Protein 4NBW (pdb70)

CATH classification: 3.40.50.720

Radius of gyration: 27.99 Å; Cα contacts (8 Å, |Δi|>4): 2599; chains: 4; bounding box: 75×66×76 Å

Sequence (1012 aa):
KRVAIITGAANGIGRATALEFAQAGYHVVAWDLAEEAGAALIAEIADAGGSADFARVDVSAAESVEAAVAEIIAEHGRVDVLVNNAGILHDGQLVKVKGGEVVKKMAEAQFDAVISVNLKGVFLCTQAVAPHMIAAKYGRILNASSVVGLYGNFGQTNYVAAKSGVIGMTKVWARELGRYGITVNAIAPGFIATEMVQQMPERVLEAMVARTPVGRIGDPVDIARAYLFLASEESGFISGTTLSVDGGMVVGSKRVAIITGAANGIGRATALEFAQAGYHVVAWDLAEEAGAALIAEIADAGGSADFARVDVSAAESVEAAVAEIIAEHGRVDVLVNNAGILHDGQLVKVKGGEVVKKMAEAQFDAVISVNLKGVFLCTQAVAPHMIAAKYGRILNASSVVGLYGNFGQTNYVAAKSGVIGMTKVWARELGRYGITVNAIAPGFIATEMVQQMPERVLEAMVARTPVGRIGDPVDIARAYLFLASEESGFISGTTLSVDGGMVVGSKRVAIITGAANGIGRATALEFAQAGYHVVAWDLAEEAGAALIAEIADAGGSADFARVDVSAAESVEAAVAEIIAEHGRVDVLVNNAGILHDGQLVKVKGGEVVKKMAEAQFDAVISVNLKGVFLCTQAVAPHMIAAKYGRILNASSVVGLYGNFGQTNYVAAKSGVIGMTKVWARELGRYGITVNAIAPGFIATEMVQQMPERVLEAMVARTPVGRIGDPVDIARAYLFLASEESGFISGTTLSVDGGMVVGSKRVAIITGAANGIGRATALEFAQAGYHVVAWDLAEEAGAALIAEIADAGGSADFARVDVSAAESVEAAVAEIIAEHGRVDVLVNNAGILHDGQLVKVKGGEVVKKMAEAQFDAVISVNLKGVFLCTQAVAPHMIAAKYGRILNASSVVGLYGNFGQTNYVAAKSGVIGMTKVWARELGRYGITVNAIAPGFIATEMVQQMPERVLEAMVARTPVGRIGDPVDIARAYLFLASEESGFISGTTLSVDGGMVVGS

Secondary structure (DSSP, 8-state):
--EEEEETTTSHHHHHHHHHHHHTT-EEEEEES-HHHHHHHHHHHHHTT--EEEEE--TT-HHHHHHHHHHHHHHHS---EEEE-------B-SEEEETTEEEEE--HHHHHHHHIIIIIHHHHHHHHHHHHHHHHT-EEEEEE--THHHH--TTBHHHHHHHHHHHHHHHHHHHHHGGGTEEEEEEEE-SB--HHHHTS-HHHHHHHHHT-TTSS-B-HHHHHHHHHHHHSGGGTT--S-EEEESTT-----/--EEEEETTTSHHHHHHHHHHHHTT-EEEEEES-HHHHHHHHHHHHHTT-EEEEEE--TT-HHHHHHHHHHHHHHHS---EEEE-------B-SEEE-SSSEEEE--HHHHHHHHIIIIIHHHHHHHHHHHHHHHHT-EEEEEE--THHHH--TTBHHHHHHHHHHHHHHHHHHHHHGGGTEEEEEEEE-SB-SHHHHTS-HHHHHHHHHTSTTSS-B-HHHHHHHHHHHHSTT-TT--S-EEEESTT-----/--EEEEETTTSHHHHHHHHHHHHHTPEEEEEES-HHHHHHHHHHHHHTT-EEEEEE--TT-HHHHHHHHHHHHHHHS---EEEE-------B-SEEEETTEEEEE--HHHHHHHHIIIIIHHHHHHHHHHHHHHHHT-EEEEEE--HHHHH--TTBHHHHHHHHHHHHHHHHHHHHHGGGTEEEEEEEE-SB--HHHHTS-HHHHHHHHHT-TTSS-B-HHHHHHHHHHHHSTT-TT--S-EEEESTT-----/--EEEEETTTSHHHHHHHHHHHHTT-EEEEEES-HHHHHHHHHHHHHTT-EEEEEE--TT-HHHHHHHHHHHHHHHS---EEEE---------SEEESSSSEEEE--HHHHHHHHIIIIIHHHHHHHHHHHHHHHHT-EEEEEE--HHHHH--TT-HHHHHHHHHHHHHHHHHHHHHGGGTEEEEEEEE-SB-SHHHHTS-HHHHHHHHHTSTTSS-B-HHHHHHHHHHHHSTT-TT--S-EEEESTT-----

InterPro domains:
  IPR002347 Short-chain dehydrogenase/reductase SDR [PF13561] (12-253)
  IPR002347 Short-chain dehydrogenase/reductase SDR [PR00080] (81-92)
  IPR002347 Short-chain dehydrogenase/reductase SDR [PR00080] (143-151)
  IPR002347 Short-chain dehydrogenase/reductase SDR [PR00080] (163-182)
  IPR002347 Short-chain dehydrogenase/reductase SDR [PR00081] (7-24)
  IPR002347 Short-chain dehydrogenase/reductase SDR [PR00081] (81-92)
  IPR002347 Short-chain dehydrogenase/reductase SDR [PR00081] (137-153)
  IPR002347 Short-chain dehydrogenase/reductase SDR [PR00081] (163-182)
  IPR002347 Short-chain dehydrogenase/reductase SDR [PR00081] (184-201)
  IPR002347 Short-chain dehydrogenase/reductase SDR [PR00081] (217-237)
  IPR020904 Short-chain dehydrogenase/reductase, conserved site [PS00061] (150-178)
  IPR036291 NAD(P)-binding domain superfamily [SSF51735] (5-255)
  IPR050259 Short-chain dehydrogenases/reductases [PTHR42879] (2-254)
  IPR057326 Ketoreductase domain [SM00822] (6-194)

Nearest PDB structures (foldseek):
  4nbw-assembly1_D  TM=9.980E-01  e=2.319E-54  Plesiocystis pacifica SIR-1
  4nbu-assembly1_D  TM=9.609E-01  e=8.122E-34  Bacillus sp. SG-1
  3op4-assembly1_A  TM=9.570E-01  e=2.874E-30  Vibrio cholerae O1 biovar El Tor str. N16961
  6t77-assembly1_A  TM=9.543E-01  e=3.037E-28  Klebsiella pneumoniae
  6t7m-assembly1_D  TM=9.576E-01  e=1.237E-27  Salmonella enterica subsp. enterica serovar Typhimurium str. LT2

Foldseek 3Di:
DAEEEQEPLLFFLNVLLQLLCQVVPHEYEYEYQDPVSQVVSQVVSVVVPGHYHYDHAQLLDLVRLQVVLVVCCVVPVAHQYYALADFDDDFAAQFDDDPNDTPDHCDPVRLVVRCSRLAVSLVSNCVNRLVRCQVVLHYEYEHEAALCLVAPDGRGPRNNVSRVVSLVVQQVCCVVCLVSHYAGEYEHEAFEDIPVNVPPDPVVLCVSQVQAVQRHGHYSNLVSVVSVVCSDPVNSVDHSYYHYHYNRHHDDD/DAEEEQEPLLFFLNLLLQLVVQLVAHQYEYEYQDVVSQVVSVVVSVVVVGHYHYDYAQLLDLVRLLVVLVVCCVVPVAHAEYALDDFDADFAAQFDDDDPDTPDHQDPCRLVVRQSRLANSLVSNCVNRQVRCLVVLHHEAEHEAALCLVAPDGRGPSNNVRRVNRLVVQLVVCVVCLVSHYAGEYEHEAAEPTPVLVPDDPVVQCVLQVQAQQRHGHYSNQVSVVSVVCSDSVNSVDHSYYHYHYNRGHDDD/DAEEEQEPLLFFLNVLLQLVVQVVAHAYEYEEQDVVSQVVSQVVSVVVVGHYHYDHAQLLDQVRLLVVLVVCCVVPVAHFEYALADFDDDWAAQFDDDPNDTPDHCDPCRLVVRCSRLANSLVSNCVNRQVRLQVVLHHEYEHEAALCLVAPDGRGPRNNVSRVNRLVVQQVCCVVCLVSHYAGEYEHEAFEDIDVNVPDDPVVLCVVLVLAQVRHGHYSNLVSVVSVVCSDPVNSPDHSYYHYDYNRHHDDD/DAEEEQEPLLFFLNLLLQLLVQLVAHAYEYEYQDVVSQVVSVVVSVVVVGHYHYDYAQLLDLVRLLVVLVVCCVVPVAHAEYELPDFDADFAAQFDDDPNDTPDHQDPVRLVVRCSRLANSLVSNCVNRQVRLLVVLHHEAEHEAALCLVAPDGRGVNNNCSRVVRLVVQQVCQVVRLVSHYAGEYEHEAFEPTDVLVPDDPVVLCVLLVQAQQRHGHYSNLVSVVSVVCSDSVNSVDHSYYHYHHNNHHDDD

Organism: NCBI:txid391625

Structure (mmCIF, N/CA/C/O backbone):
data_4NBW
#
_entry.id   4NBW
#
_cell.length_a   77.730
_cell.length_b   75.140
_cell.length_c   97.725
_cell.angle_alpha   90.00
_cell.angle_beta   113.43
_cell.angle_gamma   90.00
#
_symmetry.space_group_name_H-M   'P 1 21 1'
#
loop_
_entity.id
_entity.type
_entity.pdbx_description
1 polymer 'Short-chain dehydrogenase/reductase SDR'
2 non-polymer NICOTINAMIDE-ADENINE-DINUCLEOTIDE
3 water water
#
loop_
_atom_site.group_PDB
_atom_site.id
_atom_site.type_symbol
_atom_site.label_atom_id
_atom_site.label_alt_id
_atom_site.label_comp_id
_atom_site.label_asym_id
_atom_site.label_entity_id
_atom_site.label_seq_id
_atom_site.pdbx_PDB_ins_code
_atom_site.Cartn_x
_atom_site.Cartn_y
_atom_site.Cartn_z
_atom_site.occupancy
_atom_site.B_iso_or_equiv
_atom_site.auth_seq_id
_atom_site.auth_comp_id
_atom_site.auth_asym_id
_atom_site.auth_atom_id
_atom_site.pdbx_PDB_model_num
ATOM 1 N N . LYS A 1 5 ? 15.897 65.786 103.796 1.00 18.57 12 LYS A N 1
ATOM 2 C CA . LYS A 1 5 ? 15.839 65.967 102.341 1.00 16.61 12 LYS A CA 1
ATOM 3 C C . LYS A 1 5 ? 16.213 64.653 101.700 1.00 15.46 12 LYS A C 1
ATOM 4 O O . LYS A 1 5 ? 17.010 63.920 102.257 1.00 15.76 12 LYS A O 1
ATOM 22 N N . ARG A 1 6 ? 15.637 64.346 100.547 1.00 15.71 13 ARG A N 1
ATOM 23 C CA . ARG A 1 6 ? 16.188 63.306 99.682 1.00 16.49 13 ARG A CA 1
ATOM 24 C C . ARG A 1 6 ? 17.519 63.796 99.118 1.00 15.45 13 ARG A C 1
ATOM 25 O O . ARG A 1 6 ? 17.678 64.992 98.862 1.00 14.44 13 ARG A O 1
ATOM 46 N N . VAL A 1 7 ? 18.464 62.879 98.960 1.00 13.92 14 VAL A N 1
ATOM 47 C CA . VAL A 1 7 ? 19.795 63.185 98.449 1.00 13.35 14 VAL A CA 1
ATOM 48 C C . VAL A 1 7 ? 19.941 62.670 97.026 1.00 11.82 14 VAL A C 1
ATOM 49 O O . VAL A 1 7 ? 19.653 61.505 96.756 1.00 10.55 14 VAL A O 1
ATOM 62 N N . ALA A 1 8 ? 20.400 63.529 96.124 1.00 11.07 15 ALA A N 1
ATOM 63 C CA . ALA A 1 8 ? 20.651 63.113 94.756 1.00 12.34 15 ALA A CA 1
ATOM 64 C C . ALA A 1 8 ? 22.107 63.337 94.420 1.00 14.55 15 ALA A C 1
ATOM 65 O O . ALA A 1 8 ? 22.627 64.434 94.615 1.00 17.75 15 ALA A O 1
ATOM 72 N N . ILE A 1 9 ? 22.766 62.282 93.965 1.00 13.72 16 ILE A N 1
ATOM 73 C CA . ILE A 1 9 ? 24.114 62.375 93.422 1.00 13.28 16 ILE A CA 1
ATOM 74 C C . ILE A 1 9 ? 24.000 62.656 91.943 1.00 11.86 16 ILE A C 1
ATOM 75 O O . ILE A 1 9 ? 23.393 61.867 91.221 1.00 12.01 16 ILE A O 1
ATOM 91 N N . ILE A 1 10 ? 24.582 63.759 91.504 1.00 11.39 17 ILE A N 1
ATOM 92 C CA . ILE A 1 10 ? 24.715 64.083 90.078 1.00 11.14 17 ILE A CA 1
ATOM 93 C C . ILE A 1 10 ? 26.179 64.052 89.686 1.00 11.11 17 ILE A C 1
ATOM 94 O O . ILE A 1 10 ? 26.954 64.873 90.172 1.00 12.21 17 ILE A O 1
ATOM 110 N N . THR A 1 11 ? 26.565 63.101 88.840 1.00 9.87 18 THR A N 1
ATOM 111 C CA . THR A 1 11 ? 27.948 63.000 88.380 1.00 9.95 18 THR A CA 1
ATOM 112 C C . THR A 1 11 ? 28.111 63.859 87.112 1.00 10.03 18 THR A C 1
ATOM 113 O O . THR A 1 11 ? 27.146 64.068 86.370 1.00 9.84 18 THR A O 1
ATOM 124 N N . GLY A 1 12 ? 29.327 64.332 86.870 1.00 10.37 19 GLY A N 1
ATOM 125 C CA . GLY A 1 12 ? 29.563 65.324 85.840 1.00 10.59 19 GLY A CA 1
ATOM 126 C C . GLY A 1 12 ? 28.728 66.579 86.043 1.00 10.82 19 GLY A C 1
ATOM 127 O O . GLY A 1 12 ? 28.280 67.196 85.078 1.00 10.85 19 GLY A O 1
ATOM 131 N N . ALA A 1 13 ? 28.578 66.990 87.303 1.00 11.06 20 ALA A N 1
ATOM 132 C CA . ALA A 1 13 ? 27.696 68.104 87.658 1.00 11.32 20 ALA A CA 1
ATOM 133 C C . ALA A 1 13 ? 28.238 69.495 87.295 1.00 11.87 20 ALA A C 1
ATOM 134 O O . ALA A 1 13 ? 27.497 70.489 87.358 1.00 12.11 20 ALA A O 1
ATOM 141 N N . ALA A 1 14 ? 29.522 69.588 86.959 1.00 12.14 21 ALA A N 1
ATOM 142 C CA . ALA A 1 14 ? 30.168 70.897 86.911 1.00 15.00 21 ALA A CA 1
ATOM 143 C C . ALA A 1 14 ? 29.785 71.696 85.664 1.00 16.30 21 ALA A C 1
ATOM 144 O O . ALA A 1 14 ? 29.814 72.930 85.703 1.00 17.90 21 ALA A O 1
ATOM 151 N N . ASN A 1 15 ? 29.447 71.020 84.557 1.00 14.70 22 ASN A N 1
ATOM 152 C CA . ASN A 1 15 ? 29.077 71.742 83.329 1.00 14.56 22 ASN A CA 1
ATOM 153 C C . ASN A 1 15 ? 27.859 71.125 82.627 1.00 15.39 22 ASN A C 1
ATOM 154 O O . ASN A 1 15 ? 27.387 70.039 83.000 1.00 14.40 22 ASN A O 1
ATOM 165 N N . GLY A 1 16 ? 27.393 71.797 81.576 1.00 16.07 23 GLY A N 1
ATOM 166 C CA . GLY A 1 16 ? 26.391 71.237 80.668 1.00 13.97 23 GLY A CA 1
ATOM 167 C C . GLY A 1 16 ? 25.126 70.729 81.333 1.00 13.04 23 GLY A C 1
ATOM 168 O O . GLY A 1 16 ? 24.544 71.396 82.211 1.00 13.44 23 GLY A O 1
ATOM 172 N N . ILE A 1 17 ? 24.707 69.535 80.908 1.00 11.13 24 ILE A N 1
ATOM 173 C CA . ILE A 1 17 ? 23.487 68.886 81.388 1.00 10.54 24 ILE A CA 1
ATOM 174 C C . ILE A 1 17 ? 23.554 68.579 82.884 1.00 10.85 24 ILE A C 1
ATOM 175 O O . ILE A 1 17 ? 22.570 68.763 83.599 1.00 10.49 24 ILE A O 1
ATOM 191 N N . GLY A 1 18 ? 24.710 68.131 83.351 1.00 11.31 25 GLY A N 1
ATOM 192 C CA . GLY A 1 18 ? 24.908 67.878 84.756 1.00 12.59 25 GLY A CA 1
ATOM 193 C C . GLY A 1 18 ? 24.643 69.116 85.600 1.00 13.88 25 GLY A C 1
ATOM 194 O O . GLY A 1 18 ? 23.956 69.052 86.629 1.00 13.64 25 GLY A O 1
ATOM 198 N N . ARG A 1 19 ? 25.174 70.245 85.142 1.00 14.65 26 ARG A N 1
ATOM 199 C CA . ARG A 1 19 ? 25.026 71.507 85.862 1.00 13.57 26 ARG A CA 1
ATOM 200 C C . ARG A 1 19 ? 23.560 71.955 85.947 1.00 11.96 26 ARG A C 1
ATOM 201 O O . ARG A 1 19 ? 23.084 72.346 87.002 1.00 12.17 26 ARG A O 1
ATOM 222 N N . ALA A 1 20 ? 22.854 71.895 84.831 1.00 11.77 27 ALA A N 1
ATOM 223 C CA . ALA A 1 20 ? 21.447 72.254 84.819 1.00 11.80 27 ALA A CA 1
ATOM 224 C C . ALA A 1 20 ? 20.663 71.312 85.734 1.00 11.72 27 ALA A C 1
ATOM 225 O O . ALA A 1 20 ? 19.754 71.750 86.439 1.00 14.45 27 ALA A O 1
ATOM 232 N N . THR A 1 21 ? 21.023 70.028 85.722 1.00 10.97 28 THR A N 1
ATOM 233 C CA . THR A 1 21 ? 20.270 69.013 86.480 1.00 10.64 28 THR A CA 1
ATOM 234 C C . THR A 1 21 ? 20.510 69.208 87.955 1.00 10.88 28 THR A C 1
ATOM 235 O O . THR A 1 21 ? 19.630 69.006 88.776 1.00 10.88 28 THR A O 1
ATOM 246 N N . ALA A 1 22 ? 21.739 69.562 88.294 1.00 12.24 29 ALA A N 1
ATOM 247 C CA . ALA A 1 22 ? 22.075 69.877 89.658 1.00 12.13 29 ALA A CA 1
ATOM 248 C C . ALA A 1 22 ? 21.284 71.111 90.119 1.00 14.47 29 ALA A C 1
ATOM 249 O O . ALA A 1 22 ? 20.639 71.081 91.181 1.00 15.31 29 ALA A O 1
ATOM 256 N N . LEU A 1 23 ? 21.303 72.178 89.324 1.00 14.48 30 LEU A N 1
ATOM 257 C CA . LEU A 1 23 ? 20.556 73.390 89.677 1.00 14.51 30 LEU A CA 1
ATOM 258 C C . LEU A 1 23 ? 19.080 73.051 89.828 1.00 13.96 30 LEU A C 1
ATOM 259 O O . LEU A 1 23 ? 18.426 73.520 90.740 1.00 14.60 30 LEU A O 1
ATOM 275 N N . GLU A 1 24 ? 18.579 72.192 88.950 1.00 14.19 31 GLU A N 1
ATOM 276 C CA . GLU A 1 24 ? 17.163 71.807 88.927 1.00 14.29 31 GLU A CA 1
ATOM 277 C C . GLU A 1 24 ? 16.698 70.971 90.135 1.00 11.82 31 GLU A C 1
ATOM 278 O O . GLU A 1 24 ? 15.647 71.246 90.739 1.00 14.83 31 GLU A O 1
ATOM 290 N N . PHE A 1 25 ? 17.450 69.929 90.464 1.00 11.42 32 PHE A N 1
ATOM 291 C CA . PHE A 1 25 ? 17.103 69.101 91.610 1.00 11.34 32 PHE A CA 1
ATOM 292 C C . PHE A 1 25 ? 17.156 69.896 92.936 1.00 12.90 32 PHE A C 1
ATOM 293 O O . PHE A 1 25 ? 16.269 69.743 93.812 1.00 12.26 32 PHE A O 1
ATOM 310 N N . ALA A 1 26 ? 18.162 70.755 93.096 1.00 14.05 33 ALA A N 1
ATOM 311 C CA . ALA A 1 26 ? 18.268 71.531 94.323 1.00 15.03 33 ALA A CA 1
ATOM 312 C C . ALA A 1 26 ? 17.111 72.531 94.424 1.00 16.43 33 ALA A C 1
ATOM 313 O O . ALA A 1 26 ? 16.608 72.793 95.506 1.00 17.20 33 ALA A O 1
ATOM 320 N N . GLN A 1 27 ? 16.691 73.085 93.296 1.00 17.04 34 GLN A N 1
ATOM 321 C CA . GLN A 1 27 ? 15.556 74.000 93.302 1.00 17.86 34 GLN A CA 1
ATOM 322 C C . GLN A 1 27 ? 14.264 73.249 93.695 1.00 15.46 34 GLN A C 1
ATOM 323 O O . GLN A 1 27 ? 13.376 73.810 94.349 1.00 14.88 34 GLN A O 1
ATOM 337 N N . ALA A 1 28 ? 14.162 71.979 93.320 1.00 13.40 35 ALA A N 1
ATOM 338 C CA . ALA A 1 28 ? 12.980 71.197 93.669 1.00 12.77 35 ALA A CA 1
ATOM 339 C C . ALA A 1 28 ? 13.008 70.736 95.110 1.00 14.40 35 ALA A C 1
ATOM 340 O O . ALA A 1 28 ? 12.030 70.151 95.588 1.00 16.79 35 ALA A O 1
ATOM 347 N N . GLY A 1 29 ? 14.131 70.945 95.790 1.00 13.83 36 GLY A N 1
ATOM 348 C CA . GLY A 1 29 ? 14.211 70.667 97.221 1.00 13.74 36 GLY A CA 1
ATOM 349 C C . GLY A 1 29 ? 15.005 69.426 97.606 1.00 15.49 36 GLY A C 1
ATOM 350 O O . GLY A 1 29 ? 14.959 69.000 98.773 1.00 15.74 36 GLY A O 1
ATOM 354 N N . TYR A 1 30 ? 15.712 68.826 96.636 1.00 13.91 37 TYR A N 1
ATOM 355 C CA . TYR A 1 30 ? 16.664 67.745 96.935 1.00 13.64 37 TYR A CA 1
ATOM 356 C C . TYR A 1 30 ? 17.926 68.318 97.558 1.00 13.66 37 TYR A C 1
ATOM 357 O O . TYR A 1 30 ? 18.309 69.446 97.245 1.00 12.87 37 TYR A O 1
ATOM 375 N N . HIS A 1 31 ? 18.600 67.541 98.395 1.00 13.75 38 HIS A N 1
ATOM 376 C CA . HIS A 1 31 ? 19.979 67.878 98.722 1.00 14.69 38 HIS A CA 1
ATOM 377 C C . HIS A 1 31 ? 20.924 67.280 97.681 1.00 12.27 38 HIS A C 1
ATOM 378 O O . HIS A 1 31 ? 21.052 66.067 97.602 1.00 11.91 38 HIS A O 1
ATOM 391 N N . VAL A 1 32 ? 21.603 68.139 96.914 1.00 12.37 39 VAL A N 1
ATOM 392 C CA . VAL A 1 32 ? 22.469 67.662 95.834 1.00 12.00 39 VAL A CA 1
ATOM 393 C C . VAL A 1 32 ? 23.906 67.402 96.277 1.00 12.78 39 VAL A C 1
ATOM 394 O O . VAL A 1 32 ? 24.536 68.248 96.924 1.00 12.72 39 VAL A O 1
ATOM 407 N N . VAL A 1 33 ? 24.425 66.242 95.894 1.00 12.23 40 VAL A N 1
ATOM 408 C CA . VAL A 1 33 ? 25.859 66.021 95.921 1.00 14.05 40 VAL A CA 1
ATOM 409 C C . VAL A 1 33 ? 26.328 66.003 94.471 1.00 14.29 40 VAL A C 1
ATOM 410 O O . VAL A 1 33 ? 25.861 65.207 93.656 1.00 14.31 40 VAL A O 1
ATOM 423 N N . ALA A 1 34 ? 27.231 66.921 94.156 1.00 14.68 41 ALA A N 1
ATOM 424 C CA . ALA A 1 34 ? 27.760 67.099 92.816 1.00 13.21 41 ALA A CA 1
ATOM 425 C C . ALA A 1 34 ? 29.128 66.472 92.750 1.00 13.15 41 ALA A C 1
ATOM 426 O O . ALA A 1 34 ? 30.013 66.834 93.542 1.00 14.48 41 ALA A O 1
ATOM 433 N N . TRP A 1 35 ? 29.311 65.556 91.809 1.00 11.50 42 TRP A N 1
ATOM 434 C CA . TRP A 1 35 ? 30.606 64.955 91.558 1.00 11.82 42 TRP A CA 1
ATOM 435 C C . TRP A 1 35 ? 31.125 65.370 90.197 1.00 12.81 42 TRP A C 1
ATOM 436 O O . TRP A 1 35 ? 30.397 65.334 89.212 1.00 14.30 42 TRP A O 1
ATOM 457 N N . ASP A 1 36 ? 32.395 65.731 90.155 1.00 12.21 43 ASP A N 1
ATOM 458 C CA . ASP A 1 36 ? 33.031 66.115 88.920 1.00 12.09 43 ASP A CA 1
ATOM 459 C C . ASP A 1 36 ? 34.525 66.160 89.144 1.00 12.60 43 ASP A C 1
ATOM 460 O O . ASP A 1 36 ? 34.970 66.200 90.291 1.00 12.94 43 ASP A O 1
ATOM 469 N N . LEU A 1 37 ? 35.286 66.135 88.050 1.00 13.52 44 LEU A N 1
ATOM 470 C CA . LEU A 1 37 ? 36.737 66.334 88.097 1.00 14.64 44 LEU A CA 1
ATOM 471 C C . LEU A 1 37 ? 37.044 67.809 88.204 1.00 15.88 44 LEU A C 1
ATOM 472 O O . LEU A 1 37 ? 38.095 68.201 88.730 1.00 17.84 44 LEU A O 1
ATOM 488 N N . ALA A 1 38 ? 36.131 68.638 87.705 1.00 15.14 45 ALA A N 1
ATOM 489 C CA . ALA A 1 38 ? 36.395 70.069 87.604 1.00 16.62 45 ALA A CA 1
ATOM 490 C C . ALA A 1 38 ? 35.946 70.791 88.868 1.00 17.74 45 ALA A C 1
ATOM 491 O O . ALA A 1 38 ? 34.755 71.104 89.050 1.00 17.43 45 ALA A O 1
ATOM 498 N N . GLU A 1 39 ? 36.929 71.053 89.723 1.00 17.63 46 GLU A N 1
ATOM 499 C CA . GLU A 1 39 ? 36.739 71.650 91.035 1.00 20.77 46 GLU A CA 1
ATOM 500 C C . GLU A 1 39 ? 36.268 73.096 90.987 1.00 22.09 46 GLU A C 1
ATOM 501 O O . GLU A 1 39 ? 35.462 73.499 91.812 1.00 22.41 46 GLU A O 1
ATOM 513 N N . GLU A 1 40 ? 36.805 73.888 90.056 1.00 22.68 47 GLU A N 1
ATOM 514 C CA . GLU A 1 40 ? 36.477 75.305 90.041 1.00 24.85 47 GLU A CA 1
ATOM 515 C C . GLU A 1 40 ? 35.003 75.470 89.726 1.00 23.61 47 GLU A C 1
ATOM 516 O O . GLU A 1 40 ? 34.264 76.106 90.494 1.00 25.14 47 GLU A O 1
ATOM 528 N N . ALA A 1 41 ? 34.588 74.888 88.601 1.00 19.81 48 ALA A N 1
ATOM 529 C CA . ALA A 1 41 ? 33.196 74.940 88.161 1.00 17.80 48 ALA A CA 1
ATOM 530 C C . ALA A 1 41 ? 32.266 74.263 89.170 1.00 18.82 48 ALA A C 1
ATOM 531 O O . ALA A 1 41 ? 31.106 74.680 89.336 1.00 20.50 48 ALA A O 1
ATOM 538 N N . GLY A 1 42 ? 32.765 73.229 89.841 1.00 17.79 49 GLY A N 1
ATOM 539 C CA . GLY A 1 42 ? 31.978 72.535 90.849 1.00 17.64 49 GLY A CA 1
ATOM 540 C C . GLY A 1 42 ? 31.638 73.422 92.036 1.00 18.91 49 GLY A C 1
ATOM 541 O O . GLY A 1 42 ? 30.499 73.444 92.527 1.00 18.96 49 GLY A O 1
ATOM 545 N N . ALA A 1 43 ? 32.635 74.157 92.506 1.00 18.35 50 ALA A N 1
ATOM 546 C CA . ALA A 1 43 ? 32.456 75.070 93.631 1.00 19.74 50 ALA A CA 1
ATOM 547 C C . ALA A 1 43 ? 31.467 76.179 93.292 1.00 21.03 50 ALA A C 1
ATOM 548 O O . ALA A 1 43 ? 30.634 76.561 94.125 1.00 22.92 50 ALA A O 1
ATOM 555 N N . ALA A 1 44 ? 31.573 76.697 92.068 1.00 19.64 51 ALA A N 1
ATOM 556 C CA . ALA A 1 44 ? 30.752 77.810 91.625 1.00 20.34 51 ALA A CA 1
ATOM 557 C C . ALA A 1 44 ? 29.300 77.348 91.535 1.00 19.48 51 ALA A C 1
ATOM 558 O O . ALA A 1 44 ? 28.369 78.095 91.838 1.00 21.62 51 ALA A O 1
ATOM 565 N N . LEU A 1 45 ? 29.114 76.103 91.135 1.00 16.78 52 LEU A N 1
ATOM 566 C CA . LEU A 1 45 ? 27.781 75.501 91.140 1.00 17.39 52 LEU A CA 1
ATOM 567 C C . LEU A 1 45 ? 27.164 75.552 92.542 1.00 17.83 52 LEU A C 1
ATOM 568 O O . LEU A 1 45 ? 26.050 76.028 92.723 1.00 16.84 52 LEU A O 1
ATOM 584 N N . ILE A 1 46 ? 27.904 75.036 93.517 1.00 19.52 53 ILE A N 1
ATOM 585 C CA . ILE A 1 46 ? 27.484 75.007 94.917 1.00 21.72 53 ILE A CA 1
ATOM 586 C C . ILE A 1 46 ? 27.127 76.420 95.418 1.00 23.04 53 ILE A C 1
ATOM 587 O O . ILE A 1 46 ? 26.135 76.623 96.133 1.00 23.69 53 ILE A O 1
ATOM 603 N N . ALA A 1 47 ? 27.938 77.393 95.028 1.00 23.12 54 ALA A N 1
ATOM 604 C CA . ALA A 1 47 ? 27.711 78.769 95.421 1.00 22.52 54 ALA A CA 1
ATOM 605 C C . ALA A 1 47 ? 26.372 79.229 94.857 1.00 21.36 54 ALA A C 1
ATOM 606 O O . ALA A 1 47 ? 25.515 79.754 95.573 1.00 21.58 54 ALA A O 1
ATOM 613 N N . GLU A 1 48 ? 26.199 79.035 93.561 1.00 19.96 55 GLU A N 1
ATOM 614 C CA . GLU A 1 48 ? 24.964 79.431 92.917 1.00 20.04 55 GLU A CA 1
ATOM 615 C C . GLU A 1 48 ? 23.761 78.734 93.578 1.00 19.84 55 GLU A C 1
ATOM 616 O O . GLU A 1 48 ? 22.773 79.393 93.930 1.00 20.23 55 GLU A O 1
ATOM 628 N N . ILE A 1 49 ? 23.846 77.416 93.767 1.00 18.67 56 ILE A N 1
ATOM 629 C CA . ILE A 1 49 ? 22.833 76.689 94.525 1.00 18.16 56 ILE A CA 1
ATOM 630 C C . ILE A 1 49 ? 22.528 77.350 95.894 1.00 18.16 56 ILE A C 1
ATOM 631 O O . ILE A 1 49 ? 21.356 77.583 96.232 1.00 17.77 56 ILE A O 1
ATOM 647 N N . ALA A 1 50 ? 23.567 77.643 96.677 1.00 18.07 57 ALA A N 1
ATOM 648 C CA . ALA A 1 50 ? 23.371 78.183 98.036 1.00 20.63 57 ALA A CA 1
ATOM 649 C C . ALA A 1 50 ? 22.781 79.592 98.007 1.00 22.21 57 ALA A C 1
ATOM 650 O O . ALA A 1 50 ? 22.061 79.989 98.923 1.00 22.61 57 ALA A O 1
ATOM 657 N N . ASP A 1 51 ? 23.108 80.359 96.970 1.00 24.26 58 ASP A N 1
ATOM 658 C CA . ASP A 1 51 ? 22.567 81.711 96.833 1.00 27.03 58 ASP A CA 1
ATOM 659 C C . ASP A 1 51 ? 21.083 81.698 96.487 1.00 26.91 58 ASP A C 1
ATOM 660 O O . ASP A 1 51 ? 20.364 82.633 96.801 1.00 28.93 58 ASP A O 1
ATOM 669 N N . ALA A 1 52 ? 20.635 80.623 95.843 1.00 24.53 59 ALA A N 1
ATOM 670 C CA . ALA A 1 52 ? 19.249 80.493 95.379 1.00 24.13 59 ALA A CA 1
ATOM 671 C C . ALA A 1 52 ? 18.384 79.868 96.464 1.00 22.45 59 ALA A C 1
ATOM 672 O O . ALA A 1 52 ? 17.177 79.708 96.291 1.00 23.58 59 ALA A O 1
ATOM 679 N N . GLY A 1 53 ? 19.009 79.513 97.582 1.00 21.74 60 GLY A N 1
ATOM 680 C CA . GLY A 1 53 ? 18.294 79.016 98.746 1.00 21.44 60 GLY A CA 1
ATOM 681 C C . GLY A 1 53 ? 18.280 77.496 98.840 1.00 20.71 60 GLY A C 1
ATOM 682 O O . GLY A 1 53 ? 17.492 76.910 99.590 1.00 21.13 60 GLY A O 1
ATOM 686 N N . GLY A 1 54 ? 19.168 76.862 98.087 1.00 19.44 61 GLY A N 1
ATOM 687 C CA . GLY A 1 54 ? 19.233 75.415 98.053 1.00 18.51 61 GLY A CA 1
ATOM 688 C C . GLY A 1 54 ? 20.366 74.912 98.911 1.00 18.38 61 GLY A C 1
ATOM 689 O O . GLY A 1 54 ? 21.118 75.693 99.487 1.00 17.99 61 GLY A O 1
ATOM 693 N N . SER A 1 55 ? 20.491 73.590 98.981 1.00 18.83 62 SER A N 1
ATOM 694 C CA . SER A 1 55 ? 21.536 72.952 99.762 1.00 20.31 62 SER A CA 1
ATOM 695 C C . SER A 1 55 ? 22.262 71.951 98.865 1.00 19.13 62 SER A C 1
ATOM 696 O O . SER A 1 55 ? 21.628 71.117 98.186 1.00 19.53 62 SER A O 1
ATOM 704 N N . ALA A 1 56 ? 23.585 72.041 98.846 1.00 16.12 63 ALA A N 1
ATOM 705 C CA . ALA A 1 56 ? 24.370 71.137 98.037 1.00 14.04 63 ALA A CA 1
ATOM 706 C C . ALA A 1 56 ? 25.800 71.040 98.546 1.00 14.77 63 ALA A C 1
ATOM 707 O O . ALA A 1 56 ? 26.300 71.956 99.213 1.00 15.02 63 ALA A O 1
ATOM 714 N N . ASP A 1 57 ? 26.417 69.896 98.248 1.00 15.85 64 ASP A N 1
ATOM 715 C CA . ASP A 1 57 ? 27.842 69.663 98.449 1.00 17.34 64 ASP A CA 1
ATOM 716 C C . ASP A 1 57 ? 28.523 69.356 97.087 1.00 16.46 64 ASP A C 1
ATOM 717 O O . ASP A 1 57 ? 27.876 68.911 96.162 1.00 15.89 64 ASP A O 1
ATOM 726 N N . PHE A 1 58 ? 29.821 69.614 96.989 1.00 16.03 65 PHE A N 1
ATOM 727 C CA . PHE A 1 58 ? 30.628 69.180 95.865 1.00 16.35 65 PHE A CA 1
ATOM 728 C C . PHE A 1 58 ? 31.746 68.302 96.391 1.00 17.50 65 PHE A C 1
ATOM 729 O O . PHE A 1 58 ? 32.253 68.539 97.484 1.00 19.58 65 PHE A O 1
ATOM 746 N N . ALA A 1 59 ? 32.114 67.289 95.615 1.00 16.16 66 ALA A N 1
ATOM 747 C CA . ALA A 1 59 ? 33.324 66.518 95.873 1.00 17.34 66 ALA A CA 1
ATOM 748 C C . ALA A 1 59 ? 33.972 66.233 94.541 1.00 16.84 66 ALA A C 1
ATOM 749 O O . ALA A 1 59 ? 33.273 65.969 93.596 1.00 15.44 66 ALA A O 1
ATOM 756 N N . ARG A 1 60 ? 35.293 66.340 94.469 1.00 18.05 67 ARG A N 1
ATOM 757 C CA . ARG A 1 60 ? 36.046 65.943 93.291 1.00 19.15 67 ARG A CA 1
ATOM 758 C C . ARG A 1 60 ? 36.052 64.415 93.228 1.00 16.50 67 ARG A C 1
ATOM 759 O O . ARG A 1 60 ? 36.664 63.770 94.072 1.00 16.88 67 ARG A O 1
ATOM 780 N N . VAL A 1 61 ? 35.361 63.848 92.244 1.00 13.71 68 VAL A N 1
ATOM 781 C CA . VAL A 1 61 ? 35.326 62.388 92.039 1.00 14.28 68 VAL A CA 1
ATOM 782 C C . VAL A 1 61 ? 35.535 61.982 90.578 1.00 13.12 68 VAL A C 1
ATOM 783 O O . VAL A 1 61 ? 34.839 62.459 89.701 1.00 12.45 68 VAL A O 1
ATOM 796 N N . ASP A 1 62 ? 3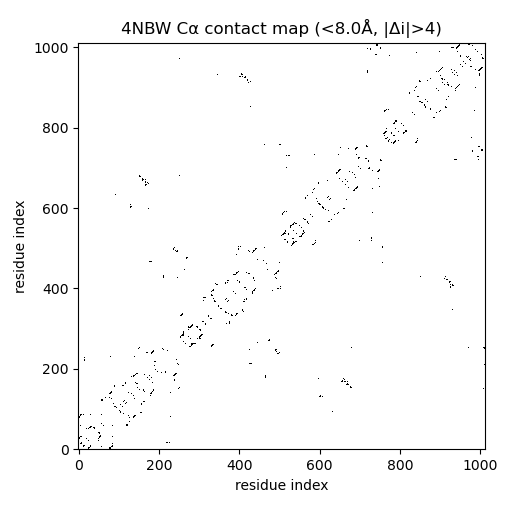6.512 61.119 90.347 1.00 14.21 69 ASP A N 1
ATOM 797 C CA . ASP A 1 62 ? 36.707 60.426 89.067 1.00 14.12 69 ASP A CA 1
ATOM 798 C C . ASP A 1 62 ? 35.838 59.181 89.080 1.00 12.66 69 ASP A C 1
ATOM 799 O O . ASP A 1 62 ? 36.126 58.228 89.814 1.00 13.79 69 ASP A O 1
ATOM 808 N N . VAL A 1 63 ? 34.750 59.200 88.317 1.00 10.98 70 VAL A N 1
ATOM 809 C CA . VAL A 1 63 ? 33.818 58.076 88.322 1.00 10.54 70 VAL A CA 1
ATOM 810 C C . VAL A 1 63 ? 34.481 56.781 87.826 1.00 12.00 70 VAL A C 1
ATOM 811 O O . VAL A 1 63 ? 33.960 55.694 88.043 1.00 12.00 70 VAL A O 1
ATOM 824 N N . SER A 1 64 ? 35.626 56.883 87.172 1.00 13.36 71 SER A N 1
ATOM 825 C CA . SER A 1 64 ? 36.270 55.696 86.609 1.00 14.63 71 SER A CA 1
ATOM 826 C C . SER A 1 64 ? 37.187 55.014 87.639 1.00 14.43 71 SER A C 1
ATOM 827 O O . SER A 1 64 ? 37.749 53.950 87.371 1.00 14.30 71 SER A O 1
ATOM 835 N N . ALA A 1 65 ? 37.350 55.648 88.794 1.00 13.71 72 ALA A N 1
ATOM 836 C CA . ALA A 1 65 ? 38.234 55.145 89.834 1.00 12.88 72 ALA A CA 1
ATOM 837 C C . ALA A 1 65 ? 37.427 54.590 91.008 1.00 11.66 72 ALA A C 1
ATOM 838 O O . ALA A 1 65 ? 36.796 55.343 91.735 1.00 11.51 72 ALA A O 1
ATOM 845 N N . ALA A 1 66 ? 37.454 53.265 91.175 1.00 11.74 73 ALA A N 1
ATOM 846 C CA . ALA A 1 66 ? 36.626 52.581 92.153 1.00 12.42 73 ALA A CA 1
ATOM 847 C C . ALA A 1 66 ? 36.836 53.089 93.566 1.00 12.95 73 ALA A C 1
ATOM 848 O O . ALA A 1 66 ? 35.893 53.224 94.337 1.00 13.20 73 ALA A O 1
ATOM 855 N N . GLU A 1 67 ? 38.097 53.327 93.900 1.00 14.62 74 GLU A N 1
ATOM 856 C CA . GLU A 1 67 ? 38.480 53.708 95.234 1.00 17.96 74 GLU A CA 1
ATOM 857 C C . GLU A 1 67 ? 37.890 55.094 95.517 1.00 19.09 74 GLU A C 1
ATOM 858 O O . GLU A 1 67 ? 37.297 55.303 96.559 1.00 21.01 74 GLU A O 1
ATOM 870 N N . SER A 1 68 ? 37.979 55.995 94.535 1.00 17.45 75 SER A N 1
ATOM 871 C CA . SER A 1 68 ? 37.431 57.358 94.623 1.00 16.73 75 SER A CA 1
ATOM 872 C C . SER A 1 68 ? 35.915 57.335 94.833 1.00 14.96 75 SER A C 1
ATOM 873 O O . SER A 1 68 ? 35.369 57.964 95.760 1.00 15.44 75 SER A O 1
ATOM 881 N N . VAL A 1 69 ? 35.244 56.535 94.022 1.00 14.25 76 VAL A N 1
ATOM 882 C CA . VAL A 1 69 ? 33.792 56.412 94.079 1.00 14.39 76 VAL A CA 1
ATOM 883 C C . VAL A 1 69 ? 33.342 55.847 95.438 1.00 16.12 76 VAL A C 1
ATOM 884 O O . VAL A 1 69 ? 32.455 56.416 96.097 1.00 16.42 76 VAL A O 1
ATOM 897 N N . GLU A 1 70 ? 33.978 54.755 95.875 1.00 15.97 77 GLU A N 1
ATOM 898 C CA . GLU A 1 70 ? 33.609 54.133 97.154 1.00 16.72 77 GLU A CA 1
ATOM 899 C C . GLU A 1 70 ? 33.739 55.093 98.343 1.00 15.22 77 GLU A C 1
ATOM 900 O O . GLU A 1 70 ? 32.807 55.201 99.142 1.00 15.54 77 GLU A O 1
ATOM 912 N N . ALA A 1 71 ? 34.892 55.753 98.474 1.00 14.38 78 ALA A N 1
ATOM 913 C CA . ALA A 1 71 ? 35.099 56.767 99.524 1.00 16.82 78 ALA A CA 1
ATOM 914 C C . ALA A 1 71 ? 34.063 57.902 99.495 1.00 16.67 78 ALA A C 1
ATOM 915 O O . ALA A 1 71 ? 33.584 58.357 100.541 1.00 18.29 78 ALA A O 1
ATOM 922 N N . ALA A 1 72 ? 33.744 58.389 98.305 1.00 16.20 79 ALA A N 1
ATOM 923 C CA . ALA A 1 72 ? 32.810 59.505 98.193 1.00 15.77 79 ALA A CA 1
ATOM 924 C C . ALA A 1 72 ? 31.391 59.058 98.621 1.00 15.14 79 ALA A C 1
ATOM 925 O O . ALA A 1 72 ? 30.681 59.805 99.303 1.00 15.15 79 ALA A O 1
ATOM 932 N N . VAL A 1 73 ? 31.001 57.828 98.298 1.00 13.84 80 VAL A N 1
ATOM 933 C CA . VAL A 1 73 ? 29.684 57.332 98.711 1.00 11.66 80 VAL A CA 1
ATOM 934 C C . VAL A 1 73 ? 29.689 57.177 100.224 1.00 13.07 80 VAL A C 1
ATOM 935 O O . VAL A 1 73 ? 28.734 57.598 100.887 1.00 13.00 80 VAL A O 1
ATOM 948 N N . ALA A 1 74 ? 30.771 56.625 100.782 1.00 14.71 81 ALA A N 1
ATOM 949 C CA . ALA A 1 74 ? 30.850 56.467 102.237 1.00 15.49 81 ALA A CA 1
ATOM 950 C C . ALA A 1 74 ? 30.745 57.848 102.919 1.00 17.05 81 ALA A C 1
ATOM 951 O O . ALA A 1 74 ? 30.117 58.008 103.982 1.00 16.99 81 ALA A O 1
ATOM 958 N N . GLU A 1 75 ? 31.310 58.872 102.292 1.00 16.95 82 GLU A N 1
ATOM 959 C CA . GLU A 1 75 ? 31.249 60.176 102.928 1.00 17.99 82 GLU A CA 1
ATOM 960 C C . GLU A 1 75 ? 29.801 60.644 103.004 1.00 17.31 82 GLU A C 1
ATOM 961 O O . GLU A 1 75 ? 29.336 61.117 104.033 1.00 17.90 82 GLU A O 1
ATOM 973 N N . ILE A 1 76 ? 29.079 60.483 101.912 1.00 15.72 83 ILE A N 1
ATOM 974 C CA . ILE A 1 76 ? 27.702 60.928 101.849 1.00 15.70 83 ILE A CA 1
ATOM 975 C C . ILE A 1 76 ? 26.843 60.273 102.914 1.00 15.87 83 ILE A C 1
ATOM 976 O O . ILE A 1 76 ? 26.053 60.951 103.581 1.00 16.11 83 ILE A O 1
ATOM 992 N N . ILE A 1 77 ? 26.982 58.950 103.029 1.00 13.79 84 ILE A N 1
ATOM 993 C CA . ILE A 1 77 ? 26.277 58.157 104.031 1.00 13.73 84 ILE A CA 1
ATOM 994 C C . ILE A 1 77 ? 26.601 58.661 105.431 1.00 14.89 84 ILE A C 1
ATOM 995 O O . ILE A 1 77 ? 25.706 58.785 106.262 1.00 15.02 84 ILE A O 1
ATOM 1011 N N . ALA A 1 78 ? 27.870 58.961 105.686 1.00 14.94 85 ALA A N 1
ATOM 1012 C CA . ALA A 1 78 ? 28.292 59.413 107.003 1.00 16.23 85 ALA A CA 1
ATOM 1013 C C . ALA A 1 78 ? 27.660 60.761 107.351 1.00 17.32 85 ALA A C 1
ATOM 1014 O O . ALA A 1 78 ? 27.270 61.006 108.505 1.00 18.70 85 ALA A O 1
ATOM 1021 N N . GLU A 1 79 ? 27.530 61.611 106.336 1.00 16.68 86 GLU A N 1
ATOM 1022 C CA . GLU A 1 79 ? 26.981 62.957 106.497 1.00 17.85 86 GLU A CA 1
ATOM 1023 C C . GLU A 1 79 ? 25.461 63.003 106.501 1.00 19.50 86 GLU A C 1
ATOM 1024 O O . GLU A 1 79 ? 24.851 63.699 107.333 1.00 21.03 86 GLU A O 1
ATOM 1036 N N . HIS A 1 80 ? 24.850 62.278 105.569 1.00 18.56 87 HIS A N 1
ATOM 1037 C CA . HIS A 1 80 ? 23.425 62.451 105.293 1.00 18.14 87 HIS A CA 1
ATOM 1038 C C . HIS A 1 80 ? 22.577 61.175 105.471 1.00 17.25 87 HIS A C 1
ATOM 1039 O O . HIS A 1 80 ? 21.342 61.254 105.530 1.00 14.97 87 HIS A O 1
ATOM 1052 N N . GLY A 1 81 ? 23.241 60.021 105.551 1.00 17.38 88 GLY A N 1
ATOM 1053 C CA . GLY A 1 81 ? 22.588 58.754 105.847 1.00 18.31 88 GLY A CA 1
ATOM 1054 C C . GLY A 1 81 ? 21.873 58.052 104.694 1.00 18.14 88 GLY A C 1
ATOM 1055 O O . GLY A 1 81 ? 21.285 56.979 104.879 1.00 18.35 88 GLY A O 1
ATOM 1059 N N . ARG A 1 82 ? 21.920 58.614 103.495 1.00 15.82 89 ARG A N 1
ATOM 1060 C CA . ARG A 1 82 ? 21.037 58.129 102.443 1.00 15.03 89 ARG A CA 1
ATOM 1061 C C . ARG A 1 82 ? 21.470 58.597 101.084 1.00 15.65 89 ARG A C 1
ATOM 1062 O O . ARG A 1 82 ? 22.118 59.627 100.958 1.00 15.79 89 ARG A O 1
ATOM 1083 N N . VAL A 1 83 ? 21.107 57.797 100.087 1.00 14.14 90 VAL A N 1
ATOM 1084 C CA . VAL A 1 83 ? 21.176 58.139 98.675 1.00 10.95 90 VAL A CA 1
ATOM 1085 C C . VAL A 1 83 ? 19.845 57.737 98.047 1.00 11.53 90 VAL A C 1
ATOM 1086 O O . VAL A 1 83 ? 19.585 56.562 97.823 1.00 11.52 90 VAL A O 1
ATOM 1099 N N . ASP A 1 84 ? 19.011 58.722 97.765 1.00 12.54 91 ASP A N 1
ATOM 1100 C CA . ASP A 1 84 ? 17.732 58.488 97.137 1.00 12.50 91 ASP A CA 1
ATOM 1101 C C . ASP A 1 84 ? 17.875 58.353 95.626 1.00 11.62 91 ASP A C 1
ATOM 1102 O O . ASP A 1 84 ? 17.217 57.521 95.017 1.00 10.87 91 ASP A O 1
ATOM 1111 N N . VAL A 1 85 ? 18.775 59.151 95.052 1.00 11.70 92 VAL A N 1
ATOM 1112 C CA . VAL A 1 85 ? 18.923 59.271 93.599 1.00 11.33 92 VAL A CA 1
ATOM 1113 C C . VAL A 1 85 ? 20.396 59.287 93.147 1.00 13.85 92 VAL A C 1
ATOM 1114 O O . VAL A 1 85 ? 21.250 59.906 93.799 1.00 15.61 92 VAL A O 1
ATOM 1127 N N . LEU A 1 86 ? 20.676 58.615 92.028 1.00 13.14 93 LEU A N 1
ATOM 1128 C CA . LEU A 1 86 ? 21.949 58.718 91.327 1.00 12.18 93 LEU A CA 1
ATOM 1129 C C . LEU A 1 86 ? 21.697 59.035 89.872 1.00 12.57 93 LEU A C 1
ATOM 1130 O O . LEU A 1 86 ? 21.003 58.265 89.198 1.00 13.82 93 LEU A O 1
ATOM 1146 N N . VAL A 1 87 ? 22.258 60.138 89.381 1.00 12.79 94 VAL A N 1
ATOM 1147 C CA . VAL A 1 87 ? 22.220 60.451 87.945 1.00 12.42 94 VAL A CA 1
ATOM 1148 C C . VAL A 1 87 ? 23.617 60.259 87.397 1.00 12.88 94 VAL A C 1
ATOM 1149 O O . VAL A 1 87 ? 24.504 61.060 87.672 1.00 13.66 94 VAL A O 1
ATOM 1162 N N . ASN A 1 88 ? 23.822 59.191 86.635 1.00 9.93 95 ASN A N 1
ATOM 1163 C CA . ASN A 1 88 ? 25.129 58.912 86.055 1.00 8.43 95 ASN A CA 1
ATOM 1164 C C . ASN A 1 88 ? 25.259 59.707 84.770 1.00 8.95 95 ASN A C 1
ATOM 1165 O O . ASN A 1 88 ? 24.900 59.192 83.710 1.00 11.58 95 ASN A O 1
ATOM 1176 N N . ASN A 1 89 ? 25.735 60.956 84.855 1.00 8.76 96 ASN A N 1
ATOM 1177 C CA . ASN A 1 89 ? 25.749 61.890 83.698 1.00 8.87 96 ASN A CA 1
ATOM 1178 C C . ASN A 1 89 ? 27.153 62.226 83.185 1.00 9.12 96 ASN A C 1
ATOM 1179 O O . ASN A 1 89 ? 27.315 62.710 82.075 1.00 10.28 96 ASN A O 1
ATOM 1190 N N . ALA A 1 90 ? 28.165 61.960 83.990 1.00 9.28 97 ALA A N 1
ATOM 1191 C CA . ALA A 1 90 ? 29.535 62.221 83.602 1.00 9.58 97 ALA A CA 1
ATOM 1192 C C . ALA A 1 90 ? 29.873 61.479 82.321 1.00 10.53 97 ALA A C 1
ATOM 1193 O O . ALA A 1 90 ? 29.488 60.338 82.164 1.00 9.08 97 ALA A O 1
ATOM 1200 N N . GLY A 1 91 ? 30.607 62.138 81.429 1.00 11.83 98 GLY A N 1
ATOM 1201 C CA . GLY A 1 91 ? 31.011 61.543 80.160 1.00 12.62 98 GLY A CA 1
ATOM 1202 C C . GLY A 1 91 ? 32.042 62.383 79.423 1.00 12.55 98 GLY A C 1
ATOM 1203 O O . GLY A 1 91 ? 32.221 63.559 79.733 1.00 12.72 98 GLY A O 1
ATOM 1207 N N . ILE A 1 92 ? 32.722 61.749 78.464 1.00 10.30 99 ILE A N 1
ATOM 1208 C CA . ILE A 1 92 ? 33.648 62.411 77.545 1.00 12.56 99 ILE A CA 1
ATOM 1209 C C . ILE A 1 92 ? 33.452 61.880 76.109 1.00 14.42 99 ILE A C 1
ATOM 1210 O O . ILE A 1 92 ? 32.890 60.813 75.913 1.00 15.11 99 ILE A O 1
ATOM 1226 N N . LEU A 1 93 ? 33.945 62.645 75.139 1.00 14.75 100 LEU A N 1
ATOM 1227 C CA . LEU A 1 93 ? 33.985 62.271 73.717 1.00 15.02 100 LEU A CA 1
ATOM 1228 C C . LEU A 1 93 ? 35.405 62.248 73.201 1.00 14.58 100 LEU A C 1
ATOM 1229 O O . LEU A 1 93 ? 36.160 63.160 73.483 1.00 15.75 100 LEU A O 1
ATOM 1245 N N . HIS A 1 94 ? 35.768 61.242 72.418 1.00 12.99 101 HIS A N 1
ATOM 1246 C CA . HIS A 1 94 ? 36.947 61.355 71.581 1.00 16.25 101 HIS A CA 1
ATOM 1247 C C . HIS A 1 94 ? 36.678 60.638 70.247 1.00 15.43 101 HIS A C 1
ATOM 1248 O O . HIS A 1 94 ? 37.087 59.499 70.044 1.00 16.11 101 HIS A O 1
ATOM 1261 N N . ASP A 1 95 ? 35.966 61.329 69.363 1.00 14.13 102 ASP A N 1
ATOM 1262 C CA . ASP A 1 95 ? 35.492 60.782 68.083 1.00 14.42 102 ASP A CA 1
ATOM 1263 C C . ASP A 1 95 ? 36.621 60.470 67.092 1.00 14.61 102 ASP A C 1
ATOM 1264 O O . ASP A 1 95 ? 37.723 61.008 67.196 1.00 15.33 102 ASP A O 1
ATOM 1273 N N . GLY A 1 96 ? 36.326 59.596 66.128 1.00 13.71 103 GLY A N 1
ATOM 1274 C CA . GLY A 1 96 ? 37.274 59.230 65.082 1.00 12.67 103 GLY A CA 1
ATOM 1275 C C . GLY A 1 96 ? 36.821 57.995 64.317 1.00 12.40 103 GLY A C 1
ATOM 1276 O O . GLY A 1 96 ? 36.247 57.085 64.902 1.00 12.24 103 GLY A O 1
ATOM 1280 N N . GLN A 1 97 ? 37.064 57.961 63.016 1.00 12.81 104 GLN A N 1
ATOM 1281 C CA . GLN A 1 97 ? 36.774 56.767 62.222 1.00 12.72 104 GLN A CA 1
ATOM 1282 C C . GLN A 1 97 ? 37.559 55.573 62.792 1.00 12.63 104 GLN A C 1
ATOM 1283 O O . GLN A 1 97 ? 38.639 55.741 63.367 1.00 12.87 104 GLN A O 1
ATOM 1297 N N . LEU A 1 98 ? 37.030 54.367 62.625 1.00 12.34 105 LEU A N 1
ATOM 1298 C CA . LEU A 1 98 ? 37.748 53.159 63.037 1.00 12.32 105 LEU A CA 1
ATOM 1299 C C . LEU A 1 98 ? 39.139 53.158 62.441 1.00 13.21 105 LEU A C 1
ATOM 1300 O O . LEU A 1 98 ? 40.149 52.931 63.118 1.00 13.12 105 LEU A O 1
ATOM 1316 N N . VAL A 1 99 ? 39.156 53.430 61.140 1.00 14.73 106 VAL A N 1
ATOM 1317 C CA . VAL A 1 99 ? 40.354 53.410 60.329 1.00 16.15 106 VAL A CA 1
ATOM 1318 C C . VAL A 1 99 ? 40.172 54.466 59.232 1.00 16.58 106 VAL A C 1
ATOM 1319 O O . VAL A 1 99 ? 39.048 54.687 58.781 1.00 16.08 106 VAL A O 1
ATOM 1332 N N . LYS A 1 100 ? 41.260 55.129 58.838 1.00 17.50 107 LYS A N 1
ATOM 1333 C CA . LYS A 1 100 ? 41.247 56.070 57.720 1.00 18.14 107 LYS A CA 1
ATOM 1334 C C . LYS A 1 100 ? 42.385 55.724 56.779 1.00 17.51 107 LYS A C 1
ATOM 1335 O O . LYS A 1 100 ? 43.550 55.802 57.169 1.00 17.59 107 LYS A O 1
ATOM 1354 N N . VAL A 1 101 ? 42.045 55.346 55.543 1.00 17.23 108 VAL A N 1
ATOM 1355 C CA . VAL A 1 101 ? 43.031 54.860 54.571 1.00 17.38 108 VAL A CA 1
ATOM 1356 C C . VAL A 1 101 ? 43.275 55.891 53.457 1.00 20.91 108 VAL A C 1
ATOM 1357 O O . VAL A 1 101 ? 42.362 56.596 53.036 1.00 20.96 108 VAL A O 1
ATOM 1370 N N . LYS A 1 102 ? 44.513 55.969 52.991 1.00 22.92 109 LYS A N 1
ATOM 1371 C CA . LYS A 1 102 ? 44.862 56.836 51.869 1.00 25.09 109 LYS A CA 1
ATOM 1372 C C . LYS A 1 102 ? 46.277 56.501 51.444 1.00 26.13 109 LYS A C 1
ATOM 1373 O O . LYS A 1 102 ? 47.128 56.216 52.301 1.00 23.65 109 LYS A O 1
ATOM 1392 N N . GLY A 1 103 ? 46.530 56.536 50.130 1.00 29.88 110 GLY A N 1
ATOM 1393 C CA . GLY A 1 103 ? 47.826 56.183 49.586 1.00 31.04 110 GLY A CA 1
ATOM 1394 C C . GLY A 1 103 ? 48.112 54.723 49.872 1.00 31.46 110 GLY A C 1
ATOM 1395 O O . GLY A 1 103 ? 49.271 54.325 50.036 1.00 32.04 110 GLY A O 1
ATOM 1399 N N . GLY A 1 104 ? 47.043 53.931 49.958 1.00 31.06 111 GLY A N 1
ATOM 1400 C CA . GLY A 1 104 ? 47.152 52.512 50.235 1.00 31.03 111 GLY A CA 1
ATOM 1401 C C . GLY A 1 104 ? 47.689 52.193 51.621 1.00 32.30 111 GLY A C 1
ATOM 1402 O O . GLY A 1 104 ? 48.120 51.063 51.887 1.00 34.16 111 GLY A O 1
ATOM 1406 N N . GLU A 1 105 ? 47.672 53.183 52.507 1.00 31.86 112 GLU A N 1
ATOM 1407 C CA . GLU A 1 105 ? 48.193 53.007 53.853 1.00 31.89 112 GLU A CA 1
ATOM 1408 C C . GLU A 1 105 ? 47.214 53.598 54.856 1.00 28.91 112 GLU A C 1
ATOM 1409 O O . GLU A 1 105 ? 46.490 54.549 54.551 1.00 28.21 112 GLU A O 1
ATOM 1421 N N . VAL A 1 106 ? 47.187 53.036 56.055 1.00 25.79 113 VAL A N 1
ATOM 1422 C CA . VAL A 1 106 ? 46.419 53.633 57.126 1.00 25.24 113 VAL A CA 1
ATOM 1423 C C . VAL A 1 106 ? 47.111 54.932 57.531 1.00 25.12 113 VAL A C 1
ATOM 1424 O O . VAL A 1 106 ? 48.310 54.933 57.808 1.00 25.85 113 VAL A O 1
ATOM 1437 N N . VAL A 1 107 ? 46.371 56.040 57.546 1.00 24.29 114 VAL A N 1
ATOM 1438 C CA . VAL A 1 107 ? 46.967 57.329 57.891 1.00 24.05 114 VAL A CA 1
ATOM 1439 C C . VAL A 1 107 ? 46.436 57.808 59.215 1.00 22.92 114 VAL A C 1
ATOM 1440 O O . VAL A 1 107 ? 47.029 58.681 59.837 1.00 23.99 114 VAL A O 1
ATOM 1453 N N . LYS A 1 108 ? 45.323 57.225 59.651 1.00 21.35 115 LYS A N 1
ATOM 1454 C CA . LYS A 1 108 ? 44.758 57.555 60.952 1.00 21.07 115 LYS A CA 1
ATOM 1455 C C . LYS A 1 108 ? 43.783 56.475 61.412 1.00 19.84 115 LYS A C 1
ATOM 1456 O O . LYS A 1 108 ? 43.087 55.881 60.594 1.00 18.43 115 LYS A O 1
ATOM 1475 N N . LYS A 1 109 ? 43.753 56.207 62.716 1.00 18.69 116 LYS A N 1
ATOM 1476 C CA . LYS A 1 109 ? 42.856 55.186 63.261 1.00 17.49 116 LYS A CA 1
ATOM 1477 C C . LYS A 1 109 ? 42.504 55.542 64.688 1.00 16.55 116 LYS A C 1
ATOM 1478 O O . LYS A 1 109 ? 43.264 56.245 65.354 1.00 16.69 116 LYS A O 1
ATOM 1497 N N . MET A 1 110 ? 41.358 55.072 65.159 1.00 14.47 117 MET A N 1
ATOM 1498 C CA . MET A 1 110 ? 40.985 55.291 66.544 1.00 15.31 117 MET A CA 1
ATOM 1499 C C . MET A 1 110 ? 41.966 54.577 67.473 1.00 15.05 117 MET A C 1
ATOM 1500 O O . MET A 1 110 ? 42.022 53.338 67.526 1.00 14.73 117 MET A O 1
ATOM 1514 N N . ALA A 1 111 ? 42.738 55.373 68.200 1.00 15.68 118 ALA A N 1
ATOM 1515 C CA . ALA A 1 111 ? 43.755 54.856 69.110 1.00 16.19 118 ALA A CA 1
ATOM 1516 C C . ALA A 1 111 ? 43.117 53.975 70.176 1.00 15.46 118 ALA A C 1
ATOM 1517 O O . ALA A 1 111 ? 42.021 54.265 70.646 1.00 15.77 118 ALA A O 1
ATOM 1524 N N . GLU A 1 112 ? 43.805 52.895 70.537 1.00 15.88 119 GLU A N 1
ATOM 1525 C CA . GLU A 1 112 ? 43.381 52.015 71.641 1.00 16.31 119 GLU A CA 1
ATOM 1526 C C . GLU A 1 112 ? 43.040 52.799 72.912 1.00 13.63 119 GLU A C 1
ATOM 1527 O O . GLU A 1 112 ? 41.980 52.604 73.506 1.00 12.02 119 GLU A O 1
ATOM 1539 N N . ALA A 1 113 ? 43.942 53.688 73.324 1.00 14.37 120 ALA A N 1
ATOM 1540 C CA . ALA A 1 113 ? 43.717 54.541 74.501 1.00 15.10 120 ALA A CA 1
ATOM 1541 C C . ALA A 1 113 ? 42.446 55.383 74.413 1.00 15.54 120 ALA A C 1
ATOM 1542 O O . ALA A 1 113 ? 41.779 55.630 75.423 1.00 15.39 120 ALA A O 1
ATOM 1549 N N . GLN A 1 114 ? 42.120 55.869 73.226 1.00 15.34 121 GLN A N 1
ATOM 1550 C CA . GLN A 1 114 ? 40.974 56.745 73.106 1.00 16.47 121 GLN A CA 1
ATOM 1551 C C . GLN A 1 114 ? 39.702 55.922 73.061 1.00 14.56 121 GLN A C 1
ATOM 1552 O O . GLN A 1 114 ? 38.642 56.380 73.501 1.00 13.24 121 GLN A O 1
ATOM 1566 N N . PHE A 1 115 ? 39.803 54.699 72.562 1.00 13.96 122 PHE A N 1
ATOM 1567 C CA . PHE A 1 115 ? 38.696 53.766 72.739 1.00 13.51 122 PHE A CA 1
ATOM 1568 C C . PHE A 1 115 ? 38.490 53.486 74.222 1.00 13.30 122 PHE A C 1
ATOM 1569 O O . PHE A 1 115 ? 37.368 53.575 74.723 1.00 12.52 122 PHE A O 1
ATOM 1586 N N . ASP A 1 116 ? 39.558 53.178 74.892 1.00 13.85 123 ASP A N 1
ATOM 1587 C CA . ASP A 1 116 ? 39.523 52.744 76.260 1.00 14.72 123 ASP A CA 1
ATOM 1588 C C . ASP A 1 116 ? 38.990 53.883 77.171 1.00 14.10 123 ASP A C 1
ATOM 1589 O O . ASP A 1 116 ? 38.157 53.662 77.939 1.00 13.82 123 ASP A O 1
ATOM 1598 N N . ALA A 1 117 ? 39.477 55.094 76.984 1.00 12.67 124 ALA A N 1
ATOM 1599 C CA . ALA A 1 117 ? 39.108 56.232 77.851 1.00 11.08 124 ALA A CA 1
ATOM 1600 C C . ALA A 1 117 ? 37.627 56.512 77.815 1.00 10.59 124 ALA A C 1
ATOM 1601 O O . ALA A 1 117 ? 36.998 56.730 78.855 1.00 10.39 124 ALA A O 1
ATOM 1608 N N . VAL A 1 118 ? 37.034 56.471 76.633 1.00 10.42 125 VAL A N 1
ATOM 1609 C CA . VAL A 1 118 ? 35.600 56.724 76.563 1.00 10.76 125 VAL A CA 1
ATOM 1610 C C . VAL A 1 118 ? 34.805 55.566 77.232 1.00 10.82 125 VAL A C 1
ATOM 1611 O O . VAL A 1 118 ? 33.833 55.802 77.982 1.00 9.32 125 VAL A O 1
ATOM 1624 N N . ILE A 1 119 ? 35.241 54.331 76.990 1.00 10.85 126 ILE A N 1
ATOM 1625 C CA . ILE A 1 119 ? 34.674 53.181 77.691 1.00 10.55 126 ILE A CA 1
ATOM 1626 C C . ILE A 1 119 ? 34.790 53.328 79.206 1.00 11.21 126 ILE A C 1
ATOM 1627 O O . ILE A 1 119 ? 33.836 53.071 79.928 1.00 10.93 126 ILE A O 1
ATOM 1643 N N . SER A 1 120 ? 35.957 53.722 79.676 1.00 12.18 127 SER A N 1
ATOM 1644 C CA . SER A 1 120 ? 36.193 53.804 81.098 1.00 13.16 127 SER A CA 1
ATOM 1645 C C . SER A 1 120 ? 35.216 54.760 81.809 1.00 11.80 127 SER A C 1
ATOM 1646 O O . SER A 1 120 ? 34.603 54.412 82.798 1.00 11.41 127 SER A O 1
ATOM 1654 N N . VAL A 1 121 ? 35.116 55.981 81.309 1.00 12.43 128 VAL A N 1
ATOM 1655 C CA . VAL A 1 121 ? 34.234 56.985 81.882 1.00 13.71 128 VAL A CA 1
ATOM 1656 C C . VAL A 1 121 ? 32.742 56.698 81.633 1.00 14.07 128 VAL A C 1
ATOM 1657 O O . VAL A 1 121 ? 31.907 56.746 82.552 1.00 13.73 128 VAL A O 1
ATOM 1670 N N . ASN A 1 122 ? 32.405 56.444 80.369 1.00 12.77 129 ASN A N 1
ATOM 1671 C CA . ASN A 1 122 ? 31.013 56.462 79.943 1.00 12.71 129 ASN A CA 1
ATOM 1672 C C . ASN A 1 122 ? 30.291 55.140 80.176 1.00 9.67 129 ASN A C 1
ATOM 1673 O O . ASN A 1 122 ? 29.047 55.083 80.193 1.00 9.00 129 ASN A O 1
ATOM 1684 N N . LEU A 1 123 ? 31.066 54.077 80.306 1.00 9.09 130 LEU A N 1
ATOM 1685 C CA . LEU A 1 123 ? 30.494 52.745 80.538 1.00 9.02 130 LEU A CA 1
ATOM 1686 C C . LEU A 1 123 ? 30.896 52.250 81.920 1.00 9.13 130 LEU A C 1
ATOM 1687 O O . LEU A 1 123 ? 30.019 52.024 82.778 1.00 9.46 130 LEU A O 1
ATOM 1703 N N . LYS A 1 124 ? 32.206 52.108 82.158 1.00 10.11 131 LYS A N 1
ATOM 1704 C CA . LYS A 1 124 ? 32.672 51.579 83.437 1.00 11.77 131 LYS A CA 1
ATOM 1705 C C . LYS A 1 124 ? 32.320 52.488 84.618 1.00 12.71 131 LYS A C 1
ATOM 1706 O O . LYS A 1 124 ? 31.998 51.998 85.683 1.00 15.07 131 LYS A O 1
ATOM 1725 N N . GLY A 1 125 ? 32.398 53.801 84.421 1.00 11.32 132 GLY A N 1
ATOM 1726 C CA . GLY A 1 125 ? 32.029 54.756 85.459 1.00 10.68 132 GLY A CA 1
ATOM 1727 C C . GLY A 1 125 ? 30.577 54.626 85.886 1.00 9.46 132 GLY A C 1
ATOM 1728 O O . GLY A 1 125 ? 30.230 54.831 87.051 1.00 12.31 132 GLY A O 1
ATOM 1732 N N . VAL A 1 126 ? 29.712 54.251 84.958 1.00 8.46 133 VAL A N 1
ATOM 1733 C CA . VAL A 1 126 ? 28.303 54.100 85.283 1.00 8.23 133 VAL A CA 1
ATOM 1734 C C . VAL A 1 126 ? 28.123 52.850 86.156 1.00 9.90 133 VAL A C 1
ATOM 1735 O O . VAL A 1 126 ? 27.325 52.848 87.104 1.00 8.51 133 VAL A O 1
ATOM 1748 N N . PHE A 1 127 ? 28.895 51.806 85.828 1.00 11.71 134 PHE A N 1
ATOM 1749 C CA . PHE A 1 127 ? 28.910 50.544 86.576 1.00 9.58 134 PHE A CA 1
ATOM 1750 C C . PHE A 1 127 ? 29.400 50.787 88.021 1.00 10.38 134 PHE A C 1
ATOM 1751 O O . PHE A 1 127 ? 28.761 50.364 88.983 1.00 10.02 134 PHE A O 1
ATOM 1768 N N . LEU A 1 128 ? 30.535 51.463 88.165 1.00 10.19 135 LEU A N 1
ATOM 1769 C CA . LEU A 1 128 ? 31.141 51.661 89.481 1.00 13.19 135 LEU A CA 1
ATOM 1770 C C . LEU A 1 128 ? 30.218 52.472 90.404 1.00 14.37 135 LEU A C 1
ATOM 1771 O O . LEU A 1 128 ? 29.962 52.070 91.536 1.00 15.11 135 LEU A O 1
ATOM 1787 N N . CYS A 1 129 ? 29.721 53.609 89.906 1.00 13.67 136 CYS A N 1
ATOM 1788 C CA . CYS A 1 129 ? 28.844 54.487 90.680 1.00 11.80 136 CYS A CA 1
ATOM 1789 C C . CYS A 1 129 ? 27.570 53.787 91.126 1.00 10.93 136 CYS A C 1
ATOM 1790 O O . CYS A 1 129 ? 27.197 53.816 92.295 1.00 10.26 136 CYS A O 1
ATOM 1798 N N . THR A 1 130 ? 26.873 53.172 90.191 1.00 10.61 137 THR A N 1
ATOM 1799 C CA . THR A 1 130 ? 25.664 52.460 90.537 1.00 10.57 137 THR A CA 1
ATOM 1800 C C . THR A 1 130 ? 25.989 51.373 91.573 1.00 10.36 137 THR A C 1
ATOM 1801 O O . THR A 1 130 ? 25.307 51.230 92.595 1.00 10.38 137 THR A O 1
ATOM 1812 N N . GLN A 1 131 ? 27.058 50.634 91.338 1.00 11.60 138 GLN A N 1
ATOM 1813 C CA . GLN A 1 131 ? 27.389 49.533 92.226 1.00 11.56 138 GLN A CA 1
ATOM 1814 C C . GLN A 1 131 ? 27.614 50.030 93.654 1.00 11.84 138 GLN A C 1
ATOM 1815 O O . GLN A 1 131 ? 27.269 49.330 94.617 1.00 13.51 138 GLN A O 1
ATOM 1829 N N . ALA A 1 132 ? 28.148 51.248 93.796 1.00 10.40 139 ALA A N 1
ATOM 1830 C CA . ALA A 1 132 ? 28.479 51.757 95.120 1.00 13.16 139 ALA A CA 1
ATOM 1831 C C . ALA A 1 132 ? 27.260 52.280 95.885 1.00 12.88 139 ALA A C 1
ATOM 1832 O O . ALA A 1 132 ? 27.209 52.132 97.113 1.00 14.92 139 ALA A O 1
ATOM 1839 N N . VAL A 1 133 ? 26.271 52.876 95.213 1.00 10.29 140 VAL A N 1
ATOM 1840 C CA . VAL A 1 133 ? 25.161 53.422 95.971 1.00 11.52 140 VAL A CA 1
ATOM 1841 C C . VAL A 1 133 ? 24.093 52.355 96.133 1.00 12.41 140 VAL A C 1
ATOM 1842 O O . VAL A 1 133 ? 23.259 52.449 97.030 1.00 14.23 140 VAL A O 1
ATOM 1855 N N . ALA A 1 134 ? 24.141 51.328 95.281 1.00 12.50 141 ALA A N 1
ATOM 1856 C CA . ALA A 1 134 ? 23.099 50.318 95.223 1.00 12.31 141 ALA A CA 1
ATOM 1857 C C . ALA A 1 134 ? 22.765 49.704 96.580 1.00 11.88 141 ALA A C 1
ATOM 1858 O O . ALA A 1 134 ? 21.584 49.602 96.924 1.00 13.92 141 ALA A O 1
ATOM 1865 N N . PRO A 1 135 ? 23.790 49.304 97.360 1.00 10.99 142 PRO A N 1
ATOM 1866 C CA . PRO A 1 135 ? 23.497 48.663 98.650 1.00 11.13 142 PRO A CA 1
ATOM 1867 C C . PRO A 1 135 ? 22.771 49.600 99.612 1.00 14.20 142 PRO A C 1
ATOM 1868 O O . PRO A 1 135 ? 22.007 49.158 100.463 1.00 16.64 142 PRO A O 1
ATOM 1879 N N . HIS A 1 136 ? 22.995 50.896 99.489 1.00 13.76 143 HIS A N 1
ATOM 1880 C CA . HIS A 1 136 ? 22.345 51.807 100.419 1.00 13.49 143 HIS A CA 1
ATOM 1881 C C . HIS A 1 136 ? 20.874 51.973 100.015 1.00 10.71 143 HIS A C 1
ATOM 1882 O O . HIS A 1 136 ? 19.994 51.963 100.848 1.00 10.98 143 HIS A O 1
ATOM 1895 N N . MET A 1 137 ? 20.625 52.027 98.714 1.00 10.27 144 MET A N 1
ATOM 1896 C CA . MET A 1 137 ? 19.272 52.043 98.187 1.00 10.09 144 MET A CA 1
ATOM 1897 C C . MET A 1 137 ? 18.509 50.769 98.613 1.00 10.25 144 MET A C 1
ATOM 1898 O O . MET A 1 137 ? 17.391 50.848 99.085 1.00 10.44 144 MET A O 1
ATOM 1912 N N . ILE A 1 138 ? 19.140 49.604 98.502 1.00 10.32 145 ILE A N 1
ATOM 1913 C CA . ILE A 1 138 ? 18.516 48.350 98.929 1.00 10.48 145 ILE A CA 1
ATOM 1914 C C . ILE A 1 138 ? 18.059 48.353 100.426 1.00 11.09 145 ILE A C 1
ATOM 1915 O O . ILE A 1 138 ? 16.888 48.063 100.710 1.00 11.66 145 ILE A O 1
ATOM 1931 N N . ALA A 1 139 ? 18.954 48.709 101.356 1.00 11.29 146 ALA A N 1
ATOM 1932 C CA . ALA A 1 139 ? 18.602 48.765 102.762 1.00 12.13 146 ALA A CA 1
ATOM 1933 C C . ALA A 1 139 ? 17.438 49.705 103.011 1.00 14.90 146 ALA A C 1
ATOM 1934 O O . ALA A 1 139 ? 16.580 49.434 103.842 1.00 17.06 146 ALA A O 1
ATOM 1941 N N . ALA A 1 140 ? 17.439 50.848 102.334 1.00 15.83 147 ALA A N 1
ATOM 1942 C CA . ALA A 1 140 ? 16.379 51.829 102.541 1.00 14.22 147 ALA A CA 1
ATOM 1943 C C . ALA A 1 140 ? 15.118 51.403 101.760 1.00 14.21 147 ALA A C 1
ATOM 1944 O O . ALA A 1 140 ? 14.064 52.015 101.886 1.00 16.57 147 ALA A O 1
ATOM 1951 N N . LYS A 1 141 ? 15.239 50.345 100.952 1.00 11.23 148 LYS A N 1
ATOM 1952 C CA . LYS A 1 141 ? 14.143 49.890 100.096 1.00 11.17 148 LYS A CA 1
ATOM 1953 C C . LYS A 1 141 ? 13.545 51.025 99.258 1.00 11.94 148 LYS A C 1
ATOM 1954 O O . LYS A 1 141 ? 12.338 51.052 98.993 1.00 10.94 148 LYS A O 1
ATOM 1973 N N . TYR A 1 142 ? 14.423 51.934 98.806 1.00 11.63 149 TYR A N 1
ATOM 1974 C CA . TYR A 1 142 ? 14.051 53.018 97.881 1.00 11.28 149 TYR A CA 1
ATOM 1975 C C . TYR A 1 142 ? 15.222 53.459 97.020 1.00 10.28 149 TYR A C 1
ATOM 1976 O O . TYR A 1 142 ? 16.343 53.632 97.510 1.00 9.99 149 TYR A O 1
ATOM 1994 N N . GLY A 1 143 ? 14.972 53.676 95.736 1.00 10.23 150 GLY A N 1
ATOM 1995 C CA . GLY A 1 143 ? 16.020 54.221 94.892 1.00 11.68 150 GLY A CA 1
ATOM 1996 C C . GLY A 1 143 ? 15.568 54.689 93.531 1.00 12.31 150 GLY A C 1
ATOM 1997 O O . GLY A 1 143 ? 14.558 54.203 92.994 1.00 8.99 150 GLY A O 1
ATOM 2001 N N . ARG A 1 144 ? 16.345 55.623 92.983 1.00 14.21 151 ARG A N 1
ATOM 2002 C CA . ARG A 1 144 ? 16.243 56.066 91.584 1.00 15.15 151 ARG A CA 1
ATOM 2003 C C . ARG A 1 144 ? 17.628 56.101 90.916 1.00 14.05 151 ARG A C 1
ATOM 2004 O O . ARG A 1 144 ? 18.474 56.901 91.294 1.00 12.59 151 ARG A O 1
ATOM 2025 N N . ILE A 1 145 ? 17.853 55.233 89.936 1.00 13.84 152 ILE A N 1
ATOM 2026 C CA . ILE A 1 145 ? 19.087 55.214 89.154 1.00 11.13 152 ILE A CA 1
ATOM 2027 C C . ILE A 1 145 ? 18.810 55.763 87.763 1.00 10.30 152 ILE A C 1
ATOM 2028 O O . ILE A 1 145 ? 17.908 55.297 87.094 1.00 9.61 152 ILE A O 1
ATOM 2044 N N . LEU A 1 146 ? 19.597 56.730 87.319 1.00 11.03 153 LEU A N 1
ATOM 2045 C CA . LEU A 1 146 ? 19.301 57.421 86.082 1.00 10.98 153 LEU A CA 1
ATOM 2046 C C . LEU A 1 146 ? 20.599 57.578 85.289 1.00 11.33 153 LEU A C 1
ATOM 2047 O O . LEU A 1 146 ? 21.573 58.133 85.776 1.00 9.62 153 LEU A O 1
ATOM 2063 N N . ASN A 1 147 ? 20.607 57.009 84.089 1.00 11.27 154 ASN A N 1
ATOM 2064 C CA . ASN A 1 147 ? 21.814 56.830 83.321 1.00 9.23 154 ASN A CA 1
ATOM 2065 C C . ASN A 1 147 ? 21.792 57.652 82.011 1.00 7.70 154 ASN A C 1
ATOM 2066 O O . ASN A 1 147 ? 20.798 57.650 81.274 1.00 7.64 154 ASN A O 1
ATOM 2077 N N . ALA A 1 148 ? 22.900 58.341 81.751 1.00 7.84 155 ALA A N 1
ATOM 2078 C CA . ALA A 1 148 ? 23.050 59.164 80.555 1.00 7.96 155 ALA A CA 1
ATOM 2079 C C . ALA A 1 148 ? 23.410 58.321 79.324 1.00 8.60 155 ALA A C 1
ATOM 2080 O O . ALA A 1 148 ? 24.556 57.895 79.192 1.00 8.25 155 ALA A O 1
ATOM 2087 N N . SER A 1 149 ? 22.433 58.094 78.442 1.00 7.77 156 SER A N 1
ATOM 2088 C CA . SER A 1 149 ? 22.691 57.498 77.113 1.00 7.75 156 SER A CA 1
ATOM 2089 C C . SER A 1 149 ? 22.691 58.624 76.053 1.00 7.97 156 SER A C 1
ATOM 2090 O O . SER A 1 149 ? 23.030 59.783 76.355 1.00 8.17 156 SER A O 1
ATOM 2098 N N . SER A 1 150 ? 22.309 58.292 74.831 1.00 8.55 157 SER A N 1
ATOM 2099 C CA . SER A 1 150 ? 22.331 59.249 73.709 1.00 9.75 157 SER A CA 1
ATOM 2100 C C . SER A 1 150 ? 21.465 58.691 72.592 1.00 8.95 157 SER A C 1
ATOM 2101 O O . SER A 1 150 ? 21.369 57.466 72.445 1.00 8.41 157 SER A O 1
ATOM 2109 N N . VAL A 1 151 ? 20.825 59.572 71.824 1.00 8.51 158 VAL A N 1
ATOM 2110 C CA . VAL A 1 151 ? 20.094 59.191 70.606 1.00 8.60 158 VAL A CA 1
ATOM 2111 C C . VAL A 1 151 ? 20.991 58.323 69.727 1.00 9.76 158 VAL A C 1
ATOM 2112 O O . VAL A 1 151 ? 20.560 57.421 69.000 1.00 10.56 158 VAL A O 1
ATOM 2125 N N . VAL A 1 152 ? 22.274 58.600 69.826 1.00 9.10 159 VAL A N 1
ATOM 2126 C CA . VAL A 1 152 ? 23.268 57.964 68.977 1.00 10.98 159 VAL A CA 1
ATOM 2127 C C . VAL A 1 152 ? 23.515 56.519 69.456 1.00 12.34 159 VAL A C 1
ATOM 2128 O O . VAL A 1 152 ? 24.012 55.646 68.704 1.00 13.66 159 VAL A O 1
ATOM 2141 N N . GLY A 1 153 ? 23.085 56.238 70.679 1.00 9.76 160 GLY A N 1
ATOM 2142 C CA . GLY A 1 153 ? 23.089 54.877 71.186 1.00 9.34 160 GLY A CA 1
ATOM 2143 C C . GLY A 1 153 ? 22.015 54.002 70.564 1.00 8.83 160 GLY A C 1
ATOM 2144 O O . GLY A 1 153 ? 22.090 52.761 70.616 1.00 10.70 160 GLY A O 1
ATOM 2148 N N . LEU A 1 154 ? 21.014 54.641 69.975 1.00 8.13 161 LEU A N 1
ATOM 2149 C CA . LEU A 1 154 ? 19.920 53.945 69.330 1.00 8.19 161 LEU A CA 1
ATOM 2150 C C . LEU A 1 154 ? 20.262 53.595 67.858 1.00 10.60 161 LEU A C 1
ATOM 2151 O O . LEU A 1 154 ? 19.988 52.486 67.372 1.00 9.66 161 LEU A O 1
ATOM 2167 N N . TYR A 1 155 ? 20.864 54.562 67.164 1.00 11.10 162 TYR A N 1
ATOM 2168 C CA . TYR A 1 155 ? 20.976 54.523 65.698 1.00 12.88 162 TYR A CA 1
ATOM 2169 C C . TYR A 1 155 ? 22.381 54.284 65.185 1.00 11.82 162 TYR A C 1
ATOM 2170 O O . TYR A 1 155 ? 22.576 53.943 64.001 1.00 9.76 162 TYR A O 1
ATOM 2188 N N . GLY A 1 156 ? 23.349 54.497 66.068 1.00 12.79 163 GLY A N 1
ATOM 2189 C CA . GLY A 1 156 ? 24.739 54.575 65.700 1.00 13.19 163 GLY A CA 1
ATOM 2190 C C . GLY A 1 156 ? 25.004 55.923 65.030 1.00 13.69 163 GLY A C 1
ATOM 2191 O O . GLY A 1 156 ? 24.076 56.687 64.764 1.00 12.93 163 GLY A O 1
ATOM 2195 N N . ASN A 1 157 ? 26.274 56.186 64.747 1.00 13.18 164 ASN A N 1
ATOM 2196 C CA . ASN A 1 157 ? 26.704 57.426 64.101 1.00 13.14 164 ASN A CA 1
ATOM 2197 C C . ASN A 1 157 ? 28.124 57.271 63.598 1.00 12.61 164 ASN A C 1
ATOM 2198 O O . ASN A 1 157 ? 28.942 56.648 64.267 1.00 12.67 164 ASN A O 1
ATOM 2209 N N . PHE A 1 158 ? 28.402 57.834 62.418 1.00 13.31 165 PHE A N 1
ATOM 2210 C CA . PHE A 1 158 ? 29.746 57.920 61.843 1.00 12.15 165 PHE A CA 1
ATOM 2211 C C . PHE A 1 158 ? 30.722 58.534 62.837 1.00 11.86 165 PHE A C 1
ATOM 2212 O O . PHE A 1 158 ? 30.413 59.526 63.476 1.00 11.25 165 PHE A O 1
ATOM 2229 N N . GLY A 1 159 ? 31.891 57.923 62.963 1.00 11.40 166 GLY A N 1
ATOM 2230 C CA . GLY A 1 159 ? 32.981 58.462 63.737 1.00 11.54 166 GLY A CA 1
ATOM 2231 C C . GLY A 1 159 ? 32.947 58.272 65.230 1.00 11.34 166 GLY A C 1
ATOM 2232 O O . GLY A 1 159 ? 33.813 58.804 65.935 1.00 12.25 166 GLY A O 1
ATOM 2236 N N . GLN A 1 160 ? 31.975 57.512 65.723 1.00 10.64 167 GLN A N 1
ATOM 2237 C CA . GLN A 1 160 ? 31.775 57.364 67.166 1.00 10.50 167 GLN A CA 1
ATOM 2238 C C . GLN A 1 160 ? 31.766 55.896 67.649 1.00 10.52 167 GLN A C 1
ATOM 2239 O O . GLN A 1 160 ? 30.982 55.547 68.535 1.00 9.56 167 GLN A O 1
ATOM 2253 N N . THR A 1 161 ? 32.632 55.053 67.074 1.00 10.80 168 THR A N 1
ATOM 2254 C CA . THR A 1 161 ? 32.795 53.668 67.555 1.00 10.24 168 THR A CA 1
ATOM 2255 C C . THR A 1 161 ? 32.715 53.579 69.096 1.00 11.45 168 THR A C 1
ATOM 2256 O O . THR A 1 161 ? 31.905 52.819 69.636 1.00 11.19 168 THR A O 1
ATOM 2267 N N . ASN A 1 162 ? 33.546 54.374 69.784 1.00 12.32 169 ASN A N 1
ATOM 2268 C CA . ASN A 1 162 ? 33.679 54.296 71.248 1.00 11.19 169 ASN A CA 1
ATOM 2269 C C . ASN A 1 162 ? 32.469 54.844 72.004 1.00 11.07 169 ASN A C 1
ATOM 2270 O O . ASN A 1 162 ? 31.938 54.214 72.929 1.00 10.73 169 ASN A O 1
ATOM 2281 N N . TYR A 1 163 ? 32.031 56.023 71.612 1.00 12.21 170 TYR A N 1
ATOM 2282 C CA . TYR A 1 163 ? 30.937 56.686 72.313 1.00 12.42 170 TYR A CA 1
ATOM 2283 C C . TYR A 1 163 ? 29.656 55.858 72.147 1.00 11.28 170 TYR A C 1
ATOM 2284 O O . TYR A 1 163 ? 28.927 55.639 73.104 1.00 12.36 170 TYR A O 1
ATOM 2302 N N . VAL A 1 164 ? 29.404 55.366 70.936 1.00 10.36 171 VAL A N 1
ATOM 2303 C CA . VAL A 1 164 ? 28.205 54.558 70.683 1.00 10.09 171 VAL A CA 1
ATOM 2304 C C . VAL A 1 164 ? 28.238 53.213 71.434 1.00 9.64 171 VAL A C 1
ATOM 2305 O O . VAL A 1 164 ? 27.220 52.717 71.857 1.00 10.36 171 VAL A O 1
ATOM 2318 N N . ALA A 1 165 ? 29.409 52.604 71.557 1.00 9.90 172 ALA A N 1
ATOM 2319 C CA . ALA A 1 165 ? 29.526 51.335 72.290 1.00 9.69 172 ALA A CA 1
ATOM 2320 C C . ALA A 1 165 ? 29.101 51.535 73.740 1.00 8.69 172 ALA A C 1
ATOM 2321 O O . ALA A 1 165 ? 28.372 50.727 74.302 1.00 8.79 172 ALA A O 1
ATOM 2328 N N . ALA A 1 166 ? 29.607 52.625 74.324 1.00 9.53 173 ALA A N 1
ATOM 2329 C CA . ALA A 1 166 ? 29.323 53.024 75.706 1.00 9.55 173 ALA A CA 1
ATOM 2330 C C . ALA A 1 166 ? 27.855 53.316 75.889 1.00 8.77 173 ALA A C 1
ATOM 2331 O O . ALA A 1 166 ? 27.235 52.844 76.854 1.00 9.19 173 ALA A O 1
ATOM 2338 N N . LYS A 1 167 ? 27.305 54.115 74.979 1.00 7.95 174 LYS A N 1
ATOM 2339 C CA . LYS A 1 167 ? 25.950 54.607 75.171 1.00 7.81 174 LYS A CA 1
ATOM 2340 C C . LYS A 1 167 ? 24.917 53.518 74.902 1.00 7.64 174 LYS A C 1
ATOM 2341 O O . LYS A 1 167 ? 23.881 53.489 75.589 1.00 7.51 174 LYS A O 1
ATOM 2360 N N . SER A 1 168 ? 25.198 52.619 73.956 1.00 7.70 175 SER A N 1
ATOM 2361 C CA . SER A 1 168 ? 24.339 51.448 73.745 1.00 7.60 175 SER A CA 1
ATOM 2362 C C . SER A 1 168 ? 24.450 50.468 74.910 1.00 7.49 175 SER A C 1
ATOM 2363 O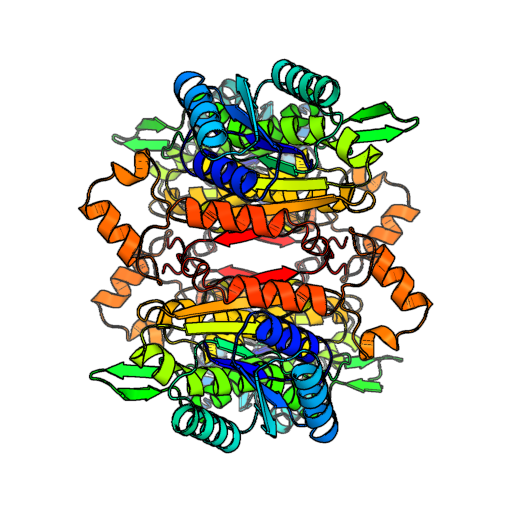 O . SER A 1 168 ? 23.458 49.870 75.347 1.00 7.40 175 SER A O 1
ATOM 2371 N N . GLY A 1 169 ? 25.644 50.313 75.457 1.00 7.56 176 GLY A N 1
ATOM 2372 C CA . GLY A 1 169 ? 25.819 49.389 76.557 1.00 7.52 176 GLY A CA 1
ATOM 2373 C C . GLY A 1 169 ? 25.190 49.894 77.836 1.00 8.64 176 GLY A C 1
ATOM 2374 O O . GLY A 1 169 ? 24.734 49.101 78.656 1.00 8.99 176 GLY A O 1
ATOM 2378 N N . VAL A 1 170 ? 25.145 51.224 77.999 1.00 8.73 177 VAL A N 1
ATOM 2379 C CA . VAL A 1 170 ? 24.536 51.839 79.174 1.00 8.27 177 VAL A CA 1
ATOM 2380 C C . VAL A 1 170 ? 23.047 51.471 79.211 1.00 7.83 177 VAL A C 1
ATOM 2381 O O . VAL A 1 170 ? 22.494 51.158 80.249 1.00 7.54 177 VAL A O 1
ATOM 2394 N N . ILE A 1 171 ? 22.413 51.452 78.049 1.00 7.24 178 ILE A N 1
ATOM 2395 C CA . ILE A 1 171 ? 21.027 50.997 77.956 1.00 8.08 178 ILE A CA 1
ATOM 2396 C C . ILE A 1 171 ? 20.929 49.515 78.369 1.00 11.31 178 ILE A C 1
ATOM 2397 O O . ILE A 1 171 ? 19.988 49.112 79.041 1.00 11.40 178 ILE A O 1
ATOM 2413 N N . GLY A 1 172 ? 21.934 48.720 78.031 1.00 10.36 179 GLY A N 1
ATOM 2414 C CA . GLY A 1 172 ? 21.891 47.303 78.360 1.00 8.20 179 GLY A CA 1
ATOM 2415 C C . GLY A 1 172 ? 21.923 47.114 79.861 1.00 7.33 179 GLY A C 1
ATOM 2416 O O . GLY A 1 172 ? 21.110 46.340 80.435 1.00 7.39 179 GLY A O 1
ATOM 2420 N N . MET A 1 173 ? 22.888 47.790 80.492 1.00 7.32 180 MET A N 1
ATOM 2421 C CA . MET A 1 173 ? 23.031 47.741 81.952 1.00 7.38 180 MET A CA 1
ATOM 2422 C C . MET A 1 173 ? 21.736 48.265 82.616 1.00 7.84 180 MET A C 1
ATOM 2423 O O . MET A 1 173 ? 21.302 47.747 83.668 1.00 8.05 180 MET A O 1
ATOM 2437 N N . THR A 1 174 ? 21.108 49.265 81.996 1.00 8.55 181 THR A N 1
ATOM 2438 C CA . THR A 1 174 ? 19.889 49.857 82.561 1.00 8.58 181 THR A CA 1
ATOM 2439 C C . THR A 1 174 ? 18.854 48.729 82.660 1.00 8.14 181 THR A C 1
ATOM 2440 O O . THR A 1 174 ? 18.183 48.551 83.665 1.00 7.90 181 THR A O 1
ATOM 2451 N N . LYS A 1 175 ? 18.820 47.880 81.653 1.00 8.15 182 LYS A N 1
ATOM 2452 C CA . LYS A 1 175 ? 17.839 46.798 81.622 1.00 9.58 182 LYS A CA 1
ATOM 2453 C C . LYS A 1 175 ? 18.143 45.698 82.643 1.00 9.91 182 LYS A C 1
ATOM 2454 O O . LYS A 1 175 ? 17.248 45.094 83.209 1.00 8.39 182 LYS A O 1
ATOM 2473 N N . VAL A 1 176 ? 19.415 45.412 82.850 1.00 9.48 183 VAL A N 1
ATOM 2474 C CA . VAL A 1 176 ? 19.816 44.402 83.821 1.00 8.08 183 VAL A CA 1
ATOM 2475 C C . VAL A 1 176 ? 19.444 44.890 85.236 1.00 10.85 183 VAL A C 1
ATOM 2476 O O . VAL A 1 176 ? 18.724 44.234 85.979 1.00 11.54 183 VAL A O 1
ATOM 2489 N N . TRP A 1 177 ? 19.945 46.069 85.579 1.00 9.99 184 TRP A N 1
ATOM 2490 C CA . TRP A 1 177 ? 19.771 46.599 86.910 1.00 8.59 184 TRP A CA 1
ATOM 2491 C C . TRP A 1 177 ? 18.313 46.751 87.267 1.00 7.93 184 TRP A C 1
ATOM 2492 O O . TRP A 1 177 ? 17.928 46.494 88.412 1.00 8.14 184 TRP A O 1
ATOM 2513 N N . ALA A 1 178 ? 17.481 47.089 86.290 1.00 7.82 185 ALA A N 1
ATOM 2514 C CA . ALA A 1 178 ? 16.060 47.195 86.537 1.00 7.95 185 ALA A CA 1
ATOM 2515 C C . ALA A 1 178 ? 15.531 45.838 87.013 1.00 8.56 185 ALA A C 1
ATOM 2516 O O . ALA A 1 178 ? 14.646 45.760 87.865 1.00 10.46 185 ALA A O 1
ATOM 2523 N N . ARG A 1 179 ? 16.060 44.783 86.403 1.00 10.10 186 ARG A N 1
ATOM 2524 C CA . ARG A 1 179 ? 15.698 43.424 86.761 1.00 11.28 186 ARG A CA 1
ATOM 2525 C C . ARG A 1 179 ? 16.208 43.050 88.145 1.00 11.41 186 ARG A C 1
ATOM 2526 O O . ARG A 1 179 ? 15.515 42.376 88.882 1.00 11.71 186 ARG A O 1
ATOM 2547 N N . GLU A 1 180 ? 17.424 43.466 88.478 1.00 10.70 187 GLU A N 1
ATOM 2548 C CA . GLU A 1 180 ? 18.036 43.052 89.722 1.00 10.39 187 GLU A CA 1
ATOM 2549 C C . GLU A 1 180 ? 17.497 43.835 90.945 1.00 10.85 187 GLU A C 1
ATOM 2550 O O . GLU A 1 180 ? 17.444 43.306 92.062 1.00 10.46 187 GLU A O 1
ATOM 2562 N N . LEU A 1 181 ? 17.089 45.081 90.722 1.00 10.52 188 LEU A N 1
ATOM 2563 C CA . LEU A 1 181 ? 16.850 46.011 91.836 1.00 8.99 188 LEU A CA 1
ATOM 2564 C C . LEU A 1 181 ? 15.380 46.360 92.076 1.00 9.01 188 LEU A C 1
ATOM 2565 O O . LEU A 1 181 ? 15.031 46.928 93.116 1.00 9.21 188 LEU A O 1
ATOM 2581 N N . GLY A 1 182 ? 14.510 46.015 91.147 1.00 8.95 189 GLY A N 1
ATOM 2582 C CA . GLY A 1 182 ? 13.094 46.342 91.286 1.00 9.13 189 GLY A CA 1
ATOM 2583 C C . GLY A 1 182 ? 12.494 45.763 92.565 1.00 11.18 189 GLY A C 1
ATOM 2584 O O . GLY A 1 182 ? 11.716 46.436 93.242 1.00 13.38 189 GLY A O 1
ATOM 2588 N N . ARG A 1 183 ? 12.883 44.532 92.898 1.00 10.05 190 ARG A N 1
ATOM 2589 C CA . ARG A 1 183 ? 12.416 43.848 94.109 1.00 11.88 190 ARG A CA 1
ATOM 2590 C C . ARG A 1 183 ? 12.683 44.643 95.422 1.00 13.22 190 ARG A C 1
ATOM 2591 O O . ARG A 1 183 ? 12.031 44.396 96.462 1.00 13.78 190 ARG A O 1
ATOM 2612 N N . TYR A 1 184 ? 13.616 45.599 95.357 1.00 12.19 191 TYR A N 1
ATOM 2613 C CA . TYR A 1 184 ? 13.961 46.441 96.502 1.00 11.39 191 TYR A CA 1
ATOM 2614 C C . TYR A 1 184 ? 13.471 47.884 96.427 1.00 11.59 191 TYR A C 1
ATOM 2615 O O . TYR A 1 184 ? 13.931 48.734 97.195 1.00 13.60 191 TYR A O 1
ATOM 2633 N N . GLY A 1 185 ? 12.549 48.178 95.518 1.00 7.97 192 GLY A N 1
ATOM 2634 C CA . GLY A 1 185 ? 11.908 49.476 95.514 1.00 7.95 192 GLY A CA 1
ATOM 2635 C C . GLY A 1 185 ? 12.705 50.467 94.677 1.00 7.96 192 GLY A C 1
ATOM 2636 O O . GLY A 1 185 ? 12.485 51.680 94.742 1.00 8.01 192 GLY A O 1
ATOM 2640 N N . ILE A 1 186 ? 13.642 49.935 93.900 1.00 7.81 193 ILE A N 1
ATOM 2641 C CA . ILE A 1 186 ? 14.500 50.751 93.055 1.00 7.97 193 ILE A CA 1
ATOM 2642 C C . ILE A 1 186 ? 14.123 50.657 91.576 1.00 8.16 193 ILE A C 1
ATOM 2643 O O . ILE A 1 186 ? 13.959 49.557 91.049 1.00 8.82 193 ILE A O 1
ATOM 2659 N N . THR A 1 187 ? 14.005 51.806 90.913 1.00 7.34 194 THR A N 1
ATOM 2660 C CA . THR A 1 187 ? 13.830 51.842 89.462 1.00 7.27 194 THR A CA 1
ATOM 2661 C C . THR A 1 187 ? 15.153 52.258 88.790 1.00 8.57 194 THR A C 1
ATOM 2662 O O . THR A 1 187 ? 16.031 52.915 89.408 1.00 9.45 194 THR A O 1
ATOM 2673 N N . VAL A 1 188 ? 15.316 51.851 87.533 1.00 7.15 195 VAL A N 1
ATOM 2674 C CA . VAL A 1 188 ? 16.552 52.068 86.799 1.00 7.12 195 VAL A CA 1
ATOM 2675 C C . VAL A 1 188 ? 16.164 52.445 85.373 1.00 6.96 195 VAL A C 1
ATOM 2676 O O . VAL A 1 188 ? 15.574 51.652 84.662 1.00 7.48 195 VAL A O 1
ATOM 2689 N N . ASN A 1 189 ? 16.489 53.669 84.965 1.00 6.94 196 ASN A N 1
ATOM 2690 C CA . ASN A 1 189 ? 16.131 54.170 83.639 1.00 7.42 196 ASN A CA 1
ATOM 2691 C C . ASN A 1 189 ? 17.279 54.913 83.003 1.00 7.73 196 ASN A C 1
ATOM 2692 O O . ASN A 1 189 ? 18.231 55.281 83.695 1.00 8.30 196 ASN A O 1
ATOM 2703 N N . ALA A 1 190 ? 17.185 55.108 81.682 1.00 7.74 197 ALA A N 1
ATOM 2704 C CA . ALA A 1 190 ? 18.108 55.961 80.914 1.00 7.08 197 ALA A CA 1
ATOM 2705 C C . ALA A 1 190 ? 17.399 57.096 80.174 1.00 6.97 197 ALA A C 1
ATOM 2706 O O . ALA A 1 190 ? 16.216 57.013 79.811 1.00 6.65 197 ALA A O 1
ATOM 2713 N N . ILE A 1 191 ? 18.144 58.169 79.960 1.00 7.32 198 ILE A N 1
ATOM 2714 C CA . ILE A 1 191 ? 17.714 59.226 79.069 1.00 7.31 198 ILE A CA 1
ATOM 2715 C C . ILE A 1 191 ? 18.675 59.254 77.900 1.00 7.46 198 ILE A C 1
ATOM 2716 O O . ILE A 1 191 ? 19.890 59.135 78.107 1.00 7.82 198 ILE A O 1
ATOM 2732 N N . ALA A 1 192 ? 18.144 59.410 76.684 1.00 7.66 199 ALA A N 1
ATOM 2733 C CA . ALA A 1 192 ? 18.969 59.488 75.477 1.00 7.39 199 ALA A CA 1
ATOM 2734 C C . ALA A 1 192 ? 18.776 60.866 74.766 1.00 7.57 199 ALA A C 1
ATOM 2735 O O . ALA A 1 192 ? 17.830 61.057 74.036 1.00 7.32 199 ALA A O 1
ATOM 2742 N N . PRO A 1 193 ? 19.641 61.849 75.070 1.00 8.07 200 PRO A N 1
ATOM 2743 C CA . PRO A 1 193 ? 19.428 63.197 74.507 1.00 8.32 200 PRO A CA 1
ATOM 2744 C C . PRO A 1 193 ? 19.827 63.264 73.051 1.00 8.35 200 PRO A C 1
ATOM 2745 O O . PRO A 1 193 ? 20.622 62.445 72.634 1.00 8.37 200 PRO A O 1
ATOM 2756 N N . GLY A 1 194 ? 19.224 64.179 72.291 1.00 8.39 201 GLY A N 1
ATOM 2757 C CA . GLY A 1 194 ? 19.626 64.485 70.929 1.00 8.53 201 GLY A CA 1
ATOM 2758 C C . GLY A 1 194 ? 20.650 65.612 70.959 1.00 9.19 201 GLY A C 1
ATOM 2759 O O . GLY A 1 194 ? 21.553 65.614 71.806 1.00 10.46 201 GLY A O 1
ATOM 2763 N N . PHE A 1 195 ? 20.518 66.562 70.041 1.00 9.42 202 PHE A N 1
ATOM 2764 C CA . PHE A 1 195 ? 21.406 67.692 70.004 1.00 10.11 202 PHE A CA 1
ATOM 2765 C C . PHE A 1 195 ? 21.065 68.649 71.162 1.00 10.51 202 PHE A C 1
ATOM 2766 O O . PHE A 1 195 ? 19.923 69.119 71.266 1.00 10.29 202 PHE A O 1
ATOM 2783 N N . ILE A 1 196 ? 22.049 68.907 72.023 1.00 10.95 203 ILE A N 1
ATOM 2784 C CA . ILE A 1 196 ? 21.899 69.800 73.178 1.00 11.39 203 ILE A CA 1
ATOM 2785 C C . ILE A 1 196 ? 23.046 70.806 73.227 1.00 14.43 203 ILE A C 1
ATOM 2786 O O . ILE A 1 196 ? 24.211 70.403 73.220 1.00 15.46 203 ILE A O 1
ATOM 2802 N N . ALA A 1 197 ? 22.744 72.095 73.348 1.00 16.70 204 ALA A N 1
ATOM 2803 C CA . ALA A 1 197 ? 23.798 73.089 73.273 1.00 19.25 204 ALA A CA 1
ATOM 2804 C C . ALA A 1 197 ? 24.501 73.258 74.611 1.00 20.24 204 ALA A C 1
ATOM 2805 O O . ALA A 1 197 ? 24.184 74.175 75.387 1.00 19.20 204 ALA A O 1
ATOM 2812 N N . THR A 1 198 ? 25.504 72.409 74.822 1.00 22.70 205 THR A N 1
ATOM 2813 C CA . THR A 1 198 ? 26.516 72.621 75.841 1.00 26.06 205 THR A CA 1
ATOM 2814 C C . THR A 1 198 ? 27.638 73.451 75.232 1.00 30.13 205 THR A C 1
ATOM 2815 O O . THR A 1 198 ? 27.488 73.953 74.104 1.00 29.82 205 THR A O 1
ATOM 2826 N N . GLU A 1 199 ? 28.730 73.630 75.984 1.00 32.76 206 GLU A N 1
ATOM 2827 C CA . GLU A 1 199 ? 29.873 74.432 75.538 1.00 34.95 206 GLU A CA 1
ATOM 2828 C C . GLU A 1 199 ? 30.311 74.022 74.147 1.00 35.43 206 GLU A C 1
ATOM 2829 O O . GLU A 1 199 ? 30.268 74.838 73.224 1.00 36.86 206 GLU A O 1
ATOM 2841 N N . MET A 1 200 ? 30.721 72.764 73.982 1.00 34.75 207 MET A N 1
ATOM 2842 C CA . MET A 1 200 ? 31.372 72.374 72.739 1.00 35.68 207 MET A CA 1
ATOM 2843 C C . MET A 1 200 ? 30.438 72.605 71.562 1.00 35.20 207 MET A C 1
ATOM 2844 O O . MET A 1 200 ? 30.854 73.141 70.533 1.00 36.73 207 MET A O 1
ATOM 2858 N N . VAL A 1 201 ? 29.173 72.232 71.737 1.00 33.07 208 VAL A N 1
ATOM 2859 C CA . VAL A 1 201 ? 28.169 72.378 70.692 1.00 30.30 208 VAL A CA 1
ATOM 2860 C C . VAL A 1 201 ? 27.917 73.831 70.369 1.00 29.97 208 VAL A C 1
ATOM 2861 O O . VAL A 1 201 ? 27.823 74.190 69.214 1.00 30.44 208 VAL A O 1
ATOM 2874 N N . GLN A 1 202 ? 27.811 74.668 71.386 1.00 30.67 209 GLN A N 1
ATOM 2875 C CA . GLN A 1 202 ? 27.685 76.108 71.164 1.00 32.66 209 GLN A CA 1
ATOM 2876 C C . GLN A 1 202 ? 28.827 76.708 70.340 1.00 34.46 209 GLN A C 1
ATOM 2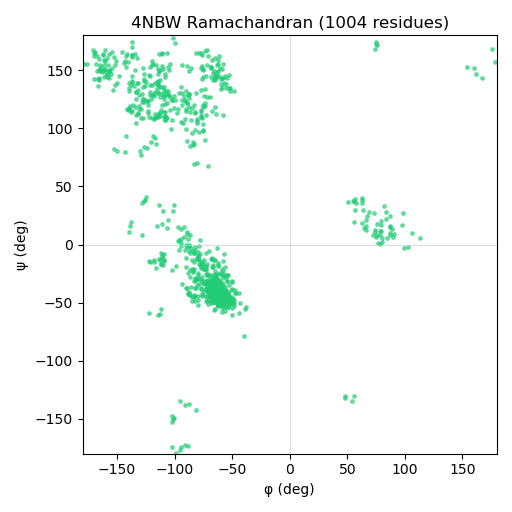877 O O . GLN A 1 202 ? 28.629 77.707 69.649 1.00 35.98 209 GLN A O 1
ATOM 2891 N N . GLN A 1 203 ? 30.002 76.086 70.372 1.00 33.80 210 GLN A N 1
ATOM 2892 C CA . GLN A 1 203 ? 31.158 76.612 69.651 1.00 33.50 210 GLN A CA 1
ATOM 2893 C C . GLN A 1 203 ? 31.347 75.999 68.234 1.00 31.24 210 GLN A C 1
ATOM 2894 O O . GLN A 1 203 ? 32.262 76.368 67.506 1.00 31.26 210 GLN A O 1
ATOM 2908 N N . MET A 1 204 ? 30.470 75.071 67.859 1.00 28.13 211 MET A N 1
ATOM 2909 C CA . MET A 1 204 ? 30.453 74.480 66.511 1.00 25.98 211 MET A CA 1
ATOM 2910 C C . MET A 1 204 ? 30.085 75.531 65.461 1.00 25.48 211 MET A C 1
ATOM 2911 O O . MET A 1 204 ? 29.319 76.456 65.753 1.00 26.27 211 MET A O 1
ATOM 2925 N N . PRO A 1 205 ? 30.600 75.383 64.233 1.00 24.31 212 PRO A N 1
ATOM 2926 C CA . PRO A 1 205 ? 30.379 76.391 63.178 1.00 23.83 212 PRO A CA 1
ATOM 2927 C C . PRO A 1 205 ? 28.894 76.668 62.977 1.00 20.75 212 PRO A C 1
ATOM 2928 O O . PRO A 1 205 ? 28.115 75.716 63.130 1.00 16.38 212 PRO A O 1
ATOM 2939 N N . GLU A 1 206 ? 28.516 77.920 62.698 1.00 22.42 213 GLU A N 1
ATOM 2940 C CA . GLU A 1 206 ? 27.110 78.319 62.509 1.00 23.61 213 GLU A CA 1
ATOM 2941 C C . GLU A 1 206 ? 26.421 77.484 61.446 1.00 20.13 213 GLU A C 1
ATOM 2942 O O . GLU A 1 206 ? 25.277 77.061 61.602 1.00 17.06 213 GLU A O 1
ATOM 2954 N N . ARG A 1 207 ? 27.112 77.279 60.334 1.00 20.09 214 ARG A N 1
ATOM 2955 C CA . ARG A 1 207 ? 26.553 76.514 59.225 1.00 18.14 214 ARG A CA 1
ATOM 2956 C C . ARG A 1 207 ? 26.185 75.063 59.668 1.00 16.32 214 ARG A C 1
ATOM 2957 O O . ARG A 1 207 ? 25.139 74.516 59.300 1.00 15.78 214 ARG A O 1
ATOM 2978 N N . VAL A 1 208 ? 27.045 74.456 60.466 1.00 15.19 215 VAL A N 1
ATOM 2979 C CA . VAL A 1 208 ? 26.812 73.091 60.903 1.00 14.43 215 VAL A CA 1
ATOM 2980 C C . VAL A 1 208 ? 25.606 73.044 61.841 1.00 15.01 215 VAL A C 1
ATOM 2981 O O . VAL A 1 208 ? 24.723 72.190 61.673 1.00 13.61 215 VAL A O 1
ATOM 2994 N N . LEU A 1 209 ? 25.534 73.970 62.799 1.00 15.84 216 LEU A N 1
ATOM 2995 C CA . LEU A 1 209 ? 24.406 74.010 63.722 1.00 17.39 216 LEU A CA 1
ATOM 2996 C C . LEU A 1 209 ? 23.114 74.184 62.947 1.00 17.26 216 LEU A C 1
ATOM 2997 O O . LEU A 1 209 ? 22.101 73.578 63.282 1.00 17.93 216 LEU A O 1
ATOM 3013 N N . GLU A 1 210 ? 23.151 75.008 61.907 1.00 14.22 217 GLU A N 1
ATOM 3014 C CA . GLU A 1 210 ? 21.960 75.225 61.075 1.00 15.07 217 GLU A CA 1
ATOM 3015 C C . GLU A 1 210 ? 21.453 73.943 60.426 1.00 13.96 217 GLU A C 1
ATOM 3016 O O . GLU A 1 210 ? 20.240 73.730 60.307 1.00 14.03 217 GLU A O 1
ATOM 3028 N N . ALA A 1 211 ? 22.381 73.111 59.943 1.00 12.62 218 ALA A N 1
ATOM 3029 C CA . ALA A 1 211 ? 22.027 71.863 59.287 1.00 12.00 218 ALA A CA 1
ATOM 3030 C C . ALA A 1 211 ? 21.498 70.868 60.341 1.00 11.36 218 ALA A C 1
ATOM 3031 O O . ALA A 1 211 ? 20.573 70.107 60.063 1.00 10.81 218 ALA A O 1
ATOM 3038 N N . MET A 1 212 ? 22.058 70.920 61.555 1.00 11.51 219 MET A N 1
ATOM 3039 C CA . MET A 1 212 ? 21.612 70.040 62.666 1.00 10.98 219 MET A CA 1
ATOM 3040 C C . MET A 1 212 ? 20.167 70.368 63.056 1.00 10.67 219 MET A C 1
ATOM 3041 O O . MET A 1 212 ? 19.322 69.497 63.183 1.00 11.50 219 MET A O 1
ATOM 3055 N N . VAL A 1 213 ? 19.888 71.647 63.229 1.00 11.13 220 VAL A N 1
ATOM 3056 C CA . VAL A 1 213 ? 18.523 72.091 63.424 1.00 11.01 220 VAL A CA 1
ATOM 3057 C C . VAL A 1 213 ? 17.601 71.689 62.273 1.00 10.68 220 VAL A C 1
ATOM 3058 O O . VAL A 1 213 ? 16.451 71.346 62.518 1.00 10.35 220 VAL A O 1
ATOM 3071 N N . ALA A 1 214 ? 18.089 71.761 61.028 1.00 10.85 221 ALA A N 1
ATOM 3072 C CA . ALA A 1 214 ? 17.243 71.456 59.885 1.00 10.63 221 ALA A CA 1
ATOM 3073 C C . ALA A 1 214 ? 16.818 69.995 59.959 1.00 10.05 221 ALA A C 1
ATOM 3074 O O . ALA A 1 214 ? 15.695 69.657 59.581 1.00 10.34 221 ALA A O 1
ATOM 3081 N N . ARG A 1 215 ? 17.713 69.146 60.464 1.00 10.11 222 ARG A N 1
ATOM 3082 C CA . ARG A 1 215 ? 17.417 67.725 60.693 1.00 11.16 222 ARG A CA 1
ATOM 3083 C C . ARG A 1 215 ? 16.572 67.428 61.952 1.00 11.39 222 ARG A C 1
ATOM 3084 O O . ARG A 1 215 ? 16.345 66.260 62.290 1.00 9.61 222 ARG A O 1
ATOM 3105 N N . THR A 1 216 ? 16.132 68.472 62.653 1.00 10.82 223 THR A N 1
ATOM 3106 C CA . THR A 1 216 ? 15.416 68.300 63.926 1.00 9.97 223 THR A CA 1
ATOM 3107 C C . THR A 1 216 ? 13.975 68.788 63.783 1.00 10.62 223 THR A C 1
ATOM 3108 O O . THR A 1 216 ? 13.728 69.981 63.608 1.00 11.88 223 THR A O 1
ATOM 3119 N N . PRO A 1 217 ? 13.005 67.861 63.824 1.00 10.10 224 PRO A N 1
ATOM 3120 C CA . PRO A 1 217 ? 11.625 68.253 63.519 1.00 10.65 224 PRO A CA 1
ATOM 3121 C C . PRO A 1 217 ? 11.069 69.434 64.337 1.00 10.11 224 PRO A C 1
ATOM 3122 O O . PRO A 1 217 ? 10.437 70.315 63.754 1.00 9.98 224 PRO A O 1
ATOM 3133 N N . VAL A 1 218 ? 11.304 69.488 65.639 1.00 9.24 225 VAL A N 1
ATOM 3134 C CA . VAL A 1 218 ? 10.745 70.597 66.399 1.00 9.94 225 VAL A CA 1
ATOM 3135 C C . VAL A 1 218 ? 11.475 71.903 66.118 1.00 10.85 225 VAL A C 1
ATOM 3136 O O . VAL A 1 218 ? 11.066 72.956 66.608 1.00 11.88 225 VAL A O 1
ATOM 3149 N N . GLY A 1 219 ? 12.576 71.846 65.371 1.00 12.69 226 GLY A N 1
ATOM 3150 C CA . GLY A 1 219 ? 13.165 73.042 64.781 1.00 13.06 226 GLY A CA 1
ATOM 3151 C C . GLY A 1 219 ? 14.096 73.896 65.630 1.00 13.94 226 GLY A C 1
ATOM 3152 O O . GLY A 1 219 ? 14.188 75.097 65.420 1.00 14.23 226 GLY A O 1
ATOM 3156 N N . ARG A 1 220 ? 14.777 73.284 66.592 1.00 13.01 227 ARG A N 1
ATOM 3157 C CA . ARG A 1 220 ? 15.858 73.947 67.317 1.00 11.59 227 ARG A CA 1
ATOM 3158 C C . ARG A 1 220 ? 16.843 72.916 67.875 1.00 11.20 227 ARG A C 1
ATOM 3159 O O . ARG A 1 220 ? 16.526 71.720 67.928 1.00 10.56 227 ARG A O 1
ATOM 3180 N N . ILE A 1 221 ? 18.019 73.406 68.290 1.00 11.68 228 ILE A N 1
ATOM 3181 C CA . ILE A 1 221 ? 18.948 72.669 69.158 1.00 11.55 228 ILE A CA 1
ATOM 3182 C C . ILE A 1 221 ? 18.345 72.631 70.560 1.00 13.02 228 ILE A C 1
ATOM 3183 O O . ILE A 1 221 ? 17.703 73.608 70.993 1.00 13.27 228 ILE A O 1
ATOM 3199 N N . GLY A 1 222 ? 18.558 71.535 71.272 1.00 12.53 229 GLY A N 1
ATOM 3200 C CA . GLY A 1 222 ? 18.015 71.408 72.616 1.00 14.09 229 GLY A CA 1
ATOM 3201 C C . GLY A 1 222 ? 18.814 72.148 73.685 1.00 15.95 229 GLY A C 1
ATOM 3202 O O . GLY A 1 222 ? 19.967 72.522 73.477 1.00 16.72 229 GLY A O 1
ATOM 3206 N N . ASP A 1 223 ? 18.201 72.325 74.851 1.00 17.16 230 ASP A N 1
ATOM 3207 C CA . ASP A 1 223 ? 18.821 73.019 75.965 1.00 17.30 230 ASP A CA 1
ATOM 3208 C C . ASP A 1 223 ? 19.059 72.058 77.133 1.00 14.00 230 ASP A C 1
ATOM 3209 O O . ASP A 1 223 ? 18.299 71.107 77.306 1.00 11.54 230 ASP A O 1
ATOM 3218 N N . PRO A 1 224 ? 20.146 72.276 77.902 1.00 12.75 231 PRO A N 1
ATOM 3219 C CA . PRO A 1 224 ? 20.401 71.448 79.074 1.00 12.60 231 PRO A CA 1
ATOM 3220 C C . PRO A 1 224 ? 19.203 71.334 79.957 1.00 12.37 231 PRO A C 1
ATOM 3221 O O . PRO A 1 224 ? 18.980 70.298 80.582 1.00 11.89 231 PRO A O 1
ATOM 3232 N N . VAL A 1 225 ? 18.416 72.402 79.988 1.00 13.52 232 VAL A N 1
ATOM 3233 C CA . VAL A 1 225 ? 17.216 72.464 80.810 1.00 12.73 232 VAL A CA 1
ATOM 3234 C C . VAL A 1 225 ? 16.169 71.446 80.370 1.00 11.88 232 VAL A C 1
ATOM 3235 O O . VAL A 1 225 ? 15.325 71.026 81.159 1.00 11.69 232 VAL A O 1
ATOM 3248 N N . ASP A 1 226 ? 16.200 71.063 79.109 1.00 11.43 233 ASP A N 1
ATOM 3249 C CA . ASP A 1 226 ? 15.228 70.099 78.594 1.00 11.01 233 ASP A CA 1
ATOM 3250 C C . ASP A 1 226 ? 15.505 68.763 79.234 1.00 10.57 233 ASP A C 1
ATOM 3251 O O . ASP A 1 226 ? 14.599 67.998 79.527 1.00 9.76 233 ASP A O 1
ATOM 3260 N N . ILE A 1 227 ? 16.778 68.514 79.490 1.00 10.45 234 ILE A N 1
ATOM 3261 C CA . ILE A 1 227 ? 17.200 67.232 80.013 1.00 9.90 234 ILE A CA 1
ATOM 3262 C C . ILE A 1 227 ? 16.997 67.238 81.527 1.00 10.53 234 ILE A C 1
ATOM 3263 O O . ILE A 1 227 ? 16.486 66.281 82.106 1.00 10.07 234 ILE A O 1
ATOM 3279 N N . ALA A 1 228 ? 17.412 68.328 82.154 1.00 10.85 235 ALA A N 1
ATOM 3280 C CA . ALA A 1 228 ? 17.343 68.461 83.589 1.00 11.22 235 ALA A CA 1
ATOM 3281 C C . ALA A 1 228 ? 15.952 68.112 84.117 1.00 10.90 235 ALA A C 1
ATOM 3282 O O . ALA A 1 228 ? 15.821 67.352 85.095 1.00 10.74 235 ALA A O 1
ATOM 3289 N N . ARG A 1 229 ? 14.906 68.623 83.468 1.00 10.86 236 ARG A N 1
ATOM 3290 C CA . ARG A 1 229 ? 13.537 68.355 83.918 1.00 10.69 236 ARG A CA 1
ATOM 3291 C C . ARG A 1 229 ? 13.109 66.908 83.620 1.00 9.89 236 ARG A C 1
ATOM 3292 O O . ARG A 1 229 ? 12.231 66.360 84.294 1.00 9.74 236 ARG A O 1
ATOM 3313 N N . ALA A 1 230 ? 13.755 66.257 82.657 1.00 9.45 237 ALA A N 1
ATOM 3314 C CA . ALA A 1 230 ? 13.409 64.874 82.366 1.00 8.79 237 ALA A CA 1
ATOM 3315 C C . ALA A 1 230 ? 13.900 63.914 83.462 1.00 8.67 237 ALA A C 1
ATOM 3316 O O . ALA A 1 230 ? 13.149 63.066 83.907 1.00 8.37 237 ALA A O 1
ATOM 3323 N N . TYR A 1 231 ? 15.160 64.033 83.865 1.00 8.95 238 TYR A N 1
ATOM 3324 C CA . TYR A 1 231 ? 15.651 63.344 85.032 1.00 9.01 238 TYR A CA 1
ATOM 3325 C C . TYR A 1 231 ? 14.752 63.622 86.257 1.00 9.24 238 TYR A C 1
ATOM 3326 O O . TYR A 1 231 ? 14.367 62.702 86.980 1.00 9.01 238 TYR A O 1
ATOM 3344 N N . LEU A 1 232 ? 14.404 64.889 86.471 1.00 9.76 239 LEU A N 1
ATOM 3345 C CA . LEU A 1 232 ? 13.654 65.251 87.656 1.00 10.12 239 LEU A CA 1
ATOM 3346 C C . LEU A 1 232 ? 12.342 64.477 87.680 1.00 9.69 239 LEU A C 1
ATOM 3347 O O . LEU A 1 232 ? 11.968 63.927 88.688 1.00 9.69 239 LEU A O 1
ATOM 3363 N N . PHE A 1 233 ? 11.680 64.403 86.534 1.00 9.36 240 PHE A N 1
ATOM 3364 C CA . PHE A 1 233 ? 10.431 63.692 86.458 1.00 9.29 240 PHE A CA 1
ATOM 3365 C C . PHE A 1 233 ? 10.611 62.177 86.712 1.00 10.07 240 PHE A C 1
ATOM 3366 O O . PHE A 1 233 ? 9.856 61.563 87.479 1.00 8.49 240 PHE A O 1
ATOM 3383 N N . LEU A 1 234 ? 11.649 61.597 86.119 1.00 9.44 241 LEU A N 1
ATOM 3384 C CA . LEU A 1 234 ? 11.894 60.167 86.290 1.00 9.62 241 LEU A CA 1
ATOM 3385 C C . LEU A 1 234 ? 12.330 59.868 87.707 1.00 10.97 241 LEU A C 1
ATOM 3386 O O . LEU A 1 234 ? 12.151 58.751 88.186 1.00 12.09 241 LEU A O 1
ATOM 3402 N N . ALA A 1 235 ? 12.940 60.855 88.359 1.00 11.00 242 ALA A N 1
ATOM 3403 C CA . ALA A 1 235 ? 13.430 60.697 89.734 1.00 10.73 242 ALA A CA 1
ATOM 3404 C C . ALA A 1 235 ? 12.305 60.835 90.767 1.00 9.70 242 ALA A C 1
ATOM 3405 O O . ALA A 1 235 ? 12.484 60.550 91.964 1.00 10.28 242 ALA A O 1
ATOM 3412 N N . SER A 1 236 ? 11.131 61.245 90.312 1.00 9.04 243 SER A N 1
ATOM 3413 C CA . SER A 1 236 ? 10.052 61.468 91.254 1.00 11.19 243 SER A CA 1
ATOM 3414 C C . SER A 1 236 ? 9.644 60.223 92.024 1.00 9.85 243 SER A C 1
ATOM 3415 O O . SER A 1 236 ? 9.645 59.109 91.499 1.00 8.63 243 SER A O 1
ATOM 3423 N N . GLU A 1 237 ? 9.266 60.449 93.275 1.00 9.77 244 GLU A N 1
ATOM 3424 C CA . GLU A 1 237 ? 8.718 59.418 94.101 1.00 9.80 244 GLU A CA 1
ATOM 3425 C C . GLU A 1 237 ? 7.401 58.925 93.466 1.00 11.24 244 GLU A C 1
ATOM 3426 O O . GLU A 1 237 ? 6.990 57.788 93.683 1.00 11.58 244 GLU A O 1
ATOM 3438 N N . GLU A 1 238 ? 6.742 59.769 92.680 1.00 12.24 245 GLU A N 1
ATOM 3439 C CA . GLU A 1 238 ? 5.535 59.346 91.982 1.00 13.90 245 GLU A CA 1
ATOM 3440 C C . GLU A 1 238 ? 5.821 58.694 90.633 1.00 12.75 245 GLU A C 1
ATOM 3441 O O . GLU A 1 238 ? 4.888 58.452 89.871 1.00 11.91 245 GLU A O 1
ATOM 3453 N N . SER A 1 239 ? 7.088 58.430 90.323 1.00 10.92 246 SER A N 1
ATOM 3454 C CA . SER A 1 239 ? 7.420 57.798 89.038 1.00 10.85 246 SER A CA 1
ATOM 3455 C C . SER A 1 239 ? 7.905 56.357 89.217 1.00 8.92 246 SER A C 1
ATOM 3456 O O . SER A 1 239 ? 8.634 55.820 88.388 1.00 9.04 246 SER A O 1
ATOM 3464 N N . GLY A 1 240 ? 7.429 55.723 90.270 1.00 10.20 247 GLY A N 1
ATOM 3465 C CA . GLY A 1 240 ? 7.855 54.368 90.635 1.00 10.17 247 GLY A CA 1
ATOM 3466 C C . GLY A 1 240 ? 7.437 53.216 89.715 1.00 10.47 247 GLY A C 1
ATOM 3467 O O . GLY A 1 240 ? 7.947 52.114 89.876 1.00 9.06 247 GLY A O 1
ATOM 3471 N N . PHE A 1 241 ? 6.514 53.448 88.773 1.00 9.59 248 PHE A N 1
ATOM 3472 C CA . PHE A 1 241 ? 6.146 52.421 87.786 1.00 9.66 248 PHE A CA 1
ATOM 3473 C C . PHE A 1 241 ? 6.866 52.559 86.446 1.00 8.25 248 PHE A C 1
ATOM 3474 O O . PHE A 1 241 ? 6.573 51.824 85.501 1.00 6.75 248 PHE A O 1
ATOM 3491 N N . ILE A 1 242 ? 7.772 53.528 86.351 1.00 8.31 249 ILE A N 1
ATOM 3492 C CA . ILE A 1 242 ? 8.682 53.655 85.223 1.00 6.72 249 ILE A CA 1
ATOM 3493 C C . ILE A 1 242 ? 10.019 53.019 85.564 1.00 6.31 249 ILE A C 1
ATOM 3494 O O . ILE A 1 242 ? 10.680 53.462 86.466 1.00 6.38 249 ILE A O 1
ATOM 3510 N N . SER A 1 243 ? 10.421 51.970 84.846 1.00 6.01 250 SER A N 1
ATOM 3511 C CA . SER A 1 243 ? 11.723 51.345 85.081 1.00 6.64 250 SER A CA 1
ATOM 3512 C C . SER A 1 243 ? 12.114 50.515 83.863 1.00 5.93 250 SER A C 1
ATOM 3513 O O . SER A 1 243 ? 11.267 50.069 83.127 1.00 5.79 250 SER A O 1
ATOM 3521 N N . GLY A 1 244 ? 13.404 50.321 83.672 1.00 6.05 251 GLY A N 1
ATOM 3522 C CA . GLY A 1 244 ? 13.881 49.549 82.554 1.00 7.07 251 GLY A CA 1
ATOM 3523 C C . GLY A 1 244 ? 13.718 50.289 81.238 1.00 8.68 251 GLY A C 1
ATOM 3524 O O . GLY A 1 244 ? 13.989 49.700 80.179 1.00 11.00 251 GLY A O 1
ATOM 3528 N N . THR A 1 245 ? 13.333 51.566 81.269 1.00 7.61 252 THR A N 1
ATOM 3529 C CA . THR A 1 245 ? 13.144 52.291 79.995 1.00 11.32 252 THR A CA 1
ATOM 3530 C C . THR A 1 245 ? 14.204 53.332 79.636 1.00 11.30 252 THR A C 1
ATOM 3531 O O . THR A 1 245 ? 15.022 53.771 80.468 1.00 10.90 252 THR A O 1
ATOM 3542 N N . THR A 1 246 ? 14.157 53.702 78.354 1.00 11.43 253 THR A N 1
ATOM 3543 C CA . THR A 1 246 ? 15.017 54.711 77.748 1.00 10.66 253 THR A CA 1
ATOM 3544 C C . THR A 1 246 ? 14.155 55.858 77.256 1.00 9.36 253 THR A C 1
ATOM 3545 O O . THR A 1 246 ? 13.431 55.706 76.265 1.00 8.97 253 THR A O 1
ATOM 3556 N N . LEU A 1 247 ? 14.237 57.005 77.932 1.00 7.54 254 LEU A N 1
ATOM 3557 C CA . LEU A 1 247 ? 13.474 58.192 77.552 1.00 8.14 254 LEU A CA 1
ATOM 3558 C C . LEU A 1 247 ? 14.260 59.054 76.561 1.00 6.82 254 LEU A C 1
ATOM 3559 O O . LEU A 1 247 ? 15.336 59.572 76.891 1.00 7.20 254 LEU A O 1
ATOM 3575 N N . SER A 1 248 ? 13.732 59.207 75.353 1.00 6.31 255 SER A N 1
ATOM 3576 C CA . SER A 1 248 ? 14.388 60.003 74.329 1.00 6.87 255 SER A CA 1
ATOM 3577 C C . SER A 1 248 ? 13.984 61.473 74.435 1.00 6.80 255 SER A C 1
ATOM 3578 O O . SER A 1 248 ? 12.804 61.779 74.442 1.00 6.95 255 SER A O 1
ATOM 3586 N N . VAL A 1 249 ? 14.963 62.368 74.457 1.00 7.26 256 VAL A N 1
ATOM 3587 C CA . VAL A 1 249 ? 14.704 63.808 74.450 1.00 7.53 256 VAL A CA 1
ATOM 3588 C C . VAL A 1 249 ? 15.553 64.438 73.346 1.00 7.77 256 VAL A C 1
ATOM 3589 O O . VAL A 1 249 ? 16.615 65.027 73.600 1.00 8.15 256 VAL A O 1
ATOM 3602 N N . ASP A 1 250 ? 15.076 64.264 72.114 1.00 8.83 257 ASP A N 1
ATOM 3603 C CA . ASP A 1 250 ? 15.870 64.535 70.913 1.00 8.93 257 ASP A CA 1
ATOM 3604 C C . ASP A 1 250 ? 15.149 65.435 69.941 1.00 8.30 257 ASP A C 1
ATOM 3605 O O . ASP A 1 250 ? 15.644 65.651 68.830 1.00 8.99 257 ASP A O 1
ATOM 3614 N N . GLY A 1 251 ? 14.006 65.991 70.354 1.00 7.98 258 GLY A N 1
ATOM 3615 C CA . GLY A 1 251 ? 13.258 66.911 69.508 1.00 8.24 258 GLY A CA 1
ATOM 3616 C C . GLY A 1 251 ? 12.773 66.238 68.245 1.00 7.96 258 GLY A C 1
ATOM 3617 O O . GLY A 1 251 ? 12.460 66.905 67.251 1.00 8.19 258 GLY A O 1
ATOM 3621 N N . GLY A 1 252 ? 12.747 64.906 68.277 1.00 7.52 259 GLY A N 1
ATOM 3622 C CA . GLY A 1 252 ? 12.265 64.115 67.167 1.00 7.70 259 GLY A CA 1
ATOM 3623 C C . GLY A 1 252 ? 13.327 63.753 66.159 1.00 10.38 259 GLY A C 1
ATOM 3624 O O . GLY A 1 252 ? 13.024 63.157 65.115 1.00 9.85 259 GLY A O 1
ATOM 3628 N N . MET A 1 253 ? 14.577 64.091 66.475 1.00 10.69 260 MET A N 1
ATOM 3629 C CA . MET A 1 253 ? 15.668 63.908 65.539 1.00 10.90 260 MET A CA 1
ATOM 3630 C C . MET A 1 253 ? 16.012 62.430 65.461 1.00 11.23 260 MET A C 1
ATOM 3631 O O . MET A 1 253 ? 16.183 61.774 66.492 1.00 9.63 260 MET A O 1
ATOM 3645 N N . VAL A 1 254 ? 16.059 61.900 64.244 1.00 11.52 261 VAL A N 1
ATOM 3646 C CA . VAL A 1 254 ? 16.592 60.550 64.006 1.00 10.88 261 VAL A CA 1
ATOM 3647 C C . VAL A 1 254 ? 17.876 60.673 63.207 1.00 11.78 261 VAL A C 1
ATOM 3648 O O . VAL A 1 254 ? 17.898 61.313 62.146 1.00 12.09 261 VAL A O 1
ATOM 3661 N N . VAL A 1 255 ? 18.948 60.069 63.710 1.00 11.40 262 VAL A N 1
ATOM 3662 C CA . VAL A 1 255 ? 20.235 60.143 63.049 1.00 9.02 262 VAL A CA 1
ATOM 3663 C C . VAL A 1 255 ? 20.234 59.267 61.795 1.00 9.76 262 VAL A C 1
ATOM 3664 O O . VAL A 1 255 ? 20.576 58.091 61.855 1.00 10.69 262 VAL A O 1
ATOM 3677 N N . GLY A 1 256 ? 19.843 59.845 60.667 1.00 26.41 263 GLY A N 1
ATOM 3678 C CA . GLY A 1 256 ? 19.893 59.157 59.392 1.00 26.41 263 GLY A CA 1
ATOM 3679 C C . GLY A 1 256 ? 21.302 58.748 58.990 1.00 26.41 263 GLY A C 1
ATOM 3680 O O . GLY A 1 256 ? 22.276 59.259 59.531 1.00 26.41 263 GLY A O 1
ATOM 3684 N N . SER A 1 257 ? 21.393 57.812 58.042 1.00 26.41 264 SER A N 1
ATOM 3685 C CA . SER A 1 257 ? 22.660 57.410 57.437 1.00 26.41 264 SER A CA 1
ATOM 3686 C C . SER A 1 257 ? 22.993 58.309 56.259 1.00 26.41 264 SER A C 1
ATOM 3687 O O . SER A 1 257 ? 24.068 58.244 55.694 1.00 26.41 264 SER A O 1
ATOM 3696 N N . LYS B 1 5 ? -6.388 78.931 80.602 1.00 11.53 12 LYS B N 1
ATOM 3697 C CA . LYS B 1 5 ? -6.488 77.460 80.510 1.00 11.53 12 LYS B CA 1
ATOM 3698 C C . LYS B 1 5 ? -6.323 76.867 79.100 1.00 10.78 12 LYS B C 1
ATOM 3699 O O . LYS B 1 5 ? -7.164 77.085 78.217 1.00 11.94 12 LYS B O 1
ATOM 3717 N N . ARG B 1 6 ? -5.259 76.089 78.922 1.00 10.59 13 ARG B N 1
ATOM 3718 C CA . ARG B 1 6 ? -5.131 75.236 77.743 1.00 10.35 13 ARG B CA 1
ATOM 3719 C C . ARG B 1 6 ? -6.219 74.176 77.753 1.00 9.93 13 ARG B C 1
ATOM 3720 O O . ARG B 1 6 ? -6.614 73.706 78.800 1.00 9.74 13 ARG B O 1
ATOM 3741 N N . VAL B 1 7 ? -6.705 73.834 76.572 1.00 9.87 14 VAL B N 1
ATOM 3742 C CA . VAL B 1 7 ? -7.776 72.852 76.389 1.00 9.59 14 VAL B CA 1
ATOM 3743 C C . VAL B 1 7 ? -7.191 71.467 76.067 1.00 9.24 14 VAL B C 1
ATOM 3744 O O . VAL B 1 7 ? -6.354 71.336 75.177 1.00 9.28 14 VAL B O 1
ATOM 3757 N N . ALA B 1 8 ? -7.636 70.425 76.769 1.00 8.97 15 ALA B N 1
ATOM 3758 C CA . ALA B 1 8 ? -7.167 69.077 76.446 1.00 9.37 15 ALA B CA 1
ATOM 3759 C C . ALA B 1 8 ? -8.311 68.084 76.222 1.00 9.24 15 ALA B C 1
ATOM 3760 O O . ALA B 1 8 ? -9.157 67.897 77.084 1.00 9.58 15 ALA B O 1
ATOM 3767 N N . ILE B 1 9 ? -8.282 67.444 75.057 1.00 8.98 16 ILE B N 1
ATOM 3768 C CA . ILE B 1 9 ? -9.221 66.401 74.696 1.00 9.97 16 ILE B CA 1
ATOM 3769 C C . ILE B 1 9 ? -8.640 65.068 75.126 1.00 9.74 16 ILE B C 1
ATOM 3770 O O . ILE B 1 9 ? -7.528 64.717 74.749 1.00 11.76 16 ILE B O 1
ATOM 3786 N N . ILE B 1 10 ? -9.382 64.332 75.925 1.00 8.26 17 ILE B N 1
ATOM 3787 C CA . ILE B 1 10 ? -8.955 63.006 76.327 1.00 8.68 17 ILE B CA 1
ATOM 3788 C C . ILE B 1 10 ? -10.050 62.058 75.914 1.00 8.27 17 ILE B C 1
ATOM 3789 O O . ILE B 1 10 ? -11.162 62.156 76.425 1.00 8.43 17 ILE B O 1
ATOM 3805 N N . THR B 1 11 ? -9.743 61.178 74.949 1.00 8.64 18 THR B N 1
ATOM 3806 C CA . THR B 1 11 ? -10.686 60.163 74.468 1.00 8.43 18 THR B CA 1
ATOM 3807 C C . THR B 1 11 ? -10.615 58.904 75.365 1.00 8.48 18 THR B C 1
ATOM 3808 O O . THR B 1 11 ? -9.593 58.628 75.970 1.00 8.36 18 THR B O 1
ATOM 3819 N N . GLY B 1 12 ? -11.704 58.164 75.471 1.00 9.68 19 GLY B N 1
ATOM 3820 C CA . GLY B 1 12 ? -11.775 57.045 76.416 1.00 9.99 19 GLY B CA 1
ATOM 3821 C C . GLY B 1 12 ? -11.737 57.486 77.882 1.00 10.72 19 GLY B C 1
ATOM 3822 O O . GLY B 1 12 ? -11.348 56.725 78.783 1.00 9.25 19 GLY B O 1
ATOM 3826 N N . ALA B 1 13 ? -12.149 58.729 78.128 1.00 11.31 20 ALA B N 1
ATOM 3827 C CA . ALA B 1 13 ? -11.987 59.373 79.431 1.00 10.71 20 ALA B CA 1
ATOM 3828 C C . ALA B 1 13 ? -12.891 58.849 80.552 1.00 11.32 20 ALA B C 1
ATOM 3829 O O . ALA B 1 13 ? -12.665 59.144 81.738 1.00 11.80 20 ALA B O 1
ATOM 3836 N N . ALA B 1 14 ? -13.942 58.127 80.193 1.00 11.38 21 ALA B N 1
ATOM 3837 C CA . ALA B 1 14 ? -15.001 57.807 81.140 1.00 12.26 21 ALA B CA 1
ATOM 3838 C C . ALA B 1 14 ? -14.602 56.720 82.132 1.00 12.58 21 ALA B C 1
ATOM 3839 O O . ALA B 1 14 ? -15.197 56.622 83.229 1.00 12.51 21 ALA B O 1
ATOM 3846 N N . ASN B 1 15 ? -13.592 55.930 81.757 1.00 12.54 22 ASN B N 1
ATOM 3847 C CA . ASN B 1 15 ? -13.126 54.805 82.566 1.00 14.95 22 ASN B CA 1
ATOM 3848 C C . ASN B 1 15 ? -11.611 54.751 82.612 1.00 13.59 22 ASN B C 1
ATOM 3849 O O . ASN B 1 15 ? -10.934 55.389 81.802 1.00 12.19 22 ASN B O 1
ATOM 3860 N N . GLY B 1 16 ? -11.101 54.003 83.583 1.00 11.89 23 GLY B N 1
ATOM 3861 C CA . GLY B 1 16 ? -9.717 53.546 83.596 1.00 10.43 23 GLY B CA 1
ATOM 3862 C C . GLY B 1 16 ? -8.656 54.619 83.495 1.00 9.73 23 GLY B C 1
ATOM 3863 O O . GLY B 1 16 ? -8.698 55.601 84.246 1.00 10.19 23 GLY B O 1
ATOM 3867 N N . ILE B 1 17 ? -7.696 54.425 82.581 1.00 9.48 24 ILE B N 1
ATOM 3868 C CA . ILE B 1 17 ? -6.567 55.341 82.426 1.00 10.89 24 ILE B CA 1
ATOM 3869 C C . ILE B 1 17 ? -7.060 56.739 81.994 1.00 10.90 24 ILE B C 1
ATOM 3870 O O . ILE B 1 17 ? -6.592 57.771 82.523 1.00 9.90 24 ILE B O 1
ATOM 3886 N N . GLY B 1 18 ? -8.032 56.786 81.089 1.00 11.67 25 GLY B N 1
ATOM 3887 C CA . GLY B 1 18 ? -8.556 58.070 80.631 1.00 10.89 25 GLY B CA 1
ATOM 3888 C C . GLY B 1 18 ? -9.258 58.837 81.745 1.00 11.54 25 GLY B C 1
ATOM 3889 O O . GLY B 1 18 ? -9.182 60.062 81.822 1.00 12.67 25 GLY B O 1
ATOM 3893 N N . ARG B 1 19 ? -9.937 58.117 82.635 1.00 12.31 26 ARG B N 1
ATOM 3894 C CA . ARG B 1 19 ? -10.579 58.748 83.791 1.00 12.13 26 ARG B CA 1
ATOM 3895 C C . ARG B 1 19 ? -9.517 59.411 84.656 1.00 10.53 26 ARG B C 1
ATOM 3896 O O . ARG B 1 19 ? -9.651 60.574 85.061 1.00 10.43 26 ARG B O 1
ATOM 3917 N N . ALA B 1 20 ? -8.455 58.667 84.945 1.00 11.03 27 ALA B N 1
ATOM 3918 C CA . ALA B 1 20 ? -7.363 59.200 85.750 1.00 9.29 27 ALA B CA 1
ATOM 3919 C C . ALA B 1 20 ? -6.695 60.390 85.053 1.00 8.98 27 ALA B C 1
ATOM 3920 O O . ALA B 1 20 ? -6.332 61.372 85.682 1.00 9.03 27 ALA B O 1
ATOM 3927 N N . THR B 1 21 ? -6.514 60.270 83.747 1.00 8.73 28 THR B N 1
ATOM 3928 C CA . THR B 1 21 ? -5.859 61.296 82.942 1.00 8.52 28 THR B CA 1
ATOM 3929 C C . THR B 1 21 ? -6.668 62.567 82.953 1.00 8.50 28 THR B C 1
ATOM 3930 O O . THR B 1 21 ? -6.128 63.659 83.137 1.00 9.81 28 THR B O 1
ATOM 3941 N N . ALA B 1 22 ? -7.961 62.421 82.753 1.00 8.53 29 ALA B N 1
ATOM 3942 C CA . ALA B 1 22 ? -8.896 63.518 82.759 1.00 8.58 29 ALA B CA 1
ATOM 3943 C C . ALA B 1 22 ? -8.841 64.283 84.064 1.00 9.29 29 ALA B C 1
ATOM 3944 O O . ALA B 1 22 ? -8.713 65.523 84.070 1.00 9.20 29 ALA B O 1
ATOM 3951 N N . LEU B 1 23 ? -8.897 63.534 85.167 1.00 8.95 30 LEU B N 1
ATOM 3952 C CA . LEU B 1 23 ? -8.812 64.118 86.508 1.00 9.94 30 LEU B CA 1
ATOM 3953 C C . LEU B 1 23 ? -7.505 64.872 86.753 1.00 10.16 30 LEU B C 1
ATOM 3954 O O . LEU B 1 23 ? -7.515 65.967 87.328 1.00 10.80 30 LEU B O 1
ATOM 3970 N N . GLU B 1 24 ? -6.393 64.275 86.336 1.00 9.44 31 GLU B N 1
ATOM 3971 C CA . GLU B 1 24 ? -5.062 64.843 86.541 1.00 9.15 31 GLU B CA 1
ATOM 3972 C C . GLU B 1 24 ? -4.917 66.131 85.717 1.00 9.38 31 GLU B C 1
ATOM 3973 O O . GLU B 1 24 ? -4.385 67.141 86.186 1.00 9.32 31 GLU B O 1
ATOM 3985 N N . PHE B 1 25 ? -5.396 66.115 84.482 1.00 9.47 32 PHE B N 1
ATOM 3986 C CA . PHE B 1 25 ? -5.222 67.314 83.652 1.00 9.93 32 PHE B CA 1
ATOM 3987 C C . PHE B 1 25 ? -6.036 68.481 84.222 1.00 10.86 32 PHE B C 1
ATOM 3988 O O . PHE B 1 25 ? -5.532 69.607 84.266 1.00 10.53 32 PHE B O 1
ATOM 4005 N N . ALA B 1 26 ? -7.260 68.204 84.695 1.00 10.92 33 ALA B N 1
ATOM 4006 C CA . ALA B 1 26 ? -8.135 69.215 85.343 1.00 10.98 33 ALA B CA 1
ATOM 4007 C C . ALA B 1 26 ? -7.526 69.828 86.585 1.00 10.76 33 ALA B C 1
ATOM 4008 O O . ALA B 1 26 ? -7.622 71.028 86.795 1.00 11.63 33 ALA B O 1
ATOM 4015 N N . GLN B 1 27 ? -6.928 68.990 87.425 1.00 12.26 34 GLN B N 1
ATOM 4016 C CA . GLN B 1 27 ? -6.281 69.435 88.671 1.00 11.82 34 GLN B CA 1
ATOM 4017 C C . GLN B 1 27 ? -5.053 70.280 88.357 1.00 9.98 34 GLN B C 1
ATOM 4018 O O . GLN B 1 27 ? -4.636 71.122 89.158 1.00 10.32 34 GLN B O 1
ATOM 4032 N N . ALA B 1 28 ? -4.476 70.039 87.175 1.00 9.76 35 ALA B N 1
ATOM 4033 C CA . ALA B 1 28 ? -3.316 70.780 86.685 1.00 9.92 35 ALA B CA 1
ATOM 4034 C C . ALA B 1 28 ? -3.731 72.108 86.021 1.00 10.68 35 ALA B C 1
ATOM 4035 O O . ALA B 1 28 ? -2.875 72.908 85.615 1.00 11.60 35 ALA B O 1
ATOM 4042 N N . GLY B 1 29 ? -5.034 72.310 85.853 1.00 10.13 36 GLY B N 1
ATOM 4043 C CA . GLY B 1 29 ? -5.554 73.561 85.347 1.00 10.48 36 GLY B CA 1
ATOM 4044 C C . GLY B 1 29 ? -5.980 73.567 83.888 1.00 10.77 36 GLY B C 1
ATOM 4045 O O . GLY B 1 29 ? -6.451 74.597 83.370 1.00 10.84 36 GLY B O 1
ATOM 4049 N N . TYR B 1 30 ? -5.795 72.440 83.215 1.00 9.59 37 TYR B N 1
ATOM 4050 C CA . TYR B 1 30 ? -6.326 72.287 81.880 1.00 9.44 37 TYR B CA 1
ATOM 4051 C C . TYR B 1 30 ? -7.854 72.376 81.944 1.00 10.15 37 TYR B C 1
ATOM 4052 O O . TYR B 1 30 ? -8.459 71.893 82.909 1.00 10.33 37 TYR B O 1
ATOM 4070 N N . HIS B 1 31 ? -8.479 72.970 80.931 1.00 9.93 38 HIS B N 1
ATOM 4071 C CA . HIS B 1 31 ? -9.882 72.714 80.702 1.00 11.33 38 HIS B CA 1
ATOM 4072 C C . HIS B 1 31 ? -10.032 71.390 79.921 1.00 10.24 38 HIS B C 1
ATOM 4073 O O . HIS B 1 31 ? -9.608 71.280 78.769 1.00 10.72 38 HIS B O 1
ATOM 4086 N N . VAL B 1 32 ? -10.629 70.382 80.546 1.00 9.96 39 VAL B N 1
ATOM 4087 C CA . VAL B 1 32 ? -10.667 69.040 79.930 1.00 8.88 39 VAL B CA 1
ATOM 4088 C C . VAL B 1 32 ? -11.910 68.838 79.090 1.00 10.27 39 VAL B C 1
ATOM 4089 O O . VAL B 1 32 ? -12.997 69.026 79.576 1.00 13.28 39 VAL B O 1
ATOM 4102 N N . VAL B 1 33 ? -11.760 68.417 77.836 1.00 9.53 40 VAL B N 1
ATOM 4103 C CA . VAL B 1 33 ? -12.914 67.986 77.062 1.00 9.04 40 VAL B CA 1
ATOM 4104 C C . VAL B 1 33 ? -12.855 66.467 77.031 1.00 8.88 40 VAL B C 1
ATOM 4105 O O . VAL B 1 33 ? -11.923 65.899 76.467 1.00 8.69 40 VAL B O 1
ATOM 4118 N N . ALA B 1 34 ? -13.849 65.820 77.630 1.00 9.38 41 ALA B N 1
ATOM 4119 C CA . ALA B 1 34 ? -13.841 64.366 77.780 1.00 8.96 41 ALA B CA 1
ATOM 4120 C C . ALA B 1 34 ? -14.696 63.724 76.714 1.00 10.57 41 ALA B C 1
ATOM 4121 O O . ALA B 1 34 ? -15.884 64.061 76.598 1.00 10.64 41 ALA B O 1
ATOM 4128 N N . TRP B 1 35 ? -14.083 62.795 75.951 1.00 10.78 42 TRP B N 1
ATOM 4129 C CA . TRP B 1 35 ? -14.770 61.992 74.930 1.00 11.19 42 TRP B CA 1
ATOM 4130 C C . TRP B 1 35 ? -14.923 60.522 75.303 1.00 11.07 42 TRP B C 1
ATOM 4131 O O . TRP B 1 35 ? -13.966 59.902 75.749 1.00 11.28 42 TRP B O 1
ATOM 4152 N N . ASP B 1 36 ? -16.107 59.959 75.079 1.00 11.65 43 ASP B N 1
ATOM 4153 C CA . ASP B 1 36 ? -16.336 58.520 75.312 1.00 12.63 43 ASP B CA 1
ATOM 4154 C C . ASP B 1 36 ? -17.700 58.150 74.730 1.00 14.72 43 ASP B C 1
ATOM 4155 O O . ASP B 1 36 ? -18.509 59.027 74.432 1.00 14.18 43 ASP B O 1
ATOM 4164 N N . LEU B 1 37 ? -17.950 56.854 74.573 1.00 15.74 44 LEU B N 1
ATOM 4165 C CA . LEU B 1 37 ? -19.267 56.353 74.203 1.00 16.65 44 LEU B CA 1
ATOM 4166 C C . LEU B 1 37 ? -20.155 56.209 75.433 1.00 14.63 44 LEU B C 1
ATOM 4167 O O . LEU B 1 37 ? -21.388 56.207 75.333 1.00 13.86 44 LEU B O 1
ATOM 4183 N N . ALA B 1 38 ? -19.512 56.067 76.591 1.00 14.16 45 ALA B N 1
ATOM 4184 C CA . ALA B 1 38 ? -20.197 55.748 77.855 1.00 15.55 45 ALA B CA 1
ATOM 4185 C C . ALA B 1 38 ? -20.740 56.992 78.555 1.00 15.97 45 ALA B C 1
ATOM 4186 O O . ALA B 1 38 ? -20.026 57.650 79.317 1.00 15.27 45 ALA B O 1
ATOM 4193 N N . GLU B 1 39 ? -22.016 57.293 78.336 1.00 17.30 46 GLU B N 1
ATOM 4194 C CA . GLU B 1 39 ? -22.555 58.584 78.749 1.00 18.72 46 GLU B CA 1
ATOM 4195 C C . GLU B 1 39 ? -22.723 58.702 80.254 1.00 19.83 46 GLU B C 1
ATOM 4196 O O . GLU B 1 39 ? -22.461 59.749 80.805 1.00 19.92 46 GLU B O 1
ATOM 4208 N N . GLU B 1 40 ? -23.136 57.627 80.916 1.00 20.68 47 GLU B N 1
ATOM 4209 C CA . GLU B 1 40 ? -23.326 57.674 82.358 1.00 21.86 47 GLU B CA 1
ATOM 4210 C C . GLU B 1 40 ? -21.999 57.839 83.058 1.00 19.39 47 GLU B C 1
ATOM 4211 O O . GLU B 1 40 ? -21.864 58.682 83.958 1.00 17.49 47 GLU B O 1
ATOM 4223 N N . ALA B 1 41 ? -21.031 57.011 82.669 1.00 17.57 48 ALA B N 1
ATOM 4224 C CA . ALA B 1 41 ? -19.684 57.136 83.203 1.00 16.67 48 ALA B CA 1
ATOM 4225 C C . ALA B 1 41 ? -19.115 58.524 82.876 1.00 14.06 48 ALA B C 1
ATOM 4226 O O . ALA B 1 41 ? -18.421 59.119 83.698 1.00 13.61 48 ALA B O 1
ATOM 4233 N N . GLY B 1 42 ? -19.434 59.039 81.693 1.00 13.56 49 GLY B N 1
ATOM 4234 C CA . GLY B 1 42 ? -19.035 60.392 81.302 1.00 14.64 49 GLY B CA 1
ATOM 4235 C C . GLY B 1 42 ? -19.517 61.446 82.300 1.00 15.70 49 GLY B C 1
ATOM 4236 O O . GLY B 1 42 ? -18.735 62.273 82.799 1.00 12.58 49 GLY B O 1
ATOM 4240 N N . ALA B 1 43 ? -20.803 61.393 82.636 1.00 17.25 50 ALA B N 1
ATOM 4241 C CA . ALA B 1 43 ? -21.366 62.412 83.496 1.00 17.60 50 ALA B CA 1
ATOM 4242 C C . ALA B 1 43 ? -20.759 62.289 84.893 1.00 16.75 50 ALA B C 1
ATOM 4243 O O . ALA B 1 43 ? -20.467 63.292 85.534 1.00 16.60 50 ALA B O 1
ATOM 4250 N N . ALA B 1 44 ? -20.591 61.050 85.336 1.00 16.58 51 ALA B N 1
ATOM 4251 C CA . ALA B 1 44 ? -19.929 60.726 86.594 1.00 16.63 51 ALA B CA 1
ATOM 4252 C C . ALA B 1 44 ? -18.533 61.344 86.707 1.00 14.49 51 ALA B C 1
ATOM 4253 O O . ALA B 1 44 ? -18.137 61.813 87.767 1.00 13.76 51 ALA B O 1
ATOM 4260 N N . LEU B 1 45 ? -17.784 61.297 85.613 1.00 15.53 52 LEU B N 1
ATOM 4261 C CA . LEU B 1 45 ? -16.446 61.901 85.534 1.00 13.86 52 LEU B CA 1
ATOM 4262 C C . LEU B 1 45 ? -16.505 63.397 85.749 1.00 12.71 52 LEU B C 1
ATOM 4263 O O . LEU B 1 45 ? -15.720 63.950 86.518 1.00 12.57 52 LEU B O 1
ATOM 4279 N N . ILE B 1 46 ? -17.433 64.038 85.044 1.00 12.65 53 ILE B N 1
ATOM 4280 C CA . ILE B 1 46 ? -17.666 65.470 85.185 1.00 13.71 53 ILE B CA 1
ATOM 4281 C C . ILE B 1 46 ? -18.019 65.814 86.641 1.00 14.06 53 ILE B C 1
ATOM 4282 O O . ILE B 1 46 ? -17.511 66.784 87.173 1.00 15.35 53 ILE B O 1
ATOM 4298 N N . ALA B 1 47 ? -18.860 65.002 87.284 1.00 13.09 54 ALA B N 1
ATOM 4299 C CA . ALA B 1 47 ? -19.212 65.193 88.699 1.00 13.26 54 ALA B CA 1
ATOM 4300 C C . ALA B 1 47 ? -17.981 65.112 89.577 1.00 12.66 54 ALA B C 1
ATOM 4301 O O . ALA B 1 47 ? -17.820 65.868 90.530 1.00 13.72 54 ALA B O 1
ATOM 4308 N N . GLU B 1 48 ? -17.109 64.190 89.244 1.00 13.26 55 GLU B N 1
ATOM 4309 C CA . GLU B 1 48 ? -15.861 64.024 89.970 1.00 13.41 55 GLU B CA 1
ATOM 4310 C C . GLU B 1 48 ? -14.937 65.244 89.788 1.00 11.29 55 GLU B C 1
ATOM 4311 O O . GLU B 1 48 ? -14.386 65.795 90.770 1.00 11.52 55 GLU B O 1
ATOM 4323 N N . ILE B 1 49 ? -14.785 65.696 88.552 1.00 10.45 56 ILE B N 1
ATOM 4324 C CA . ILE B 1 49 ? -13.971 66.885 88.331 1.00 10.23 56 ILE B CA 1
ATOM 4325 C C . ILE B 1 49 ? -14.598 68.151 88.963 1.00 10.51 56 ILE B C 1
ATOM 4326 O O . ILE B 1 49 ? -13.861 68.978 89.497 1.00 10.53 56 ILE B O 1
ATOM 4342 N N . ALA B 1 50 ? -15.920 68.310 88.929 1.00 10.79 57 ALA B N 1
ATOM 4343 C CA . ALA B 1 50 ? -16.541 69.475 89.564 1.00 12.33 57 ALA B CA 1
ATOM 4344 C C . ALA B 1 50 ? -16.310 69.447 91.063 1.00 13.36 57 ALA B C 1
ATOM 4345 O O . ALA B 1 50 ? -16.083 70.490 91.675 1.00 13.51 57 ALA B O 1
ATOM 4352 N N . ASP B 1 51 ? -16.374 68.253 91.654 1.00 12.26 58 ASP B N 1
ATOM 4353 C CA . ASP B 1 51 ? -16.140 68.131 93.075 1.00 11.91 58 ASP B CA 1
ATOM 4354 C C . ASP B 1 51 ? -14.722 68.557 93.403 1.00 12.23 58 ASP B C 1
ATOM 4355 O O . ASP B 1 51 ? -14.475 69.139 94.452 1.00 13.94 58 ASP B O 1
ATOM 4364 N N . ALA B 1 52 ? -13.790 68.292 92.502 1.00 11.27 59 ALA B N 1
ATOM 4365 C CA . ALA B 1 52 ? -12.405 68.710 92.732 1.00 11.32 59 ALA B CA 1
ATOM 4366 C C . ALA B 1 52 ? -12.140 70.138 92.189 1.00 11.03 59 ALA B C 1
ATOM 4367 O O . ALA B 1 52 ? -10.995 70.557 92.112 1.00 10.93 59 ALA B O 1
ATOM 4374 N N . GLY B 1 53 ? -13.192 70.853 91.809 1.00 11.12 60 GLY B N 1
ATOM 4375 C CA . GLY B 1 53 ? -13.080 72.248 91.408 1.00 11.15 60 GLY B CA 1
ATOM 4376 C C . GLY B 1 53 ? -12.435 72.515 90.054 1.00 11.28 60 GLY B C 1
ATOM 4377 O O . GLY B 1 53 ? -11.850 73.600 89.818 1.00 11.70 60 GLY B O 1
ATOM 4381 N N . GLY B 1 54 ? -12.539 71.547 89.156 1.00 10.49 61 GLY B N 1
ATOM 4382 C CA . GLY B 1 54 ? -11.908 71.676 87.870 1.00 10.28 61 GLY B CA 1
ATOM 4383 C C . GLY B 1 54 ? -12.876 72.123 86.827 1.00 12.01 61 GLY B C 1
ATOM 4384 O O . GLY B 1 54 ? -14.050 72.338 87.099 1.00 11.84 61 GLY B O 1
ATOM 4388 N N . SER B 1 55 ? -12.361 72.246 85.606 1.00 13.58 62 SER B N 1
ATOM 4389 C CA . SER B 1 55 ? -13.119 72.769 84.500 1.00 13.59 62 SER B CA 1
ATOM 4390 C C . SER B 1 55 ? -13.086 71.708 83.426 1.00 12.37 62 SER B C 1
ATOM 4391 O O . SER B 1 55 ? -12.006 71.301 83.035 1.00 10.58 62 SER B O 1
ATOM 4399 N N . ALA B 1 56 ? -14.251 71.252 82.977 1.00 12.13 63 ALA B N 1
ATOM 4400 C CA . ALA B 1 56 ? -14.315 70.197 81.970 1.00 12.07 63 ALA B CA 1
ATOM 4401 C C . ALA B 1 56 ? -15.717 70.046 81.385 1.00 12.89 63 ALA B C 1
ATOM 4402 O O . ALA B 1 56 ? -16.722 70.315 82.061 1.00 12.46 63 ALA B O 1
ATOM 4409 N N . ASP B 1 57 ? -15.754 69.637 80.122 1.00 14.55 64 ASP B N 1
ATOM 4410 C CA . ASP B 1 57 ? -16.967 69.237 79.393 1.00 15.47 64 ASP B CA 1
ATOM 4411 C C . ASP B 1 57 ? -16.909 67.712 79.094 1.00 14.96 64 ASP B C 1
ATOM 4412 O O . ASP B 1 57 ? -15.807 67.160 78.955 1.00 13.10 64 ASP B O 1
ATOM 4421 N N . PHE B 1 58 ? -18.068 67.055 79.023 1.00 14.14 65 PHE B N 1
ATOM 4422 C CA . PHE B 1 58 ? -18.189 65.715 78.442 1.00 14.36 65 PHE B CA 1
ATOM 4423 C C . PHE B 1 58 ? -19.008 65.738 77.152 1.00 15.68 65 PHE B C 1
ATOM 4424 O O . PHE B 1 58 ? -20.013 66.450 77.067 1.00 18.12 65 PHE B O 1
ATOM 4441 N N . ALA B 1 59 ? -18.587 64.928 76.181 1.00 13.08 66 ALA B N 1
ATOM 4442 C CA . ALA B 1 59 ? -19.255 64.803 74.891 1.00 13.65 66 ALA B CA 1
ATOM 4443 C C . ALA B 1 59 ? -19.265 63.328 74.454 1.00 14.27 66 ALA B C 1
ATOM 4444 O O . ALA B 1 59 ? -18.250 62.632 74.582 1.00 14.85 66 ALA B O 1
ATOM 4451 N N . ARG B 1 60 ? -20.408 62.843 73.970 1.00 14.65 67 ARG B N 1
ATOM 4452 C CA . ARG B 1 60 ? -20.472 61.486 73.443 1.00 17.01 67 ARG B CA 1
ATOM 4453 C C . ARG B 1 60 ? -19.922 61.466 72.020 1.00 16.62 67 ARG B C 1
ATOM 4454 O O . ARG B 1 60 ? -20.568 61.969 71.113 1.00 17.42 67 ARG B O 1
ATOM 4475 N N . VAL B 1 61 ? -18.727 60.892 71.851 1.00 15.95 68 VAL B N 1
ATOM 4476 C CA . VAL B 1 61 ? -18.029 60.803 70.547 1.00 15.08 68 VAL B CA 1
ATOM 4477 C C . VAL B 1 61 ? -17.463 59.392 70.292 1.00 15.48 68 VAL B C 1
ATOM 4478 O O . VAL B 1 61 ? -16.788 58.829 71.137 1.00 15.08 68 VAL B O 1
ATOM 4491 N N . ASP B 1 62 ? -17.738 58.855 69.109 1.00 15.42 69 ASP B N 1
ATOM 4492 C CA . ASP B 1 62 ? -17.155 57.603 68.627 1.00 13.40 69 ASP B CA 1
ATOM 4493 C C . ASP B 1 62 ? -15.873 57.902 67.863 1.00 12.74 69 ASP B C 1
ATOM 4494 O O . ASP B 1 62 ? -15.954 58.424 66.758 1.00 12.74 69 ASP B O 1
ATOM 4503 N N . VAL B 1 63 ? -14.704 57.574 68.426 1.00 11.69 70 VAL B N 1
ATOM 4504 C CA . VAL B 1 63 ? -13.449 57.994 67.816 1.00 11.17 70 VAL B CA 1
ATOM 4505 C C . VAL B 1 63 ? -13.279 57.395 66.413 1.00 11.92 70 VAL B C 1
ATOM 4506 O O . VAL B 1 63 ? -12.503 57.897 65.636 1.00 13.57 70 VAL B O 1
ATOM 4519 N N . SER B 1 64 ? -14.021 56.343 66.091 1.00 12.11 71 SER B N 1
ATOM 4520 C CA . SER B 1 64 ? -13.857 55.637 64.815 1.00 14.66 71 SER B CA 1
ATOM 4521 C C . SER B 1 64 ? -14.825 56.122 63.733 1.00 14.95 71 SER B C 1
ATOM 4522 O O . SER B 1 64 ? -14.849 55.571 62.619 1.00 14.08 71 SER B O 1
ATOM 4530 N N . ALA B 1 65 ? -15.637 57.120 64.087 1.00 13.03 72 ALA B N 1
ATOM 4531 C CA . ALA B 1 65 ? -16.611 57.722 63.188 1.00 13.69 72 ALA B CA 1
ATOM 4532 C C . ALA B 1 65 ? -16.149 59.144 62.811 1.00 13.93 72 ALA B C 1
ATOM 4533 O O . ALA B 1 65 ? -16.156 60.061 63.653 1.00 12.45 72 ALA B O 1
ATOM 4540 N N . ALA B 1 66 ? -15.749 59.309 61.550 1.00 12.14 73 ALA B N 1
ATOM 4541 C CA . ALA B 1 66 ? -15.156 60.555 61.090 1.00 12.12 73 ALA B CA 1
ATOM 4542 C C . ALA B 1 66 ? -16.079 61.749 61.324 1.00 13.66 73 ALA B C 1
ATOM 4543 O O . ALA B 1 66 ? -15.643 62.781 61.825 1.00 15.08 73 ALA B O 1
ATOM 4550 N N . GLU B 1 67 ? -17.351 61.594 60.970 1.00 15.17 74 GLU B N 1
ATOM 4551 C CA . GLU B 1 67 ? -18.349 62.645 61.114 1.00 16.98 74 GLU B CA 1
ATOM 4552 C C . GLU B 1 67 ? -18.586 63.050 62.575 1.00 18.99 74 GLU B C 1
ATOM 4553 O O . GLU B 1 67 ? -18.687 64.230 62.890 1.00 19.74 74 GLU B O 1
ATOM 4565 N N . SER B 1 68 ? -18.651 62.064 63.463 1.00 18.05 75 SER B N 1
ATOM 4566 C CA . SER B 1 68 ? -18.754 62.303 64.892 1.00 15.85 75 SER B CA 1
ATOM 4567 C C . SER B 1 68 ? -17.550 63.122 65.412 1.00 15.91 75 SER B C 1
ATOM 4568 O O . SER B 1 68 ? -17.723 64.161 66.083 1.00 16.85 75 SER B O 1
ATOM 4576 N N . VAL B 1 69 ? -16.341 62.690 65.080 1.00 14.59 76 VAL B N 1
ATOM 4577 C CA . VAL B 1 69 ? -15.106 63.355 65.534 1.00 15.48 76 VAL B CA 1
ATOM 4578 C C . VAL B 1 69 ? -14.969 64.796 64.991 1.00 15.70 76 VAL B C 1
ATOM 4579 O O . VAL B 1 69 ? -14.621 65.724 65.735 1.00 15.62 76 VAL B O 1
ATOM 4592 N N . GLU B 1 70 ? -15.273 64.986 63.705 1.00 15.53 77 GLU B N 1
ATOM 4593 C CA . GLU B 1 70 ? -15.204 66.319 63.085 1.00 15.82 77 GLU B CA 1
ATOM 4594 C C . GLU B 1 70 ? -16.190 67.289 63.735 1.00 14.30 77 GLU B C 1
ATOM 4595 O O . GLU B 1 70 ? -15.871 68.453 63.978 1.00 13.47 77 GLU B O 1
ATOM 4607 N N . ALA B 1 71 ? -17.401 66.816 63.999 1.00 13.78 78 ALA B N 1
ATOM 4608 C CA . ALA B 1 71 ? -18.392 67.668 64.598 1.00 15.73 78 ALA B CA 1
ATOM 4609 C C . ALA B 1 71 ? -17.921 68.064 66.008 1.00 16.24 78 ALA B C 1
ATOM 4610 O O . ALA B 1 71 ? -18.060 69.220 66.422 1.00 17.84 78 ALA B O 1
ATOM 4617 N N . ALA B 1 72 ? -17.338 67.107 66.724 1.00 15.58 79 ALA B N 1
ATOM 4618 C CA . ALA B 1 72 ? -16.880 67.335 68.086 1.00 15.57 79 ALA B CA 1
ATOM 4619 C C . ALA B 1 72 ? -15.776 68.392 68.174 1.00 13.68 79 ALA B C 1
ATOM 4620 O O . ALA B 1 72 ? -15.789 69.214 69.093 1.00 13.42 79 ALA B O 1
ATOM 4627 N N . VAL B 1 73 ? -14.825 68.371 67.236 1.00 11.73 80 VAL B N 1
ATOM 4628 C CA . VAL B 1 73 ? -13.718 69.325 67.247 1.00 11.53 80 VAL B CA 1
ATOM 4629 C C . VAL B 1 73 ? -14.234 70.738 66.919 1.00 11.00 80 VAL B C 1
ATOM 4630 O O . VAL B 1 73 ? -13.764 71.732 67.476 1.00 10.90 80 VAL B O 1
ATOM 4643 N N . ALA B 1 74 ? -15.209 70.822 66.020 1.00 11.77 81 ALA B N 1
ATOM 4644 C CA . ALA B 1 74 ? -15.713 72.114 65.606 1.00 11.78 81 ALA B CA 1
ATOM 4645 C C . ALA B 1 74 ? -16.397 72.750 66.777 1.00 13.70 81 ALA B C 1
ATOM 4646 O O . ALA B 1 74 ? -16.314 73.958 66.963 1.00 14.95 81 ALA B O 1
ATOM 4653 N N . GLU B 1 75 ? -17.082 71.953 67.579 1.00 13.93 82 GLU B N 1
ATOM 4654 C CA . GLU B 1 75 ? -17.792 72.546 68.693 1.00 16.10 82 GLU B CA 1
ATOM 4655 C C . GLU B 1 75 ? -16.811 73.053 69.742 1.00 16.59 82 GLU B C 1
ATOM 4656 O O . GLU B 1 75 ? -17.057 74.086 70.388 1.00 17.15 82 GLU B O 1
ATOM 4668 N N . ILE B 1 76 ? -15.719 72.318 69.953 1.00 15.90 83 ILE B N 1
ATOM 4669 C CA . ILE B 1 76 ? -14.724 72.757 70.930 1.00 14.90 83 ILE B CA 1
ATOM 4670 C C . ILE B 1 76 ? -14.143 74.103 70.492 1.00 14.59 83 ILE B C 1
ATOM 4671 O O . ILE B 1 76 ? -14.129 75.065 71.277 1.00 14.45 83 ILE B O 1
ATOM 4687 N N . ILE B 1 77 ? -13.670 74.164 69.244 1.00 13.65 84 ILE B N 1
ATOM 4688 C CA . ILE B 1 77 ? -13.093 75.399 68.690 1.00 13.03 84 ILE B CA 1
ATOM 4689 C C . ILE B 1 77 ? -14.126 76.546 68.733 1.00 12.82 84 ILE B C 1
ATOM 4690 O O . ILE B 1 77 ? -13.800 77.667 69.046 1.00 14.10 84 ILE B O 1
ATOM 4706 N N . ALA B 1 78 ? -15.381 76.295 68.418 1.00 12.84 85 ALA B N 1
ATOM 4707 C CA . ALA B 1 78 ? -16.336 77.397 68.471 1.00 14.19 85 ALA B CA 1
ATOM 4708 C C . ALA B 1 78 ? -16.524 77.912 69.908 1.00 18.65 85 ALA B C 1
ATOM 4709 O O . ALA B 1 78 ? -16.716 79.120 70.140 1.00 20.17 85 ALA B O 1
ATOM 4716 N N . GLU B 1 79 ? -16.456 77.007 70.875 1.00 19.20 86 GLU B N 1
ATOM 4717 C CA . GLU B 1 79 ? -16.677 77.379 72.270 1.00 20.35 86 GLU B CA 1
ATOM 4718 C C . GLU B 1 79 ? -15.430 77.956 72.939 1.00 18.86 86 GLU B C 1
ATOM 4719 O O . GLU B 1 79 ? -15.526 78.943 73.672 1.00 17.03 86 GLU B O 1
ATOM 4731 N N . HIS B 1 80 ? -14.276 77.335 72.701 1.00 18.12 87 HIS B N 1
ATOM 4732 C CA . HIS B 1 80 ? -13.054 77.648 73.434 1.00 15.35 87 HIS B CA 1
ATOM 4733 C C . HIS B 1 80 ? -11.924 78.180 72.553 1.00 15.63 87 HIS B C 1
ATOM 4734 O O . HIS B 1 80 ? -10.944 78.717 73.054 1.00 15.87 87 HIS B O 1
ATOM 4747 N N . GLY B 1 81 ? -12.037 78.012 71.241 1.00 13.96 88 GLY B N 1
ATOM 4748 C CA . GLY B 1 81 ? -11.103 78.649 70.328 1.00 14.54 88 GLY B CA 1
ATOM 4749 C C . GLY B 1 81 ? -9.731 78.003 70.163 1.00 15.34 88 GLY B C 1
ATOM 4750 O O . GLY B 1 81 ? -8.921 78.500 69.363 1.00 15.10 88 GLY B O 1
ATOM 4754 N N . ARG B 1 82 ? -9.486 76.892 70.866 1.00 11.74 89 ARG B N 1
ATOM 4755 C CA . ARG B 1 82 ? -8.172 76.240 70.860 1.00 10.49 89 ARG B CA 1
ATOM 4756 C C . ARG B 1 82 ? -8.242 74.755 71.255 1.00 11.41 89 ARG B C 1
ATOM 4757 O O . ARG B 1 82 ? -9.071 74.380 72.059 1.00 13.74 89 ARG B O 1
ATOM 4778 N N . VAL B 1 83 ? -7.379 73.928 70.677 1.00 9.39 90 VAL B N 1
ATOM 4779 C CA . VAL B 1 83 ? -7.094 72.594 71.219 1.00 8.18 90 VAL B CA 1
ATOM 4780 C C . VAL B 1 83 ? -5.605 72.544 71.465 1.00 8.01 90 VAL B C 1
ATOM 4781 O O . VAL B 1 83 ? -4.811 72.668 70.525 1.00 9.55 90 VAL B O 1
ATOM 4794 N N . ASP B 1 84 ? -5.209 72.427 72.717 1.00 8.19 91 ASP B N 1
ATOM 4795 C CA . ASP B 1 84 ? -3.786 72.399 73.018 1.00 8.14 91 ASP B CA 1
ATOM 4796 C C . ASP B 1 84 ? -3.246 70.966 73.012 1.00 7.87 91 ASP B C 1
ATOM 4797 O O . ASP B 1 84 ? -2.123 70.708 72.547 1.00 7.70 91 ASP B O 1
ATOM 4806 N N . VAL B 1 85 ? -4.064 70.042 73.498 1.00 7.87 92 VAL B N 1
ATOM 4807 C CA . VAL B 1 85 ? -3.648 68.654 73.721 1.00 9.63 92 VAL B CA 1
ATOM 4808 C C . VAL B 1 85 ? -4.730 67.700 73.257 1.00 10.81 92 VAL B C 1
ATOM 4809 O O . VAL B 1 85 ? -5.918 67.943 73.460 1.00 9.32 92 VAL B O 1
ATOM 4822 N N . LEU B 1 86 ? -4.290 66.611 72.636 1.00 10.34 93 LEU B N 1
ATOM 4823 C CA . LEU B 1 86 ? -5.124 65.452 72.382 1.00 10.09 93 LEU B CA 1
ATOM 4824 C C . LEU B 1 86 ? -4.449 64.189 72.956 1.00 10.57 93 LEU B C 1
ATOM 4825 O O . LEU B 1 86 ? -3.299 63.862 72.618 1.00 10.71 93 LEU B O 1
ATOM 4841 N N . VAL B 1 87 ? -5.168 63.488 73.821 1.00 10.22 94 VAL B N 1
ATOM 4842 C CA . VAL B 1 87 ? -4.725 62.185 74.312 1.00 9.20 94 VAL B CA 1
ATOM 4843 C C . VAL B 1 87 ? -5.622 61.125 73.678 1.00 8.93 94 VAL B C 1
ATOM 4844 O O . VAL B 1 87 ? -6.822 61.069 73.975 1.00 7.58 94 VAL B O 1
ATOM 4857 N N . ASN B 1 88 ? -5.050 60.330 72.771 1.00 8.77 95 ASN B N 1
ATOM 4858 C CA . ASN B 1 88 ? -5.769 59.240 72.111 1.00 8.32 95 ASN B CA 1
ATOM 4859 C C . ASN B 1 88 ? -5.655 57.961 72.902 1.00 8.41 95 ASN B C 1
ATOM 4860 O O . ASN B 1 88 ? -4.779 57.130 72.641 1.00 8.51 95 ASN B O 1
ATOM 4871 N N . ASN B 1 89 ? -6.606 57.798 73.812 1.00 7.91 96 ASN B N 1
ATOM 4872 C CA . ASN B 1 89 ? -6.556 56.762 74.817 1.00 8.40 96 ASN B CA 1
ATOM 4873 C C . ASN B 1 89 ? -7.689 55.760 74.669 1.00 9.07 96 ASN B C 1
ATOM 4874 O O . ASN B 1 89 ? -7.586 54.663 75.212 1.00 9.92 96 ASN B O 1
ATOM 4885 N N . ALA B 1 90 ? -8.767 56.133 73.969 1.00 9.98 97 ALA B N 1
ATOM 4886 C CA . ALA B 1 90 ? -9.904 55.223 73.765 1.00 10.83 97 ALA B CA 1
ATOM 4887 C C . ALA B 1 90 ? -9.407 53.897 73.193 1.00 11.65 97 ALA B C 1
ATOM 4888 O O . ALA B 1 90 ? -8.577 53.894 72.275 1.00 10.66 97 ALA B O 1
ATOM 4895 N N . GLY B 1 91 ? -9.901 52.788 73.746 1.00 12.90 98 GLY B N 1
ATOM 4896 C CA . GLY B 1 91 ? -9.515 51.470 73.277 1.00 13.65 98 GLY B CA 1
ATOM 4897 C C . GLY B 1 91 ? -10.515 50.374 73.581 1.00 15.05 98 GLY B C 1
ATOM 4898 O O . GLY B 1 91 ? -11.420 50.540 74.400 1.00 15.60 98 GLY B O 1
ATOM 4902 N N . ILE B 1 92 ? -10.354 49.248 72.885 1.00 15.34 99 ILE B N 1
ATOM 4903 C CA . ILE B 1 92 ? -11.103 48.042 73.177 1.00 16.39 99 ILE B CA 1
ATOM 4904 C C . ILE B 1 92 ? -10.256 46.784 72.958 1.00 16.81 99 ILE B C 1
ATOM 4905 O O . ILE B 1 92 ? -9.289 46.796 72.190 1.00 15.98 99 ILE B O 1
ATOM 4921 N N . LEU B 1 93 ? -10.639 45.703 73.630 1.00 18.17 100 LEU B N 1
ATOM 4922 C CA . LEU B 1 93 ? -9.995 44.401 73.437 1.00 18.71 100 LEU B CA 1
ATOM 4923 C C . LEU B 1 93 ? -10.994 43.345 73.010 1.00 20.01 100 LEU B C 1
ATOM 4924 O O . LEU B 1 93 ? -12.153 43.371 73.417 1.00 20.96 100 LEU B O 1
ATOM 4940 N N . HIS B 1 94 ? -10.522 42.429 72.166 1.00 19.05 101 HIS B N 1
ATOM 4941 C CA . HIS B 1 94 ? -11.228 41.192 71.844 1.00 20.14 101 HIS B CA 1
ATOM 4942 C C . HIS B 1 94 ? -10.153 40.154 71.519 1.00 18.25 101 HIS B C 1
ATOM 4943 O O . HIS B 1 94 ? -9.852 39.928 70.355 1.00 17.34 101 HIS B O 1
ATOM 4956 N N . ASP B 1 95 ? -9.554 39.561 72.543 1.00 17.64 102 ASP B N 1
ATOM 4957 C CA . ASP B 1 95 ? -8.429 38.652 72.359 1.00 17.37 102 ASP B CA 1
ATOM 4958 C C . ASP B 1 95 ? -8.869 37.330 71.759 1.00 17.99 102 ASP B C 1
ATOM 4959 O O . ASP B 1 95 ? -10.053 36.989 71.747 1.00 18.67 102 ASP B O 1
ATOM 4968 N N . GLY B 1 96 ? -7.894 36.555 71.313 1.00 15.81 103 GLY B N 1
ATOM 4969 C CA . GLY B 1 96 ? -8.145 35.191 70.898 1.00 14.79 103 GLY B CA 1
ATOM 4970 C C . GLY B 1 96 ? -7.019 34.753 70.005 1.00 14.24 103 GLY B C 1
ATOM 4971 O O . GLY B 1 96 ? -6.421 35.566 69.327 1.00 13.41 103 GLY B O 1
ATOM 4975 N N . GLN B 1 97 ? -6.737 33.462 69.981 1.00 14.97 104 GLN B N 1
ATOM 4976 C CA . GLN B 1 97 ? -5.738 32.954 69.067 1.00 15.68 104 GLN B CA 1
ATOM 4977 C C . GLN B 1 97 ? -6.136 33.190 67.588 1.00 13.73 104 GLN B C 1
ATOM 4978 O O . GLN B 1 97 ? -7.319 33.203 67.241 1.00 14.03 104 GLN B O 1
ATOM 4992 N N . LEU B 1 98 ? -5.141 33.362 66.729 1.00 13.03 105 LEU B N 1
ATOM 4993 C CA . LEU B 1 98 ? -5.390 33.366 65.303 1.00 12.66 105 LEU B CA 1
ATOM 4994 C C . LEU B 1 98 ? -6.210 32.147 64.937 1.00 13.38 105 LEU B C 1
ATOM 4995 O O . LEU B 1 98 ? -7.280 32.256 64.321 1.00 13.53 105 LEU B O 1
ATOM 5011 N N . VAL B 1 99 ? -5.699 30.983 65.327 1.00 18.67 106 VAL B N 1
ATOM 5012 C CA . VAL B 1 99 ? -6.454 29.746 65.230 1.00 19.79 106 VAL B CA 1
ATOM 5013 C C . VAL B 1 99 ? -6.201 28.919 66.494 1.00 21.90 106 VAL B C 1
ATOM 5014 O O . VAL B 1 99 ? -5.066 28.774 66.953 1.00 21.71 106 VAL B O 1
ATOM 5027 N N . LYS B 1 100 ? -7.278 28.427 67.071 1.00 24.28 107 LYS B N 1
ATOM 5028 C CA . LYS B 1 100 ? -7.200 27.574 68.252 1.00 28.78 107 LYS B CA 1
ATOM 5029 C C . LYS B 1 100 ? -7.520 26.161 67.814 1.00 32.85 107 LYS B C 1
ATOM 5030 O O . LYS B 1 100 ? -8.585 25.913 67.257 1.00 32.80 107 LYS B O 1
ATOM 5049 N N . VAL B 1 101 ? -6.586 25.243 68.039 1.00 36.29 108 VAL B N 1
ATOM 5050 C CA . VAL B 1 101 ? -6.743 23.872 67.568 1.00 40.11 108 VAL B CA 1
ATOM 5051 C C . VAL B 1 101 ? -6.688 22.888 68.725 1.00 42.39 108 VAL B C 1
ATOM 5052 O O . VAL B 1 101 ? -5.874 23.036 69.635 1.00 41.80 108 VAL B O 1
ATOM 5065 N N . LYS B 1 102 ? -7.597 21.915 68.683 1.00 44.72 109 LYS B N 1
ATOM 5066 C CA . LYS B 1 102 ? -7.542 20.722 69.528 1.00 47.28 109 LYS B CA 1
ATOM 5067 C C . LYS B 1 102 ? -8.181 19.572 68.787 1.00 49.20 109 LYS B C 1
ATOM 5068 O O . LYS B 1 102 ? -9.205 19.748 68.118 1.00 48.03 109 LYS B O 1
ATOM 5087 N N . GLY B 1 103 ? -7.554 18.402 68.894 1.00 52.86 110 GLY B N 1
ATOM 5088 C CA . GLY B 1 103 ? -8.084 17.170 68.328 1.00 55.38 110 GLY B CA 1
ATOM 5089 C C . GLY B 1 103 ? -8.234 17.123 66.815 1.00 56.48 110 GLY B C 1
ATOM 5090 O O . GLY B 1 103 ? -9.204 16.549 66.297 1.00 58.24 110 GLY B O 1
ATOM 5094 N N . GLY B 1 104 ? -7.277 17.712 66.100 1.00 55.46 111 GLY B N 1
ATOM 5095 C CA . GLY B 1 104 ? -7.225 17.567 64.657 1.00 55.15 111 GLY B CA 1
ATOM 5096 C C . GLY B 1 104 ? -8.053 18.576 63.895 1.00 52.78 111 GLY B C 1
ATOM 5097 O O . GLY B 1 104 ? -8.317 18.388 62.705 1.00 52.84 111 GLY B O 1
ATOM 5101 N N . GLU B 1 105 ? -8.459 19.649 64.567 1.00 50.39 112 GLU B N 1
ATOM 5102 C CA . GLU B 1 105 ? -9.199 20.702 63.887 1.00 47.14 112 GLU B CA 1
ATOM 5103 C C . GLU B 1 105 ? -9.373 21.931 64.773 1.00 42.21 112 GLU B C 1
ATOM 5104 O O . GLU B 1 105 ? -9.097 21.917 65.981 1.00 39.70 112 GLU B O 1
ATOM 5116 N N . VAL B 1 106 ? -9.807 22.999 64.115 1.00 40.08 113 VAL B N 1
ATOM 5117 C CA . VAL B 1 106 ? -9.946 24.311 64.708 1.00 37.17 113 VAL B CA 1
ATOM 5118 C C . VAL B 1 106 ? -11.261 24.446 65.477 1.00 34.64 113 VAL B C 1
ATOM 5119 O O . VAL B 1 106 ? -12.375 24.436 64.910 1.00 34.39 113 VAL B O 1
ATOM 5132 N N . VAL B 1 107 ? -11.088 24.585 66.783 1.00 31.32 114 VAL B N 1
ATOM 5133 C CA . VAL B 1 107 ? -12.183 24.752 67.712 1.00 28.90 114 VAL B CA 1
ATOM 5134 C C . VAL B 1 107 ? -12.615 26.206 67.829 1.00 28.11 114 VAL B C 1
ATOM 5135 O O . VAL B 1 107 ? -13.675 26.492 68.387 1.00 29.36 114 VAL B O 1
ATOM 5148 N N . LYS B 1 108 ? -11.778 27.111 67.310 1.00 25.63 115 LYS B N 1
ATOM 5149 C CA . LYS B 1 108 ? -12.078 28.542 67.292 1.00 24.05 115 LYS B CA 1
ATOM 5150 C C . LYS B 1 108 ? -10.984 29.309 66.562 1.00 22.78 115 LYS B C 1
ATOM 5151 O O . LYS B 1 108 ? -9.840 28.856 66.484 1.00 21.99 115 LYS B O 1
ATOM 5170 N N . LYS B 1 109 ? -11.329 30.483 66.034 1.00 20.88 116 LYS B N 1
ATOM 5171 C CA . LYS B 1 109 ? -10.326 31.368 65.430 1.00 17.79 116 LYS B CA 1
ATOM 5172 C C . LYS B 1 109 ? -10.766 32.827 65.527 1.00 16.36 116 LYS B C 1
ATOM 5173 O O . LYS B 1 109 ? -11.946 33.136 65.711 1.00 16.18 116 LYS B O 1
ATOM 5192 N N . MET B 1 110 ? -9.819 33.734 65.376 1.00 16.17 117 MET B N 1
ATOM 5193 C CA . MET B 1 110 ? -10.144 35.139 65.586 1.00 14.77 117 MET B CA 1
ATOM 5194 C C . MET B 1 110 ? -11.098 35.603 64.482 1.00 15.30 117 MET B C 1
ATOM 5195 O O . MET B 1 110 ? -10.742 35.620 63.289 1.00 15.44 117 MET B O 1
ATOM 5209 N N . ALA B 1 111 ? -12.313 35.951 64.883 1.00 13.88 118 ALA B N 1
ATOM 5210 C CA . ALA B 1 111 ? -13.326 36.420 63.941 1.00 14.03 118 ALA B CA 1
ATOM 5211 C C . ALA B 1 111 ? -12.886 37.696 63.188 1.00 14.58 118 ALA B C 1
ATOM 5212 O O . ALA B 1 111 ? -12.369 38.637 63.791 1.00 12.82 118 ALA B O 1
ATOM 5219 N N . GLU B 1 112 ? -13.077 37.710 61.871 1.00 15.62 119 GLU B N 1
ATOM 5220 C CA . GLU B 1 112 ? -12.767 38.880 61.056 1.00 15.01 119 GLU B CA 1
ATOM 5221 C C . GLU B 1 112 ? -13.300 40.203 61.656 1.00 13.37 119 GLU B C 1
ATOM 5222 O O . GLU B 1 112 ? -12.623 41.229 61.634 1.00 12.90 119 GLU B O 1
ATOM 5234 N N . ALA B 1 113 ? -14.522 40.161 62.175 1.00 14.51 120 ALA B N 1
ATOM 5235 C CA . ALA B 1 113 ? -15.114 41.310 62.838 1.00 15.80 120 ALA B CA 1
ATOM 5236 C C . ALA B 1 113 ? -14.343 41.719 64.090 1.00 15.28 120 ALA B C 1
ATOM 5237 O O . ALA B 1 113 ? -14.272 42.901 64.387 1.00 13.64 120 ALA B O 1
ATOM 5244 N N . GLN B 1 114 ? -13.802 40.749 64.830 1.00 16.14 121 GLN B N 1
ATOM 5245 C CA . GLN B 1 114 ? -13.115 41.027 66.096 1.00 17.52 121 GLN B CA 1
ATOM 5246 C C . GLN B 1 114 ? -11.847 41.757 65.793 1.00 15.70 121 GLN B C 1
ATOM 5247 O O . GLN B 1 114 ? -11.441 42.650 66.527 1.00 15.25 121 GLN B O 1
ATOM 5261 N N . PHE B 1 115 ? -11.208 41.328 64.708 1.00 15.22 122 PHE B N 1
ATOM 5262 C CA . PHE B 1 115 ? -10.007 41.973 64.195 1.00 13.68 122 PHE B CA 1
ATOM 5263 C C . PHE B 1 115 ? -10.330 43.397 63.778 1.00 13.70 122 PHE B C 1
ATOM 5264 O O . PHE B 1 115 ? -9.660 44.332 64.200 1.00 13.47 122 PHE B O 1
ATOM 5281 N N . ASP B 1 116 ? -11.352 43.550 62.937 1.00 12.85 123 ASP B N 1
ATOM 5282 C CA . ASP B 1 116 ? -11.653 44.826 62.337 1.00 13.84 123 ASP B CA 1
ATOM 5283 C C . ASP B 1 116 ? -12.038 45.806 63.440 1.00 17.07 123 ASP B C 1
ATOM 5284 O O . ASP B 1 116 ? -11.613 46.957 63.429 1.00 18.24 123 ASP B O 1
ATOM 5293 N N . ALA B 1 117 ? -12.827 45.338 64.397 1.00 18.24 124 ALA B N 1
ATOM 5294 C CA . ALA B 1 117 ? -13.318 46.210 65.471 1.00 17.04 124 ALA B CA 1
ATOM 5295 C C . ALA B 1 117 ? -12.170 46.844 66.249 1.00 14.73 124 ALA B C 1
ATOM 5296 O O . ALA B 1 117 ? -12.158 48.059 66.470 1.00 12.34 124 ALA B O 1
ATOM 5303 N N . VAL B 1 118 ? -11.222 46.012 66.681 1.00 13.26 125 VAL B N 1
ATOM 5304 C CA . VAL B 1 118 ? -10.068 46.487 67.460 1.00 11.47 125 VAL B CA 1
ATOM 5305 C C . VAL B 1 118 ? -9.189 47.444 66.657 1.00 10.99 125 VAL B C 1
ATOM 5306 O O . VAL B 1 118 ? -8.689 48.414 67.204 1.00 10.75 125 VAL B O 1
ATOM 5319 N N . ILE B 1 119 ? -8.973 47.154 65.373 1.00 10.88 126 ILE B N 1
ATOM 5320 C CA . ILE B 1 119 ? -8.239 48.068 64.498 1.00 10.51 126 ILE B CA 1
ATOM 5321 C C . ILE B 1 119 ? -8.972 49.391 64.295 1.00 10.51 126 ILE B C 1
ATOM 5322 O O . ILE B 1 119 ? -8.359 50.452 64.232 1.00 11.67 126 ILE B O 1
ATOM 5338 N N . SER B 1 120 ? -10.288 49.323 64.152 1.00 10.86 127 SER B N 1
ATOM 5339 C CA . SER B 1 120 ? -11.089 50.517 63.935 1.00 11.27 127 SER B CA 1
ATOM 5340 C C . SER B 1 120 ? -10.962 51.507 65.098 1.00 11.21 127 SER B C 1
ATOM 5341 O O . SER B 1 120 ? -10.817 52.698 64.886 1.00 10.66 127 SER B O 1
ATOM 5349 N N . VAL B 1 121 ? -11.026 51.019 66.332 1.00 11.42 128 VAL B N 1
ATOM 5350 C CA . VAL B 1 121 ? -10.988 51.902 67.504 1.00 12.31 128 VAL B CA 1
ATOM 5351 C C . VAL B 1 121 ? -9.558 52.317 67.806 1.00 11.09 128 VAL B C 1
ATOM 5352 O O . VAL B 1 121 ? -9.240 53.514 67.899 1.00 10.59 128 VAL B O 1
ATOM 5365 N N . ASN B 1 122 ? -8.684 51.322 67.907 1.00 10.42 129 ASN B N 1
ATOM 5366 C CA . ASN B 1 122 ? -7.344 51.525 68.448 1.00 10.15 129 ASN B CA 1
ATOM 5367 C C . ASN B 1 122 ? -6.315 52.050 67.487 1.00 11.97 129 ASN B C 1
ATOM 5368 O O . ASN B 1 122 ? -5.293 52.588 67.918 1.00 12.92 129 ASN B O 1
ATOM 5379 N N . LEU B 1 123 ? -6.559 51.879 66.190 1.00 12.39 130 LEU B N 1
ATOM 5380 C CA . LEU B 1 123 ? -5.655 52.424 65.175 1.00 12.09 130 LEU B CA 1
ATOM 5381 C C . LEU B 1 123 ? -6.325 53.549 64.400 1.00 11.26 130 LEU B C 1
ATOM 5382 O O . LEU B 1 123 ? -5.807 54.659 64.348 1.00 10.51 130 LEU B O 1
ATOM 5398 N N . LYS B 1 124 ? -7.483 53.268 63.805 1.00 11.72 131 LYS B N 1
ATOM 5399 C CA . LYS B 1 124 ? -8.102 54.254 62.942 1.00 12.72 131 LYS B CA 1
ATOM 5400 C C . LYS B 1 124 ? -8.632 55.450 63.755 1.00 12.98 131 LYS B C 1
ATOM 5401 O O . LYS B 1 124 ? -8.656 56.563 63.259 1.00 13.77 131 LYS B O 1
ATOM 5420 N N . GLY B 1 125 ? -9.035 55.194 64.995 1.00 12.59 132 GLY B N 1
ATOM 5421 C CA . GLY B 1 125 ? -9.495 56.234 65.891 1.00 12.96 132 GLY B CA 1
ATOM 5422 C C . GLY B 1 125 ? -8.437 57.272 66.160 1.00 13.00 132 GLY B C 1
ATOM 5423 O O . GLY B 1 125 ? -8.732 58.462 66.177 1.00 12.86 132 GLY B O 1
ATOM 5427 N N . VAL B 1 126 ? -7.206 56.811 66.365 1.00 12.15 133 VAL B N 1
ATOM 5428 C CA . VAL B 1 126 ? -6.059 57.675 66.589 1.00 10.04 133 VAL B CA 1
ATOM 5429 C C . VAL B 1 126 ? -5.847 58.572 65.358 1.00 12.52 133 VAL B C 1
ATOM 5430 O O . VAL B 1 126 ? -5.631 59.772 65.481 1.00 13.59 133 VAL B O 1
ATOM 5443 N N . PHE B 1 127 ? -5.952 57.979 64.169 1.00 11.19 134 PHE B N 1
ATOM 5444 C CA . PHE B 1 127 ? -5.728 58.712 62.935 1.00 9.48 134 PHE B CA 1
ATOM 5445 C C . PHE B 1 127 ? -6.798 59.787 62.749 1.00 10.63 134 PHE B C 1
ATOM 5446 O O . PHE B 1 127 ? -6.490 60.934 62.394 1.00 11.34 134 PHE B O 1
ATOM 5463 N N . LEU B 1 128 ? -8.056 59.437 63.005 1.00 10.79 135 LEU B N 1
ATOM 5464 C CA . LEU B 1 128 ? -9.137 60.377 62.768 1.00 10.82 135 LEU B CA 1
ATOM 5465 C C . LEU B 1 128 ? -9.033 61.548 63.717 1.00 9.89 135 LEU B C 1
ATOM 5466 O O . LEU B 1 128 ? -9.174 62.693 63.308 1.00 9.95 135 LEU B O 1
ATOM 5482 N N . CYS B 1 129 ? -8.788 61.277 64.988 1.00 10.18 136 CYS B N 1
ATOM 5483 C CA . CYS B 1 129 ? -8.849 62.352 65.988 1.00 10.55 136 CYS B CA 1
ATOM 5484 C C . CYS B 1 129 ? -7.719 63.347 65.757 1.00 9.83 136 CYS B C 1
ATOM 5485 O O . CYS B 1 129 ? -7.934 64.551 65.747 1.00 10.30 136 CYS B O 1
ATOM 5493 N N . THR B 1 130 ? -6.529 62.811 65.529 1.00 10.42 137 THR B N 1
ATOM 5494 C CA . THR B 1 130 ? -5.323 63.597 65.293 1.00 10.53 137 THR B CA 1
ATOM 5495 C C . THR B 1 130 ? -5.512 64.434 64.044 1.00 10.27 137 THR B C 1
ATOM 5496 O O . THR B 1 130 ? -5.236 65.638 64.060 1.00 10.14 137 THR B O 1
ATOM 5507 N N . GLN B 1 131 ? -6.016 63.817 62.978 1.00 10.38 138 GLN B N 1
ATOM 5508 C CA . GLN B 1 131 ? -6.212 64.535 61.716 1.00 9.53 138 GLN B CA 1
ATOM 5509 C C . GLN B 1 131 ? -7.178 65.699 61.911 1.00 9.77 138 GLN B C 1
ATOM 5510 O O . GLN B 1 131 ? -7.034 66.756 61.291 1.00 10.40 138 GLN B O 1
ATOM 5524 N N . ALA B 1 132 ? -8.134 65.515 62.814 1.00 9.90 139 ALA B N 1
ATOM 5525 C CA . ALA B 1 132 ? -9.164 66.510 63.034 1.00 10.19 139 ALA B CA 1
ATOM 5526 C C . ALA B 1 132 ? -8.664 67.707 63.859 1.00 10.55 139 ALA B C 1
ATOM 5527 O O . ALA B 1 132 ? -9.051 68.846 63.576 1.00 13.27 139 ALA B O 1
ATOM 5534 N N . VAL B 1 133 ? -7.803 67.464 64.864 1.00 9.92 140 VAL B N 1
ATOM 5535 C CA . VAL B 1 133 ? -7.317 68.547 65.718 1.00 10.05 140 VAL B CA 1
ATOM 5536 C C . VAL B 1 133 ? -6.119 69.263 65.095 1.00 9.80 140 VAL B C 1
ATOM 5537 O O . VAL B 1 133 ? -5.859 70.426 65.430 1.00 10.05 140 VAL B O 1
ATOM 5550 N N . ALA B 1 134 ? -5.408 68.587 64.198 1.00 9.64 141 ALA B N 1
ATOM 5551 C CA . ALA B 1 134 ? -4.103 69.082 63.723 1.00 10.19 141 ALA B CA 1
ATOM 5552 C C . ALA B 1 134 ? -4.152 70.457 63.081 1.00 10.00 141 ALA B C 1
ATOM 5553 O O . ALA B 1 134 ? -3.237 71.259 63.286 1.00 11.22 141 ALA B O 1
ATOM 5560 N N . PRO B 1 135 ? -5.205 70.729 62.299 1.00 10.00 142 PRO B N 1
ATOM 5561 C CA . PRO B 1 135 ? -5.145 72.004 61.590 1.00 10.79 142 PRO B CA 1
ATOM 5562 C C . PRO B 1 135 ? -5.192 73.199 62.551 1.00 10.38 142 PRO B C 1
ATOM 5563 O O . PRO B 1 135 ? -4.570 74.231 62.321 1.00 10.51 142 PRO B O 1
ATOM 5574 N N . HIS B 1 136 ? -5.892 73.011 63.656 1.00 10.36 143 HIS B N 1
ATOM 5575 C CA . HIS B 1 136 ? -6.009 74.036 64.688 1.00 10.49 143 HIS B CA 1
ATOM 5576 C C . HIS B 1 136 ? -4.688 74.239 65.414 1.00 10.31 143 HIS B C 1
ATOM 5577 O O . HIS B 1 136 ? -4.272 75.391 65.662 1.00 10.46 143 HIS B O 1
ATOM 5590 N N . MET B 1 137 ? -4.018 73.132 65.711 1.00 10.03 144 MET B N 1
ATOM 5591 C CA . MET B 1 137 ? -2.698 73.146 66.331 1.00 9.87 144 MET B CA 1
ATOM 5592 C C . MET B 1 137 ? -1.687 73.840 65.430 1.00 10.12 144 MET B C 1
ATOM 5593 O O . MET B 1 137 ? -0.874 74.625 65.907 1.00 10.01 144 MET B O 1
ATOM 5607 N N . ILE B 1 138 ? -1.737 73.531 64.132 1.00 9.96 145 ILE B N 1
ATOM 5608 C CA . ILE B 1 138 ? -0.870 74.189 63.167 1.00 10.10 145 ILE B CA 1
ATOM 5609 C C . ILE B 1 138 ? -1.122 75.703 63.160 1.00 10.43 145 ILE B C 1
ATOM 5610 O O . ILE B 1 138 ? -0.180 76.475 63.335 1.00 10.53 145 ILE B O 1
ATOM 5626 N N . ALA B 1 139 ? -2.371 76.123 63.006 1.00 10.61 146 ALA B N 1
ATOM 5627 C CA . ALA B 1 139 ? -2.685 77.555 62.984 1.00 10.96 146 ALA B CA 1
ATOM 5628 C C . ALA B 1 139 ? -2.229 78.248 64.281 1.00 10.97 146 ALA B C 1
ATOM 5629 O O . ALA B 1 139 ? -1.866 79.403 64.267 1.00 11.22 146 ALA B O 1
ATOM 5636 N N . ALA B 1 140 ? -2.192 77.507 65.388 1.00 10.71 147 ALA B N 1
ATOM 5637 C CA . ALA B 1 140 ? -1.816 78.082 66.694 1.00 10.74 147 ALA B CA 1
ATOM 5638 C C . ALA B 1 140 ? -0.323 77.998 66.937 1.00 10.63 147 ALA B C 1
ATOM 5639 O O . ALA B 1 140 ? 0.191 78.574 67.889 1.00 10.70 147 ALA B O 1
ATOM 5646 N N . LYS B 1 141 ? 0.368 77.234 66.097 1.00 10.48 148 LYS B N 1
ATOM 5647 C CA . LYS B 1 141 ? 1.808 77.027 66.240 1.00 12.07 148 LYS B CA 1
ATOM 5648 C C . LYS B 1 141 ? 2.100 76.339 67.562 1.00 10.83 148 LYS B C 1
ATOM 5649 O O . LYS B 1 141 ? 3.133 76.584 68.195 1.00 10.23 148 LYS B O 1
ATOM 5668 N N . TYR B 1 142 ? 1.196 75.448 67.950 1.00 10.23 149 TYR B N 1
ATOM 5669 C CA . TYR B 1 142 ? 1.348 74.670 69.172 1.00 9.85 149 TYR B CA 1
ATOM 5670 C C . TYR B 1 142 ? 0.406 73.484 69.262 1.00 9.67 149 TYR B C 1
ATOM 5671 O O . TYR B 1 142 ? -0.761 73.557 68.914 1.00 9.74 149 TYR B O 1
ATOM 5689 N N . GLY B 1 143 ? 0.915 72.399 69.835 1.00 9.49 150 GLY B N 1
ATOM 5690 C CA . GLY B 1 143 ? 0.072 71.277 70.179 1.00 9.37 150 GLY B CA 1
ATOM 5691 C C . GLY B 1 143 ? 0.875 70.122 70.726 1.00 10.15 150 GLY B C 1
ATOM 5692 O O . GLY B 1 143 ? 2.106 70.110 70.688 1.00 11.10 150 GLY B O 1
ATOM 5696 N N . ARG B 1 144 ? 0.137 69.174 71.286 1.00 10.13 151 ARG B N 1
ATOM 5697 C CA . ARG B 1 144 ? 0.668 68.006 71.948 1.00 9.92 151 ARG B CA 1
ATOM 5698 C C . ARG B 1 144 ? -0.222 66.841 71.537 1.00 10.38 151 ARG B C 1
ATOM 5699 O O . ARG B 1 144 ? -1.418 66.880 71.799 1.00 12.23 151 ARG B O 1
ATOM 5720 N N . ILE B 1 145 ? 0.353 65.863 70.843 1.00 10.64 152 ILE B N 1
ATOM 5721 C CA . ILE B 1 145 ? -0.352 64.664 70.363 1.00 10.84 152 ILE B CA 1
ATOM 5722 C C . ILE B 1 145 ? 0.178 63.503 71.163 1.00 11.81 152 ILE B C 1
ATOM 5723 O O . ILE B 1 145 ? 1.373 63.260 71.125 1.00 12.02 152 ILE B O 1
ATOM 5739 N N . LEU B 1 146 ? -0.698 62.814 71.895 1.00 10.91 153 LEU B N 1
ATOM 5740 C CA . LEU B 1 146 ? -0.303 61.750 72.805 1.00 10.24 153 LEU B CA 1
ATOM 5741 C C . LEU B 1 146 ? -1.161 60.511 72.568 1.00 10.12 153 LEU B C 1
ATOM 5742 O O . LEU B 1 146 ? -2.377 60.541 72.737 1.00 10.94 153 LEU B O 1
ATOM 5758 N N . ASN B 1 147 ? -0.496 59.420 72.206 1.00 8.87 154 ASN B N 1
ATOM 5759 C CA . ASN B 1 147 ? -1.133 58.211 71.724 1.00 8.91 154 ASN B CA 1
ATOM 5760 C C . ASN B 1 147 ? -0.882 57.004 72.651 1.00 9.04 154 ASN B C 1
ATOM 5761 O O . ASN B 1 147 ? 0.255 56.713 73.078 1.00 9.00 154 ASN B O 1
ATOM 5772 N N . ALA B 1 148 ? -1.969 56.320 72.965 1.00 9.24 155 ALA B N 1
ATOM 5773 C CA . ALA B 1 148 ? -1.905 55.121 73.794 1.00 9.43 155 ALA B CA 1
ATOM 5774 C C . ALA B 1 148 ? -1.410 53.946 72.989 1.00 9.36 155 ALA B C 1
ATOM 5775 O O . ALA B 1 148 ? -2.121 53.454 72.113 1.00 9.38 155 ALA B O 1
ATOM 5782 N N . SER B 1 149 ? -0.198 53.497 73.278 1.00 9.30 156 SER B N 1
ATOM 5783 C CA . SER B 1 149 ? 0.276 52.213 72.792 1.00 9.32 156 SER B CA 1
ATOM 5784 C C . SER B 1 149 ? 0.198 51.187 73.956 1.00 9.62 156 SER B C 1
ATOM 5785 O O . SER B 1 149 ? -0.695 51.276 74.820 1.00 9.85 156 SER B O 1
ATOM 5793 N N . SER B 1 150 ? 1.120 50.225 73.972 1.00 9.66 157 SER B N 1
ATOM 5794 C CA . SER B 1 150 ? 1.139 49.192 75.008 1.00 9.98 157 SER B CA 1
ATOM 5795 C C . SER B 1 150 ? 2.463 48.430 75.021 1.00 10.00 157 SER B C 1
ATOM 5796 O O . SER B 1 150 ? 3.099 48.292 73.980 1.00 9.80 157 SER B O 1
ATOM 5804 N N . VAL B 1 151 ? 2.852 47.920 76.195 1.00 10.28 158 VAL B N 1
ATOM 5805 C CA . VAL B 1 151 ? 4.082 47.120 76.329 1.00 10.38 158 VAL B CA 1
ATOM 5806 C C . VAL B 1 151 ? 4.036 45.965 75.340 1.00 10.39 158 VAL B C 1
ATOM 5807 O O . VAL B 1 151 ? 5.045 45.476 74.845 1.00 10.74 158 VAL B O 1
ATOM 5820 N N . VAL B 1 152 ? 2.813 45.592 75.022 1.00 10.46 159 VAL B N 1
ATOM 5821 C CA . VAL B 1 152 ? 2.486 44.447 74.204 1.00 10.55 159 VAL B CA 1
ATOM 5822 C C . VAL B 1 152 ? 2.756 44.798 72.700 1.00 10.20 159 VAL B C 1
ATOM 5823 O O . VAL B 1 152 ? 2.971 43.943 71.830 1.00 10.22 159 VAL B O 1
ATOM 5836 N N . GLY B 1 153 ? 2.799 46.095 72.431 1.00 9.92 160 GLY B N 1
ATOM 5837 C CA . GLY B 1 153 ? 3.143 46.579 71.104 1.00 9.63 160 GLY B CA 1
ATOM 5838 C C . GLY B 1 153 ? 4.623 46.464 70.877 1.00 9.57 160 GLY B C 1
ATOM 5839 O O . GLY B 1 153 ? 5.064 46.537 69.739 1.00 9.41 160 GLY B O 1
ATOM 5843 N N . LEU B 1 154 ? 5.398 46.310 71.948 1.00 9.72 161 LEU B N 1
ATOM 5844 C CA . LEU B 1 154 ? 6.854 46.163 71.808 1.00 9.73 161 LEU B CA 1
ATOM 5845 C C . LEU B 1 154 ? 7.271 44.690 71.618 1.00 9.95 161 LEU B C 1
ATOM 5846 O O . LEU B 1 154 ? 8.110 44.386 70.775 1.00 9.92 161 LEU B O 1
ATOM 5862 N N . TYR B 1 155 ? 6.665 43.791 72.390 1.00 10.23 162 TYR B N 1
ATOM 5863 C CA . TYR B 1 155 ? 7.116 42.395 72.419 1.00 10.51 162 TYR B CA 1
ATOM 5864 C C . TYR B 1 155 ? 6.150 41.386 71.803 1.00 10.63 162 TYR B C 1
ATOM 5865 O O . TYR B 1 155 ? 6.466 40.199 71.660 1.00 10.88 162 TYR B O 1
ATOM 5883 N N . GLY B 1 156 ? 4.949 41.825 71.478 1.00 10.51 163 GLY B N 1
ATOM 5884 C CA . GLY B 1 156 ? 3.906 40.880 71.136 1.00 10.71 163 GLY B CA 1
ATOM 5885 C C . GLY B 1 156 ? 3.387 40.188 72.396 1.00 11.11 163 GLY B C 1
ATOM 5886 O O . GLY B 1 156 ? 3.912 40.354 73.505 1.00 11.24 163 GLY B O 1
ATOM 5890 N N . ASN B 1 157 ? 2.331 39.420 72.227 1.00 11.35 164 ASN B N 1
ATOM 5891 C CA . ASN B 1 157 ? 1.722 38.700 73.344 1.00 11.80 164 ASN B CA 1
ATOM 5892 C C . ASN B 1 157 ? 0.777 37.669 72.772 1.00 12.07 164 ASN B C 1
ATOM 5893 O O . ASN B 1 157 ? 0.092 37.928 71.787 1.00 11.90 164 ASN B O 1
ATOM 5904 N N . PHE B 1 158 ? 0.745 36.513 73.423 1.00 12.54 165 PHE B N 1
ATOM 5905 C CA . PHE B 1 158 ? -0.142 35.435 73.057 1.00 12.90 165 PHE B CA 1
ATOM 5906 C C . PHE B 1 158 ? -1.591 35.905 73.030 1.00 12.97 165 PHE B C 1
ATOM 5907 O O . PHE B 1 158 ? -2.026 36.572 73.927 1.00 13.03 165 PHE B O 1
ATOM 5924 N N . GLY B 1 159 ? -2.326 35.536 71.987 1.00 13.00 166 GLY B N 1
ATOM 5925 C CA . GLY B 1 159 ? -3.760 35.796 71.898 1.00 13.17 166 GLY B CA 1
ATOM 5926 C C . GLY B 1 159 ? -4.156 37.222 71.517 1.00 12.75 166 GLY B C 1
ATOM 5927 O O . GLY B 1 159 ? -5.349 37.562 71.543 1.00 14.29 166 GLY B O 1
ATOM 5931 N N . GLN B 1 160 ? -3.179 38.050 71.132 1.00 12.26 167 GLN B N 1
ATOM 5932 C CA . GLN B 1 160 ? -3.439 39.462 70.888 1.00 11.88 167 GLN B CA 1
ATOM 5933 C C . GLN B 1 160 ? -3.016 39.972 69.503 1.00 12.54 167 GLN B C 1
ATOM 5934 O O . GLN B 1 160 ? -2.510 41.097 69.395 1.00 12.41 167 GLN B O 1
ATOM 5948 N N . THR B 1 161 ? -3.258 39.165 68.464 1.00 11.56 168 THR B N 1
ATOM 5949 C CA . THR B 1 161 ? -3.036 39.578 67.071 1.00 11.25 168 THR B CA 1
ATOM 5950 C C . THR B 1 161 ? -3.553 41.006 66.772 1.00 10.98 168 THR B C 1
ATOM 5951 O O . THR B 1 161 ? -2.792 41.887 66.332 1.00 10.61 168 THR B O 1
ATOM 5962 N N . ASN B 1 162 ? -4.852 41.217 66.983 1.00 11.20 169 ASN B N 1
ATOM 5963 C CA . ASN B 1 162 ? -5.497 42.454 66.586 1.00 11.02 169 ASN B CA 1
ATOM 5964 C C . ASN B 1 162 ? -5.020 43.629 67.441 1.00 10.77 169 ASN B C 1
ATOM 5965 O O . ASN B 1 162 ? -4.730 44.711 66.927 1.00 10.45 169 ASN B O 1
ATOM 5976 N N . TYR B 1 163 ? -4.952 43.399 68.743 1.00 10.95 170 TYR B N 1
ATOM 5977 C CA . TYR B 1 163 ? -4.558 44.428 69.691 1.00 10.78 170 TYR B CA 1
ATOM 5978 C C . TYR B 1 163 ? -3.094 44.824 69.525 1.00 10.42 170 TYR B C 1
ATOM 5979 O O . TYR B 1 163 ? -2.765 46.037 69.509 1.00 10.14 170 TYR B O 1
ATOM 5997 N N . VAL B 1 164 ? -2.218 43.831 69.351 1.00 10.45 171 VAL B N 1
ATOM 5998 C CA . VAL B 1 164 ? -0.806 44.119 69.082 1.00 10.16 171 VAL B CA 1
ATOM 5999 C C . VAL B 1 164 ? -0.633 44.853 67.735 1.00 9.86 171 VAL B C 1
ATOM 6000 O O . VAL B 1 164 ? 0.166 45.772 67.627 1.00 9.61 171 VAL B O 1
ATOM 6013 N N . ALA B 1 165 ? -1.356 44.433 66.704 1.00 9.94 172 ALA B N 1
ATOM 6014 C CA . ALA B 1 165 ? -1.263 45.098 65.401 1.00 9.71 172 ALA B CA 1
ATOM 6015 C C . ALA B 1 165 ? -1.549 46.597 65.564 1.00 9.52 172 ALA B C 1
ATOM 6016 O O . ALA B 1 165 ? -0.843 47.440 65.000 1.00 9.29 172 ALA B O 1
ATOM 6023 N N . ALA B 1 166 ? -2.579 46.900 66.356 1.00 10.31 173 ALA B N 1
ATOM 6024 C CA . ALA B 1 166 ? -3.025 48.272 66.559 1.00 10.79 173 ALA B CA 1
ATOM 6025 C C . ALA B 1 166 ? -2.017 49.058 67.359 1.00 10.77 173 ALA B C 1
ATOM 6026 O O . ALA B 1 166 ? -1.715 50.199 67.040 1.00 9.79 173 ALA B O 1
ATOM 6033 N N . LYS B 1 167 ? -1.514 48.471 68.386 1.00 10.02 174 LYS B N 1
ATOM 6034 C CA . LYS B 1 167 ? -0.750 49.244 69.263 1.00 9.69 174 LYS B CA 1
ATOM 6035 C C . LYS B 1 167 ? 0.718 49.434 68.733 1.00 9.13 174 LYS B C 1
ATOM 6036 O O . LYS B 1 167 ? 1.264 50.470 68.871 1.00 8.98 174 LYS B O 1
ATOM 6055 N N . SER B 1 168 ? 1.247 48.469 68.000 1.00 9.15 175 SER B N 1
ATOM 6056 C CA . SER B 1 168 ? 2.516 48.673 67.298 1.00 8.98 175 SER B CA 1
ATOM 6057 C C . SER B 1 168 ? 2.307 49.666 66.157 1.00 8.81 175 SER B C 1
ATOM 6058 O O . SER B 1 168 ? 3.147 50.521 65.914 1.00 8.68 175 SER B O 1
ATOM 6066 N N . GLY B 1 169 ? 1.170 49.552 65.477 1.00 8.87 176 GLY B N 1
ATOM 6067 C CA . GLY B 1 169 ? 0.796 50.502 64.455 1.00 8.76 176 GLY B CA 1
ATOM 6068 C C . GLY B 1 169 ? 0.687 51.956 64.926 1.00 8.66 176 GLY B C 1
ATOM 6069 O O . GLY B 1 169 ? 0.826 52.890 64.137 1.00 8.57 176 GLY B O 1
ATOM 6073 N N . VAL B 1 170 ? 0.415 52.147 66.210 1.00 8.71 177 VAL B N 1
ATOM 6074 C CA . VAL B 1 170 ? 0.159 53.466 66.758 1.00 8.66 177 VAL B CA 1
ATOM 6075 C C . VAL B 1 170 ? 1.497 54.118 66.976 1.00 8.53 177 VAL B C 1
ATOM 6076 O O . VAL B 1 170 ? 1.653 55.320 66.773 1.00 8.90 177 VAL B O 1
ATOM 6089 N N . ILE B 1 171 ? 2.488 53.314 67.345 1.00 8.55 178 ILE B N 1
ATOM 6090 C CA . ILE B 1 171 ? 3.853 53.820 67.466 1.00 8.48 178 ILE B CA 1
ATOM 6091 C C . ILE B 1 171 ? 4.348 54.286 66.077 1.00 9.71 178 ILE B C 1
ATOM 6092 O O . ILE B 1 171 ? 4.986 55.334 65.950 1.00 9.24 178 ILE B O 1
ATOM 6108 N N . GLY B 1 172 ? 4.035 53.514 65.039 1.00 8.42 179 GLY B N 1
ATOM 6109 C CA . GLY B 1 172 ? 4.427 53.901 63.685 1.00 8.39 179 GLY B CA 1
ATOM 6110 C C . GLY B 1 172 ? 3.820 55.228 63.242 1.00 8.35 179 GLY B C 1
ATOM 6111 O O . GLY B 1 172 ? 4.495 56.063 62.624 1.00 8.35 179 GLY B O 1
ATOM 6115 N N . MET B 1 173 ? 2.539 55.421 63.526 1.00 8.37 180 MET B N 1
ATOM 6116 C CA . MET B 1 173 ? 1.887 56.657 63.138 1.00 8.38 180 MET B CA 1
ATOM 6117 C C . MET B 1 173 ? 2.475 57.807 63.934 1.00 8.34 180 MET B C 1
ATOM 6118 O O . MET B 1 173 ? 2.576 58.897 63.418 1.00 8.35 180 MET B O 1
ATOM 6132 N N . THR B 1 174 ? 2.876 57.540 65.177 1.00 8.81 181 THR B N 1
ATOM 6133 C CA . THR B 1 174 ? 3.484 58.533 66.055 1.00 8.79 181 THR B CA 1
ATOM 6134 C C . THR B 1 174 ? 4.812 59.039 65.465 1.00 9.41 181 THR B C 1
ATOM 6135 O O . THR B 1 174 ? 5.121 60.245 65.523 1.00 11.64 181 THR B O 1
ATOM 6146 N N . LYS B 1 175 ? 5.589 58.124 64.903 1.00 8.32 182 LYS B N 1
ATOM 6147 C CA . LYS B 1 175 ? 6.846 58.488 64.255 1.00 8.39 182 LYS B CA 1
ATOM 6148 C C . LYS B 1 175 ? 6.603 59.335 62.998 1.00 8.43 182 LYS B C 1
ATOM 6149 O O . LYS B 1 175 ? 7.299 60.331 62.755 1.00 8.52 182 LYS B O 1
ATOM 6168 N N . VAL B 1 176 ? 5.604 58.982 62.205 1.00 8.41 183 VAL B N 1
ATOM 6169 C CA . VAL B 1 176 ? 5.258 59.813 61.050 1.00 8.50 183 VAL B CA 1
ATOM 6170 C C . VAL B 1 176 ? 4.854 61.249 61.460 1.00 8.53 183 VAL B C 1
ATOM 6171 O O . VAL B 1 176 ? 5.314 62.251 60.893 1.00 8.65 183 VAL B O 1
ATOM 6184 N N . TRP B 1 177 ? 3.949 61.339 62.421 1.00 8.82 184 TRP B N 1
ATOM 6185 C CA . TRP B 1 177 ? 3.355 62.632 62.728 1.00 10.82 184 TRP B CA 1
ATOM 6186 C C . TRP B 1 177 ? 4.358 63.525 63.425 1.00 11.18 184 TRP B C 1
ATOM 6187 O O . TRP B 1 177 ? 4.354 64.753 63.234 1.00 10.57 184 TRP B O 1
ATOM 6208 N N . ALA B 1 178 ? 5.255 62.904 64.186 1.00 9.51 185 ALA B N 1
ATOM 6209 C CA . ALA B 1 178 ? 6.426 63.606 64.724 1.00 8.59 185 ALA B CA 1
ATOM 6210 C C . ALA B 1 178 ? 7.122 64.390 63.627 1.00 8.74 185 ALA B C 1
ATOM 6211 O O . ALA B 1 178 ? 7.393 65.583 63.778 1.00 8.87 185 ALA B O 1
ATOM 6218 N N . ARG B 1 179 ? 7.391 63.702 62.520 1.00 8.77 186 ARG B N 1
ATOM 6219 C CA . ARG B 1 179 ? 8.150 64.271 61.403 1.00 8.97 186 ARG B CA 1
ATOM 6220 C C . ARG B 1 179 ? 7.399 65.354 60.657 1.00 9.08 186 ARG B C 1
ATOM 6221 O O . ARG B 1 179 ? 7.974 66.372 60.257 1.00 9.30 186 ARG B O 1
ATOM 6242 N N . GLU B 1 180 ? 6.110 65.136 60.479 1.00 8.99 187 GLU B N 1
ATOM 6243 C CA . GLU B 1 180 ? 5.262 66.045 59.720 1.00 9.13 187 GLU B CA 1
ATOM 6244 C C . GLU B 1 180 ? 4.899 67.323 60.499 1.00 9.19 187 GLU B C 1
ATOM 6245 O O . GLU B 1 180 ? 4.709 68.396 59.903 1.00 9.40 187 GLU B O 1
ATOM 6257 N N . LEU B 1 181 ? 4.798 67.232 61.815 1.00 9.05 188 LEU B N 1
ATOM 6258 C CA . LEU B 1 181 ? 4.160 68.320 62.574 1.00 9.12 188 LEU B CA 1
ATOM 6259 C C . LEU B 1 181 ? 5.107 69.119 63.465 1.00 9.20 188 LEU B C 1
ATOM 6260 O O . LEU B 1 181 ? 4.726 70.173 64.006 1.00 9.30 188 LEU B O 1
ATOM 6276 N N . GLY B 1 182 ? 6.346 68.656 63.570 1.00 9.19 189 GLY B N 1
ATOM 6277 C CA . GLY B 1 182 ? 7.336 69.316 64.389 1.00 9.31 189 GLY B CA 1
ATOM 6278 C C . GLY B 1 182 ? 7.525 70.784 64.031 1.00 10.28 189 GLY B C 1
ATOM 6279 O O . GLY B 1 182 ? 7.519 71.685 64.891 1.00 10.78 189 GLY B O 1
ATOM 6283 N N . ARG B 1 183 ? 7.670 71.023 62.734 1.00 10.35 190 ARG B N 1
ATOM 6284 C CA . ARG B 1 183 ? 7.948 72.365 62.218 1.00 12.52 190 ARG B CA 1
ATOM 6285 C C . ARG B 1 183 ? 6.841 73.377 62.489 1.00 12.65 190 ARG B C 1
ATOM 6286 O O . ARG B 1 183 ? 6.967 74.522 62.111 1.00 11.31 190 ARG B O 1
ATOM 6307 N N . TYR B 1 184 ? 5.753 72.927 63.095 1.00 12.56 191 TYR B N 1
ATOM 6308 C CA . TYR B 1 184 ? 4.615 73.766 63.434 1.00 13.36 191 TYR B CA 1
ATOM 6309 C C . TYR B 1 184 ? 4.403 73.889 64.941 1.00 13.90 191 TYR B C 1
ATOM 6310 O O . TYR B 1 184 ? 3.337 74.285 65.372 1.00 15.35 191 TYR B O 1
ATOM 6328 N N . GLY B 1 185 ? 5.403 73.537 65.737 1.00 16.44 192 GLY B N 1
ATOM 6329 C CA . GLY B 1 185 ? 5.288 73.645 67.184 1.00 15.20 192 GLY B CA 1
ATOM 6330 C C . GLY B 1 185 ? 4.503 72.513 67.823 1.00 13.59 192 GLY B C 1
ATOM 6331 O O . GLY B 1 185 ? 4.098 72.616 68.986 1.00 11.25 192 GLY B O 1
ATOM 6335 N N . ILE B 1 186 ? 4.326 71.409 67.083 1.00 14.19 193 ILE B N 1
ATOM 6336 C CA . ILE B 1 186 ? 3.583 70.268 67.596 1.00 11.70 193 ILE B CA 1
ATOM 6337 C C . ILE B 1 186 ? 4.491 69.064 67.870 1.00 10.61 193 ILE B C 1
ATOM 6338 O O . ILE B 1 186 ? 5.228 68.647 67.011 1.00 10.75 193 ILE B O 1
ATOM 6354 N N . THR B 1 187 ? 4.378 68.472 69.052 1.00 10.22 194 THR B N 1
ATOM 6355 C CA . THR B 1 187 ? 5.092 67.240 69.365 1.00 9.90 194 THR B CA 1
ATOM 6356 C C . THR B 1 187 ? 4.118 66.101 69.361 1.00 9.81 194 THR B C 1
ATOM 6357 O O . THR B 1 187 ? 2.933 66.293 69.636 1.00 9.91 194 THR B O 1
ATOM 6368 N N . VAL B 1 188 ? 4.625 64.903 69.068 1.00 9.70 195 VAL B N 1
ATOM 6369 C CA . VAL B 1 188 ? 3.808 63.710 68.908 1.00 9.76 195 VAL B CA 1
ATOM 6370 C C . VAL B 1 188 ? 4.543 62.576 69.604 1.00 9.69 195 VAL B C 1
ATOM 6371 O O . VAL B 1 188 ? 5.644 62.197 69.187 1.00 10.25 195 VAL B O 1
ATOM 6384 N N . ASN B 1 189 ? 3.942 62.063 70.676 1.00 9.22 196 ASN B N 1
ATOM 6385 C CA . ASN B 1 189 ? 4.551 60.982 71.431 1.00 8.93 196 ASN B CA 1
ATOM 6386 C C . ASN B 1 189 ? 3.550 59.885 71.708 1.00 9.06 196 ASN B C 1
ATOM 6387 O O . ASN B 1 189 ? 2.335 60.117 71.617 1.00 9.36 196 ASN B O 1
ATOM 6398 N N . ALA B 1 190 ? 4.071 58.689 72.015 1.00 8.97 197 ALA B N 1
ATOM 6399 C CA . ALA B 1 190 ? 3.231 57.593 72.527 1.00 9.09 197 ALA B CA 1
ATOM 6400 C C . ALA B 1 190 ? 3.615 57.193 73.947 1.00 8.72 197 ALA B C 1
ATOM 6401 O O . ALA B 1 190 ? 4.762 57.381 74.374 1.00 8.35 197 ALA B O 1
ATOM 6408 N N . ILE B 1 191 ? 2.648 56.632 74.677 1.00 8.91 198 ILE B N 1
ATOM 6409 C CA . ILE B 1 191 ? 2.931 55.965 75.954 1.00 8.68 198 ILE B CA 1
ATOM 6410 C C . ILE B 1 191 ? 2.606 54.492 75.812 1.00 9.00 198 ILE B C 1
ATOM 6411 O O . ILE B 1 191 ? 1.605 54.139 75.193 1.00 9.53 198 ILE B O 1
ATOM 6427 N N . ALA B 1 192 ? 3.455 53.644 76.395 1.00 8.75 199 ALA B N 1
ATOM 6428 C CA . ALA B 1 192 ? 3.268 52.182 76.364 1.00 9.08 199 ALA B CA 1
ATOM 6429 C C . ALA B 1 192 ? 3.149 51.600 77.785 1.00 9.01 199 ALA B C 1
ATOM 6430 O O . ALA B 1 192 ? 4.150 51.211 78.402 1.00 8.64 199 ALA B O 1
ATOM 6437 N N . PRO B 1 193 ? 1.920 51.563 78.314 1.00 9.43 200 PRO B N 1
ATOM 6438 C CA . PRO B 1 193 ? 1.676 51.040 79.672 1.00 9.50 200 PRO B CA 1
ATOM 6439 C C . PRO B 1 193 ? 1.904 49.546 79.767 1.00 9.74 200 PRO B C 1
ATOM 6440 O O . PRO B 1 193 ? 1.704 48.827 78.783 1.00 10.15 200 PRO B O 1
ATOM 6451 N N . GLY B 1 194 ? 2.268 49.076 80.954 1.00 9.59 201 GLY B N 1
ATOM 6452 C CA . GLY B 1 194 ? 2.316 47.646 81.194 1.00 9.93 201 GLY B CA 1
ATOM 6453 C C . GLY B 1 194 ? 0.955 47.146 81.639 1.00 10.73 201 GLY B C 1
ATOM 6454 O O . GLY B 1 194 ? -0.091 47.532 81.104 1.00 11.23 201 GLY B O 1
ATOM 6458 N N . PHE B 1 195 ? 0.978 46.280 82.644 1.00 10.94 202 PHE B N 1
ATOM 6459 C CA . PHE B 1 195 ? -0.226 45.824 83.312 1.00 12.17 202 PHE B CA 1
ATOM 6460 C C . PHE B 1 195 ? -0.740 46.929 84.241 1.00 11.70 202 PHE B C 1
ATOM 6461 O O . PHE B 1 195 ? -0.035 47.366 85.165 1.00 11.16 202 PHE B O 1
ATOM 6478 N N . ILE B 1 196 ? -1.964 47.383 83.998 1.00 12.34 203 ILE B N 1
ATOM 6479 C CA . ILE B 1 196 ? -2.536 48.473 84.792 1.00 12.42 203 ILE B CA 1
ATOM 6480 C C . ILE B 1 196 ? -3.856 48.011 85.343 1.00 13.98 203 ILE B C 1
ATOM 6481 O O . ILE B 1 196 ? -4.640 47.333 84.649 1.00 15.45 203 ILE B O 1
ATOM 6497 N N . ALA B 1 197 ? -4.074 48.322 86.616 1.00 13.71 204 ALA B N 1
ATOM 6498 C CA . ALA B 1 197 ? -5.287 47.949 87.304 1.00 14.86 204 ALA B CA 1
ATOM 6499 C C . ALA B 1 197 ? -6.497 48.749 86.820 1.00 15.89 204 ALA B C 1
ATOM 6500 O O . ALA B 1 197 ? -7.055 49.562 87.559 1.00 16.22 204 ALA B O 1
ATOM 6507 N N . THR B 1 198 ? -6.900 48.513 85.579 1.00 16.74 205 THR B N 1
ATOM 6508 C CA . THR B 1 198 ? -8.212 48.939 85.123 1.00 19.48 205 THR B CA 1
ATOM 6509 C C . THR B 1 198 ? -9.128 47.738 85.281 1.00 22.71 205 THR B C 1
ATOM 6510 O O . THR B 1 198 ? -8.709 46.700 85.800 1.00 24.22 205 THR B O 1
ATOM 6521 N N . GLU B 1 199 ? -10.376 47.861 84.859 1.00 25.42 206 GLU B N 1
ATOM 6522 C CA . GLU B 1 199 ? -11.360 46.858 85.233 1.00 29.20 206 GLU B CA 1
ATOM 6523 C C . GLU B 1 199 ? -11.021 45.442 84.717 1.00 30.72 206 GLU B C 1
ATOM 6524 O O . GLU B 1 199 ? -11.198 44.471 85.458 1.00 32.08 206 GLU B O 1
ATOM 6536 N N . MET B 1 200 ? -10.506 45.320 83.487 1.00 30.43 207 MET B N 1
ATOM 6537 C CA . MET B 1 200 ? -10.202 43.996 82.905 1.00 32.16 207 MET B CA 1
ATOM 6538 C C . MET B 1 200 ? -9.191 43.239 83.775 1.00 31.14 207 MET B C 1
ATOM 6539 O O . MET B 1 200 ? -9.384 42.065 84.092 1.00 32.32 207 MET B O 1
ATOM 6553 N N . VAL B 1 201 ? -8.126 43.933 84.169 1.00 28.05 208 VAL B N 1
ATOM 6554 C CA . VAL B 1 201 ? -7.066 43.330 84.956 1.00 25.14 208 VAL B CA 1
ATOM 6555 C C . VAL B 1 201 ? -7.586 43.021 86.359 1.00 25.68 208 VAL B C 1
ATOM 6556 O O . VAL B 1 201 ? -7.324 41.960 86.897 1.00 26.56 208 VAL B O 1
ATOM 6569 N N . GLN B 1 202 ? -8.357 43.931 86.944 1.00 26.89 209 GLN B N 1
ATOM 6570 C CA . GLN B 1 202 ? -8.870 43.705 88.293 1.00 28.14 209 GLN B CA 1
ATOM 6571 C C . GLN B 1 202 ? -9.838 42.514 88.388 1.00 29.99 209 GLN B C 1
ATOM 6572 O O . GLN B 1 202 ? -10.155 42.064 89.484 1.00 31.43 209 GLN B O 1
ATOM 6586 N N . GLN B 1 203 ? -10.309 42.021 87.245 1.00 31.80 210 GLN B N 1
ATOM 6587 C CA . GLN B 1 203 ? -11.240 40.887 87.190 1.00 33.56 210 GLN B CA 1
ATOM 6588 C C . GLN B 1 203 ? -10.519 39.566 86.958 1.00 30.66 210 GLN B C 1
ATOM 6589 O O . GLN B 1 203 ? -11.153 38.510 86.938 1.00 32.22 210 GLN B O 1
ATOM 6603 N N . MET B 1 204 ? -9.209 39.625 86.753 1.00 25.55 211 MET B N 1
ATOM 6604 C CA . MET B 1 204 ? -8.449 38.430 86.412 1.00 23.89 211 MET B CA 1
ATOM 6605 C C . MET B 1 204 ? -8.407 37.475 87.610 1.00 22.78 211 MET B C 1
ATOM 6606 O O . MET B 1 204 ? -8.561 37.900 88.757 1.00 22.76 211 MET B O 1
ATOM 6620 N N . PRO B 1 205 ? -8.267 36.161 87.347 1.00 23.83 212 PRO B N 1
ATOM 6621 C CA . PRO B 1 205 ? -8.230 35.229 88.488 1.00 24.34 212 PRO B CA 1
ATOM 6622 C C . PRO B 1 205 ? -7.034 35.465 89.416 1.00 23.92 212 PRO B C 1
ATOM 6623 O O . PRO B 1 205 ? -5.996 35.961 89.003 1.00 21.33 212 PRO B O 1
ATOM 6634 N N . GLU B 1 206 ? -7.191 35.083 90.671 1.00 20.84 213 GLU B N 1
ATOM 6635 C CA . GLU B 1 206 ? -6.143 35.276 91.665 1.00 19.45 213 GLU B CA 1
ATOM 6636 C C . GLU B 1 206 ? -4.747 34.770 91.237 1.00 18.43 213 GLU B C 1
ATOM 6637 O O . GLU B 1 206 ? -3.760 35.496 91.406 1.00 17.83 213 GLU B O 1
ATOM 6649 N N . ARG B 1 207 ? -4.652 33.557 90.689 1.00 18.54 214 ARG B N 1
ATOM 6650 C CA . ARG B 1 207 ? -3.349 32.968 90.323 1.00 18.32 214 ARG B CA 1
ATOM 6651 C C . ARG B 1 207 ? -2.660 33.758 89.209 1.00 17.67 214 ARG B C 1
ATOM 6652 O O . ARG B 1 207 ? -1.425 33.883 89.180 1.00 17.28 214 ARG B O 1
ATOM 6673 N N . VAL B 1 208 ? -3.468 34.275 88.290 1.00 17.62 215 VAL B N 1
ATOM 6674 C CA . VAL B 1 208 ? -2.958 35.032 87.146 1.00 17.14 215 VAL B CA 1
ATOM 6675 C C . VAL B 1 208 ? -2.395 36.405 87.574 1.00 16.86 215 VAL B C 1
ATOM 6676 O O . VAL B 1 208 ? -1.290 36.794 87.171 1.00 15.96 215 VAL B O 1
ATOM 6689 N N . LEU B 1 209 ? -3.156 37.133 88.386 1.00 17.91 216 LEU B N 1
ATOM 6690 C CA . LEU B 1 209 ? -2.692 38.398 88.947 1.00 15.92 216 LEU B CA 1
ATOM 6691 C C . LEU B 1 209 ? -1.377 38.254 89.700 1.00 15.69 216 LEU B C 1
ATOM 6692 O O . LEU B 1 209 ? -0.454 39.019 89.469 1.00 16.73 216 LEU B O 1
ATOM 6708 N N . GLU B 1 210 ? -1.268 37.287 90.598 1.00 16.11 217 GLU B N 1
ATOM 6709 C CA . GLU B 1 210 ? -0.072 37.257 91.422 1.00 15.94 217 GLU B CA 1
ATOM 6710 C C . GLU B 1 210 ? 1.133 36.824 90.594 1.00 15.72 217 GLU B C 1
ATOM 6711 O O . GLU B 1 210 ? 2.260 37.179 90.921 1.00 17.34 217 GLU B O 1
ATOM 6723 N N . ALA B 1 211 ? 0.903 36.068 89.522 1.00 15.91 218 ALA B N 1
ATOM 6724 C CA . ALA B 1 211 ? 1.989 35.748 88.613 1.00 15.73 218 ALA B CA 1
ATOM 6725 C C . ALA B 1 211 ? 2.385 37.014 87.841 1.00 15.14 218 ALA B C 1
ATOM 6726 O O . ALA B 1 211 ? 3.560 37.253 87.626 1.00 14.85 218 ALA B O 1
ATOM 6733 N N . MET B 1 212 ? 1.398 37.817 87.451 1.00 15.01 219 MET B N 1
ATOM 6734 C CA . MET B 1 212 ? 1.665 39.091 86.767 1.00 14.99 219 MET B CA 1
ATOM 6735 C C . MET B 1 212 ? 2.512 40.063 87.625 1.00 14.48 219 MET B C 1
ATOM 6736 O O . MET B 1 212 ? 3.440 40.694 87.105 1.00 13.89 219 MET B O 1
ATOM 6750 N N . VAL B 1 213 ? 2.175 40.195 88.916 1.00 14.20 220 VAL B N 1
ATOM 6751 C CA . VAL B 1 213 ? 3.015 40.907 89.867 1.00 13.95 220 VAL B CA 1
ATOM 6752 C C . VAL B 1 213 ? 4.416 40.279 89.933 1.00 13.94 220 VAL B C 1
ATOM 6753 O O . VAL B 1 213 ? 5.415 40.991 89.838 1.00 13.60 220 VAL B O 1
ATOM 6766 N N . ALA B 1 214 ? 4.497 38.951 90.131 1.00 14.36 221 ALA B N 1
ATOM 6767 C CA . ALA B 1 214 ? 5.803 38.267 90.223 1.00 14.45 221 ALA B CA 1
ATOM 6768 C C . ALA B 1 214 ? 6.694 38.523 88.988 1.00 14.16 221 ALA B C 1
ATOM 6769 O O . ALA B 1 214 ? 7.916 38.523 89.079 1.00 14.09 221 ALA B O 1
ATOM 6776 N N . ARG B 1 215 ? 6.094 38.775 87.854 1.00 14.04 222 ARG B N 1
ATOM 6777 C CA . ARG B 1 215 ? 6.816 38.985 86.618 1.00 13.86 222 ARG B CA 1
ATOM 6778 C C . ARG B 1 215 ? 7.236 40.460 86.401 1.00 13.35 222 ARG B C 1
ATOM 6779 O O . ARG B 1 215 ? 7.870 40.777 85.443 1.00 13.18 222 ARG B O 1
ATOM 6800 N N . THR B 1 216 ? 6.879 41.286 87.355 1.00 13.16 223 THR B N 1
ATOM 6801 C CA . THR B 1 216 ? 7.074 42.734 87.256 1.00 12.72 223 THR B CA 1
ATOM 6802 C C . THR B 1 216 ? 8.124 43.185 88.276 1.00 12.62 223 THR B C 1
ATOM 6803 O O . THR B 1 216 ? 7.866 43.119 89.488 1.00 12.77 223 THR B O 1
ATOM 6814 N N . PRO B 1 217 ? 9.296 43.648 87.797 1.00 12.43 224 PRO B N 1
ATOM 6815 C CA . PRO B 1 217 ? 10.405 43.958 88.700 1.00 12.42 224 PRO B CA 1
ATOM 6816 C C . PRO B 1 217 ? 10.014 44.859 89.874 1.00 12.33 224 PRO B C 1
ATOM 6817 O O . PRO B 1 217 ? 10.336 44.515 91.015 1.00 12.57 224 PRO B O 1
ATOM 6828 N N . VAL B 1 218 ? 9.318 45.957 89.624 1.00 12.06 225 VAL B N 1
ATOM 6829 C CA . VAL B 1 218 ? 8.971 46.862 90.739 1.00 12.04 225 VAL B CA 1
ATOM 6830 C C . VAL B 1 218 ? 7.998 46.262 91.758 1.00 12.37 225 VAL B C 1
ATOM 6831 O O . VAL B 1 218 ? 7.923 46.747 92.888 1.00 13.18 225 VAL B O 1
ATOM 6844 N N . GLY B 1 219 ? 7.269 45.206 91.383 1.00 12.57 226 GLY B N 1
ATOM 6845 C CA . GLY B 1 219 ? 6.547 44.397 92.359 1.00 12.98 226 GLY B CA 1
ATOM 6846 C C . GLY B 1 219 ? 5.068 44.685 92.528 1.00 13.10 226 GLY B C 1
ATOM 6847 O O . GLY B 1 219 ? 4.515 44.452 93.599 1.00 13.44 226 GLY B O 1
ATOM 6851 N N . ARG B 1 220 ? 4.420 45.201 91.481 1.00 12.88 227 ARG B N 1
ATOM 6852 C CA . ARG B 1 220 ? 2.997 45.519 91.565 1.00 13.03 227 ARG B CA 1
ATOM 6853 C C . ARG B 1 220 ? 2.392 45.670 90.202 1.00 12.87 227 ARG B C 1
ATOM 6854 O O . ARG B 1 220 ? 3.091 45.805 89.187 1.00 12.58 227 ARG B O 1
ATOM 6875 N N . ILE B 1 221 ? 1.072 45.606 90.176 1.00 13.13 228 ILE B N 1
ATOM 6876 C CA . ILE B 1 221 ? 0.307 46.038 89.022 1.00 13.02 228 ILE B CA 1
ATOM 6877 C C . ILE B 1 221 ? 0.308 47.564 89.081 1.00 12.71 228 ILE B C 1
ATOM 6878 O O . ILE B 1 221 ? 0.217 48.128 90.155 1.00 12.79 228 ILE B O 1
ATOM 6894 N N . GLY B 1 222 ? 0.399 48.219 87.936 1.00 12.40 229 GLY B N 1
ATOM 6895 C CA . GLY B 1 222 ? 0.430 49.677 87.891 1.00 12.12 229 GLY B CA 1
ATOM 6896 C C . GLY B 1 222 ? -0.958 50.268 88.112 1.00 12.36 229 GLY B C 1
ATOM 6897 O O . GLY B 1 222 ? -1.975 49.579 88.001 1.00 13.55 229 GLY B O 1
ATOM 6901 N N . ASP B 1 223 ? -0.993 51.554 88.429 1.00 12.22 230 ASP B N 1
ATOM 6902 C CA . ASP B 1 223 ? -2.227 52.264 88.667 1.00 12.47 230 ASP B CA 1
ATOM 6903 C C . ASP B 1 223 ? -2.464 53.190 87.501 1.00 12.24 230 ASP B C 1
ATOM 6904 O O . ASP B 1 223 ? -1.513 53.707 86.945 1.00 11.85 230 ASP B O 1
ATOM 6913 N N . PRO B 1 224 ? -3.732 53.409 87.141 1.00 12.52 231 PRO B N 1
ATOM 6914 C CA . PRO B 1 224 ? -4.079 54.383 86.103 1.00 12.37 231 PRO B CA 1
ATOM 6915 C C . PRO B 1 224 ? -3.373 55.732 86.297 1.00 12.75 231 PRO B C 1
ATOM 6916 O O . PRO B 1 224 ? -2.907 56.333 85.335 1.00 13.95 231 PRO B O 1
ATOM 6927 N N . VAL B 1 225 ? -3.277 56.148 87.551 1.00 12.92 232 VAL B N 1
ATOM 6928 C CA . VAL B 1 225 ? -2.550 57.352 87.964 1.00 12.55 232 VAL B CA 1
ATOM 6929 C C . VAL B 1 225 ? -1.118 57.457 87.440 1.00 11.57 232 VAL B C 1
ATOM 6930 O O . VAL B 1 225 ? -0.673 58.550 87.061 1.00 11.27 232 VAL B O 1
ATOM 6943 N N . ASP B 1 226 ? -0.409 56.332 87.404 1.00 12.44 233 ASP B N 1
ATOM 6944 C CA . ASP B 1 226 ? 0.959 56.269 86.867 1.00 11.51 233 ASP B CA 1
ATOM 6945 C C . ASP B 1 226 ? 1.026 56.769 85.433 1.00 10.82 233 ASP B C 1
ATOM 6946 O O . ASP B 1 226 ? 1.964 57.458 85.047 1.00 10.57 233 ASP B O 1
ATOM 6955 N N . ILE B 1 227 ? 0.024 56.389 84.650 1.00 10.97 234 ILE B N 1
ATOM 6956 C CA . ILE B 1 227 ? -0.006 56.704 83.242 1.00 10.84 234 ILE B CA 1
ATOM 6957 C C . ILE B 1 227 ? -0.471 58.156 83.128 1.00 10.81 234 ILE B C 1
ATOM 6958 O O . ILE B 1 227 ? 0.124 58.937 82.408 1.00 12.60 234 ILE B O 1
ATOM 6974 N N . ALA B 1 228 ? -1.539 58.502 83.841 1.00 11.08 235 ALA B N 1
ATOM 6975 C CA . ALA B 1 228 ? -2.062 59.876 83.816 1.00 11.14 235 ALA B CA 1
ATOM 6976 C C . ALA B 1 228 ? -0.956 60.897 84.068 1.00 10.87 235 ALA B C 1
ATOM 6977 O O . ALA B 1 228 ? -0.830 61.919 83.351 1.00 10.75 235 ALA B O 1
ATOM 6984 N N . ARG B 1 229 ? -0.148 60.633 85.081 1.00 11.39 236 ARG B N 1
ATOM 6985 C CA . ARG B 1 229 ? 0.989 61.495 85.364 1.00 11.68 236 ARG B CA 1
ATOM 6986 C C . ARG B 1 229 ? 1.985 61.543 84.223 1.00 10.32 236 ARG B C 1
ATOM 6987 O O . ARG B 1 229 ? 2.576 62.592 83.988 1.00 10.27 236 ARG B O 1
ATOM 7008 N N . ALA B 1 230 ? 2.209 60.403 83.559 1.00 10.25 237 ALA B N 1
ATOM 7009 C CA . ALA B 1 230 ? 3.085 60.350 82.390 1.00 10.05 237 ALA B CA 1
ATOM 7010 C C . ALA B 1 230 ? 2.545 61.183 81.218 1.00 10.04 237 ALA B C 1
ATOM 7011 O O . ALA B 1 230 ? 3.311 61.880 80.551 1.00 9.91 237 ALA B O 1
ATOM 7018 N N . TYR B 1 231 ? 1.246 61.109 80.950 1.00 10.23 238 TYR B N 1
ATOM 7019 C CA . TYR B 1 231 ? 0.652 61.925 79.901 1.00 10.28 238 TYR B CA 1
ATOM 7020 C C . TYR B 1 231 ? 0.797 63.426 80.236 1.00 10.24 238 TYR B C 1
ATOM 7021 O O . TYR B 1 231 ? 1.157 64.240 79.372 1.00 10.17 238 TYR B O 1
ATOM 7039 N N . LEU B 1 232 ? 0.517 63.781 81.493 1.00 10.35 239 LEU B N 1
ATOM 7040 C CA . LEU B 1 232 ? 0.640 65.167 81.942 1.00 10.38 239 LEU B CA 1
ATOM 7041 C C . LEU B 1 232 ? 2.056 65.716 81.734 1.00 10.15 239 LEU B C 1
ATOM 7042 O O . LEU B 1 232 ? 2.217 66.826 81.238 1.00 10.15 239 LEU B O 1
ATOM 7058 N N . PHE B 1 233 ? 3.073 64.934 82.086 1.00 10.01 240 PHE B N 1
ATOM 7059 C CA . PHE B 1 233 ? 4.467 65.314 81.857 1.00 9.86 240 PHE B CA 1
ATOM 7060 C C . PHE B 1 233 ? 4.719 65.550 80.360 1.00 9.78 240 PHE B C 1
ATOM 7061 O O . PHE B 1 233 ? 5.242 66.590 79.976 1.00 9.77 240 PHE B O 1
ATOM 7078 N N . LEU B 1 234 ? 4.340 64.599 79.510 1.00 9.77 241 LEU B N 1
ATOM 7079 C CA . LEU B 1 234 ? 4.628 64.721 78.073 1.00 9.76 241 LEU B CA 1
ATOM 7080 C C . LEU B 1 234 ? 3.932 65.914 77.447 1.00 9.86 241 LEU B C 1
ATOM 7081 O O . LEU B 1 234 ? 4.477 66.501 76.506 1.00 9.86 241 LEU B O 1
ATOM 7097 N N . ALA B 1 235 ? 2.769 66.285 77.996 1.00 9.98 242 ALA B N 1
ATOM 7098 C CA . ALA B 1 235 ? 1.937 67.378 77.473 1.00 10.13 242 ALA B CA 1
ATOM 7099 C C . ALA B 1 235 ? 2.416 68.772 77.864 1.00 10.15 242 ALA B C 1
ATOM 7100 O O . ALA B 1 235 ? 1.945 69.778 77.339 1.00 10.28 242 ALA B O 1
ATOM 7107 N N . SER B 1 236 ? 3.344 68.833 78.810 1.00 10.69 243 SER B N 1
ATOM 7108 C CA . SER B 1 236 ? 3.819 70.104 79.342 1.00 10.70 243 SER B CA 1
ATOM 7109 C C . SER B 1 236 ? 4.343 71.012 78.230 1.00 10.14 243 SER B C 1
ATOM 7110 O O . SER B 1 236 ? 4.981 70.537 77.293 1.00 10.04 243 SER B O 1
ATOM 7118 N N . GLU B 1 237 ? 4.129 72.323 78.395 1.00 10.31 244 GLU B N 1
ATOM 7119 C CA . GLU B 1 237 ? 4.665 73.299 77.460 1.00 10.38 244 GLU B CA 1
ATOM 7120 C C . GLU B 1 237 ? 6.170 73.322 77.571 1.00 10.30 244 GLU B C 1
ATOM 7121 O O . GLU B 1 237 ? 6.849 73.873 76.710 1.00 10.36 244 GLU B O 1
ATOM 7133 N N . GLU B 1 238 ? 6.688 72.688 78.627 1.00 10.21 245 GLU B N 1
ATOM 7134 C CA . GLU B 1 238 ? 8.119 72.529 78.837 1.00 10.17 245 GLU B CA 1
ATOM 7135 C C . GLU B 1 238 ? 8.670 71.226 78.228 1.00 10.01 245 GLU B C 1
ATOM 7136 O O . GLU B 1 238 ? 9.889 70.980 78.269 1.00 10.02 245 GLU B O 1
ATOM 7148 N N . SER B 1 239 ? 7.786 70.382 77.679 1.00 9.92 246 SER B N 1
ATOM 7149 C CA . SER B 1 239 ? 8.247 69.146 77.026 1.00 9.84 246 SER B CA 1
ATOM 7150 C C . SER B 1 239 ? 8.276 69.309 75.510 1.00 9.93 246 SER B C 1
ATOM 7151 O O . SER B 1 239 ? 8.074 68.359 74.743 1.00 9.93 246 SER B O 1
ATOM 7159 N N . GLY B 1 240 ? 8.585 70.517 75.073 1.00 10.05 247 GLY B N 1
ATOM 7160 C CA . GLY B 1 240 ? 8.693 70.821 73.651 1.00 10.20 247 GLY B CA 1
ATOM 7161 C C . GLY B 1 240 ? 9.819 70.112 72.892 1.00 10.28 247 GLY B C 1
ATOM 7162 O O . GLY B 1 240 ? 9.781 70.016 71.672 1.00 10.44 247 GLY B O 1
ATOM 7166 N N . PHE B 1 241 ? 10.853 69.675 73.599 1.00 10.23 248 PHE B N 1
ATOM 7167 C CA . PHE B 1 241 ? 11.923 68.916 72.978 1.00 10.35 248 PHE B CA 1
ATOM 7168 C C . PHE B 1 241 ? 11.728 67.385 73.090 1.00 10.26 248 PHE B C 1
ATOM 7169 O O . PHE B 1 241 ? 12.656 66.626 72.846 1.00 10.37 248 PHE B O 1
ATOM 7186 N N . ILE B 1 242 ? 10.534 66.939 73.469 1.00 10.10 249 ILE B N 1
ATOM 7187 C CA . ILE B 1 242 ? 10.217 65.521 73.454 1.00 10.06 249 ILE B CA 1
ATOM 7188 C C . ILE B 1 242 ? 9.233 65.262 72.350 1.00 10.18 249 ILE B C 1
ATOM 7189 O O . ILE B 1 242 ? 8.112 65.758 72.389 1.00 10.14 249 ILE B O 1
ATOM 7205 N N . SER B 1 243 ? 9.659 64.506 71.340 1.00 10.38 250 SER B N 1
ATOM 7206 C CA . SER B 1 243 ? 8.800 64.176 70.215 1.00 10.57 250 SER B CA 1
ATOM 7207 C C . SER B 1 243 ? 9.257 62.907 69.507 1.00 10.80 250 SER B C 1
ATOM 7208 O O . SER B 1 243 ? 10.444 62.601 69.442 1.00 10.90 250 SER B O 1
ATOM 7216 N N . GLY B 1 244 ? 8.289 62.197 68.953 1.00 10.94 251 GLY B N 1
ATOM 7217 C CA . GLY B 1 244 ? 8.573 61.001 68.197 1.00 11.23 251 GLY B CA 1
ATOM 7218 C C . GLY B 1 244 ? 8.956 59.821 69.061 1.00 11.67 251 GLY B C 1
ATOM 7219 O O . GLY B 1 244 ? 9.429 58.809 68.526 1.00 11.41 251 GLY B O 1
ATOM 7223 N N . THR B 1 245 ? 8.746 59.914 70.369 1.00 10.87 252 THR B N 1
ATOM 7224 C CA . THR B 1 245 ? 9.173 58.832 71.257 1.00 12.64 252 THR B CA 1
ATOM 7225 C C . THR B 1 245 ? 8.029 58.032 71.895 1.00 12.49 252 THR B C 1
ATOM 7226 O O . THR B 1 245 ? 6.848 58.417 71.842 1.00 13.95 252 THR B O 1
ATOM 7237 N N . THR B 1 246 ? 8.396 56.870 72.429 1.00 11.83 253 THR B N 1
ATOM 7238 C CA . THR B 1 246 ? 7.474 55.974 73.103 1.00 10.72 253 THR B CA 1
ATOM 7239 C C . THR B 1 246 ? 8.000 55.769 74.515 1.00 10.52 253 THR B C 1
ATOM 7240 O O . THR B 1 246 ? 9.057 55.167 74.706 1.00 10.58 253 THR B O 1
ATOM 7251 N N . LEU B 1 247 ? 7.288 56.336 75.478 1.00 10.32 254 LEU B N 1
ATOM 7252 C CA . LEU B 1 247 ? 7.626 56.232 76.896 1.00 10.17 254 LEU B CA 1
ATOM 7253 C C . LEU B 1 247 ? 6.937 54.999 77.507 1.00 10.29 254 LEU B C 1
ATOM 7254 O O . LEU B 1 247 ? 5.719 54.921 77.522 1.00 10.35 254 LEU B O 1
ATOM 7270 N N . SER B 1 248 ? 7.741 54.030 77.940 1.00 10.37 255 SER B N 1
ATOM 7271 C CA . SER B 1 248 ? 7.230 52.836 78.610 1.00 10.93 255 SER B CA 1
ATOM 7272 C C . SER B 1 248 ? 6.958 53.113 80.095 1.00 10.90 255 SER B C 1
ATOM 7273 O O . SER B 1 248 ? 7.842 53.629 80.785 1.00 10.89 255 SER B O 1
ATOM 7281 N N . VAL B 1 249 ? 5.764 52.746 80.571 1.00 10.51 256 VAL B N 1
ATOM 7282 C CA . VAL B 1 249 ? 5.411 52.871 81.982 1.00 10.50 256 VAL B CA 1
ATOM 7283 C C . VAL B 1 249 ? 4.854 51.507 82.387 1.00 10.76 256 VAL B C 1
ATOM 7284 O O . VAL B 1 249 ? 3.649 51.280 82.406 1.00 10.93 256 VAL B O 1
ATOM 7297 N N . ASP B 1 250 ? 5.768 50.584 82.658 1.00 10.85 257 ASP B N 1
ATOM 7298 C CA . ASP B 1 250 ? 5.407 49.169 82.766 1.00 11.15 257 ASP B CA 1
ATOM 7299 C C . ASP B 1 250 ? 6.096 48.447 83.906 1.00 11.26 257 ASP B C 1
ATOM 7300 O O . ASP B 1 250 ? 6.092 47.222 83.955 1.00 11.52 257 ASP B O 1
ATOM 7309 N N . GLY B 1 251 ? 6.659 49.204 84.844 1.00 11.10 258 GLY B N 1
ATOM 7310 C CA . GLY B 1 251 ? 7.208 48.613 86.048 1.00 11.25 258 GLY B CA 1
ATOM 7311 C C . GLY B 1 251 ? 8.405 47.750 85.752 1.00 11.36 258 GLY B C 1
ATOM 7312 O O . GLY B 1 251 ? 8.859 46.983 86.616 1.00 11.56 258 GLY B O 1
ATOM 7316 N N . GLY B 1 252 ? 8.916 47.874 84.525 1.00 11.27 259 GLY B N 1
ATOM 7317 C CA . GLY B 1 252 ? 10.070 47.113 84.095 1.00 11.43 259 GLY B CA 1
ATOM 7318 C C . GLY B 1 252 ? 9.704 45.756 83.535 1.00 11.75 259 GLY B C 1
ATOM 7319 O O . GLY B 1 252 ? 10.559 44.926 83.285 1.00 11.97 259 GLY B O 1
ATOM 7323 N N . MET B 1 253 ? 8.423 45.524 83.319 1.00 11.81 260 MET B N 1
ATOM 7324 C CA . MET B 1 253 ? 7.988 44.221 82.866 1.00 12.18 260 MET B CA 1
ATOM 7325 C C . MET B 1 253 ? 8.269 44.027 81.377 1.00 12.28 260 MET B C 1
ATOM 7326 O O . MET B 1 253 ? 8.012 44.915 80.553 1.00 12.10 260 MET B O 1
ATOM 7340 N N . VAL B 1 254 ? 8.835 42.874 81.046 1.00 12.63 261 VAL B N 1
ATOM 7341 C CA . VAL B 1 254 ? 9.077 42.452 79.659 1.00 12.89 261 VAL B CA 1
ATOM 7342 C C . VAL B 1 254 ? 8.287 41.159 79.482 1.00 13.33 261 VAL B C 1
ATOM 7343 O O . VAL B 1 254 ? 8.391 40.251 80.312 1.00 13.55 261 VAL B O 1
ATOM 7356 N N . VAL B 1 255 ? 7.479 41.074 78.447 1.00 13.51 262 VAL B N 1
ATOM 7357 C CA . VAL B 1 255 ? 6.602 39.965 78.223 1.00 13.97 262 VAL B CA 1
ATOM 7358 C C . VAL B 1 255 ? 7.357 38.724 77.713 1.00 14.47 262 VAL B C 1
ATOM 7359 O O . VAL B 1 255 ? 7.652 38.615 76.558 1.00 14.72 262 VAL B O 1
ATOM 7372 N N . GLY B 1 256 ? 7.686 37.807 78.620 1.00 26.41 263 GLY B N 1
ATOM 7373 C CA . GLY B 1 256 ? 8.387 36.602 78.237 1.00 26.41 263 GLY B CA 1
ATOM 7374 C C . GLY B 1 256 ? 7.596 35.670 77.330 1.00 26.41 263 GLY B C 1
ATOM 7375 O O . GLY B 1 256 ? 6.360 35.741 77.247 1.00 26.41 263 GLY B O 1
ATOM 7379 N N . SER B 1 257 ? 8.367 34.797 76.669 1.00 26.41 264 SER B N 1
ATOM 7380 C CA . SER B 1 257 ? 7.918 33.720 75.776 1.00 26.41 264 SER B CA 1
ATOM 7381 C C . SER B 1 257 ? 7.345 32.476 76.470 1.00 26.41 264 SER B C 1
ATOM 7382 O O . SER B 1 257 ? 6.847 31.551 75.808 1.00 26.41 264 SER B O 1
ATOM 7391 N N . LYS C 1 5 ? 40.815 31.840 46.377 1.00 17.15 12 LYS C N 1
ATOM 7392 C CA . LYS C 1 5 ? 39.896 31.391 47.427 1.00 16.75 12 LYS C CA 1
ATOM 7393 C C . LYS C 1 5 ? 39.571 32.522 48.375 1.00 14.01 12 LYS C C 1
ATOM 7394 O O . LYS C 1 5 ? 40.484 33.197 48.808 1.00 14.27 12 LYS C O 1
ATOM 7412 N N . ARG C 1 6 ? 38.286 32.750 48.686 1.00 13.30 13 ARG C N 1
ATOM 7413 C CA . ARG C 1 6 ? 37.935 33.761 49.693 1.00 12.83 13 ARG C CA 1
ATOM 7414 C C . ARG C 1 6 ? 38.484 33.277 51.046 1.00 10.99 13 ARG C C 1
ATOM 7415 O O . ARG C 1 6 ? 38.522 32.065 51.310 1.00 10.05 13 ARG C O 1
ATOM 7436 N N . VAL C 1 7 ? 38.954 34.223 51.856 1.00 10.07 14 VAL C N 1
ATOM 7437 C CA . VAL C 1 7 ? 39.557 33.939 53.150 1.00 9.77 14 VAL C CA 1
ATOM 7438 C C . VAL C 1 7 ? 38.624 34.418 54.253 1.00 9.60 14 VAL C C 1
ATOM 7439 O O . VAL C 1 7 ? 38.213 35.594 54.247 1.00 8.59 14 VAL C O 1
ATOM 7452 N N . ALA C 1 8 ? 38.326 33.538 55.214 1.00 10.55 15 ALA C N 1
ATOM 7453 C CA . ALA C 1 8 ? 37.455 33.910 56.332 1.00 11.98 15 ALA C CA 1
ATOM 7454 C C . ALA C 1 8 ? 38.102 33.688 57.698 1.00 12.97 15 ALA C C 1
ATOM 7455 O O . ALA C 1 8 ? 38.510 32.579 58.048 1.00 14.74 15 ALA C O 1
ATOM 7462 N N . ILE C 1 9 ? 38.152 34.758 58.477 1.00 12.38 16 ILE C N 1
ATOM 7463 C CA . ILE C 1 9 ? 38.688 34.698 59.821 1.00 13.00 16 ILE C CA 1
ATOM 7464 C C . ILE C 1 9 ? 37.543 34.386 60.752 1.00 12.77 16 ILE C C 1
ATOM 7465 O O . ILE C 1 9 ? 36.561 35.117 60.782 1.00 11.71 16 ILE C O 1
ATOM 7481 N N . ILE C 1 10 ? 37.669 33.318 61.525 1.00 12.97 17 ILE C N 1
ATOM 7482 C CA . ILE C 1 10 ? 36.654 33.001 62.528 1.00 12.35 17 ILE C CA 1
ATOM 7483 C C . ILE C 1 10 ? 37.279 33.058 63.905 1.00 12.40 17 ILE C C 1
ATOM 7484 O O . ILE C 1 10 ? 38.133 32.233 64.203 1.00 12.42 17 ILE C O 1
ATOM 7500 N N . THR C 1 11 ? 36.889 34.030 64.728 1.00 12.84 18 THR C N 1
ATOM 7501 C CA . THR C 1 11 ? 37.462 34.133 66.077 1.00 12.05 18 THR C CA 1
ATOM 7502 C C . THR C 1 11 ? 36.669 33.274 67.071 1.00 12.43 18 THR C C 1
ATOM 7503 O O . THR C 1 11 ? 35.463 33.074 66.916 1.00 12.35 18 THR C O 1
ATOM 7514 N N . GLY C 1 12 ? 37.369 32.773 68.091 1.00 11.52 19 GLY C N 1
ATOM 7515 C CA . GLY C 1 12 ? 36.794 31.822 69.028 1.00 12.23 19 GLY C CA 1
ATOM 7516 C C . GLY C 1 12 ? 36.401 30.524 68.321 1.00 11.83 19 GLY C C 1
ATOM 7517 O O . GLY C 1 12 ? 35.374 29.914 68.614 1.00 12.09 19 GLY C O 1
ATOM 7521 N N . ALA C 1 13 ? 37.252 30.095 67.398 1.00 10.56 20 ALA C N 1
ATOM 7522 C CA . ALA C 1 13 ? 36.922 28.995 66.502 1.00 12.47 20 ALA C CA 1
ATOM 7523 C C . ALA C 1 13 ? 37.086 27.603 67.118 1.00 12.91 20 ALA C C 1
ATOM 7524 O O . ALA C 1 13 ? 36.674 26.614 66.504 1.00 15.08 20 ALA C O 1
ATOM 7531 N N . ALA C 1 14 ? 37.699 27.502 68.301 1.00 13.24 21 ALA C N 1
ATOM 7532 C CA . ALA C 1 14 ? 38.088 26.179 68.801 1.00 14.67 21 ALA C CA 1
ATOM 7533 C C . ALA C 1 14 ? 36.900 25.393 69.334 1.00 16.01 21 ALA C C 1
ATOM 7534 O O . ALA C 1 14 ? 36.976 24.154 69.463 1.00 16.72 21 ALA C O 1
ATOM 7541 N N . ASN C 1 15 ? 35.808 26.101 69.645 1.00 14.21 22 ASN C N 1
ATOM 7542 C CA . ASN C 1 15 ? 34.676 25.511 70.373 1.00 15.58 22 ASN C CA 1
ATOM 7543 C C . ASN C 1 15 ? 33.320 26.069 69.943 1.00 15.15 22 ASN C C 1
ATOM 7544 O O . ASN C 1 15 ? 33.237 27.112 69.296 1.00 14.35 22 ASN C O 1
ATOM 7555 N N . GLY C 1 16 ? 32.264 25.375 70.354 1.00 17.05 23 GLY C N 1
ATOM 7556 C CA . GLY C 1 16 ? 30.895 25.846 70.217 1.00 15.69 23 GLY C CA 1
ATOM 7557 C C . GLY C 1 16 ? 30.485 26.391 68.867 1.00 14.10 23 GLY C C 1
ATOM 7558 O O . GLY C 1 16 ? 30.677 25.748 67.831 1.00 14.02 23 GLY C O 1
ATOM 7562 N N . ILE C 1 17 ? 29.880 27.572 68.889 1.00 14.82 24 ILE C N 1
ATOM 7563 C CA . ILE C 1 17 ? 29.410 28.230 67.680 1.00 15.14 24 ILE C CA 1
ATOM 7564 C C . ILE C 1 17 ? 30.544 28.470 66.686 1.00 13.32 24 ILE C C 1
ATOM 7565 O O . ILE C 1 17 ? 30.379 28.235 65.497 1.00 14.90 24 ILE C O 1
ATOM 7581 N N . GLY C 1 18 ? 31.690 28.923 67.189 1.00 11.09 25 GLY C N 1
ATOM 7582 C CA . GLY C 1 18 ? 32.844 29.197 66.357 1.00 10.74 25 GLY C CA 1
ATOM 7583 C C . GLY C 1 18 ? 33.345 27.954 65.635 1.00 11.71 25 GLY C C 1
ATOM 7584 O O . GLY C 1 18 ? 33.729 27.984 64.449 1.00 12.67 25 GLY C O 1
ATOM 7588 N N . ARG C 1 19 ? 33.354 26.839 66.339 1.00 12.33 26 ARG C N 1
ATOM 7589 C CA . ARG C 1 19 ? 33.829 25.614 65.721 1.00 13.57 26 ARG C CA 1
ATOM 7590 C C . ARG C 1 19 ? 32.901 25.188 64.570 1.00 12.23 26 ARG C C 1
ATOM 7591 O O . ARG C 1 19 ? 33.371 24.903 63.464 1.00 12.23 26 ARG C O 1
ATOM 7612 N N . ALA C 1 20 ? 31.596 25.184 64.817 1.00 12.37 27 ALA C N 1
ATOM 7613 C CA . ALA C 1 20 ? 30.633 24.843 63.779 1.00 12.53 27 ALA C CA 1
ATOM 7614 C C . ALA C 1 20 ? 30.752 25.799 62.588 1.00 12.33 27 ALA C C 1
ATOM 7615 O O . ALA C 1 20 ? 30.622 25.395 61.435 1.00 14.47 27 ALA C O 1
ATOM 7622 N N . THR C 1 21 ? 31.021 27.064 62.872 1.00 13.11 28 THR C N 1
ATOM 7623 C CA . THR C 1 21 ? 31.048 28.077 61.817 1.00 13.60 28 THR C CA 1
ATOM 7624 C C . THR C 1 21 ? 32.256 27.879 60.917 1.00 13.12 28 THR C C 1
ATOM 7625 O O . THR C 1 21 ? 32.163 28.040 59.706 1.00 12.00 28 THR C O 1
ATOM 7636 N N . ALA C 1 22 ? 33.394 27.544 61.517 1.00 14.82 29 ALA C N 1
ATOM 7637 C CA . ALA C 1 22 ? 34.597 27.301 60.742 1.00 15.04 29 ALA C CA 1
ATOM 7638 C C . ALA C 1 22 ? 34.410 26.067 59.852 1.00 16.13 29 ALA C C 1
ATOM 7639 O O . ALA C 1 22 ? 34.741 26.088 58.666 1.00 17.41 29 ALA C O 1
ATOM 7646 N N . LEU C 1 23 ? 33.865 25.005 60.429 1.00 14.75 30 LEU C N 1
ATOM 7647 C CA . LEU C 1 23 ? 33.548 23.781 59.683 1.00 13.51 30 LEU C CA 1
ATOM 7648 C C . LEU C 1 23 ? 32.622 24.113 58.545 1.00 12.67 30 LEU C C 1
ATOM 7649 O O . LEU C 1 23 ? 32.838 23.693 57.427 1.00 12.84 30 LEU C O 1
ATOM 7665 N N . GLU C 1 24 ? 31.610 24.913 58.841 1.00 12.64 31 GLU C N 1
ATOM 7666 C CA . GLU C 1 24 ? 30.597 25.294 57.852 1.00 13.11 31 GLU C CA 1
ATOM 7667 C C . GLU C 1 24 ? 31.190 26.102 56.693 1.00 12.00 31 GLU C C 1
ATOM 7668 O O . GLU C 1 24 ? 30.925 25.814 55.521 1.00 13.18 31 GLU C O 1
ATOM 7680 N N . PHE C 1 25 ? 31.993 27.113 57.017 1.00 11.32 32 PHE C N 1
ATOM 7681 C CA . PHE C 1 25 ? 32.543 27.991 56.009 1.00 10.99 32 PHE C CA 1
ATOM 7682 C C . PHE C 1 25 ? 33.527 27.214 55.110 1.00 13.72 32 PHE C C 1
ATOM 7683 O O . PHE C 1 25 ? 33.527 27.390 53.876 1.00 12.97 32 PHE C O 1
ATOM 7700 N N . ALA C 1 26 ? 34.326 26.329 55.713 1.00 14.91 33 ALA C N 1
ATOM 7701 C CA . ALA C 1 26 ? 35.317 25.545 54.960 1.00 16.03 33 ALA C CA 1
ATOM 7702 C C . ALA C 1 26 ? 34.654 24.530 54.006 1.00 17.02 33 ALA C C 1
ATOM 7703 O O . ALA C 1 26 ? 35.083 24.331 52.859 1.00 17.02 33 ALA C O 1
ATOM 7710 N N . GLN C 1 27 ? 33.576 23.927 54.468 1.00 18.03 34 GLN C N 1
ATOM 7711 C CA . GLN C 1 27 ? 32.765 23.068 53.611 1.00 20.38 34 GLN C CA 1
ATOM 7712 C C . GLN C 1 27 ? 32.157 23.830 52.398 1.00 18.04 34 GLN C C 1
ATOM 7713 O O . GLN C 1 27 ? 31.970 23.268 51.321 1.00 17.09 34 GLN C O 1
ATOM 7727 N N . ALA C 1 28 ? 31.888 25.119 52.570 1.00 15.59 35 ALA C N 1
ATOM 7728 C CA . ALA C 1 28 ? 31.321 25.941 51.507 1.00 15.19 35 ALA C CA 1
ATOM 7729 C C . ALA C 1 28 ? 32.373 26.427 50.517 1.00 16.68 35 ALA C C 1
ATOM 7730 O O . ALA C 1 28 ? 32.042 26.970 49.467 1.00 18.28 35 ALA C O 1
ATOM 7737 N N . GLY C 1 29 ? 33.641 26.284 50.863 1.00 15.75 36 GLY C N 1
ATOM 7738 C CA . GLY C 1 29 ? 34.698 26.609 49.917 1.00 13.68 36 GLY C CA 1
ATOM 7739 C C . GLY C 1 29 ? 35.545 27.800 50.290 1.00 14.07 36 GLY C C 1
ATOM 7740 O O . GLY C 1 29 ? 36.377 28.216 49.497 1.00 14.80 36 GLY C O 1
ATOM 7744 N N . TYR C 1 30 ? 35.326 28.353 51.491 1.00 12.97 37 TYR C N 1
ATOM 7745 C CA . TYR C 1 30 ? 36.193 29.389 52.025 1.00 11.29 37 TYR C CA 1
ATOM 7746 C C . TYR C 1 30 ? 37.514 28.775 52.507 1.00 11.17 37 TYR C C 1
ATOM 7747 O O . TYR C 1 30 ? 37.545 27.606 52.910 1.00 11.37 37 TYR C O 1
ATOM 7765 N N . HIS C 1 31 ? 38.606 29.533 52.445 1.00 11.12 38 HIS C N 1
ATOM 7766 C CA . HIS C 1 31 ? 39.786 29.172 53.218 1.00 11.35 38 HIS C CA 1
ATOM 7767 C C . HIS C 1 31 ? 39.660 29.791 54.606 1.00 11.03 38 HIS C C 1
ATOM 7768 O O . HIS C 1 31 ? 39.610 31.023 54.728 1.00 9.86 38 HIS C O 1
ATOM 7781 N N . VAL C 1 32 ? 39.627 28.950 55.640 1.00 12.67 39 VAL C N 1
ATOM 7782 C CA . VAL C 1 32 ? 39.365 29.429 56.991 1.00 12.14 39 VAL C CA 1
ATOM 7783 C C . VAL C 1 32 ? 40.627 29.726 57.807 1.00 12.89 39 VAL C C 1
ATOM 7784 O O . VAL C 1 32 ? 41.553 28.932 57.832 1.00 15.43 39 VAL C O 1
ATOM 7797 N N . VAL C 1 33 ? 40.633 30.854 58.510 1.00 9.82 40 VAL C N 1
ATOM 7798 C CA . VAL C 1 33 ? 41.687 31.114 59.480 1.00 11.01 40 VAL C CA 1
ATOM 7799 C C . VAL C 1 33 ? 41.007 31.140 60.841 1.00 13.36 40 VAL C C 1
ATOM 7800 O O . VAL C 1 33 ? 40.219 32.030 61.145 1.00 15.02 40 VAL C O 1
ATOM 7813 N N . ALA C 1 34 ? 41.287 30.122 61.639 1.00 13.93 41 ALA C N 1
ATOM 7814 C CA . ALA C 1 34 ? 40.641 29.951 62.933 1.00 13.60 41 ALA C CA 1
ATOM 7815 C C . ALA C 1 34 ? 41.512 30.582 63.994 1.00 12.82 41 ALA C C 1
ATOM 7816 O O . ALA C 1 34 ? 42.709 30.252 64.076 1.00 12.66 41 ALA C O 1
ATOM 7823 N N . TRP C 1 35 ? 40.940 31.515 64.763 1.00 11.59 42 TRP C N 1
ATOM 7824 C CA . TRP C 1 35 ? 41.639 32.125 65.902 1.00 12.37 42 TRP C CA 1
ATOM 7825 C C . TRP C 1 35 ? 41.016 31.694 67.223 1.00 12.63 42 TRP C C 1
ATOM 7826 O O . TRP C 1 35 ? 39.794 31.713 67.358 1.00 11.98 42 TRP C O 1
ATOM 7847 N N . ASP C 1 36 ? 41.856 31.338 68.195 1.00 12.46 43 ASP C N 1
ATOM 7848 C CA . ASP C 1 36 ? 41.403 30.944 69.539 1.00 12.10 43 ASP C CA 1
ATOM 7849 C C . ASP C 1 36 ? 42.567 30.941 70.536 1.00 13.26 43 ASP C C 1
ATOM 7850 O O . ASP C 1 36 ? 43.725 30.871 70.146 1.00 12.78 43 ASP C O 1
ATOM 7859 N N . LEU C 1 37 ? 42.273 31.012 71.828 1.00 15.92 44 LEU C N 1
ATOM 7860 C CA . LEU C 1 37 ? 43.329 30.821 72.831 1.00 17.64 44 LEU C CA 1
ATOM 7861 C C . LEU C 1 37 ? 43.651 29.350 72.998 1.00 16.75 44 LEU C C 1
ATOM 7862 O O . LEU C 1 37 ? 44.705 29.010 73.522 1.00 16.47 44 LEU C O 1
ATOM 7878 N N . ALA C 1 38 ? 42.763 28.471 72.543 1.00 15.74 45 ALA C N 1
ATOM 7879 C CA . ALA C 1 38 ? 42.914 27.043 72.855 1.00 17.41 45 ALA C CA 1
ATOM 7880 C C . ALA C 1 38 ? 43.453 26.250 71.671 1.00 16.93 45 ALA C C 1
ATOM 7881 O O . ALA C 1 38 ? 42.692 25.896 70.768 1.00 16.64 45 ALA C O 1
ATOM 7888 N N . GLU C 1 39 ? 44.757 25.973 71.694 1.00 17.00 46 GLU C N 1
ATOM 7889 C CA . GLU C 1 39 ? 45.456 25.376 70.561 1.00 20.13 46 GLU C CA 1
ATOM 7890 C C . GLU C 1 39 ? 45.089 23.921 70.366 1.00 22.00 46 GLU C C 1
ATOM 7891 O O . GLU C 1 39 ? 45.076 23.444 69.248 1.00 22.62 46 GLU C O 1
ATOM 7903 N N . GLU C 1 40 ? 44.830 23.210 71.456 1.00 22.41 47 GLU C N 1
ATOM 7904 C CA . GLU C 1 40 ? 44.537 21.787 71.370 1.00 24.52 47 GLU C CA 1
ATOM 7905 C C . GLU C 1 40 ? 43.323 21.565 70.497 1.00 22.92 47 GLU C C 1
ATOM 7906 O O . GLU C 1 40 ? 43.350 20.803 69.535 1.00 23.04 47 GLU C O 1
ATOM 7918 N N . ALA C 1 41 ? 42.245 22.241 70.851 1.00 21.56 48 ALA C N 1
ATOM 7919 C CA . ALA C 1 41 ? 41.023 22.126 70.095 1.00 21.91 48 ALA C CA 1
ATOM 7920 C C . ALA C 1 41 ? 41.190 22.800 68.734 1.00 22.55 48 ALA C C 1
ATOM 7921 O O . ALA C 1 41 ? 40.651 22.325 67.716 1.00 23.91 48 ALA C O 1
ATOM 7928 N N . GLY C 1 42 ? 41.951 23.892 68.713 1.00 21.10 49 GLY C N 1
ATOM 7929 C CA . GLY C 1 42 ? 42.291 24.566 67.471 1.00 19.92 49 GLY C CA 1
ATOM 7930 C C . GLY C 1 42 ? 42.920 23.680 66.407 1.00 20.55 49 GLY C C 1
ATOM 7931 O O . GLY C 1 42 ? 42.454 23.621 65.259 1.00 19.47 49 GLY C O 1
ATOM 7935 N N . ALA C 1 43 ? 43.989 22.986 66.776 1.00 21.96 50 ALA C N 1
ATOM 7936 C CA . ALA C 1 43 ? 44.726 22.152 65.821 1.00 22.30 50 ALA C CA 1
ATOM 7937 C C . ALA C 1 43 ? 43.908 20.950 65.352 1.00 23.82 50 ALA C C 1
ATOM 7938 O O . ALA C 1 43 ? 44.092 20.469 64.229 1.00 24.94 50 ALA C O 1
ATOM 7945 N N . ALA C 1 44 ? 43.027 20.455 66.222 1.00 23.29 51 ALA C N 1
ATOM 7946 C CA . ALA C 1 44 ? 42.140 19.360 65.883 1.00 23.18 51 ALA C CA 1
ATOM 7947 C C . ALA C 1 44 ? 41.086 19.785 64.866 1.00 21.49 51 ALA C C 1
ATOM 7948 O O . ALA C 1 44 ? 40.742 19.034 63.950 1.00 21.42 51 ALA C O 1
ATOM 7955 N N . LEU C 1 45 ? 40.554 20.986 65.044 1.00 20.16 52 LEU C N 1
ATOM 7956 C CA . LEU C 1 45 ? 39.632 21.581 64.073 1.00 19.42 52 LEU C CA 1
ATOM 7957 C C . LEU C 1 45 ? 40.203 21.553 62.649 1.00 19.15 52 LEU C C 1
ATOM 7958 O O . LEU C 1 45 ? 39.553 21.109 61.715 1.00 17.71 52 LEU C O 1
ATOM 7974 N N . ILE C 1 46 ? 41.425 22.047 62.498 1.00 20.15 53 ILE C N 1
ATOM 7975 C CA . ILE C 1 46 ? 42.086 22.096 61.195 1.00 21.53 53 ILE C CA 1
ATOM 7976 C C . ILE C 1 46 ? 42.241 20.686 60.632 1.00 21.57 53 ILE C C 1
ATOM 7977 O O . ILE C 1 46 ? 41.998 20.458 59.443 1.00 21.94 53 ILE C O 1
ATOM 7993 N N . ALA C 1 47 ? 42.626 19.743 61.487 1.00 20.60 54 ALA C N 1
ATOM 7994 C CA . ALA C 1 47 ? 42.810 18.370 61.045 1.00 21.50 54 ALA C CA 1
ATOM 7995 C C . ALA C 1 47 ? 41.501 17.836 60.455 1.00 21.22 54 ALA C C 1
ATOM 7996 O O . ALA C 1 47 ? 41.491 17.204 59.402 1.00 21.14 54 ALA C O 1
ATOM 8003 N N . GLU C 1 48 ? 40.405 18.104 61.139 1.00 20.87 55 GLU C N 1
ATOM 8004 C CA . GLU C 1 48 ? 39.113 17.639 60.710 1.00 20.86 55 GLU C CA 1
ATOM 8005 C C . GLU C 1 48 ? 38.662 18.343 59.421 1.00 20.62 55 GLU C C 1
ATOM 8006 O O . GLU C 1 48 ? 38.129 17.713 58.511 1.00 20.90 55 GLU C O 1
ATOM 8018 N N . ILE C 1 49 ? 38.869 19.656 59.339 1.00 19.36 56 ILE C N 1
ATOM 8019 C CA . ILE C 1 49 ? 38.545 20.376 58.108 1.00 19.14 56 ILE C CA 1
ATOM 8020 C C . ILE C 1 49 ? 39.319 19.752 56.928 1.00 19.36 56 ILE C C 1
ATOM 8021 O O . ILE C 1 49 ? 38.737 19.484 55.870 1.00 18.33 56 ILE C O 1
ATOM 8037 N N . ALA C 1 50 ? 40.621 19.533 57.129 1.00 19.95 57 ALA C N 1
ATOM 8038 C CA . ALA C 1 50 ? 41.486 18.945 56.113 1.00 21.34 57 ALA C CA 1
ATOM 8039 C C . ALA C 1 50 ? 41.014 17.563 55.703 1.00 22.91 57 ALA C C 1
ATOM 8040 O O . ALA C 1 50 ? 41.042 17.222 54.532 1.00 23.12 57 ALA C O 1
ATOM 8047 N N . ASP C 1 51 ? 40.586 16.777 56.688 1.00 24.85 58 ASP C N 1
ATOM 8048 C CA . ASP C 1 51 ? 40.066 15.439 56.446 1.00 28.59 58 ASP C CA 1
ATOM 8049 C C . ASP C 1 51 ? 38.889 15.454 55.498 1.00 28.55 58 ASP C C 1
ATOM 8050 O O . ASP C 1 51 ? 38.704 14.532 54.703 1.00 31.48 58 ASP C O 1
ATOM 8059 N N . ALA C 1 52 ? 38.093 16.513 55.592 1.00 26.19 59 ALA C N 1
ATOM 8060 C CA . ALA C 1 52 ? 36.864 16.630 54.820 1.00 25.26 59 ALA C CA 1
ATOM 8061 C C . ALA C 1 52 ? 37.134 17.265 53.482 1.00 23.09 59 ALA C C 1
ATOM 8062 O O . ALA C 1 52 ? 36.199 17.510 52.743 1.00 24.67 59 ALA C O 1
ATOM 8069 N N . GLY C 1 53 ? 38.408 17.520 53.175 1.00 14.73 60 GLY C N 1
ATOM 8070 C CA . GLY C 1 53 ? 38.803 18.003 51.863 1.00 14.49 60 GLY C CA 1
ATOM 8071 C C . GLY C 1 53 ? 38.826 19.521 51.772 1.00 14.73 60 GLY C C 1
ATOM 8072 O O . GLY C 1 53 ? 38.978 20.088 50.695 1.00 14.78 60 GLY C O 1
ATOM 8076 N N . GLY C 1 54 ? 38.674 20.187 52.908 1.00 13.07 61 GLY C N 1
ATOM 8077 C CA . GLY C 1 54 ? 38.678 21.642 52.936 1.00 12.69 61 GLY C CA 1
ATOM 8078 C C . GLY C 1 54 ? 40.045 22.220 53.242 1.00 13.58 61 GLY C C 1
ATOM 8079 O O . GLY C 1 54 ? 41.035 21.486 53.326 1.00 14.35 61 GLY C O 1
ATOM 8083 N N . SER C 1 55 ? 40.079 23.546 53.407 1.00 13.14 62 SER C N 1
ATOM 8084 C CA . SER C 1 55 ? 41.297 24.321 53.552 1.00 13.55 62 SER C CA 1
ATOM 8085 C C . SER C 1 55 ? 41.212 25.194 54.807 1.00 12.80 62 SER C C 1
ATOM 8086 O O . SER C 1 55 ? 40.257 25.959 54.937 1.00 13.05 62 SER C O 1
ATOM 8094 N N . ALA C 1 56 ? 42.180 25.094 55.719 1.00 11.08 63 ALA C N 1
ATOM 8095 C CA . ALA C 1 56 ? 42.143 25.930 56.916 1.00 10.75 63 ALA C CA 1
ATOM 8096 C C . ALA C 1 56 ? 43.500 26.022 57.632 1.00 11.60 63 ALA C C 1
ATOM 8097 O O . ALA C 1 56 ? 44.308 25.109 57.542 1.00 11.03 63 ALA C O 1
ATOM 8104 N N . ASP C 1 57 ? 43.742 27.156 58.289 1.00 13.23 64 ASP C N 1
ATOM 8105 C CA . ASP C 1 57 ? 44.919 27.396 59.134 1.00 14.39 64 ASP C CA 1
ATOM 8106 C C . ASP C 1 57 ? 44.447 27.698 60.571 1.00 12.46 64 ASP C C 1
ATOM 8107 O O . ASP C 1 57 ? 43.324 28.147 60.768 1.00 10.15 64 ASP C O 1
ATOM 8116 N N . PHE C 1 58 ? 45.319 27.508 61.552 1.00 12.02 65 PHE C N 1
ATOM 8117 C CA . PHE C 1 58 ? 45.001 27.881 62.920 1.00 11.40 65 PHE C CA 1
ATOM 8118 C C . PHE C 1 58 ? 46.093 28.765 63.452 1.00 10.99 65 PHE C C 1
ATOM 8119 O O . PHE C 1 58 ? 47.256 28.529 63.146 1.00 10.93 65 PHE C O 1
ATOM 8136 N N . ALA C 1 59 ? 45.708 29.792 64.228 1.00 11.58 66 ALA C N 1
ATOM 8137 C CA . ALA C 1 59 ? 46.652 30.671 64.927 1.00 12.06 66 ALA C CA 1
ATOM 8138 C C . ALA C 1 59 ? 46.186 30.912 66.363 1.00 12.33 66 ALA C C 1
ATOM 8139 O O . ALA C 1 59 ? 45.000 31.147 66.621 1.00 10.52 66 ALA C O 1
ATOM 8146 N N . ARG C 1 60 ? 47.117 30.844 67.297 1.00 13.89 67 ARG C N 1
ATOM 8147 C CA . ARG C 1 60 ? 46.795 31.158 68.665 1.00 15.76 67 ARG C CA 1
ATOM 8148 C C . ARG C 1 60 ? 46.696 32.682 68.778 1.00 14.74 67 ARG C C 1
ATOM 8149 O O . ARG C 1 60 ? 47.696 33.373 68.669 1.00 15.07 67 ARG C O 1
ATOM 8170 N N . VAL C 1 61 ? 45.495 33.212 68.957 1.00 13.44 68 VAL C N 1
ATOM 8171 C CA . VAL C 1 61 ? 45.352 34.664 69.076 1.00 13.27 68 VAL C CA 1
ATOM 8172 C C . VAL C 1 61 ? 44.492 35.086 70.252 1.00 13.25 68 VAL C C 1
ATOM 8173 O O . VAL C 1 61 ? 43.400 34.569 70.423 1.00 12.97 68 VAL C O 1
ATOM 8186 N N . ASP C 1 62 ? 44.975 36.058 71.026 1.00 12.79 69 ASP C N 1
ATOM 8187 C CA . ASP C 1 62 ? 44.163 36.716 72.052 1.00 11.87 69 ASP C CA 1
ATOM 8188 C C . ASP C 1 62 ? 43.528 37.947 71.428 1.00 12.49 69 ASP C C 1
ATOM 8189 O O . ASP C 1 62 ? 44.204 38.953 71.213 1.00 13.17 69 ASP C O 1
ATOM 8198 N N . VAL C 1 63 ? 42.239 37.867 71.123 1.00 11.92 70 VAL C N 1
ATOM 8199 C CA . VAL C 1 63 ? 41.568 38.958 70.425 1.00 11.43 70 VAL C CA 1
ATOM 8200 C C . VAL C 1 63 ? 41.570 40.267 71.226 1.00 13.70 70 VAL C C 1
ATOM 8201 O O . VAL C 1 63 ? 41.353 41.344 70.662 1.00 15.07 70 VAL C O 1
ATOM 8214 N N . SER C 1 64 ? 41.818 40.179 72.525 1.00 14.33 71 SER C N 1
ATOM 8215 C CA . SER C 1 64 ? 41.824 41.364 73.387 1.00 14.35 71 SER C CA 1
ATOM 8216 C C . SER C 1 64 ? 43.196 42.074 73.404 1.00 13.69 71 SER C C 1
ATOM 8217 O O . SER C 1 64 ? 43.354 43.130 74.037 1.00 13.95 71 SER C O 1
ATOM 8225 N N . ALA C 1 65 ? 44.170 41.492 72.704 1.00 12.08 72 ALA C N 1
ATOM 8226 C CA . ALA C 1 65 ? 45.546 41.984 72.710 1.00 12.52 72 ALA C CA 1
ATOM 8227 C C . ALA C 1 65 ? 45.920 42.537 71.346 1.00 13.36 72 ALA C C 1
ATOM 8228 O O . ALA C 1 65 ? 46.087 41.771 70.396 1.00 13.50 72 ALA C O 1
ATOM 8235 N N . ALA C 1 66 ? 46.093 43.861 71.274 1.00 13.34 73 ALA C N 1
ATOM 8236 C CA . ALA C 1 66 ? 46.301 44.571 70.008 1.00 13.63 73 ALA C CA 1
ATOM 8237 C C . ALA C 1 66 ? 47.469 44.057 69.179 1.00 14.05 73 ALA C C 1
ATOM 8238 O O . ALA C 1 66 ? 47.296 43.829 67.982 1.00 14.19 73 ALA C O 1
ATOM 8245 N N . GLU C 1 67 ? 48.644 43.883 69.794 1.00 16.12 74 GLU C N 1
ATOM 8246 C CA . GLU C 1 67 ? 49.817 43.407 69.073 1.00 19.73 74 GLU C CA 1
ATOM 8247 C C . GLU C 1 67 ? 49.571 42.030 68.474 1.00 19.86 74 GLU C C 1
ATOM 8248 O O . GLU C 1 67 ? 49.872 41.795 67.325 1.00 20.26 74 GLU C O 1
ATOM 8260 N N . SER C 1 68 ? 48.993 41.124 69.243 1.00 20.39 75 SER C N 1
ATOM 8261 C CA . SER C 1 68 ? 48.787 39.765 68.763 1.00 20.96 75 SER C CA 1
ATOM 8262 C C . SER C 1 68 ? 47.771 39.736 67.618 1.00 17.53 75 SER C C 1
ATOM 8263 O O . SER C 1 68 ? 47.893 38.963 66.659 1.00 17.23 75 SER C O 1
ATOM 8271 N N . VAL C 1 69 ? 46.782 40.610 67.680 1.00 15.61 76 VAL C N 1
ATOM 8272 C CA . VAL C 1 69 ? 45.831 40.711 66.577 1.00 15.41 76 VAL C CA 1
ATOM 8273 C C . VAL C 1 69 ? 46.503 41.261 65.308 1.00 16.75 76 VAL C C 1
ATOM 8274 O O . VAL C 1 69 ? 46.321 40.710 64.224 1.00 17.64 76 VAL C O 1
ATOM 8287 N N . GLU C 1 70 ? 47.304 42.316 65.456 1.00 17.39 77 GLU C N 1
ATOM 8288 C CA . GLU C 1 70 ? 47.945 42.954 64.308 1.00 19.24 77 GLU C CA 1
ATOM 8289 C C . GLU C 1 70 ? 48.864 41.989 63.594 1.00 18.90 77 GLU C C 1
ATOM 8290 O O . GLU C 1 70 ? 48.831 41.892 62.373 1.00 19.66 77 GLU C O 1
ATOM 8302 N N . ALA C 1 71 ? 49.692 41.288 64.352 1.00 17.67 78 ALA C N 1
ATOM 8303 C CA . ALA C 1 71 ? 50.651 40.353 63.761 1.00 19.11 78 ALA C CA 1
ATOM 8304 C C . ALA C 1 71 ? 49.940 39.250 62.992 1.00 19.85 78 ALA C C 1
ATOM 8305 O O . ALA C 1 71 ? 50.371 38.869 61.907 1.00 20.25 78 ALA C O 1
ATOM 8312 N N . ALA C 1 72 ? 48.848 38.746 63.555 1.00 17.96 79 ALA C N 1
ATOM 8313 C CA . ALA C 1 72 ? 48.146 37.636 62.952 1.00 15.36 79 ALA C CA 1
ATOM 8314 C C . ALA C 1 72 ? 47.432 38.043 61.656 1.00 15.88 79 ALA C C 1
ATOM 8315 O O . ALA C 1 72 ? 47.369 37.244 60.718 1.00 16.00 79 ALA C O 1
ATOM 8322 N N . VAL C 1 73 ? 46.901 39.267 61.590 1.00 15.92 80 VAL C N 1
ATOM 8323 C CA . VAL C 1 73 ? 46.314 39.755 60.321 1.00 14.72 80 VAL C CA 1
ATOM 8324 C C . VAL C 1 73 ? 47.429 39.887 59.302 1.00 15.14 80 VAL C C 1
ATOM 8325 O O . VAL C 1 73 ? 47.257 39.507 58.148 1.00 15.90 80 VAL C O 1
ATOM 8338 N N . ALA C 1 74 ? 48.582 40.409 59.722 1.00 15.41 81 ALA C N 1
ATOM 8339 C CA . ALA C 1 74 ? 49.719 40.570 58.798 1.00 16.70 81 ALA C CA 1
ATOM 8340 C C . ALA C 1 74 ? 50.132 39.225 58.223 1.00 18.21 81 ALA C C 1
ATOM 8341 O O . ALA C 1 74 ? 50.383 39.109 57.014 1.00 19.49 81 ALA C O 1
ATOM 8348 N N . GLU C 1 75 ? 50.193 38.202 59.075 1.00 18.33 82 GLU C N 1
ATOM 8349 C CA . GLU C 1 75 ? 50.617 36.894 58.598 1.00 20.10 82 GLU C CA 1
ATOM 8350 C C . GLU C 1 75 ? 49.636 36.381 57.536 1.00 18.15 82 GLU C C 1
ATOM 8351 O O . GLU C 1 75 ? 50.053 35.806 56.541 1.00 17.25 82 GLU C O 1
ATOM 8363 N N . ILE C 1 76 ? 48.339 36.610 57.725 1.00 16.74 83 ILE C N 1
ATOM 8364 C CA . ILE C 1 76 ? 47.342 36.151 56.754 1.00 15.39 83 ILE C CA 1
ATOM 8365 C C . ILE C 1 76 ? 47.491 36.867 55.391 1.00 16.21 83 ILE C C 1
ATOM 8366 O O . ILE C 1 76 ? 47.429 36.219 54.311 1.00 14.71 83 ILE C O 1
ATOM 8382 N N . ILE C 1 77 ? 47.693 38.194 55.437 1.00 15.27 84 ILE C N 1
ATOM 8383 C CA . ILE C 1 77 ? 47.981 38.981 54.216 1.00 15.82 84 ILE C CA 1
ATOM 8384 C C . ILE C 1 77 ? 49.212 38.481 53.479 1.00 17.96 84 ILE C C 1
ATOM 8385 O O . ILE C 1 77 ? 49.218 38.384 52.248 1.00 19.43 84 ILE C O 1
ATOM 8401 N N . ALA C 1 78 ? 50.265 38.192 54.231 1.00 18.87 85 ALA C N 1
ATOM 8402 C CA . ALA C 1 78 ? 51.503 37.695 53.651 1.00 20.29 85 ALA C CA 1
ATOM 8403 C C . ALA C 1 78 ? 51.302 36.332 53.000 1.00 20.71 85 ALA C C 1
ATOM 8404 O O . ALA C 1 78 ? 51.916 36.037 51.983 1.00 19.96 85 ALA C O 1
ATOM 8411 N N . GLU C 1 79 ? 50.420 35.511 53.564 1.00 21.26 86 GLU C N 1
ATOM 8412 C CA . GLU C 1 79 ? 50.222 34.162 53.040 1.00 22.16 86 GLU C CA 1
ATOM 8413 C C . GLU C 1 79 ? 49.205 34.100 51.901 1.00 21.99 86 GLU C C 1
ATOM 8414 O O . GLU C 1 79 ? 49.425 33.424 50.888 1.00 25.49 86 GLU C O 1
ATOM 8426 N N . HIS C 1 80 ? 48.101 34.817 52.079 1.00 18.81 87 HIS C N 1
ATOM 8427 C CA . HIS C 1 80 ? 46.920 34.665 51.242 1.00 17.60 87 HIS C CA 1
ATOM 8428 C C . HIS C 1 80 ? 46.516 35.977 50.557 1.00 16.98 87 HIS C C 1
ATOM 8429 O O . HIS C 1 80 ? 45.724 35.971 49.622 1.00 15.22 87 HIS C O 1
ATOM 8442 N N . GLY C 1 81 ? 47.070 37.096 51.018 1.00 16.60 88 GLY C N 1
ATOM 8443 C CA . GLY C 1 81 ? 46.894 38.363 50.323 1.00 17.60 88 GLY C CA 1
ATOM 8444 C C . GLY C 1 81 ? 45.531 38.993 50.485 1.00 17.90 88 GLY C C 1
ATOM 8445 O O . GLY C 1 81 ? 45.255 40.007 49.846 1.00 18.73 88 GLY C O 1
ATOM 8449 N N . ARG C 1 82 ? 44.672 38.428 51.334 1.00 16.66 89 ARG C N 1
ATOM 8450 C CA . ARG C 1 82 ? 43.287 38.901 51.400 1.00 14.78 89 ARG C CA 1
ATOM 8451 C C . ARG C 1 82 ? 42.551 38.421 52.635 1.00 14.36 89 ARG C C 1
ATOM 8452 O O . ARG C 1 82 ? 42.820 37.325 53.123 1.00 15.26 89 ARG C O 1
ATOM 8473 N N . VAL C 1 83 ? 41.597 39.232 53.110 1.00 11.44 90 VAL C N 1
ATOM 8474 C CA . VAL C 1 83 ? 40.590 38.800 54.079 1.00 9.21 90 VAL C CA 1
ATOM 8475 C C . VAL C 1 83 ? 39.220 39.235 53.555 1.00 8.77 90 VAL C C 1
ATOM 8476 O O . VAL C 1 83 ? 38.956 40.424 53.411 1.00 8.62 90 VAL C O 1
ATOM 8489 N N . ASP C 1 84 ? 38.343 38.281 53.267 1.00 9.03 91 ASP C N 1
ATOM 8490 C CA . ASP C 1 84 ? 37.001 38.595 52.769 1.00 10.05 91 ASP C CA 1
ATOM 8491 C C . ASP C 1 84 ? 35.980 38.674 53.884 1.00 9.84 91 ASP C C 1
ATOM 8492 O O . ASP C 1 84 ? 35.055 39.477 53.828 1.00 9.96 91 ASP C O 1
ATOM 8501 N N . VAL C 1 85 ? 36.155 37.851 54.907 1.00 9.74 92 VAL C N 1
ATOM 8502 C CA . VAL C 1 85 ? 35.178 37.749 55.973 1.00 8.74 92 VAL C CA 1
ATOM 8503 C C . VAL C 1 85 ? 35.882 37.682 57.320 1.00 12.66 92 VAL C C 1
ATOM 8504 O O . VAL C 1 85 ? 36.899 37.000 57.473 1.00 14.45 92 VAL C O 1
ATOM 8517 N N . LEU C 1 86 ? 35.341 38.419 58.282 1.00 11.66 93 LEU C N 1
ATOM 8518 C CA . LEU C 1 86 ? 35.745 38.325 59.668 1.00 11.34 93 LEU C CA 1
ATOM 8519 C C . LEU C 1 86 ? 34.505 38.083 60.509 1.00 12.00 93 LEU C C 1
ATOM 8520 O O . LEU C 1 86 ? 33.563 38.865 60.458 1.00 12.44 93 LEU C O 1
ATOM 8536 N N . VAL C 1 87 ? 34.511 36.986 61.263 1.00 11.75 94 VAL C N 1
ATOM 8537 C CA . VAL C 1 87 ? 33.443 36.649 62.182 1.00 9.91 94 VAL C CA 1
ATOM 8538 C C . VAL C 1 87 ? 33.977 36.845 63.600 1.00 9.26 94 VAL C C 1
ATOM 8539 O O . VAL C 1 87 ? 34.809 36.055 64.086 1.00 9.93 94 VAL C O 1
ATOM 8552 N N . ASN C 1 88 ? 33.521 37.900 64.253 1.00 6.86 95 ASN C N 1
ATOM 8553 C CA . ASN C 1 88 ? 33.883 38.181 65.654 1.00 6.91 95 ASN C CA 1
ATOM 8554 C C . ASN C 1 88 ? 32.975 37.413 66.617 1.00 6.73 95 ASN C C 1
ATOM 8555 O O . ASN C 1 88 ? 31.934 37.916 67.055 1.00 6.77 95 ASN C O 1
ATOM 8566 N N . ASN C 1 89 ? 33.362 36.178 66.896 1.00 6.98 96 ASN C N 1
ATOM 8567 C CA . ASN C 1 89 ? 32.567 35.263 67.711 1.00 7.10 96 ASN C CA 1
ATOM 8568 C C . ASN C 1 89 ? 33.245 34.941 69.047 1.00 8.79 96 ASN C C 1
ATOM 8569 O O . ASN C 1 89 ? 32.621 34.397 69.919 1.00 9.81 96 ASN C O 1
ATOM 8580 N N . ALA C 1 90 ? 34.515 35.271 69.210 1.00 8.16 97 ALA C N 1
ATOM 8581 C CA . ALA C 1 90 ? 35.200 34.928 70.444 1.00 8.86 97 ALA C CA 1
ATOM 8582 C C . ALA C 1 90 ? 34.473 35.569 71.643 1.00 8.78 97 ALA C C 1
ATOM 8583 O O . ALA C 1 90 ? 34.052 36.722 71.565 1.00 8.10 97 ALA C O 1
ATOM 8590 N N . GLY C 1 91 ? 34.274 34.812 72.728 1.00 8.83 98 GLY C N 1
ATOM 8591 C CA . GLY C 1 91 ? 33.576 35.362 73.889 1.00 11.73 98 GLY C CA 1
ATOM 8592 C C . GLY C 1 91 ? 33.843 34.637 75.191 1.00 11.83 98 GLY C C 1
ATOM 8593 O O . GLY C 1 91 ? 34.299 33.490 75.203 1.00 11.56 98 GLY C O 1
ATOM 8597 N N . ILE C 1 92 ? 33.564 35.323 76.293 1.00 11.21 99 ILE C N 1
ATOM 8598 C CA . ILE C 1 92 ? 33.607 34.725 77.630 1.00 13.01 99 ILE C CA 1
ATOM 8599 C C . ILE C 1 92 ? 32.452 35.241 78.497 1.00 13.73 99 ILE C C 1
ATOM 8600 O O . ILE C 1 92 ? 31.894 36.306 78.242 1.00 13.25 99 ILE C O 1
ATOM 8616 N N . LEU C 1 93 ? 32.109 34.454 79.513 1.00 13.75 100 LEU C N 1
ATOM 8617 C CA . LEU C 1 93 ? 31.072 34.775 80.492 1.00 13.66 100 LEU C CA 1
ATOM 8618 C C . LEU C 1 93 ? 31.626 34.796 81.905 1.00 14.04 100 LEU C C 1
ATOM 8619 O O . LEU C 1 93 ? 32.275 33.848 82.322 1.00 15.36 100 LEU C O 1
ATOM 8635 N N . HIS C 1 94 ? 31.328 35.846 82.655 1.00 13.71 101 HIS C N 1
ATOM 8636 C CA . HIS C 1 94 ? 31.486 35.788 84.096 1.00 16.90 101 HIS C CA 1
ATOM 8637 C C . HIS C 1 94 ? 30.324 36.552 84.755 1.00 15.85 101 HIS C C 1
ATOM 8638 O O . HIS C 1 94 ? 30.339 37.788 84.914 1.00 16.61 101 HIS C O 1
ATOM 8651 N N . ASP C 1 95 ? 29.287 35.802 85.082 1.00 14.20 102 ASP C N 1
ATOM 8652 C CA . ASP C 1 95 ? 28.033 36.366 85.568 1.00 14.98 102 ASP C CA 1
ATOM 8653 C C . ASP C 1 95 ? 28.083 36.695 87.058 1.00 13.97 102 ASP C C 1
ATOM 8654 O O . ASP C 1 95 ? 28.964 36.219 87.800 1.00 15.79 102 ASP C O 1
ATOM 8663 N N . GLY C 1 96 ? 27.104 37.483 87.491 1.00 13.02 103 GLY C N 1
ATOM 8664 C CA . GLY C 1 96 ? 26.908 37.783 88.889 1.00 13.36 103 GLY C CA 1
ATOM 8665 C C . GLY C 1 96 ? 26.039 39.018 89.059 1.00 13.39 103 GLY C C 1
ATOM 8666 O O . GLY C 1 96 ? 26.079 39.928 88.244 1.00 14.86 103 GLY C O 1
ATOM 8670 N N . GLN C 1 97 ? 25.245 39.043 90.112 1.00 12.25 104 GLN C N 1
ATOM 8671 C CA . GLN C 1 97 ? 24.548 40.261 90.523 1.00 12.69 104 GLN C CA 1
ATOM 8672 C C . GLN C 1 97 ? 25.530 41.443 90.684 1.00 13.09 104 GLN C C 1
ATOM 8673 O O . GLN C 1 97 ? 26.690 41.261 91.079 1.00 14.54 104 GLN C O 1
ATOM 8687 N N . LEU C 1 98 ? 25.071 42.649 90.361 1.00 12.59 105 LEU C N 1
ATOM 8688 C CA . LEU C 1 98 ? 25.856 43.876 90.600 1.00 13.69 105 LEU C CA 1
ATOM 8689 C C . LEU C 1 98 ? 26.321 43.931 92.041 1.00 14.79 105 LEU C C 1
ATOM 8690 O O . LEU C 1 98 ? 27.489 44.172 92.326 1.00 15.78 105 LEU C O 1
ATOM 8706 N N . VAL C 1 99 ? 25.374 43.751 92.956 1.00 14.44 106 VAL C N 1
ATOM 8707 C CA . VAL C 1 99 ? 25.695 43.585 94.376 1.00 16.35 106 VAL C CA 1
ATOM 8708 C C . VAL C 1 99 ? 24.755 42.565 94.998 1.00 18.57 106 VAL C C 1
ATOM 8709 O O . VAL C 1 99 ? 23.626 42.362 94.535 1.00 18.98 106 VAL C O 1
ATOM 8722 N N . LYS C 1 100 ? 25.238 41.916 96.045 1.00 20.96 107 LYS C N 1
ATOM 8723 C CA . LYS C 1 100 ? 24.458 40.924 96.760 1.00 22.82 107 LYS C CA 1
ATOM 8724 C C . LYS C 1 100 ? 24.466 41.267 98.245 1.00 21.98 107 LYS C C 1
ATOM 8725 O O . LYS C 1 100 ? 25.478 41.124 98.913 1.00 22.93 107 LYS C O 1
ATOM 8744 N N . VAL C 1 101 ? 23.322 41.717 98.750 1.00 20.77 108 VAL C N 1
ATOM 8745 C CA . VAL C 1 101 ? 23.208 42.227 100.128 1.00 20.95 108 VAL C CA 1
ATOM 8746 C C . VAL C 1 101 ? 22.502 41.253 101.097 1.00 23.67 108 VAL C C 1
ATOM 8747 O O . VAL C 1 101 ? 21.401 40.767 100.825 1.00 24.21 108 VAL C O 1
ATOM 8760 N N . LYS C 1 102 ? 23.147 40.995 102.233 1.00 25.34 109 LYS C N 1
ATOM 8761 C CA . LYS C 1 102 ? 22.589 40.136 103.285 1.00 27.25 109 LYS C CA 1
ATOM 8762 C C . LYS C 1 102 ? 23.212 40.513 104.631 1.00 28.40 109 LYS C C 1
ATOM 8763 O O . LYS C 1 102 ? 24.366 40.933 104.692 1.00 27.86 109 LYS C O 1
ATOM 8782 N N . GLY C 1 103 ? 22.458 40.398 105.716 1.00 30.60 110 GLY C N 1
ATOM 8783 C CA . GLY C 1 103 ? 22.979 40.809 107.009 1.00 32.05 110 GLY C CA 1
ATOM 8784 C C . GLY C 1 103 ? 23.257 42.306 107.046 1.00 32.28 110 GLY C C 1
ATOM 8785 O O . GLY C 1 103 ? 23.946 42.807 107.935 1.00 32.16 110 GLY C O 1
ATOM 8789 N N . GLY C 1 104 ? 22.723 43.026 106.067 1.00 32.20 111 GLY C N 1
ATOM 8790 C CA . GLY C 1 104 ? 22.870 44.466 106.028 1.00 32.53 111 GLY C CA 1
ATOM 8791 C C . GLY C 1 104 ? 24.231 44.832 105.493 1.00 33.70 111 GLY C C 1
ATOM 8792 O O . GLY C 1 104 ? 24.734 45.939 105.708 1.00 35.58 111 GLY C O 1
ATOM 8796 N N . GLU C 1 105 ? 24.835 43.882 104.794 1.00 32.82 112 GLU C N 1
ATOM 8797 C CA . GLU C 1 105 ? 26.145 44.091 104.226 1.00 33.55 112 GLU C CA 1
ATOM 8798 C C . GLU C 1 105 ? 26.257 43.407 102.873 1.00 32.31 112 GLU C C 1
ATOM 8799 O O . GLU C 1 105 ? 25.509 42.467 102.563 1.00 32.47 112 GLU C O 1
ATOM 8811 N N . VAL C 1 106 ? 27.206 43.885 102.075 1.00 29.79 113 VAL C N 1
ATOM 8812 C CA . VAL C 1 106 ? 27.488 43.275 100.788 1.00 27.86 113 VAL C CA 1
ATOM 8813 C C . VAL C 1 106 ? 28.288 41.985 100.981 1.00 27.62 113 VAL C C 1
ATOM 8814 O O . VAL C 1 106 ? 29.425 42.010 101.432 1.00 28.88 113 VAL C O 1
ATOM 8827 N N . VAL C 1 107 ? 27.687 40.854 100.643 1.00 25.91 114 VAL C N 1
ATOM 8828 C CA . VAL C 1 107 ? 28.385 39.581 100.768 1.00 25.33 114 VAL C CA 1
ATOM 8829 C C . VAL C 1 107 ? 28.960 39.106 99.432 1.00 23.84 114 VAL C C 1
ATOM 8830 O O . VAL C 1 107 ? 29.855 38.262 99.411 1.00 25.99 114 VAL C O 1
ATOM 8843 N N . LYS C 1 108 ? 28.456 39.650 98.326 1.00 21.73 115 LYS C N 1
ATOM 8844 C CA . LYS C 1 108 ? 29.079 39.439 97.021 1.00 22.15 115 LYS C CA 1
ATOM 8845 C C . LYS C 1 108 ? 28.767 40.585 96.063 1.00 20.23 115 LYS C C 1
ATOM 8846 O O . LYS C 1 108 ? 27.737 41.248 96.188 1.00 19.96 115 LYS C O 1
ATOM 8865 N N . LYS C 1 109 ? 29.677 40.814 95.123 1.00 17.91 116 LYS C N 1
ATOM 8866 C CA . LYS C 1 109 ? 29.489 41.835 94.112 1.00 15.67 116 LYS C CA 1
ATOM 8867 C C . LYS C 1 109 ? 30.329 41.507 92.895 1.00 15.04 116 LYS C C 1
ATOM 8868 O O . LYS C 1 109 ? 31.392 40.897 93.011 1.00 15.45 116 LYS C O 1
ATOM 8887 N N . MET C 1 110 ? 29.839 41.915 91.726 1.00 14.23 117 MET C N 1
ATOM 8888 C CA . MET C 1 110 ? 30.594 41.777 90.493 1.00 13.71 117 MET C CA 1
ATOM 8889 C C . MET C 1 110 ? 31.921 42.507 90.596 1.00 13.86 117 MET C C 1
ATOM 8890 O O . MET C 1 110 ? 31.964 43.736 90.634 1.00 14.71 117 MET C O 1
ATOM 8904 N N . ALA C 1 111 ? 33.007 41.753 90.624 1.00 14.81 118 ALA C N 1
ATOM 8905 C CA . ALA C 1 111 ? 34.313 42.339 90.810 1.00 15.06 118 ALA C CA 1
ATOM 8906 C C . ALA C 1 111 ? 34.667 43.197 89.600 1.00 16.37 118 ALA C C 1
ATOM 8907 O O . ALA C 1 111 ? 34.256 42.900 88.465 1.00 17.97 118 ALA C O 1
ATOM 8914 N N . GLU C 1 112 ? 35.418 44.263 89.850 1.00 15.96 119 GLU C N 1
ATOM 8915 C CA . GLU C 1 112 ? 35.929 45.136 88.797 1.00 16.66 119 GLU C CA 1
ATOM 8916 C C . GLU C 1 112 ? 36.581 44.348 87.661 1.00 15.36 119 GLU C C 1
ATOM 8917 O O . GLU C 1 112 ? 36.308 44.593 86.474 1.00 13.13 119 GLU C O 1
ATOM 8929 N N . ALA C 1 113 ? 37.443 43.399 88.033 1.00 17.03 120 ALA C N 1
ATOM 8930 C CA . ALA C 1 113 ? 38.109 42.525 87.063 1.00 17.13 120 ALA C CA 1
ATOM 8931 C C . ALA C 1 113 ? 37.134 41.629 86.283 1.00 15.08 120 ALA C C 1
ATOM 8932 O O . ALA C 1 113 ? 37.378 41.346 85.115 1.00 16.42 120 ALA C O 1
ATOM 8939 N N . GLN C 1 114 ? 36.055 41.174 86.917 1.00 14.33 121 GLN C N 1
ATOM 8940 C CA . GLN C 1 114 ? 34.999 40.395 86.219 1.00 14.62 121 GLN C CA 1
ATOM 8941 C C . GLN C 1 114 ? 34.349 41.229 85.150 1.00 12.17 121 GLN C C 1
ATOM 8942 O O . GLN C 1 114 ? 34.196 40.809 84.001 1.00 11.83 121 GLN C O 1
ATOM 8956 N N . PHE C 1 115 ? 33.927 42.413 85.554 1.00 11.97 122 PHE C N 1
ATOM 8957 C CA . PHE C 1 115 ? 33.392 43.369 84.607 1.00 11.36 122 PHE C CA 1
ATOM 8958 C C . PHE C 1 115 ? 34.385 43.657 83.478 1.00 12.35 122 PHE C C 1
ATOM 8959 O O . PHE C 1 115 ? 34.044 43.529 82.300 1.00 12.61 122 PHE C O 1
ATOM 8976 N N . ASP C 1 116 ? 35.609 44.043 83.838 1.00 12.63 123 ASP C N 1
ATOM 8977 C CA . ASP C 1 116 ? 36.602 44.412 82.849 1.00 12.33 123 ASP C CA 1
ATOM 8978 C C . ASP C 1 116 ? 36.925 43.271 81.851 1.00 12.00 123 ASP C C 1
ATOM 8979 O O . ASP C 1 116 ? 37.022 43.514 80.647 1.00 11.31 123 ASP C O 1
ATOM 8988 N N . ALA C 1 117 ? 37.073 42.045 82.335 1.00 12.11 124 ALA C N 1
ATOM 8989 C CA . ALA C 1 117 ? 37.568 40.976 81.475 1.00 12.24 124 ALA C CA 1
ATOM 8990 C C . ALA C 1 117 ? 36.550 40.646 80.391 1.00 11.36 124 ALA C C 1
ATOM 8991 O O . ALA C 1 117 ? 36.900 40.383 79.235 1.00 11.25 124 ALA C O 1
ATOM 8998 N N . VAL C 1 118 ? 35.277 40.684 80.752 1.00 11.13 125 VAL C N 1
ATOM 8999 C CA . VAL C 1 118 ? 34.240 40.395 79.782 1.00 10.80 125 VAL C CA 1
ATOM 9000 C C . VAL C 1 118 ? 34.160 41.540 78.756 1.00 12.40 125 VAL C C 1
ATOM 9001 O O . VAL C 1 118 ? 34.091 41.297 77.543 1.00 13.44 125 VAL C O 1
ATOM 9014 N N . ILE C 1 119 ? 34.221 42.780 79.233 1.00 11.99 126 ILE C N 1
ATOM 9015 C CA . ILE C 1 119 ? 34.297 43.920 78.331 1.00 12.09 126 ILE C CA 1
ATOM 9016 C C . ILE C 1 119 ? 35.499 43.783 77.388 1.00 11.91 126 ILE C C 1
ATOM 9017 O O . ILE C 1 119 ? 35.391 44.028 76.198 1.00 13.30 126 ILE C O 1
ATOM 9033 N N . SER C 1 120 ? 36.640 43.403 77.936 1.00 10.68 127 SER C N 1
ATOM 9034 C CA . SER C 1 120 ? 37.877 43.297 77.173 1.00 11.87 127 SER C CA 1
ATOM 9035 C C . SER C 1 120 ? 37.807 42.341 75.973 1.00 11.65 127 SER C C 1
ATOM 9036 O O . SER C 1 120 ? 38.244 42.700 74.865 1.00 10.92 127 SER C O 1
ATOM 9044 N N . VAL C 1 121 ? 37.250 41.152 76.180 1.00 13.76 128 VAL C N 1
ATOM 9045 C CA . VAL C 1 121 ? 37.159 40.151 75.126 1.00 13.54 128 VAL C CA 1
ATOM 9046 C C . VAL C 1 121 ? 35.924 40.377 74.256 1.00 12.92 128 VAL C C 1
ATOM 9047 O O . VAL C 1 121 ? 36.012 40.375 73.028 1.00 13.65 128 VAL C O 1
ATOM 9060 N N . ASN C 1 122 ? 34.786 40.568 74.900 1.00 10.90 129 ASN C N 1
ATOM 9061 C CA . ASN C 1 122 ? 33.539 40.645 74.197 1.00 11.44 129 ASN C CA 1
ATOM 9062 C C . ASN C 1 122 ? 33.239 41.982 73.520 1.00 11.88 129 ASN C C 1
ATOM 9063 O O . ASN C 1 122 ? 32.348 42.053 72.677 1.00 14.56 129 ASN C O 1
ATOM 9074 N N . LEU C 1 123 ? 33.930 43.050 73.890 1.00 11.39 130 LEU C N 1
ATOM 9075 C CA . LEU C 1 123 ? 33.657 44.358 73.267 1.00 10.02 130 LEU C CA 1
ATOM 9076 C C . LEU C 1 123 ? 34.942 44.888 72.633 1.00 10.97 130 LEU C C 1
ATOM 9077 O O . LEU C 1 123 ? 34.962 45.129 71.439 1.00 11.81 130 LEU C O 1
ATOM 9093 N N . LYS C 1 124 ? 35.991 45.068 73.416 1.00 12.70 131 LYS C N 1
ATOM 9094 C CA . LYS C 1 124 ? 37.249 45.540 72.899 1.00 13.37 131 LYS C CA 1
ATOM 9095 C C . LYS C 1 124 ? 37.798 44.654 71.797 1.00 13.35 131 LYS C C 1
ATOM 9096 O O . LYS C 1 124 ? 38.273 45.134 70.847 1.00 13.73 131 LYS C O 1
ATOM 9115 N N . GLY C 1 125 ? 37.729 43.369 71.999 1.00 12.48 132 GLY C N 1
ATOM 9116 C CA . GLY C 1 125 ? 38.255 42.397 71.069 1.00 12.11 132 GLY C CA 1
ATOM 9117 C C . GLY C 1 125 ? 37.578 42.542 69.731 1.00 10.78 132 GLY C C 1
ATOM 9118 O O . GLY C 1 125 ? 38.222 42.430 68.713 1.00 12.14 132 GLY C O 1
ATOM 9122 N N . VAL C 1 126 ? 36.275 42.807 69.728 1.00 9.44 133 VAL C N 1
ATOM 9123 C CA . VAL C 1 126 ? 35.541 42.980 68.485 1.00 9.07 133 VAL C CA 1
ATOM 9124 C C . VAL C 1 126 ? 36.071 44.240 67.774 1.00 11.33 133 VAL C C 1
ATOM 9125 O O . VAL C 1 126 ? 36.277 44.248 66.558 1.00 11.00 133 VAL C O 1
ATOM 9138 N N . PHE C 1 127 ? 36.345 45.278 68.549 1.00 13.01 134 PHE C N 1
ATOM 9139 C CA . PHE C 1 127 ? 36.925 46.521 68.031 1.00 11.33 134 PHE C CA 1
ATOM 9140 C C . PHE C 1 127 ? 38.312 46.274 67.423 1.00 11.30 134 PHE C C 1
ATOM 9141 O O . PHE C 1 127 ? 38.545 46.631 66.280 1.00 11.17 134 PHE C O 1
ATOM 9158 N N . LEU C 1 128 ? 39.205 45.632 68.168 1.00 9.46 135 LEU C N 1
ATOM 9159 C CA . LEU C 1 128 ? 40.576 45.406 67.700 1.00 10.62 135 LEU C CA 1
ATOM 9160 C C . LEU C 1 128 ? 40.610 44.548 66.428 1.00 11.66 135 LEU C C 1
ATOM 9161 O O . LEU C 1 128 ? 41.278 44.907 65.470 1.00 11.36 135 LEU C O 1
ATOM 9177 N N . CYS C 1 129 ? 39.896 43.420 66.413 1.00 10.44 136 CYS C N 1
ATOM 9178 C CA . CYS C 1 129 ? 39.914 42.557 65.234 1.00 11.52 136 CYS C CA 1
ATOM 9179 C C . CYS C 1 129 ? 39.379 43.257 63.989 1.00 9.08 136 CYS C C 1
ATOM 9180 O O . CYS C 1 129 ? 39.961 43.165 62.900 1.00 9.12 136 CYS C O 1
ATOM 9188 N N . THR C 1 130 ? 38.276 43.981 64.157 1.00 9.01 137 THR C N 1
ATOM 9189 C CA . THR C 1 130 ? 37.644 44.652 63.042 1.00 10.44 137 THR C CA 1
ATOM 9190 C C . THR C 1 130 ? 38.565 45.782 62.555 1.00 11.37 137 THR C C 1
ATOM 9191 O O . THR C 1 130 ? 38.759 45.958 61.346 1.00 10.42 137 THR C O 1
ATOM 9202 N N . GLN C 1 131 ? 39.176 46.511 63.486 1.00 13.34 138 GLN C N 1
ATOM 9203 C CA . GLN C 1 131 ? 40.086 47.599 63.118 1.00 13.31 138 GLN C CA 1
ATOM 9204 C C . GLN C 1 131 ? 41.292 47.125 62.290 1.00 13.93 138 GLN C C 1
ATOM 9205 O O . GLN C 1 131 ? 41.774 47.843 61.400 1.00 14.34 138 GLN C O 1
ATOM 9219 N N . ALA C 1 132 ? 41.757 45.911 62.559 1.00 12.83 139 ALA C N 1
ATOM 9220 C CA . ALA C 1 132 ? 42.975 45.410 61.949 1.00 13.60 139 ALA C CA 1
ATOM 9221 C C . ALA C 1 132 ? 42.738 44.862 60.563 1.00 13.54 139 ALA C C 1
ATOM 9222 O O . ALA C 1 132 ? 43.605 44.933 59.687 1.00 13.78 139 ALA C O 1
ATOM 9229 N N . VAL C 1 133 ? 41.536 44.345 60.355 1.00 12.01 140 VAL C N 1
ATOM 9230 C CA . VAL C 1 133 ? 41.196 43.739 59.099 1.00 10.89 140 VAL C CA 1
ATOM 9231 C C . VAL C 1 133 ? 40.685 44.773 58.099 1.00 11.18 140 VAL C C 1
ATOM 9232 O O . VAL C 1 133 ? 40.842 44.628 56.884 1.00 12.10 140 VAL C O 1
ATOM 9245 N N . ALA C 1 134 ? 40.101 45.835 58.627 1.00 10.72 141 ALA C N 1
ATOM 9246 C CA . ALA C 1 134 ? 39.367 46.794 57.826 1.00 11.48 141 ALA C CA 1
ATOM 9247 C C . ALA C 1 134 ? 40.162 47.396 56.673 1.00 11.39 141 ALA C C 1
ATOM 9248 O O . ALA C 1 134 ? 39.595 47.610 55.604 1.00 11.71 141 ALA C O 1
ATOM 9255 N N . PRO C 1 135 ? 41.451 47.697 56.878 1.00 10.44 142 PRO C N 1
ATOM 9256 C CA . PRO C 1 135 ? 42.111 48.376 55.757 1.00 11.76 142 PRO C CA 1
ATOM 9257 C C . PRO C 1 135 ? 42.254 47.459 54.542 1.00 12.85 142 PRO C C 1
ATOM 9258 O O . PRO C 1 135 ? 42.245 47.932 53.397 1.00 14.86 142 PRO C O 1
ATOM 9269 N N . HIS C 1 136 ? 42.366 46.160 54.775 1.00 10.92 143 HIS C N 1
ATOM 9270 C CA . HIS C 1 136 ? 42.555 45.228 53.666 1.00 11.79 143 HIS C CA 1
ATOM 9271 C C . HIS C 1 136 ? 41.239 45.042 52.914 1.00 11.37 143 HIS C C 1
ATOM 9272 O O . HIS C 1 136 ? 41.240 45.042 51.694 1.00 12.08 143 HIS C O 1
ATOM 9285 N N . MET C 1 137 ? 40.123 44.945 53.637 1.00 9.88 144 MET C N 1
ATOM 9286 C CA . MET C 1 137 ? 38.797 45.000 53.011 1.00 11.18 144 MET C CA 1
ATOM 9287 C C . MET C 1 137 ? 38.642 46.307 52.221 1.00 11.96 144 MET C C 1
ATOM 9288 O O . MET C 1 137 ? 38.136 46.302 51.098 1.00 10.92 144 MET C O 1
ATOM 9302 N N . ILE C 1 138 ? 39.099 47.416 52.782 1.00 11.72 145 ILE C N 1
ATOM 9303 C CA . ILE C 1 138 ? 38.978 48.700 52.074 1.00 13.30 145 ILE C CA 1
ATOM 9304 C C . ILE C 1 138 ? 39.744 48.704 50.729 1.00 13.53 145 ILE C C 1
ATOM 9305 O O . ILE C 1 138 ? 39.165 49.028 49.675 1.00 12.14 145 ILE C O 1
ATOM 9321 N N . ALA C 1 139 ? 41.021 48.322 50.754 1.00 13.93 146 ALA C N 1
ATOM 9322 C CA . ALA C 1 139 ? 41.817 48.225 49.529 1.00 14.67 146 ALA C CA 1
ATOM 9323 C C . ALA C 1 139 ? 41.193 47.318 48.464 1.00 15.51 146 ALA C C 1
ATOM 9324 O O . ALA C 1 139 ? 41.221 47.623 47.275 1.00 16.68 146 ALA C O 1
ATOM 9331 N N . ALA C 1 140 ? 40.624 46.201 48.900 1.00 15.24 147 ALA C N 1
ATOM 9332 C CA . ALA C 1 140 ? 40.030 45.236 47.990 1.00 14.24 147 ALA C CA 1
ATOM 9333 C C . ALA C 1 140 ? 38.644 45.713 47.560 1.00 12.07 147 ALA C C 1
ATOM 9334 O O . ALA C 1 140 ? 38.057 45.161 46.632 1.00 13.00 147 ALA C O 1
ATOM 9341 N N . LYS C 1 141 ? 38.135 46.747 48.231 1.00 9.89 148 LYS C N 1
ATOM 9342 C CA . LYS C 1 141 ? 36.773 47.226 48.018 1.00 9.79 148 LYS C CA 1
ATOM 9343 C C . LYS C 1 141 ? 35.741 46.102 48.267 1.00 10.05 148 LYS C C 1
ATOM 9344 O O . LYS C 1 141 ? 34.703 46.039 47.616 1.00 9.45 148 LYS C O 1
ATOM 9363 N N . TYR C 1 142 ? 36.014 45.239 49.247 1.00 11.17 149 TYR C N 1
ATOM 9364 C CA . TYR C 1 142 ? 35.090 44.158 49.577 1.00 10.32 149 TYR C CA 1
ATOM 9365 C C . TYR C 1 142 ? 35.284 43.656 50.999 1.00 9.07 149 TYR C C 1
ATOM 9366 O O . TYR C 1 142 ? 36.407 43.531 51.491 1.00 8.92 149 TYR C O 1
ATOM 9384 N N . GLY C 1 143 ? 34.184 43.317 51.643 1.00 9.85 150 GLY C N 1
ATOM 9385 C CA . GLY C 1 143 ? 34.267 42.811 53.000 1.00 12.02 150 GLY C CA 1
ATOM 9386 C C . GLY C 1 143 ? 32.943 42.427 53.625 1.00 13.14 150 GLY C C 1
ATOM 9387 O O . GLY C 1 143 ? 31.879 42.936 53.243 1.00 12.73 150 GLY C O 1
ATOM 9391 N N . ARG C 1 144 ? 33.037 41.524 54.606 1.00 12.86 151 ARG C N 1
ATOM 9392 C CA . ARG C 1 144 ? 31.914 41.101 55.430 1.00 11.94 151 ARG C CA 1
ATOM 9393 C C . ARG C 1 144 ? 32.350 41.022 56.899 1.00 13.00 151 ARG C C 1
ATOM 9394 O O . ARG C 1 144 ? 33.213 40.208 57.251 1.00 11.06 151 ARG C O 1
ATOM 9415 N N . ILE C 1 145 ? 31.772 41.874 57.737 1.00 13.46 152 ILE C N 1
ATOM 9416 C CA . ILE C 1 145 ? 32.088 41.917 59.164 1.00 14.10 152 ILE C CA 1
ATOM 9417 C C . ILE C 1 145 ? 30.889 41.381 59.873 1.00 14.57 152 ILE C C 1
ATOM 9418 O O . ILE C 1 145 ? 29.793 41.885 59.660 1.00 13.93 152 ILE C O 1
ATOM 9434 N N . LEU C 1 146 ? 31.102 40.395 60.738 1.00 14.31 153 LEU C N 1
ATOM 9435 C CA . LEU C 1 146 ? 29.998 39.673 61.375 1.00 13.45 153 LEU C CA 1
ATOM 9436 C C . LEU C 1 146 ? 30.277 39.538 62.874 1.00 13.37 153 LEU C C 1
ATOM 9437 O O . LEU C 1 146 ? 31.289 38.965 63.270 1.00 12.82 153 LEU C O 1
ATOM 9453 N N . ASN C 1 147 ? 29.393 40.117 63.689 1.00 12.33 154 ASN C N 1
ATOM 9454 C CA . ASN C 1 147 ? 29.638 40.279 65.118 1.00 10.28 154 ASN C CA 1
ATOM 9455 C C . ASN C 1 147 ? 28.687 39.454 65.987 1.00 8.26 154 ASN C C 1
ATOM 9456 O O . ASN C 1 147 ? 27.446 39.464 65.820 1.00 7.36 154 ASN C O 1
ATOM 9467 N N . ALA C 1 148 ? 29.284 38.730 66.924 1.00 7.56 155 ALA C N 1
ATOM 9468 C CA . ALA C 1 148 ? 28.523 37.925 67.875 1.00 7.67 155 ALA C CA 1
ATOM 9469 C C . ALA C 1 148 ? 27.870 38.787 68.938 1.00 9.96 155 ALA C C 1
ATOM 9470 O O . ALA C 1 148 ? 28.554 39.272 69.849 1.00 10.21 155 ALA C O 1
ATOM 9477 N N . SER C 1 149 ? 26.559 39.003 68.826 1.00 9.79 156 SER C N 1
ATOM 9478 C CA . SER C 1 149 ? 25.802 39.639 69.888 1.00 7.66 156 SER C CA 1
ATOM 9479 C C . SER C 1 149 ? 25.048 38.531 70.627 1.00 8.04 156 SER C C 1
ATOM 9480 O O . SER C 1 149 ? 25.495 37.374 70.639 1.00 7.92 156 SER C O 1
ATOM 9488 N N . SER C 1 150 ? 23.923 38.866 71.237 1.00 8.14 157 SER C N 1
ATOM 9489 C CA . SER C 1 150 ? 23.149 37.880 72.009 1.00 9.47 157 SER C CA 1
ATOM 9490 C C . SER C 1 150 ? 21.714 38.363 72.200 1.00 8.99 157 SER C C 1
ATOM 9491 O O . SER C 1 150 ? 21.490 39.580 72.259 1.00 7.98 157 SER C O 1
ATOM 9499 N N . VAL C 1 151 ? 20.754 37.426 72.319 1.00 8.24 158 VAL C N 1
ATOM 9500 C CA . VAL C 1 151 ? 19.352 37.785 72.582 1.00 8.33 158 VAL C CA 1
ATOM 9501 C C . VAL C 1 151 ? 19.306 38.672 73.816 1.00 8.43 158 VAL C C 1
ATOM 9502 O O . VAL C 1 151 ? 18.409 39.519 73.984 1.00 8.45 158 VAL C O 1
ATOM 9515 N N . VAL C 1 152 ? 20.306 38.498 74.662 1.00 8.53 159 VAL C N 1
ATOM 9516 C CA . VAL C 1 152 ? 20.359 39.181 75.950 1.00 11.44 159 VAL C CA 1
ATOM 9517 C C . VAL C 1 152 ? 20.859 40.655 75.784 1.00 13.35 159 VAL C C 1
ATOM 9518 O O . VAL C 1 152 ? 20.724 41.517 76.684 1.00 13.41 159 VAL C O 1
ATOM 9531 N N . GLY C 1 153 ? 21.386 40.953 74.604 1.00 11.85 160 GLY C N 1
ATOM 9532 C CA . GLY C 1 153 ? 21.710 42.326 74.232 1.00 9.86 160 GLY C CA 1
ATOM 9533 C C . GLY C 1 153 ? 20.462 43.137 73.918 1.00 9.43 160 GLY C C 1
ATOM 9534 O O . GLY C 1 153 ? 20.474 44.370 73.972 1.00 10.35 160 GLY C O 1
ATOM 9538 N N . LEU C 1 154 ? 19.368 42.462 73.589 1.00 8.13 161 LEU C N 1
ATOM 9539 C CA . LEU C 1 154 ? 18.140 43.175 73.279 1.00 8.16 161 LEU C CA 1
ATOM 9540 C C . LEU C 1 154 ? 17.293 43.424 74.521 1.00 10.02 161 LEU C C 1
ATOM 9541 O O . LEU C 1 154 ? 16.660 44.471 74.658 1.00 10.76 161 LEU C O 1
ATOM 9557 N N . TYR C 1 155 ? 17.268 42.468 75.434 1.00 10.10 162 TYR C N 1
ATOM 9558 C CA . TYR C 1 155 ? 16.287 42.532 76.513 1.00 10.07 162 TYR C CA 1
ATOM 9559 C C . TYR C 1 155 ? 16.915 42.732 77.869 1.00 10.02 162 TYR C C 1
ATOM 9560 O O . TYR C 1 155 ? 16.217 43.041 78.827 1.00 9.84 162 TYR C O 1
ATOM 9578 N N . GLY C 1 156 ? 18.233 42.568 77.952 1.00 11.00 163 GLY C N 1
ATOM 9579 C CA . GLY C 1 156 ? 18.904 42.561 79.227 1.00 11.83 163 GLY C CA 1
ATOM 9580 C C . GLY C 1 156 ? 18.604 41.234 79.921 1.00 13.50 163 GLY C C 1
ATOM 9581 O O . GLY C 1 156 ? 17.764 40.463 79.459 1.00 14.14 163 GLY C O 1
ATOM 9585 N N . ASN C 1 157 ? 19.325 40.948 80.994 1.00 12.69 164 ASN C N 1
ATOM 9586 C CA . ASN C 1 157 ? 19.101 39.733 81.780 1.00 11.97 164 ASN C CA 1
ATOM 9587 C C . ASN C 1 157 ? 19.663 39.868 83.189 1.00 10.73 164 ASN C C 1
ATOM 9588 O O . ASN C 1 157 ? 20.712 40.479 83.397 1.00 10.44 164 ASN C O 1
ATOM 9599 N N . PHE C 1 158 ? 18.976 39.253 84.142 1.00 12.49 165 PHE C N 1
ATOM 9600 C CA . PHE C 1 158 ? 19.424 39.207 85.534 1.00 13.04 165 PHE C CA 1
ATOM 9601 C C . PHE C 1 158 ? 20.829 38.615 85.591 1.00 11.91 165 PHE C C 1
ATOM 9602 O O . PHE C 1 158 ? 21.142 37.677 84.871 1.00 11.22 165 PHE C O 1
ATOM 9619 N N . GLY C 1 159 ? 21.672 39.198 86.417 1.00 11.53 166 GLY C N 1
ATOM 9620 C CA . GLY C 1 159 ? 22.988 38.650 86.661 1.00 12.31 166 GLY C CA 1
ATOM 9621 C C . GLY C 1 159 ? 24.041 38.837 85.590 1.00 12.34 166 GLY C C 1
ATOM 9622 O O . GLY C 1 159 ? 25.138 38.274 85.711 1.00 12.00 166 GLY C O 1
ATOM 9626 N N . GLN C 1 160 ? 23.739 39.635 84.563 1.00 12.29 167 GLN C N 1
ATOM 9627 C CA . GLN C 1 160 ? 24.610 39.747 83.378 1.00 12.26 167 GLN C CA 1
ATOM 9628 C C . GLN C 1 160 ? 25.001 41.201 83.029 1.00 11.97 167 GLN C C 1
ATOM 9629 O O . GLN C 1 160 ? 25.101 41.551 81.846 1.00 9.78 167 GLN C O 1
ATOM 9643 N N . THR C 1 161 ? 25.227 42.032 84.046 1.00 13.48 168 THR C N 1
ATOM 9644 C CA . THR C 1 161 ? 25.654 43.424 83.831 1.00 13.22 168 THR C CA 1
ATOM 9645 C C . THR C 1 161 ? 26.725 43.529 82.752 1.00 13.58 168 THR C C 1
ATOM 9646 O O . THR C 1 161 ? 26.609 44.330 81.822 1.00 12.09 168 THR C O 1
ATOM 9657 N N . ASN C 1 162 ? 27.767 42.711 82.893 1.00 13.40 169 ASN C N 1
ATOM 9658 C CA . ASN C 1 162 ? 28.928 42.831 82.030 1.00 10.62 169 ASN C CA 1
ATOM 9659 C C . ASN C 1 162 ? 28.669 42.271 80.651 1.00 9.89 169 ASN C C 1
ATOM 9660 O O . ASN C 1 162 ? 29.021 42.897 79.634 1.00 9.22 169 ASN C O 1
ATOM 9671 N N . TYR C 1 163 ? 28.037 41.107 80.599 1.00 9.50 170 TYR C N 1
ATOM 9672 C CA . TYR C 1 163 ? 27.832 40.416 79.336 1.00 10.79 170 TYR C CA 1
ATOM 9673 C C . TYR C 1 163 ? 26.861 41.193 78.474 1.00 9.26 170 TYR C C 1
ATOM 9674 O O . TYR C 1 163 ? 27.076 41.317 77.283 1.00 10.07 170 TYR C O 1
ATOM 9692 N N . VAL C 1 164 ? 25.809 41.722 79.089 1.00 9.30 171 VAL C N 1
ATOM 9693 C CA . VAL C 1 164 ? 24.813 42.548 78.375 1.00 10.88 171 VAL C CA 1
ATOM 9694 C C . VAL C 1 164 ? 25.339 43.888 77.860 1.00 9.75 171 VAL C C 1
ATOM 9695 O O . VAL C 1 164 ? 24.954 44.343 76.789 1.00 9.70 171 VAL C O 1
ATOM 9708 N N . ALA C 1 165 ? 26.187 44.529 78.663 1.00 9.74 172 ALA C N 1
ATOM 9709 C CA . ALA C 1 165 ? 26.852 45.758 78.276 1.00 11.23 172 ALA C CA 1
ATOM 9710 C C . ALA C 1 165 ? 27.625 45.536 76.994 1.00 12.09 172 ALA C C 1
ATOM 9711 O O . ALA C 1 165 ? 27.543 46.328 76.058 1.00 11.47 172 ALA C O 1
ATOM 9718 N N . ALA C 1 166 ? 28.386 44.446 76.956 1.00 11.57 173 ALA C N 1
ATOM 9719 C CA . ALA C 1 166 ? 29.254 44.163 75.815 1.00 12.41 173 ALA C CA 1
ATOM 9720 C C . ALA C 1 166 ? 28.461 43.783 74.578 1.00 12.14 173 ALA C C 1
ATOM 9721 O O . ALA C 1 166 ? 28.826 44.174 73.467 1.00 11.85 173 ALA C O 1
ATOM 9728 N N . LYS C 1 167 ? 27.385 43.050 74.734 1.00 11.37 174 LYS C N 1
ATOM 9729 C CA . LYS C 1 167 ? 26.634 42.525 73.614 1.00 11.11 174 LYS C CA 1
ATOM 9730 C C . LYS C 1 167 ? 25.684 43.611 73.040 1.00 9.44 174 LYS C C 1
ATOM 9731 O O . LYS C 1 167 ? 25.552 43.739 71.864 1.00 8.20 174 LYS C O 1
ATOM 9750 N N . SER C 1 168 ? 25.108 44.421 73.911 1.00 10.30 175 SER C N 1
ATOM 9751 C CA . SER C 1 168 ? 24.355 45.572 73.407 1.00 10.77 175 SER C CA 1
ATOM 9752 C C . SER C 1 168 ? 25.328 46.562 72.763 1.00 8.96 175 SER C C 1
ATOM 9753 O O . SER C 1 168 ? 25.028 47.200 71.743 1.00 7.76 175 SER C O 1
ATOM 9761 N N . GLY C 1 169 ? 26.513 46.678 73.339 1.00 8.72 176 GLY C N 1
ATOM 9762 C CA . GLY C 1 169 ? 27.512 47.591 72.817 1.00 8.39 176 GLY C CA 1
ATOM 9763 C C . GLY C 1 169 ? 28.105 47.138 71.479 1.00 9.44 176 GLY C C 1
ATOM 9764 O O . GLY C 1 169 ? 28.490 47.974 70.650 1.00 9.58 176 GLY C O 1
ATOM 9768 N N . VAL C 1 170 ? 28.209 45.817 71.293 1.00 8.97 177 VAL C N 1
ATOM 9769 C CA . VAL C 1 170 ? 28.607 45.241 69.998 1.00 8.77 177 VAL C CA 1
ATOM 9770 C C . VAL C 1 170 ? 27.603 45.644 68.900 1.00 8.18 177 VAL C C 1
ATOM 9771 O O . VAL C 1 170 ? 28.006 45.981 67.786 1.00 7.63 177 VAL C O 1
ATOM 9784 N N . ILE C 1 171 ? 26.307 45.628 69.206 1.00 7.53 178 ILE C N 1
ATOM 9785 C CA . ILE C 1 171 ? 25.306 46.057 68.236 1.00 7.97 178 ILE C CA 1
ATOM 9786 C C . ILE C 1 171 ? 25.529 47.527 67.864 1.00 9.93 178 ILE C C 1
ATOM 9787 O O . ILE C 1 171 ? 25.413 47.919 66.683 1.00 7.59 178 ILE C O 1
ATOM 9803 N N . GLY C 1 172 ? 25.914 48.331 68.852 1.00 10.35 179 GLY C N 1
ATOM 9804 C CA . GLY C 1 172 ? 26.171 49.750 68.609 1.00 7.51 179 GLY C CA 1
ATOM 9805 C C . GLY C 1 172 ? 27.314 49.973 67.641 1.00 7.76 179 GLY C C 1
ATOM 9806 O O . GLY C 1 172 ? 27.227 50.809 66.712 1.00 7.70 179 GLY C O 1
ATOM 9810 N N . MET C 1 173 ? 28.412 49.256 67.869 1.00 7.67 180 MET C N 1
ATOM 9811 C CA . MET C 1 173 ? 29.561 49.356 66.990 1.00 8.41 180 MET C CA 1
ATOM 9812 C C . MET C 1 173 ? 29.219 48.850 65.585 1.00 8.77 180 MET C C 1
ATOM 9813 O O . MET C 1 173 ? 29.730 49.372 64.600 1.00 8.42 180 MET C O 1
ATOM 9827 N N . THR C 1 174 ? 28.369 47.821 65.510 1.00 10.00 181 THR C N 1
ATOM 9828 C CA . THR C 1 174 ? 27.934 47.262 64.241 1.00 9.93 181 THR C CA 1
ATOM 9829 C C . THR C 1 174 ? 27.269 48.372 63.425 1.00 9.76 181 THR C C 1
ATOM 9830 O O . THR C 1 174 ? 27.536 48.528 62.218 1.00 10.08 181 THR C O 1
ATOM 9841 N N . LYS C 1 175 ? 26.465 49.195 64.086 1.00 9.20 182 LYS C N 1
ATOM 9842 C CA . LYS C 1 175 ? 25.797 50.300 63.390 1.00 10.17 182 LYS C CA 1
ATOM 9843 C C . LYS C 1 175 ? 26.784 51.391 62.944 1.00 9.17 182 LYS C C 1
ATOM 9844 O O . LYS C 1 175 ? 26.678 51.882 61.827 1.00 8.87 182 LYS C O 1
ATOM 9863 N N . VAL C 1 176 ? 27.759 51.737 63.779 1.00 9.04 183 VAL C N 1
ATOM 9864 C CA . VAL C 1 176 ? 28.782 52.705 63.378 1.00 8.21 183 VAL C CA 1
ATOM 9865 C C . VAL C 1 176 ? 29.468 52.209 62.101 1.00 9.27 183 VAL C C 1
ATOM 9866 O O . VAL C 1 176 ? 29.450 52.871 61.068 1.00 9.15 183 VAL C O 1
ATOM 9879 N N . TRP C 1 177 ? 30.021 51.010 62.182 1.00 9.81 184 TRP C N 1
ATOM 9880 C CA . TRP C 1 177 ? 30.900 50.506 61.152 1.00 9.23 184 TRP C CA 1
ATOM 9881 C C . TRP C 1 177 ? 30.188 50.328 59.825 1.00 8.95 184 TRP C C 1
ATOM 9882 O O . TRP C 1 177 ? 30.759 50.623 58.758 1.00 9.56 184 TRP C O 1
ATOM 9903 N N . ALA C 1 178 ? 28.921 49.928 59.873 1.00 7.45 185 ALA C N 1
ATOM 9904 C CA . ALA C 1 178 ? 28.119 49.872 58.662 1.00 7.47 185 ALA C CA 1
ATOM 9905 C C . ALA C 1 178 ? 28.145 51.234 57.936 1.00 7.65 185 ALA C C 1
ATOM 9906 O O . ALA C 1 178 ? 28.304 51.322 56.702 1.00 9.06 185 ALA C O 1
ATOM 9913 N N . ARG C 1 179 ? 27.982 52.286 58.726 1.00 7.71 186 ARG C N 1
ATOM 9914 C CA . ARG C 1 179 ? 27.974 53.666 58.227 1.00 7.93 186 ARG C CA 1
ATOM 9915 C C . ARG C 1 179 ? 29.325 54.067 57.664 1.00 8.70 186 ARG C C 1
ATOM 9916 O O . ARG C 1 179 ? 29.383 54.719 56.633 1.00 10.81 186 ARG C O 1
ATOM 9937 N N . GLU C 1 180 ? 30.402 53.717 58.352 1.00 8.09 187 GLU C N 1
ATOM 9938 C CA . GLU C 1 180 ? 31.737 54.112 57.916 1.00 8.30 187 GLU C CA 1
ATOM 9939 C C . GLU C 1 180 ? 32.246 53.333 56.669 1.00 9.54 187 GLU C C 1
ATOM 9940 O O . GLU C 1 180 ? 32.997 53.881 55.825 1.00 8.65 187 GLU C O 1
ATOM 9952 N N . LEU C 1 181 ? 31.836 52.070 56.540 1.00 9.09 188 LEU C N 1
ATOM 9953 C CA . LEU C 1 181 ? 32.541 51.141 55.652 1.00 8.20 188 LEU C CA 1
ATOM 9954 C C . LEU C 1 181 ? 31.720 50.751 54.425 1.00 8.21 188 LEU C C 1
ATOM 9955 O O . LEU C 1 181 ? 32.234 50.124 53.480 1.00 8.33 188 LEU C O 1
ATOM 9971 N N . GLY C 1 182 ? 30.446 51.098 54.418 1.00 8.13 189 GLY C N 1
ATOM 9972 C CA . GLY C 1 182 ? 29.613 50.772 53.273 1.00 8.18 189 GLY C CA 1
ATOM 9973 C C . GLY C 1 182 ? 30.127 51.300 51.938 1.00 8.48 189 GLY C C 1
ATOM 9974 O O . GLY C 1 182 ? 30.094 50.603 50.927 1.00 10.71 189 GLY C O 1
ATOM 9978 N N . A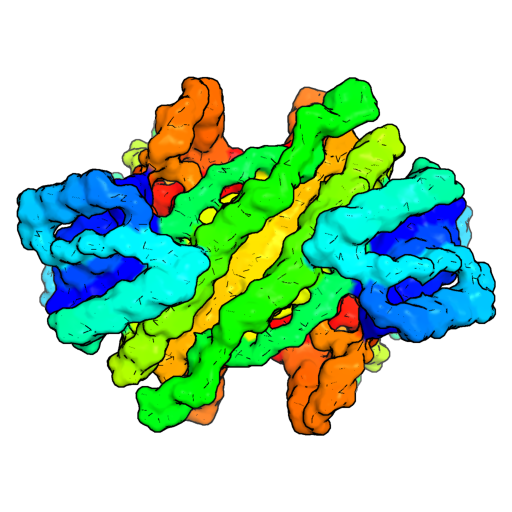RG C 1 183 ? 30.528 52.567 51.919 1.00 8.67 190 ARG C N 1
ATOM 9979 C CA . ARG C 1 183 ? 31.109 53.159 50.718 1.00 9.79 190 ARG C CA 1
ATOM 9980 C C . ARG C 1 183 ? 32.357 52.418 50.161 1.00 10.21 190 ARG C C 1
ATOM 9981 O O . ARG C 1 183 ? 32.820 52.717 49.051 1.00 9.88 190 ARG C O 1
ATOM 10002 N N . TYR C 1 184 ? 32.883 51.433 50.893 1.00 12.02 191 TYR C N 1
ATOM 10003 C CA . TYR C 1 184 ? 34.014 50.631 50.397 1.00 11.23 191 TYR C CA 1
ATOM 10004 C C . TYR C 1 184 ? 33.673 49.192 50.074 1.00 9.24 191 TYR C C 1
ATOM 10005 O O . TYR C 1 184 ? 34.572 48.355 49.988 1.00 9.04 191 TYR C O 1
ATOM 10023 N N . GLY C 1 185 ? 32.394 48.887 49.913 1.00 7.61 192 GLY C N 1
ATOM 10024 C CA . GLY C 1 185 ? 32.005 47.539 49.535 1.00 7.03 192 GLY C CA 1
ATOM 10025 C C . GLY C 1 185 ? 31.833 46.604 50.718 1.00 8.49 192 GLY C C 1
ATOM 10026 O O . GLY C 1 185 ? 31.784 45.392 50.555 1.00 9.20 192 GLY C O 1
ATOM 10030 N N . ILE C 1 186 ? 31.744 47.160 51.921 1.00 6.99 193 ILE C N 1
ATOM 10031 C CA . ILE C 1 186 ? 31.749 46.348 53.147 1.00 7.12 193 ILE C CA 1
ATOM 10032 C C . ILE C 1 186 ? 30.435 46.433 53.894 1.00 7.07 193 ILE C C 1
ATOM 10033 O O . ILE C 1 186 ? 29.942 47.546 54.147 1.00 9.24 193 ILE C O 1
ATOM 10049 N N . THR C 1 187 ? 29.891 45.260 54.253 1.00 6.60 194 THR C N 1
ATOM 10050 C CA . THR C 1 187 ? 28.711 45.165 55.096 1.00 6.69 194 THR C CA 1
ATOM 10051 C C . THR C 1 187 ? 29.112 44.741 56.497 1.00 8.88 194 THR C C 1
ATOM 10052 O O . THR C 1 187 ? 30.101 44.020 56.675 1.00 10.15 194 THR C O 1
ATOM 10063 N N . VAL C 1 188 ? 28.344 45.184 57.483 1.00 8.39 195 VAL C N 1
ATOM 10064 C CA . VAL C 1 188 ? 28.675 44.990 58.885 1.00 6.66 195 VAL C CA 1
ATOM 10065 C C . VAL C 1 188 ? 27.378 44.644 59.561 1.00 6.92 195 VAL C C 1
ATOM 10066 O O . VAL C 1 188 ? 26.441 45.420 59.516 1.00 6.36 195 VAL C O 1
ATOM 10079 N N . ASN C 1 189 ? 27.316 43.454 60.157 1.00 7.72 196 ASN C N 1
ATOM 10080 C CA . ASN C 1 189 ? 26.086 42.911 60.693 1.00 7.79 196 ASN C CA 1
ATOM 10081 C C . ASN C 1 189 ? 26.380 42.187 61.996 1.00 9.47 196 ASN C C 1
ATOM 10082 O O . ASN C 1 189 ? 27.533 41.883 62.288 1.00 10.73 196 ASN C O 1
ATOM 10093 N N . ALA C 1 190 ? 25.336 41.928 62.776 1.00 8.81 197 ALA C N 1
ATOM 10094 C CA . ALA C 1 190 ? 25.458 41.155 64.002 1.00 7.48 197 ALA C CA 1
ATOM 10095 C C . ALA C 1 190 ? 24.445 40.013 64.012 1.00 5.99 197 ALA C C 1
ATOM 10096 O O . ALA C 1 190 ? 23.372 40.095 63.380 1.00 5.55 197 ALA C O 1
ATOM 10103 N N . ILE C 1 191 ? 24.804 38.942 64.712 1.00 6.31 198 ILE C N 1
ATOM 10104 C CA . ILE C 1 191 ? 23.830 37.905 65.050 1.00 6.07 198 ILE C CA 1
ATOM 10105 C C . ILE C 1 191 ? 23.605 37.849 66.557 1.00 6.21 198 ILE C C 1
ATOM 10106 O O . ILE C 1 191 ? 24.545 37.955 67.353 1.00 7.32 198 ILE C O 1
ATOM 10122 N N . ALA C 1 192 ? 22.345 37.694 66.942 1.00 5.82 199 ALA C N 1
ATOM 10123 C CA . ALA C 1 192 ? 21.997 37.571 68.350 1.00 5.91 199 ALA C CA 1
ATOM 10124 C C . ALA C 1 192 ? 21.374 36.191 68.636 1.00 5.87 199 ALA C C 1
ATOM 10125 O O . ALA C 1 192 ? 20.176 36.016 68.496 1.00 6.45 199 ALA C O 1
ATOM 10132 N N . PRO C 1 193 ? 22.199 35.203 69.019 1.00 6.33 200 PRO C N 1
ATOM 10133 C CA . PRO C 1 193 ? 21.679 33.855 69.324 1.00 6.38 200 PRO C CA 1
ATOM 10134 C C . PRO C 1 193 ? 20.880 33.801 70.637 1.00 6.30 200 PRO C C 1
ATOM 10135 O O . PRO C 1 193 ? 21.124 34.629 71.505 1.00 6.40 200 PRO C O 1
ATOM 10146 N N . GLY C 1 194 ? 19.964 32.843 70.772 1.00 6.22 201 GLY C N 1
ATOM 10147 C CA . GLY C 1 194 ? 19.249 32.611 72.011 1.00 6.28 201 GLY C CA 1
ATOM 10148 C C . GLY C 1 194 ? 20.000 31.524 72.716 1.00 7.45 201 GLY C C 1
ATOM 10149 O O . GLY C 1 194 ? 21.238 31.575 72.779 1.00 9.18 201 GLY C O 1
ATOM 10153 N N . PHE C 1 195 ? 19.249 30.551 73.238 1.00 7.02 202 PHE C N 1
ATOM 10154 C CA . PHE C 1 195 ? 19.810 29.406 73.910 1.00 7.76 202 PHE C CA 1
ATOM 10155 C C . PHE C 1 195 ? 20.392 28.422 72.899 1.00 10.05 202 PHE C C 1
ATOM 10156 O O . PHE C 1 195 ? 19.658 27.899 72.072 1.00 10.07 202 PHE C O 1
ATOM 10173 N N . ILE C 1 196 ? 21.701 28.183 72.977 1.00 10.14 203 ILE C N 1
ATOM 10174 C CA . ILE C 1 196 ? 22.413 27.326 72.020 1.00 10.52 203 ILE C CA 1
ATOM 10175 C C . ILE C 1 196 ? 23.195 26.290 72.784 1.00 12.99 203 ILE C C 1
ATOM 10176 O O . ILE C 1 196 ? 23.868 26.624 73.755 1.00 13.69 203 ILE C O 1
ATOM 10192 N N . ALA C 1 197 ? 23.139 25.044 72.329 1.00 15.48 204 ALA C N 1
ATOM 10193 C CA . A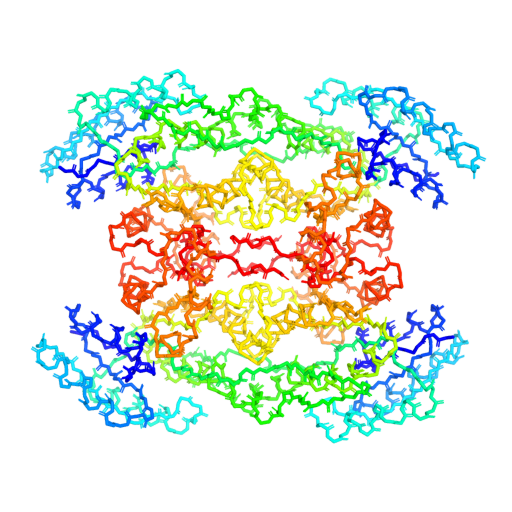LA C 1 197 ? 23.685 23.927 73.093 1.00 17.71 204 ALA C CA 1
ATOM 10194 C C . ALA C 1 197 ? 25.181 23.732 72.908 1.00 20.41 204 ALA C C 1
ATOM 10195 O O . ALA C 1 197 ? 25.600 22.716 72.338 1.00 20.61 204 ALA C O 1
ATOM 10202 N N . THR C 1 198 ? 25.977 24.667 73.422 1.00 22.78 205 THR C N 1
ATOM 10203 C CA . THR C 1 198 ? 27.421 24.477 73.530 1.00 26.51 205 THR C CA 1
ATOM 10204 C C . THR C 1 198 ? 27.763 23.853 74.877 1.00 30.67 205 THR C C 1
ATOM 10205 O O . THR C 1 198 ? 26.850 23.466 75.605 1.00 31.03 205 THR C O 1
ATOM 10216 N N . GLU C 1 199 ? 29.072 23.764 75.174 1.00 33.35 206 GLU C N 1
ATOM 10217 C CA . GLU C 1 199 ? 29.626 23.136 76.381 1.00 35.50 206 GLU C CA 1
ATOM 10218 C C . GLU C 1 199 ? 28.809 23.430 77.622 1.00 35.16 206 GLU C C 1
ATOM 10219 O O . GLU C 1 199 ? 28.035 22.581 78.065 1.00 36.45 206 GLU C O 1
ATOM 10231 N N . MET C 1 200 ? 28.985 24.629 78.180 1.00 34.48 207 MET C N 1
ATOM 10232 C CA . MET C 1 200 ? 28.375 24.970 79.458 1.00 35.04 207 MET C CA 1
ATOM 10233 C C . MET C 1 200 ? 26.887 24.639 79.451 1.00 33.64 207 MET C C 1
ATOM 10234 O O . MET C 1 200 ? 26.347 24.129 80.438 1.00 35.56 207 MET C O 1
ATOM 10248 N N . VAL C 1 201 ? 26.245 24.887 78.314 1.00 29.77 208 VAL C N 1
ATOM 10249 C CA . VAL C 1 201 ? 24.812 24.699 78.204 1.00 27.04 208 VAL C CA 1
ATOM 10250 C C . VAL C 1 201 ? 24.454 23.213 78.278 1.00 28.24 208 VAL C C 1
ATOM 10251 O O . VAL C 1 201 ? 23.596 22.817 79.066 1.00 30.01 208 VAL C O 1
ATOM 10264 N N . GLN C 1 202 ? 25.126 22.400 77.473 1.00 29.18 209 GLN C N 1
ATOM 10265 C CA . GLN C 1 202 ? 24.881 20.956 77.446 1.00 32.25 209 GLN C CA 1
ATOM 10266 C C . GLN C 1 202 ? 25.080 20.320 78.816 1.00 34.15 209 GLN C C 1
ATOM 10267 O O . GLN C 1 202 ? 24.529 19.255 79.105 1.00 35.82 209 GLN C O 1
ATOM 10281 N N . GLN C 1 203 ? 25.858 20.985 79.665 1.00 34.38 210 GLN C N 1
ATOM 10282 C CA . GLN C 1 203 ? 26.149 20.489 81.006 1.00 35.94 210 GLN C CA 1
ATOM 10283 C C . GLN C 1 203 ? 25.198 21.074 82.066 1.00 34.15 210 GLN C C 1
ATOM 10284 O O . GLN C 1 203 ? 25.366 20.820 83.262 1.00 34.86 210 GLN C O 1
ATOM 10298 N N . MET C 1 204 ? 24.195 21.849 81.650 1.00 30.72 211 MET C N 1
ATOM 10299 C CA . MET C 1 204 ? 23.283 22.461 82.631 1.00 28.27 211 MET C CA 1
ATOM 10300 C C . MET C 1 204 ? 22.260 21.444 83.160 1.00 27.13 211 MET C C 1
ATOM 10301 O O . MET C 1 204 ? 21.905 20.489 82.455 1.00 25.23 211 MET C O 1
ATOM 10315 N N . PRO C 1 205 ? 21.781 21.649 84.408 1.00 26.84 212 PRO C N 1
ATOM 10316 C CA . PRO C 1 205 ? 20.796 20.755 85.036 1.00 28.41 212 PRO C CA 1
ATOM 10317 C C . PRO C 1 205 ? 19.627 20.470 84.102 1.00 28.33 212 PRO C C 1
ATOM 10318 O O . PRO C 1 205 ? 19.113 21.409 83.486 1.00 26.72 212 PRO C O 1
ATOM 10329 N N . GLU C 1 206 ? 19.260 19.199 83.960 1.00 21.29 213 GLU C N 1
ATOM 10330 C CA . GLU C 1 206 ? 18.172 18.796 83.069 1.00 22.15 213 GLU C CA 1
ATOM 10331 C C . GLU C 1 206 ? 16.927 19.666 83.332 1.00 19.35 213 GLU C C 1
ATOM 10332 O O . GLU C 1 206 ? 16.317 20.198 82.422 1.00 17.72 213 GLU C O 1
ATOM 10344 N N . ARG C 1 207 ? 16.576 19.846 84.592 1.00 19.14 214 ARG C N 1
ATOM 10345 C CA . ARG C 1 207 ? 15.364 20.593 84.937 1.00 17.51 214 ARG C CA 1
ATOM 10346 C C . ARG C 1 207 ? 15.476 22.067 84.485 1.00 16.43 214 ARG C C 1
ATOM 10347 O O . ARG C 1 207 ? 14.503 22.687 84.062 1.00 15.63 214 ARG C O 1
ATOM 10368 N N . VAL C 1 208 ? 16.673 22.621 84.527 1.00 16.50 215 VAL C N 1
ATOM 10369 C CA . VAL C 1 208 ? 16.859 23.980 84.053 1.00 15.65 215 VAL C CA 1
ATOM 10370 C C . VAL C 1 208 ? 16.726 24.008 82.521 1.00 15.02 215 VAL C C 1
ATOM 10371 O O . VAL C 1 208 ? 16.080 24.909 81.980 1.00 14.20 215 VAL C O 1
ATOM 10384 N N . LEU C 1 209 ? 17.299 23.017 81.833 1.00 15.51 216 LEU C N 1
ATOM 10385 C CA . LEU C 1 209 ? 17.254 22.999 80.374 1.00 15.06 216 LEU C CA 1
ATOM 10386 C C . LEU C 1 209 ? 15.801 22.865 79.947 1.00 14.53 216 LEU C C 1
ATOM 10387 O O . LEU C 1 209 ? 15.374 23.539 79.001 1.00 13.80 216 LEU C O 1
ATOM 10403 N N . GLU C 1 210 ? 15.032 22.060 80.681 1.00 14.97 217 GLU C N 1
ATOM 10404 C CA . GLU C 1 210 ? 13.602 21.884 80.393 1.00 14.63 217 GLU C CA 1
ATOM 10405 C C . GLU C 1 210 ? 12.820 23.210 80.538 1.00 13.76 217 GLU C C 1
ATOM 10406 O O . GLU C 1 210 ? 11.934 23.517 79.730 1.00 13.22 217 GLU C O 1
ATOM 10418 N N . ALA C 1 211 ? 13.149 23.987 81.564 1.00 13.74 218 ALA C N 1
ATOM 10419 C CA . ALA C 1 211 ? 12.517 25.284 81.767 1.00 13.09 218 ALA C CA 1
ATOM 10420 C C . ALA C 1 211 ? 12.813 26.189 80.587 1.00 12.42 218 ALA C C 1
ATOM 10421 O O . ALA C 1 211 ? 11.902 26.816 80.052 1.00 11.89 218 ALA C O 1
ATOM 10428 N N . MET C 1 212 ? 14.077 26.200 80.146 1.00 12.56 219 MET C N 1
ATOM 10429 C CA . MET C 1 212 ? 14.527 27.037 79.014 1.00 12.08 219 MET C CA 1
ATOM 10430 C C . MET C 1 212 ? 13.831 26.700 77.678 1.00 11.73 219 MET C C 1
ATOM 10431 O O . MET C 1 212 ? 13.421 27.603 76.936 1.00 11.93 219 MET C O 1
ATOM 10445 N N . VAL C 1 213 ? 13.708 25.408 77.371 1.00 12.14 220 VAL C N 1
ATOM 10446 C CA . VAL C 1 213 ? 12.922 24.943 76.208 1.00 11.98 220 VAL C CA 1
ATOM 10447 C C . VAL C 1 213 ? 11.435 25.370 76.314 1.00 11.57 220 VAL C C 1
ATOM 10448 O O . VAL C 1 213 ? 10.810 25.748 75.334 1.00 11.20 220 VAL C O 1
ATOM 10461 N N . ALA C 1 214 ? 10.875 25.325 77.517 1.00 11.73 221 ALA C N 1
ATOM 10462 C CA . ALA C 1 214 ? 9.467 25.642 77.693 1.00 11.52 221 ALA C CA 1
ATOM 10463 C C . ALA C 1 214 ? 9.230 27.113 77.387 1.00 10.91 221 ALA C C 1
ATOM 10464 O O . ALA C 1 214 ? 8.155 27.491 76.930 1.00 10.68 221 ALA C O 1
ATOM 10471 N N . ARG C 1 215 ? 10.248 27.930 77.628 1.00 10.78 222 ARG C N 1
ATOM 10472 C CA . ARG C 1 215 ? 10.173 29.359 77.346 1.00 10.36 222 ARG C CA 1
ATOM 10473 C C . ARG C 1 215 ? 10.462 29.636 75.871 1.00 10.09 222 ARG C C 1
ATOM 10474 O O . ARG C 1 215 ? 10.413 30.781 75.443 1.00 9.83 222 ARG C O 1
ATOM 10495 N N . THR C 1 216 ? 10.762 28.601 75.096 1.00 10.24 223 THR C N 1
ATOM 10496 C CA . THR C 1 216 ? 11.160 28.777 73.691 1.00 10.11 223 THR C CA 1
ATOM 10497 C C . THR C 1 216 ? 10.049 28.304 72.772 1.00 10.06 223 THR C C 1
ATOM 10498 O O . THR C 1 216 ? 9.744 27.117 72.750 1.00 10.38 223 THR C O 1
ATOM 10509 N N . PRO C 1 217 ? 9.428 29.235 72.014 1.00 9.77 224 PRO C N 1
ATOM 10510 C CA . PRO C 1 217 ? 8.316 28.860 71.130 1.00 11.03 224 PRO C CA 1
ATOM 10511 C C . PRO C 1 217 ? 8.551 27.634 70.223 1.00 10.20 224 PRO C C 1
ATOM 10512 O O . PRO C 1 217 ? 7.699 26.756 70.242 1.00 10.83 224 PRO C O 1
ATOM 10523 N N . VAL C 1 218 ? 9.629 27.590 69.438 1.00 10.23 225 VAL C N 1
ATOM 10524 C CA . VAL C 1 218 ? 9.823 26.445 68.545 1.00 10.67 225 VAL C CA 1
ATOM 10525 C C . VAL C 1 218 ? 10.161 25.171 69.318 1.00 11.14 225 VAL C C 1
ATOM 10526 O O . VAL C 1 218 ? 10.277 24.113 68.722 1.00 11.72 225 VAL C O 1
ATOM 10539 N N . GLY C 1 219 ? 10.340 25.262 70.633 1.00 11.08 226 GLY C N 1
ATOM 10540 C CA . GLY C 1 219 ? 10.349 24.080 71.499 1.00 11.61 226 GLY C CA 1
ATOM 10541 C C . GLY C 1 219 ? 11.635 23.266 71.600 1.00 12.17 226 GLY C C 1
ATOM 10542 O O . GLY C 1 219 ? 11.595 22.044 71.774 1.00 12.85 226 GLY C O 1
ATOM 10546 N N . ARG C 1 220 ? 12.780 23.930 71.507 1.00 12.03 227 ARG C N 1
ATOM 10547 C CA . ARG C 1 220 ? 14.065 23.265 71.712 1.00 12.64 227 ARG C CA 1
ATOM 10548 C C . ARG C 1 220 ? 15.171 24.283 71.998 1.00 12.43 227 ARG C C 1
ATOM 10549 O O . ARG C 1 220 ? 15.038 25.470 71.657 1.00 11.85 227 ARG C O 1
ATOM 10570 N N . ILE C 1 221 ? 16.253 23.811 72.616 1.00 13.01 228 ILE C N 1
ATOM 10571 C CA . ILE C 1 221 ? 17.526 24.532 72.624 1.00 13.10 228 ILE C CA 1
ATOM 10572 C C . ILE C 1 221 ? 18.065 24.551 71.188 1.00 13.34 228 ILE C C 1
ATOM 10573 O O . ILE C 1 221 ? 17.907 23.569 70.452 1.00 14.96 228 ILE C O 1
ATOM 10589 N N . GLY C 1 222 ? 18.667 25.665 70.781 1.00 13.02 229 GLY C N 1
ATOM 10590 C CA . GLY C 1 222 ? 19.273 25.741 69.458 1.00 13.28 229 GLY C CA 1
ATOM 10591 C C . GLY C 1 222 ? 20.561 24.942 69.411 1.00 14.60 229 GLY C C 1
ATOM 10592 O O . GLY C 1 222 ? 21.113 24.566 70.448 1.00 16.21 229 GLY C O 1
ATOM 10596 N N . ASP C 1 223 ? 21.043 24.710 68.203 1.00 14.65 230 ASP C N 1
ATOM 10597 C CA . ASP C 1 223 ? 22.282 23.993 67.950 1.00 15.88 230 ASP C CA 1
ATOM 10598 C C . ASP C 1 223 ? 23.272 24.963 67.363 1.00 15.84 230 ASP C C 1
ATOM 10599 O O . ASP C 1 223 ? 22.880 25.899 66.681 1.00 15.30 230 ASP C O 1
ATOM 10608 N N . PRO C 1 224 ? 24.565 24.755 67.620 1.00 9.82 231 PRO C N 1
ATOM 10609 C CA . PRO C 1 224 ? 25.508 25.664 66.978 1.00 9.33 231 PRO C CA 1
ATOM 10610 C C . PRO C 1 224 ? 25.373 25.753 65.451 1.00 9.48 231 PRO C C 1
ATOM 10611 O O . PRO C 1 224 ? 25.654 26.805 64.906 1.00 9.93 231 PRO C O 1
ATOM 10622 N N . VAL C 1 225 ? 24.958 24.685 64.768 1.00 10.87 232 VAL C N 1
ATOM 10623 C CA . VAL C 1 225 ? 24.836 24.759 63.320 1.00 11.89 232 VAL C CA 1
ATOM 10624 C C . VAL C 1 225 ? 23.691 25.720 62.922 1.00 10.71 232 VAL C C 1
ATOM 10625 O O . VAL C 1 225 ? 23.659 26.206 61.800 1.00 10.49 232 VAL C O 1
ATOM 10638 N N . ASP C 1 226 ? 22.768 26.020 63.832 1.00 9.79 233 ASP C N 1
ATOM 10639 C CA . ASP C 1 226 ? 21.749 27.027 63.536 1.00 12.69 233 ASP C CA 1
ATOM 10640 C C . ASP C 1 226 ? 22.401 28.393 63.305 1.00 12.73 233 ASP C C 1
ATOM 10641 O O . ASP C 1 226 ? 21.930 29.196 62.500 1.00 12.16 233 ASP C O 1
ATOM 10650 N N . ILE C 1 227 ? 23.508 28.623 64.000 1.00 10.34 234 ILE C N 1
ATOM 10651 C CA . ILE C 1 227 ? 24.173 29.917 64.008 1.00 9.50 234 ILE C CA 1
ATOM 10652 C C . ILE C 1 227 ? 25.149 29.940 62.843 1.00 9.82 234 ILE C C 1
ATOM 10653 O O . ILE C 1 227 ? 25.263 30.934 62.131 1.00 8.31 234 ILE C O 1
ATOM 10669 N N . ALA C 1 228 ? 25.844 28.824 62.637 1.00 9.91 235 ALA C N 1
ATOM 10670 C CA . ALA C 1 228 ? 26.899 28.752 61.621 1.00 8.95 235 ALA C CA 1
ATOM 10671 C C . ALA C 1 228 ? 26.341 29.022 60.233 1.00 8.87 235 ALA C C 1
ATOM 10672 O O . ALA C 1 228 ? 27.018 29.663 59.406 1.00 8.87 235 ALA C O 1
ATOM 10679 N N . ARG C 1 229 ? 25.104 28.576 59.987 1.00 9.02 236 ARG C N 1
ATOM 10680 C CA . ARG C 1 229 ? 24.502 28.725 58.671 1.00 10.18 236 ARG C CA 1
ATOM 10681 C C . ARG C 1 229 ? 23.976 30.138 58.531 1.00 10.38 236 ARG C C 1
ATOM 10682 O O . ARG C 1 229 ? 23.891 30.638 57.426 1.00 8.72 236 ARG C O 1
ATOM 10703 N N . ALA C 1 230 ? 23.668 30.795 59.650 1.00 11.37 237 ALA C N 1
ATOM 10704 C CA . ALA C 1 230 ? 23.227 32.189 59.599 1.00 10.21 237 ALA C CA 1
ATOM 10705 C C . ALA C 1 230 ? 24.388 33.133 59.246 1.00 10.00 237 ALA C C 1
ATOM 10706 O O . ALA C 1 230 ? 24.211 34.020 58.419 1.00 9.37 237 ALA C O 1
ATOM 10713 N N . TYR C 1 231 ? 25.563 32.961 59.864 1.00 8.39 238 TYR C N 1
ATOM 10714 C CA . TYR C 1 231 ? 26.768 33.685 59.438 1.00 7.82 238 TYR C CA 1
ATOM 10715 C C . TYR C 1 231 ? 27.097 33.470 57.943 1.00 8.18 238 TYR C C 1
ATOM 10716 O O . TYR C 1 231 ? 27.357 34.421 57.234 1.00 9.52 238 TYR C O 1
ATOM 10734 N N . LEU C 1 232 ? 27.080 32.214 57.477 1.00 8.53 239 LEU C N 1
ATOM 10735 C CA . LEU C 1 232 ? 27.391 31.894 56.076 1.00 8.99 239 LEU C CA 1
ATOM 10736 C C . LEU C 1 232 ? 26.477 32.669 55.134 1.00 9.04 239 LEU C C 1
ATOM 10737 O O . LEU C 1 232 ? 26.943 33.297 54.207 1.00 9.74 239 LEU C O 1
ATOM 10753 N N . PHE C 1 233 ? 25.174 32.671 55.428 1.00 8.61 240 PHE C N 1
ATOM 10754 C CA . PHE C 1 233 ? 24.226 33.456 54.654 1.00 10.55 240 PHE C CA 1
ATOM 10755 C C . PHE C 1 233 ? 24.550 34.961 54.586 1.00 11.21 240 PHE C C 1
ATOM 10756 O O . PHE C 1 233 ? 24.588 35.573 53.500 1.00 8.47 240 PHE C O 1
ATOM 10773 N N . LEU C 1 234 ? 24.766 35.566 55.748 1.00 10.25 241 LEU C N 1
ATOM 10774 C CA . LEU C 1 234 ? 25.143 36.978 55.810 1.00 9.23 241 LEU C CA 1
ATOM 10775 C C . LEU C 1 234 ? 26.471 37.256 55.119 1.00 10.98 241 LEU C C 1
ATOM 10776 O O . LEU C 1 234 ? 26.696 38.346 54.595 1.00 11.03 241 LEU C O 1
ATOM 10792 N N . ALA C 1 235 ? 27.353 36.261 55.141 1.00 10.58 242 ALA C N 1
ATOM 10793 C CA . ALA C 1 235 ? 28.686 36.399 54.570 1.00 12.16 242 ALA C CA 1
ATOM 10794 C C . ALA C 1 235 ? 28.692 36.328 53.028 1.00 12.35 242 ALA C C 1
ATOM 10795 O O . ALA C 1 235 ? 29.666 36.701 52.381 1.00 12.41 242 ALA C O 1
ATOM 10802 N N . SER C 1 236 ? 27.598 35.855 52.445 1.00 10.25 243 SER C N 1
ATOM 10803 C CA . SER C 1 236 ? 27.531 35.609 51.007 1.00 10.92 243 SER C CA 1
ATOM 10804 C C . SER C 1 236 ? 27.794 36.850 50.176 1.00 9.79 243 SER C C 1
ATOM 10805 O O . SER C 1 236 ? 27.333 37.944 50.488 1.00 8.28 243 SER C O 1
ATOM 10813 N N . GLU C 1 237 ? 28.469 36.666 49.057 1.00 10.88 244 GLU C N 1
ATOM 10814 C CA . GLU C 1 237 ? 28.677 37.777 48.166 1.00 10.88 244 GLU C CA 1
ATOM 10815 C C . GLU C 1 237 ? 27.319 38.183 47.566 1.00 11.61 244 GLU C C 1
ATOM 10816 O O . GLU C 1 237 ? 27.186 39.268 47.006 1.00 14.23 244 GLU C O 1
ATOM 10828 N N . GLU C 1 238 ? 26.290 37.364 47.745 1.00 9.16 245 GLU C N 1
ATOM 10829 C CA . GLU C 1 238 ? 24.951 37.772 47.312 1.00 11.44 245 GLU C CA 1
ATOM 10830 C C . GLU C 1 238 ? 24.115 38.349 48.471 1.00 11.65 245 GLU C C 1
ATOM 10831 O O . GLU C 1 238 ? 22.878 38.525 48.349 1.00 12.43 245 GLU C O 1
ATOM 10843 N N . SER C 1 239 ? 24.786 38.679 49.584 1.00 9.54 246 SER C N 1
ATOM 10844 C CA . SER C 1 239 ? 24.102 39.303 50.724 1.00 10.35 246 SER C CA 1
ATOM 10845 C C . SER C 1 239 ? 24.604 40.743 50.931 1.00 9.07 246 SER C C 1
ATOM 10846 O O . SER C 1 239 ? 24.629 41.290 52.037 1.00 8.32 246 SER C O 1
ATOM 10854 N N . GLY C 1 240 ? 24.918 41.381 49.828 1.00 10.93 247 GLY C N 1
ATOM 10855 C CA . GLY C 1 240 ? 25.535 42.686 49.884 1.00 11.08 247 GLY C CA 1
ATOM 10856 C C . GLY C 1 240 ? 24.596 43.827 50.212 1.00 9.95 247 GLY C C 1
ATOM 10857 O O . GLY C 1 240 ? 25.068 44.906 50.516 1.00 10.29 247 GLY C O 1
ATOM 10861 N N . PHE C 1 241 ? 23.288 43.620 50.116 1.00 8.02 248 PHE C N 1
ATOM 10862 C CA . PHE C 1 241 ? 22.363 44.630 50.564 1.00 7.96 248 PHE C CA 1
ATOM 10863 C C . PHE C 1 241 ? 21.908 44.488 52.023 1.00 7.75 248 PHE C C 1
ATOM 10864 O O . PHE C 1 241 ? 21.014 45.212 52.439 1.00 7.64 248 PHE C O 1
ATOM 10881 N N . ILE C 1 242 ? 22.490 43.558 52.782 1.00 7.74 249 ILE C N 1
ATOM 10882 C CA . ILE C 1 242 ? 22.204 43.431 54.213 1.00 7.20 249 ILE C CA 1
ATOM 10883 C C . ILE C 1 242 ? 23.341 44.084 54.959 1.00 7.22 249 ILE C C 1
ATOM 10884 O O . ILE C 1 242 ? 24.473 43.661 54.829 1.00 7.29 249 ILE C O 1
ATOM 10900 N N . SER C 1 243 ? 23.059 45.140 55.719 1.00 7.21 250 SER C N 1
ATOM 10901 C CA . SER C 1 243 ? 24.098 45.742 56.511 1.00 7.27 250 SER C CA 1
ATOM 10902 C C . SER C 1 243 ? 23.495 46.592 57.618 1.00 7.24 250 SER C C 1
ATOM 10903 O O . SER C 1 243 ? 22.405 47.125 57.484 1.00 7.27 250 SER C O 1
ATOM 10911 N N . GLY C 1 244 ? 24.207 46.686 58.728 1.00 7.52 251 GLY C N 1
ATOM 10912 C CA . GLY C 1 244 ? 23.772 47.504 59.852 1.00 8.63 251 GLY C CA 1
ATOM 10913 C C . GLY C 1 244 ? 22.686 46.813 60.663 1.00 9.56 251 GLY C C 1
ATOM 10914 O O . GLY C 1 244 ? 22.047 47.446 61.520 1.00 10.38 251 GLY C O 1
ATOM 10918 N N . THR C 1 245 ? 22.462 45.521 60.415 1.00 10.18 252 THR C N 1
ATOM 10919 C CA . THR C 1 245 ? 21.342 44.852 61.047 1.00 11.95 252 THR C CA 1
ATOM 10920 C C . THR C 1 245 ? 21.781 43.780 62.044 1.00 10.78 252 THR C C 1
ATOM 10921 O O . THR C 1 245 ? 22.937 43.365 62.091 1.00 8.66 252 THR C O 1
ATOM 10932 N N . THR C 1 246 ? 20.826 43.391 62.874 1.00 11.40 253 THR C N 1
ATOM 10933 C CA . THR C 1 246 ? 21.041 42.366 63.882 1.00 10.72 253 THR C CA 1
ATOM 10934 C C . THR C 1 246 ? 20.081 41.242 63.596 1.00 9.12 253 THR C C 1
ATOM 10935 O O . THR C 1 246 ? 18.875 41.393 63.777 1.00 9.59 253 THR C O 1
ATOM 10946 N N . LEU C 1 247 ? 20.613 40.116 63.128 1.00 7.27 254 LEU C N 1
ATOM 10947 C CA . LEU C 1 247 ? 19.800 38.948 62.856 1.00 8.20 254 LEU C CA 1
ATOM 10948 C C . LEU C 1 247 ? 19.605 38.136 64.129 1.00 8.18 254 LEU C C 1
ATOM 10949 O O . LEU C 1 247 ? 20.598 37.636 64.674 1.00 8.79 254 LEU C O 1
ATOM 10965 N N . SER C 1 248 ? 18.360 38.001 64.588 1.00 7.11 255 SER C N 1
ATOM 10966 C CA . SER C 1 248 ? 18.050 37.159 65.750 1.00 7.76 255 SER C CA 1
ATOM 10967 C C . SER C 1 248 ? 17.789 35.697 65.343 1.00 7.27 255 SER C C 1
ATOM 10968 O O . SER C 1 248 ? 16.902 35.393 64.510 1.00 6.21 255 SER C O 1
ATOM 10976 N N . VAL C 1 249 ? 18.531 34.798 65.982 1.00 6.89 256 VAL C N 1
ATOM 10977 C CA . VAL C 1 249 ? 18.338 33.361 65.837 1.00 6.35 256 VAL C CA 1
ATOM 10978 C C . VAL C 1 249 ? 18.106 32.772 67.221 1.00 6.45 256 VAL C C 1
ATOM 10979 O O . VAL C 1 249 ? 19.056 32.289 67.873 1.00 6.55 256 VAL C O 1
ATOM 10992 N N . ASP C 1 250 ? 16.862 32.847 67.683 1.00 6.82 257 ASP C N 1
ATOM 10993 C CA . ASP C 1 250 ? 16.555 32.529 69.069 1.00 8.04 257 ASP C CA 1
ATOM 10994 C C . ASP C 1 250 ? 15.285 31.702 69.262 1.00 6.71 257 ASP C C 1
ATOM 10995 O O . ASP C 1 250 ? 14.774 31.598 70.386 1.00 7.57 257 ASP C O 1
ATOM 11004 N N . GLY C 1 251 ? 14.831 31.046 68.199 1.00 6.73 258 GLY C N 1
ATOM 11005 C CA . GLY C 1 251 ? 13.653 30.202 68.275 1.00 6.89 258 GLY C CA 1
ATOM 11006 C C . GLY C 1 251 ? 12.401 30.905 68.790 1.00 6.94 258 GLY C C 1
ATOM 11007 O O . GLY C 1 251 ? 11.433 30.247 69.212 1.00 7.13 258 GLY C O 1
ATOM 11011 N N . GLY C 1 252 ? 12.423 32.234 68.728 1.00 6.81 259 GLY C N 1
ATOM 11012 C CA . GLY C 1 252 ? 11.301 33.058 69.151 1.00 6.89 259 GLY C CA 1
ATOM 11013 C C . GLY C 1 252 ? 11.320 33.381 70.630 1.00 8.22 259 GLY C C 1
ATOM 11014 O O . GLY C 1 252 ? 10.351 33.926 71.183 1.00 8.80 259 GLY C O 1
ATOM 11018 N N . MET C 1 253 ? 12.415 33.030 71.286 1.00 7.88 260 MET C N 1
ATOM 11019 C CA . MET C 1 253 ? 12.500 33.191 72.723 1.00 8.33 260 MET C CA 1
ATOM 11020 C C . MET C 1 253 ? 12.654 34.678 73.029 1.00 9.88 260 MET C C 1
ATOM 11021 O O . MET C 1 253 ? 13.447 35.380 72.370 1.00 8.57 260 MET C O 1
ATOM 11035 N N . VAL C 1 254 ? 11.868 35.157 74.001 1.00 10.85 261 VAL C N 1
ATOM 11036 C CA . VAL C 1 254 ? 11.991 36.519 74.508 1.00 10.03 261 VAL C CA 1
ATOM 11037 C C . VAL C 1 254 ? 12.283 36.438 75.997 1.00 10.16 261 VAL C C 1
ATOM 11038 O O . VAL C 1 254 ? 11.620 35.742 76.726 1.00 10.82 261 VAL C O 1
ATOM 11051 N N . VAL C 1 255 ? 13.322 37.121 76.446 1.00 8.83 262 VAL C N 1
ATOM 11052 C CA . VAL C 1 255 ? 13.743 36.962 77.810 1.00 7.91 262 VAL C CA 1
ATOM 11053 C C . VAL C 1 255 ? 12.813 37.782 78.708 1.00 8.22 262 VAL C C 1
ATOM 11054 O O . VAL C 1 255 ? 12.968 39.003 78.855 1.00 8.31 262 VAL C O 1
ATOM 11067 N N . GLY C 1 256 ? 11.820 37.110 79.268 1.00 26.41 263 GLY C N 1
ATOM 11068 C CA . GLY C 1 256 ? 10.885 37.752 80.155 1.00 26.41 263 GLY C CA 1
ATOM 11069 C C . GLY C 1 256 ? 11.630 38.274 81.361 1.00 26.41 263 GLY C C 1
ATOM 11070 O O . GLY C 1 256 ? 12.738 37.844 81.655 1.00 26.41 263 GLY C O 1
ATOM 11074 N N . SER C 1 257 ? 11.017 39.241 82.033 1.00 26.41 264 SER C N 1
ATOM 11075 C CA . SER C 1 257 ? 11.445 39.657 83.353 1.00 26.41 264 SER C CA 1
ATOM 11076 C C . SER C 1 257 ? 10.781 38.745 84.383 1.00 26.41 264 SER C C 1
ATOM 11077 O O . SER C 1 257 ? 9.917 37.966 84.026 1.00 26.41 264 SER C O 1
ATOM 11086 N N . LYS D 1 5 ? 8.398 18.169 46.409 1.00 10.57 12 LYS D N 1
ATOM 11087 C CA . LYS D 1 5 ? 8.204 19.627 46.334 1.00 12.46 12 LYS D CA 1
ATOM 11088 C C . LYS D 1 5 ? 7.359 20.228 47.451 1.00 12.35 12 LYS D C 1
ATOM 11089 O O . LYS D 1 5 ? 6.136 20.021 47.511 1.00 12.55 12 LYS D O 1
ATOM 11107 N N . ARG D 1 6 ? 8.003 21.029 48.286 1.00 12.17 13 ARG D N 1
ATOM 11108 C CA . ARG D 1 6 ? 7.258 21.925 49.166 1.00 12.18 13 ARG D CA 1
ATOM 11109 C C . ARG D 1 6 ? 6.456 22.951 48.388 1.00 9.76 13 ARG D C 1
ATOM 11110 O O . ARG D 1 6 ? 6.818 23.348 47.287 1.00 10.24 13 ARG D O 1
ATOM 11131 N N . VAL D 1 7 ? 5.328 23.339 48.950 1.00 7.98 14 VAL D N 1
ATOM 11132 C CA . VAL D 1 7 ? 4.421 24.289 48.308 1.00 7.63 14 VAL D CA 1
ATOM 11133 C C . VAL D 1 7 ? 4.605 25.656 48.968 1.00 7.16 14 VAL D C 1
ATOM 11134 O O . VAL D 1 7 ? 4.492 25.771 50.182 1.00 7.28 14 VAL D O 1
ATOM 11147 N N . ALA D 1 8 ? 4.916 26.683 48.182 1.00 6.96 15 ALA D N 1
ATOM 11148 C CA . ALA D 1 8 ? 4.973 28.054 48.710 1.00 7.73 15 ALA D CA 1
ATOM 11149 C C . ALA D 1 8 ? 3.953 28.970 48.036 1.00 8.51 15 ALA D C 1
ATOM 11150 O O . ALA D 1 8 ? 3.844 29.008 46.809 1.00 9.35 15 ALA D O 1
ATOM 11157 N N . ILE D 1 9 ? 3.181 29.682 48.859 1.00 9.21 16 ILE D N 1
ATOM 11158 C CA . ILE D 1 9 ? 2.263 30.725 48.389 1.00 9.68 16 ILE D CA 1
ATOM 11159 C C . ILE D 1 9 ? 2.995 32.067 48.450 1.00 8.99 16 ILE D C 1
ATOM 11160 O O . ILE D 1 9 ? 3.490 32.450 49.497 1.00 9.46 16 ILE D O 1
ATOM 11176 N N . ILE D 1 10 ? 3.130 32.734 47.308 1.00 7.72 17 ILE D N 1
ATOM 11177 C CA . ILE D 1 10 ? 3.676 34.081 47.259 1.00 8.47 17 ILE D CA 1
ATOM 11178 C C . ILE D 1 10 ? 2.563 35.041 46.849 1.00 9.32 17 ILE D C 1
ATOM 11179 O O . ILE D 1 10 ? 2.066 34.964 45.715 1.00 7.87 17 ILE D O 1
ATOM 11195 N N . THR D 1 11 ? 2.197 35.963 47.746 1.00 10.15 18 THR D N 1
ATOM 11196 C CA . THR D 1 11 ? 1.142 36.938 47.477 1.00 9.36 18 THR D CA 1
ATOM 11197 C C . THR D 1 11 ? 1.806 38.196 46.927 1.00 8.54 18 THR D C 1
ATOM 11198 O O . THR D 1 11 ? 2.979 38.436 47.174 1.00 8.95 18 THR D O 1
ATOM 11209 N N . GLY D 1 12 ? 1.061 38.967 46.154 1.00 10.56 19 GLY D N 1
ATOM 11210 C CA . GLY D 1 12 ? 1.620 40.045 45.342 1.00 10.63 19 GLY D CA 1
ATOM 11211 C C . GLY D 1 12 ? 2.722 39.556 44.399 1.00 12.12 19 GLY D C 1
ATOM 11212 O O . GLY D 1 12 ? 3.704 40.254 44.177 1.00 12.24 19 GLY D O 1
ATOM 11216 N N . ALA D 1 13 ? 2.561 38.358 43.830 1.00 12.23 20 ALA D N 1
ATOM 11217 C CA . ALA D 1 13 ? 3.656 37.717 43.105 1.00 10.96 20 ALA D CA 1
ATOM 11218 C C . ALA D 1 13 ? 3.883 38.247 41.695 1.00 11.77 20 ALA D C 1
ATOM 11219 O O . ALA D 1 13 ? 4.912 37.951 41.103 1.00 11.61 20 ALA D O 1
ATOM 11226 N N . ALA D 1 14 ? 2.942 39.019 41.162 1.00 11.90 21 ALA D N 1
ATOM 11227 C CA . ALA D 1 14 ? 2.978 39.402 39.745 1.00 13.29 21 ALA D CA 1
ATOM 11228 C C . ALA D 1 14 ? 4.038 40.440 39.359 1.00 12.89 21 ALA D C 1
ATOM 11229 O O . ALA D 1 14 ? 4.448 40.500 38.195 1.00 13.32 21 ALA D O 1
ATOM 11236 N N . ASN D 1 15 ? 4.467 41.263 40.297 1.00 12.69 22 ASN D N 1
ATOM 11237 C CA . ASN D 1 15 ? 5.461 42.268 40.073 1.00 12.05 22 ASN D CA 1
ATOM 11238 C C . ASN D 1 15 ? 6.528 42.423 41.147 1.00 11.15 22 ASN D C 1
ATOM 11239 O O . ASN D 1 15 ? 6.370 41.902 42.189 1.00 9.29 22 ASN D O 1
ATOM 11250 N N . GLY D 1 16 ? 7.545 43.207 40.842 1.00 10.51 23 GLY D N 1
ATOM 11251 C CA . GLY D 1 16 ? 8.485 43.637 41.870 1.00 10.43 23 GLY D CA 1
ATOM 11252 C C . GLY D 1 16 ? 9.013 42.523 42.765 1.00 9.09 23 GLY D C 1
ATOM 11253 O O . GLY D 1 16 ? 9.448 41.495 42.268 1.00 9.33 23 GLY D O 1
ATOM 11257 N N . ILE D 1 17 ? 8.998 42.734 44.082 1.00 9.00 24 ILE D N 1
ATOM 11258 C CA . ILE D 1 17 ? 9.630 41.790 44.993 1.00 10.04 24 ILE D CA 1
ATOM 11259 C C . ILE D 1 17 ? 8.953 40.425 44.931 1.00 8.96 24 ILE D C 1
ATOM 11260 O O . ILE D 1 17 ? 9.621 39.387 45.009 1.00 9.09 24 ILE D O 1
ATOM 11276 N N . GLY D 1 18 ? 7.636 40.414 44.810 1.00 8.95 25 GLY D N 1
ATOM 11277 C CA . GLY D 1 18 ? 6.909 39.158 44.701 1.00 7.64 25 GLY D CA 1
ATOM 11278 C C . GLY D 1 18 ? 7.336 38.353 43.484 1.00 10.10 25 GLY D C 1
ATOM 11279 O O . GLY D 1 18 ? 7.488 37.137 43.571 1.00 11.23 25 GLY D O 1
ATOM 11283 N N . ARG D 1 19 ? 7.529 39.014 42.340 1.00 10.32 26 ARG D N 1
ATOM 11284 C CA . ARG D 1 19 ? 7.928 38.291 41.127 1.00 10.84 26 ARG D CA 1
ATOM 11285 C C . ARG D 1 19 ? 9.287 37.603 41.314 1.00 8.44 26 ARG D C 1
ATOM 11286 O O . ARG D 1 19 ? 9.455 36.414 41.025 1.00 7.72 26 ARG D O 1
ATOM 11307 N N . ALA D 1 20 ? 10.251 38.349 41.821 1.00 8.04 27 ALA D N 1
ATOM 11308 C CA . ALA D 1 20 ? 11.586 37.813 42.035 1.00 9.47 27 ALA D CA 1
ATOM 11309 C C . ALA D 1 20 ? 11.571 36.656 43.042 1.00 10.28 27 ALA D C 1
ATOM 11310 O O . ALA D 1 20 ? 12.281 35.659 42.860 1.00 11.00 27 ALA D O 1
ATOM 11317 N N . THR D 1 21 ? 10.775 36.816 44.100 1.00 8.87 28 THR D N 1
ATOM 11318 C CA . THR D 1 21 ? 10.619 35.793 45.126 1.00 7.45 28 THR D CA 1
ATOM 11319 C C . THR D 1 21 ? 10.017 34.511 44.540 1.00 7.47 28 THR D C 1
ATOM 11320 O O . THR D 1 21 ? 10.505 33.432 44.825 1.00 7.26 28 THR D O 1
ATOM 11331 N N . ALA D 1 22 ? 8.971 34.639 43.718 1.00 7.04 29 ALA D N 1
ATOM 11332 C CA . ALA D 1 22 ? 8.345 33.510 43.052 1.00 7.01 29 ALA D CA 1
ATOM 11333 C C . ALA D 1 22 ? 9.340 32.752 42.182 1.00 8.24 29 ALA D C 1
ATOM 11334 O O . ALA D 1 22 ? 9.406 31.513 42.210 1.00 8.45 29 ALA D O 1
ATOM 11341 N N . LEU D 1 23 ? 10.110 33.501 41.402 1.00 9.36 30 LEU D N 1
ATOM 11342 C CA . LEU D 1 23 ? 11.139 32.925 40.528 1.00 9.82 30 LEU D CA 1
ATOM 11343 C C . LEU D 1 23 ? 12.233 32.219 41.326 1.00 9.04 30 LEU D C 1
ATOM 11344 O O . LEU D 1 23 ? 12.673 31.115 40.973 1.00 8.56 30 LEU D O 1
ATOM 11360 N N . GLU D 1 24 ? 12.682 32.884 42.387 1.00 9.41 31 GLU D N 1
ATOM 11361 C CA . GLU D 1 24 ? 13.723 32.326 43.264 1.00 10.84 31 GLU D CA 1
ATOM 11362 C C . GLU D 1 24 ? 13.256 31.016 43.962 1.00 9.85 31 GLU D C 1
ATOM 11363 O O . GLU D 1 24 ? 14.008 30.029 44.010 1.00 9.17 31 GLU D O 1
ATOM 11375 N N . PHE D 1 25 ? 12.009 30.976 44.446 1.00 9.69 32 PHE D N 1
ATOM 11376 C CA . PHE D 1 25 ? 11.498 29.754 45.092 1.00 10.02 32 PHE D CA 1
ATOM 11377 C C . PHE D 1 25 ? 11.350 28.642 44.037 1.00 11.28 32 PHE D C 1
ATOM 11378 O O . PHE D 1 25 ? 11.675 27.484 44.319 1.00 10.31 32 PHE D O 1
ATOM 11395 N N . ALA D 1 26 ? 10.895 28.986 42.823 1.00 10.81 33 ALA D N 1
ATOM 11396 C CA . ALA D 1 26 ? 10.719 27.967 41.769 1.00 11.56 33 ALA D CA 1
ATOM 11397 C C . ALA D 1 26 ? 12.051 27.349 41.435 1.00 13.16 33 ALA D C 1
ATOM 11398 O O . ALA D 1 26 ? 12.174 26.125 41.268 1.00 15.78 33 ALA D O 1
ATOM 11405 N N . GLN D 1 27 ? 13.060 28.196 41.318 1.00 15.38 34 GLN D N 1
ATOM 11406 C CA . GLN D 1 27 ? 14.411 27.743 40.966 1.00 16.32 34 GLN D CA 1
ATOM 11407 C C . GLN D 1 27 ? 14.996 26.856 42.066 1.00 13.63 34 GLN D C 1
ATOM 11408 O O . GLN D 1 27 ? 15.885 26.033 41.791 1.00 13.84 34 GLN D O 1
ATOM 11422 N N . ALA D 1 28 ? 14.512 27.049 43.301 1.00 10.30 35 ALA D N 1
ATOM 11423 C CA . ALA D 1 28 ? 14.921 26.238 44.455 1.00 9.64 35 ALA D CA 1
ATOM 11424 C C . ALA D 1 28 ? 14.174 24.896 44.550 1.00 9.95 35 ALA D C 1
ATOM 11425 O O . ALA D 1 28 ? 14.435 24.089 45.464 1.00 9.44 35 ALA D O 1
ATOM 11432 N N . GLY D 1 29 ? 13.215 24.683 43.657 1.00 11.55 36 GLY D N 1
ATOM 11433 C CA . GLY D 1 29 ? 12.452 23.451 43.649 1.00 13.09 36 GLY D CA 1
ATOM 11434 C C . GLY D 1 29 ? 11.077 23.492 44.311 1.00 13.16 36 GLY D C 1
ATOM 11435 O O . GLY D 1 29 ? 10.375 22.478 44.288 1.00 15.40 36 GLY D O 1
ATOM 11439 N N . TYR D 1 30 ? 10.687 24.625 44.902 1.00 11.00 37 TYR D N 1
ATOM 11440 C CA . TYR D 1 30 ? 9.339 24.777 45.428 1.00 9.99 37 TYR D CA 1
ATOM 11441 C C . TYR D 1 30 ? 8.319 24.731 44.303 1.00 10.38 37 TYR D C 1
ATOM 11442 O O . TYR D 1 30 ? 8.566 25.287 43.222 1.00 9.49 37 TYR D O 1
ATOM 11460 N N . HIS D 1 31 ? 7.176 24.093 44.541 1.00 8.81 38 HIS D N 1
ATOM 11461 C CA . HIS D 1 31 ? 6.011 24.401 43.727 1.00 8.80 38 HIS D CA 1
ATOM 11462 C C . HIS D 1 31 ? 5.408 25.735 44.196 1.00 9.00 38 HIS D C 1
ATOM 11463 O O . HIS D 1 31 ? 4.920 25.847 45.328 1.00 8.97 38 HIS D O 1
ATOM 11476 N N . VAL D 1 32 ? 5.422 26.741 43.328 1.00 9.89 39 VAL D N 1
ATOM 11477 C CA . VAL D 1 32 ? 4.936 28.073 43.713 1.00 9.15 39 VAL D CA 1
ATOM 11478 C C . VAL D 1 32 ? 3.474 28.263 43.351 1.00 10.60 39 VAL D C 1
ATOM 11479 O O . VAL D 1 32 ? 3.081 28.014 42.219 1.00 13.15 39 VAL D O 1
ATOM 11492 N N . VAL D 1 33 ? 2.670 28.729 44.299 1.00 9.49 40 VAL D N 1
ATOM 11493 C CA . VAL D 1 33 ? 1.354 29.202 43.952 1.00 10.05 40 VAL D CA 1
ATOM 11494 C C . VAL D 1 33 ? 1.409 30.705 44.106 1.00 9.73 40 VAL D C 1
ATOM 11495 O O . VAL D 1 33 ? 1.537 31.257 45.203 1.00 9.69 40 VAL D O 1
ATOM 11508 N N . ALA D 1 34 ? 1.354 31.367 42.958 1.00 10.34 41 ALA D N 1
ATOM 11509 C CA . ALA D 1 34 ? 1.398 32.823 42.886 1.00 10.12 41 ALA D CA 1
ATOM 11510 C C . ALA D 1 34 ? -0.005 33.402 42.995 1.00 11.09 41 ALA D C 1
ATOM 11511 O O . ALA D 1 34 ? -0.877 32.977 42.247 1.00 9.78 41 ALA D O 1
ATOM 11518 N N . TRP D 1 35 ? -0.195 34.368 43.906 1.00 13.17 42 TRP D N 1
ATOM 11519 C CA . TRP D 1 35 ? -1.448 35.133 44.075 1.00 13.73 42 TRP D CA 1
ATOM 11520 C C . TRP D 1 35 ? -1.248 36.599 43.730 1.00 13.77 42 TRP D C 1
ATOM 11521 O O . TRP D 1 35 ? -0.241 37.190 44.085 1.00 13.44 42 TRP D O 1
ATOM 11542 N N . ASP D 1 36 ? -2.210 37.176 43.014 1.00 14.09 43 ASP D N 1
ATOM 11543 C CA . ASP D 1 36 ? -2.195 38.606 42.685 1.00 13.63 43 ASP D CA 1
ATOM 11544 C C . ASP D 1 36 ? -3.550 38.992 42.096 1.00 14.10 43 ASP D C 1
ATOM 11545 O O . ASP D 1 36 ? -4.326 38.123 41.717 1.00 12.65 43 ASP D O 1
ATOM 11554 N N . LEU D 1 37 ? -3.829 40.291 42.014 1.00 14.51 44 LEU D N 1
ATOM 11555 C CA . LEU D 1 37 ? -4.988 40.795 41.268 1.00 15.57 44 LEU D CA 1
ATOM 11556 C C . LEU D 1 37 ? -4.710 40.908 39.775 1.00 15.59 44 LEU D C 1
ATOM 11557 O O . LEU D 1 37 ? -5.633 40.816 38.963 1.00 16.97 44 LEU D O 1
ATOM 11573 N N . ALA D 1 38 ? -3.443 41.135 39.432 1.00 16.39 45 ALA D N 1
ATOM 11574 C CA . ALA D 1 38 ? -3.036 41.435 38.056 1.00 17.47 45 ALA D CA 1
ATOM 11575 C C . ALA D 1 38 ? -2.888 40.154 37.231 1.00 18.28 45 ALA D C 1
ATOM 11576 O O . ALA D 1 38 ? -1.877 39.461 37.290 1.00 19.03 45 ALA D O 1
ATOM 11583 N N . GLU D 1 39 ? -3.910 39.840 36.452 1.00 17.94 46 GLU D N 1
ATOM 11584 C CA . GLU D 1 39 ? -3.984 38.530 35.806 1.00 18.32 46 GLU D CA 1
ATOM 11585 C C . GLU D 1 39 ? -3.023 38.344 34.647 1.00 19.78 46 GLU D C 1
ATOM 11586 O O . GLU D 1 39 ? -2.385 37.292 34.520 1.00 20.04 46 GLU D O 1
ATOM 11598 N N . GLU D 1 40 ? -2.928 39.350 33.783 1.00 21.45 47 GLU D N 1
ATOM 11599 C CA . GLU D 1 40 ? -2.000 39.282 32.673 1.00 22.59 47 GLU D CA 1
ATOM 11600 C C . GLU D 1 40 ? -0.579 39.143 33.181 1.00 20.45 47 GLU D C 1
ATOM 11601 O O . GLU D 1 40 ? 0.172 38.301 32.701 1.00 19.04 47 GLU D O 1
ATOM 11613 N N . ALA D 1 41 ? -0.204 39.997 34.127 1.00 19.73 48 ALA D N 1
ATOM 11614 C CA . ALA D 1 41 ? 1.113 39.918 34.727 1.00 18.43 48 ALA D CA 1
ATOM 11615 C C . ALA D 1 41 ? 1.289 38.568 35.432 1.00 15.50 48 ALA D C 1
ATOM 11616 O O . ALA D 1 41 ? 2.383 38.024 35.477 1.00 13.16 48 ALA D O 1
ATOM 11623 N N . GLY D 1 42 ? 0.205 38.023 35.963 1.00 14.49 49 GLY D N 1
ATOM 11624 C CA . GLY D 1 42 ? 0.243 36.702 36.578 1.00 16.10 49 GLY D CA 1
ATOM 11625 C C . GLY D 1 42 ? 0.628 35.614 35.580 1.00 16.48 49 GLY D C 1
ATOM 11626 O O . GLY D 1 42 ? 1.440 34.740 35.875 1.00 13.62 49 GLY D O 1
ATOM 11630 N N . ALA D 1 43 ? 0.053 35.684 34.383 1.00 18.24 50 ALA D N 1
ATOM 11631 C CA . ALA D 1 43 ? 0.316 34.714 33.333 1.00 18.60 50 ALA D CA 1
ATOM 11632 C C . ALA D 1 43 ? 1.755 34.835 32.840 1.00 17.41 50 ALA D C 1
ATOM 11633 O O . ALA D 1 43 ? 2.414 33.822 32.602 1.00 18.24 50 ALA D O 1
ATOM 11640 N N . ALA D 1 44 ? 2.234 36.066 32.692 1.00 14.45 51 ALA D N 1
ATOM 11641 C CA . ALA D 1 44 ? 3.614 36.290 32.300 1.00 14.86 51 ALA D CA 1
ATOM 11642 C C . ALA D 1 44 ? 4.609 35.724 33.302 1.00 13.90 51 ALA D C 1
ATOM 11643 O O . ALA D 1 44 ? 5.649 35.220 32.916 1.00 12.97 51 ALA D O 1
ATOM 11650 N N . LEU D 1 45 ? 4.321 35.832 34.590 1.00 14.03 52 LEU D N 1
ATOM 11651 C CA . LEU D 1 45 ? 5.212 35.249 35.586 1.00 12.78 52 LEU D CA 1
ATOM 11652 C C . LEU D 1 45 ? 5.308 33.729 35.418 1.00 11.48 52 LEU D C 1
ATOM 11653 O O . LEU D 1 45 ? 6.399 33.153 35.435 1.00 11.69 52 LEU D O 1
ATOM 11669 N N . ILE D 1 46 ? 4.149 33.097 35.284 1.00 11.50 53 ILE D N 1
ATOM 11670 C CA . ILE D 1 46 ? 4.102 31.654 35.103 1.00 11.31 53 ILE D CA 1
ATOM 11671 C C . ILE D 1 46 ? 4.916 31.288 33.864 1.00 12.24 53 ILE D C 1
ATOM 11672 O O . ILE D 1 46 ? 5.654 30.321 33.876 1.00 13.15 53 ILE D O 1
ATOM 11688 N N . ALA D 1 47 ? 4.823 32.102 32.820 1.00 12.39 54 ALA D N 1
ATOM 11689 C CA . ALA D 1 47 ? 5.528 31.811 31.576 1.00 15.49 54 ALA D CA 1
ATOM 11690 C C . ALA D 1 47 ? 7.023 31.966 31.795 1.00 12.94 54 ALA D C 1
ATOM 11691 O O . ALA D 1 47 ? 7.816 31.240 31.229 1.00 13.42 54 ALA D O 1
ATOM 11698 N N . GLU D 1 48 ? 7.404 32.874 32.669 1.00 12.19 55 GLU D N 1
ATOM 11699 C CA . GLU D 1 48 ? 8.812 33.035 33.006 1.00 14.24 55 GLU D CA 1
ATOM 11700 C C . GLU D 1 48 ? 9.339 31.809 33.776 1.00 13.79 55 GLU D C 1
ATOM 11701 O O . GLU D 1 48 ? 10.432 31.296 33.495 1.00 14.66 55 GLU D O 1
ATOM 11713 N N . ILE D 1 49 ? 8.562 31.358 34.759 1.00 12.84 56 ILE D N 1
ATOM 11714 C CA . ILE D 1 49 ? 8.913 30.191 35.557 1.00 11.27 56 ILE D CA 1
ATOM 11715 C C . ILE D 1 49 ? 8.978 28.928 34.673 1.00 10.79 56 ILE D C 1
ATOM 11716 O O . ILE D 1 49 ? 9.940 28.186 34.751 1.00 10.66 56 ILE D O 1
ATOM 11732 N N . ALA D 1 50 ? 7.984 28.715 33.814 1.00 11.06 57 ALA D N 1
ATOM 11733 C CA . ALA D 1 50 ? 8.061 27.631 32.821 1.00 12.61 57 ALA D CA 1
ATOM 11734 C C . ALA D 1 50 ? 9.352 27.657 31.973 1.00 13.69 57 ALA D C 1
ATOM 11735 O O . ALA D 1 50 ? 9.957 26.620 31.716 1.00 13.69 57 ALA D O 1
ATOM 11742 N N . ASP D 1 51 ? 9.749 28.841 31.504 1.00 13.19 58 ASP D N 1
ATOM 11743 C CA . ASP D 1 51 ? 10.928 28.956 30.668 1.00 13.22 58 ASP D CA 1
ATOM 11744 C C . ASP D 1 51 ? 12.165 28.502 31.437 1.00 14.34 58 ASP D C 1
ATOM 11745 O O . ASP D 1 51 ? 13.106 27.957 30.855 1.00 15.73 58 ASP D O 1
ATOM 11754 N N . ALA D 1 52 ? 12.159 28.738 32.742 1.00 13.79 59 ALA D N 1
ATOM 11755 C CA . ALA D 1 52 ? 13.264 28.324 33.594 1.00 12.34 59 ALA D CA 1
ATOM 11756 C C . ALA D 1 52 ? 13.016 26.914 34.193 1.00 10.81 59 ALA D C 1
ATOM 11757 O O . ALA D 1 52 ? 13.664 26.534 35.152 1.00 12.09 59 ALA D O 1
ATOM 11764 N N . GLY D 1 53 ? 12.054 26.175 33.647 1.00 10.90 60 GLY D N 1
ATOM 11765 C CA . GLY D 1 53 ? 11.802 24.781 34.025 1.00 11.32 60 GLY D CA 1
ATOM 11766 C C . GLY D 1 53 ? 11.242 24.529 35.422 1.00 13.16 60 GLY D C 1
ATOM 11767 O O . GLY D 1 53 ? 11.487 23.453 36.023 1.00 12.84 60 GLY D O 1
ATOM 11771 N N . GLY D 1 54 ? 10.505 25.508 35.964 1.00 10.24 61 GLY D N 1
ATOM 11772 C CA . GLY D 1 54 ? 9.995 25.385 37.315 1.00 10.08 61 GLY D CA 1
ATOM 11773 C C . GLY D 1 54 ? 8.556 24.964 37.353 1.00 11.06 61 GLY D C 1
ATOM 11774 O O . GLY D 1 54 ? 7.921 24.884 36.306 1.00 12.38 61 GLY D O 1
ATOM 11778 N N . SER D 1 55 ? 8.049 24.699 38.561 1.00 12.45 62 SER D N 1
ATOM 11779 C CA . SER D 1 55 ? 6.652 24.298 38.787 1.00 12.41 62 SER D CA 1
ATOM 11780 C C . SER D 1 55 ? 5.880 25.442 39.469 1.00 13.24 62 SER D C 1
ATOM 11781 O O . SER D 1 55 ? 6.296 25.929 40.531 1.00 13.28 62 SER D O 1
ATOM 11789 N N . ALA D 1 56 ? 4.767 25.883 38.884 1.00 12.21 63 ALA D N 1
ATOM 11790 C CA . ALA D 1 56 ? 4.004 26.946 39.521 1.00 11.79 63 ALA D CA 1
ATOM 11791 C C . ALA D 1 56 ? 2.596 27.082 38.953 1.00 13.13 63 ALA D C 1
ATOM 11792 O O . ALA 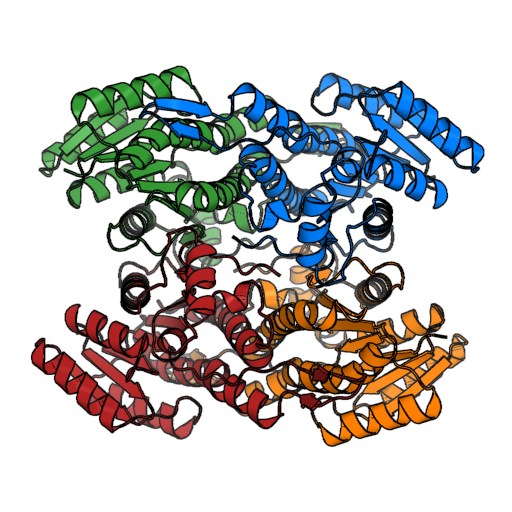D 1 56 ? 2.361 26.758 37.794 1.00 12.51 63 ALA D O 1
ATOM 11799 N N . ASP D 1 57 ? 1.675 27.532 39.801 1.00 15.03 64 ASP D N 1
ATOM 11800 C CA . ASP D 1 57 ? 0.308 27.913 39.429 1.00 16.24 64 ASP D CA 1
ATOM 11801 C C . ASP D 1 57 ? 0.128 29.422 39.667 1.00 14.40 64 ASP D C 1
ATOM 11802 O O . ASP D 1 57 ? 0.768 29.978 40.550 1.00 14.54 64 ASP D O 1
ATOM 11811 N N . PHE D 1 58 ? -0.748 30.066 38.897 1.00 14.07 65 PHE D N 1
ATOM 11812 C CA . PHE D 1 58 ? -1.223 31.417 39.227 1.00 13.23 65 PHE D CA 1
ATOM 11813 C C . PHE D 1 58 ? -2.696 31.425 39.541 1.00 14.64 65 PHE D C 1
ATOM 11814 O O . PHE D 1 58 ? -3.484 30.793 38.861 1.00 16.41 65 PHE D O 1
ATOM 11831 N N . ALA D 1 59 ? -3.086 32.198 40.534 1.00 13.20 66 ALA D N 1
ATOM 11832 C CA . ALA D 1 59 ? -4.497 32.381 40.805 1.00 12.92 66 ALA D CA 1
ATOM 11833 C C . ALA D 1 59 ? -4.769 33.851 41.098 1.00 13.00 66 ALA D C 1
ATOM 11834 O O . ALA D 1 59 ? -3.942 34.540 41.704 1.00 12.12 66 ALA D O 1
ATOM 11841 N N . ARG D 1 60 ? -5.933 34.311 40.659 1.00 13.23 67 ARG D N 1
ATOM 11842 C CA . ARG D 1 60 ? -6.390 35.642 40.977 1.00 15.15 67 ARG D CA 1
ATOM 11843 C C . ARG D 1 60 ? -6.995 35.638 42.370 1.00 15.99 67 ARG D C 1
ATOM 11844 O O . ARG D 1 60 ? -8.105 35.137 42.561 1.00 15.38 67 ARG D O 1
ATOM 11865 N N . VAL D 1 61 ? -6.266 36.202 43.330 1.00 15.41 68 VAL D N 1
ATOM 11866 C CA . VAL D 1 61 ? -6.735 36.310 44.713 1.00 14.75 68 VAL D CA 1
ATOM 11867 C C . VAL D 1 61 ? -6.505 37.727 45.278 1.00 14.36 68 VAL D C 1
ATOM 11868 O O . VAL D 1 61 ? -5.422 38.272 45.167 1.00 13.65 68 VAL D O 1
ATOM 11881 N N . ASP D 1 62 ? -7.548 38.285 45.879 1.00 13.73 69 ASP D N 1
ATOM 11882 C CA . ASP D 1 62 ? -7.520 39.550 46.594 1.00 14.10 69 ASP D CA 1
ATOM 11883 C C . ASP D 1 62 ? -7.283 39.189 48.042 1.00 14.48 69 ASP D C 1
ATOM 11884 O O . ASP D 1 62 ? -8.178 38.689 48.702 1.00 13.54 69 ASP D O 1
ATOM 11893 N N . VAL D 1 63 ? -6.080 39.420 48.544 1.00 15.24 70 VAL D N 1
ATOM 11894 C CA . VAL D 1 63 ? -5.794 39.065 49.919 1.00 14.40 70 VAL D CA 1
ATOM 11895 C C . VAL D 1 63 ? -6.695 39.744 50.948 1.00 13.17 70 VAL D C 1
ATOM 11896 O O . VAL D 1 63 ? -6.801 39.262 52.074 1.00 14.31 70 VAL D O 1
ATOM 11909 N N . SER D 1 64 ? -7.319 40.857 50.587 1.00 14.14 71 SER D N 1
ATOM 11910 C CA . SER D 1 64 ? -8.122 41.616 51.548 1.00 16.12 71 SER D CA 1
ATOM 11911 C C . SER D 1 64 ? -9.546 41.041 51.684 1.00 17.59 71 SER D C 1
ATOM 11912 O O . SER D 1 64 ? -10.312 41.495 52.551 1.00 17.54 71 SER D O 1
ATOM 11920 N N . ALA D 1 65 ? -9.885 40.065 50.822 1.00 15.25 72 ALA D N 1
ATOM 11921 C CA . ALA D 1 65 ? -11.216 39.451 50.770 1.00 14.87 72 ALA D CA 1
ATOM 11922 C C . ALA D 1 65 ? -11.204 38.032 51.366 1.00 15.68 72 ALA D C 1
ATOM 11923 O O . ALA D 1 65 ? -10.646 37.114 50.769 1.00 14.87 72 ALA D O 1
ATOM 11930 N N . ALA D 1 66 ? -11.809 37.857 52.541 1.00 18.44 73 ALA D N 1
ATOM 11931 C CA . ALA D 1 66 ? -11.701 36.593 53.269 1.00 19.62 73 ALA D CA 1
ATOM 11932 C C . ALA D 1 66 ? -12.145 35.383 52.424 1.00 19.75 73 ALA D C 1
ATOM 11933 O O . ALA D 1 66 ? -11.424 34.387 52.316 1.00 19.90 73 ALA D O 1
ATOM 11940 N N . GLU D 1 67 ? -13.329 35.490 51.832 1.00 20.59 74 GLU D N 1
ATOM 11941 C CA . GLU D 1 67 ? -13.897 34.450 50.962 1.00 22.93 74 GLU D CA 1
ATOM 11942 C C . GLU D 1 67 ? -12.964 33.991 49.827 1.00 22.38 74 GLU D C 1
ATOM 11943 O O . GLU D 1 67 ? -12.838 32.800 49.553 1.00 23.81 74 GLU D O 1
ATOM 11955 N N . SER D 1 68 ? -12.327 34.951 49.177 1.00 21.53 75 SER D N 1
ATOM 11956 C CA . SER D 1 68 ? -11.398 34.695 48.102 1.00 19.02 75 SER D CA 1
ATOM 11957 C C . SER D 1 68 ? -10.163 33.931 48.610 1.00 17.44 75 SER D C 1
ATOM 11958 O O . SER D 1 68 ? -9.699 32.976 47.981 1.00 17.13 75 SER D O 1
ATOM 11966 N N . VAL D 1 69 ? -9.645 34.340 49.755 1.00 14.98 76 VAL D N 1
ATOM 11967 C CA . VAL D 1 69 ? -8.451 33.720 50.320 1.00 15.60 76 VAL D CA 1
ATOM 11968 C C . VAL D 1 69 ? -8.720 32.267 50.765 1.00 15.62 76 VAL D C 1
ATOM 11969 O O . VAL D 1 69 ? -7.920 31.345 50.538 1.00 14.55 76 VAL D O 1
ATOM 11982 N N . GLU D 1 70 ? -9.863 32.044 51.374 1.00 16.66 77 GLU D N 1
ATOM 11983 C CA . GLU D 1 70 ? -10.114 30.724 51.889 1.00 17.34 77 GLU D CA 1
ATOM 11984 C C . GLU D 1 70 ? -10.438 29.768 50.725 1.00 16.44 77 GLU D C 1
ATOM 11985 O O . GLU D 1 70 ? -10.142 28.577 50.799 1.00 15.27 77 GLU D O 1
ATOM 11997 N N . ALA D 1 71 ? -11.051 30.289 49.662 1.00 17.06 78 ALA D N 1
ATOM 11998 C CA . ALA D 1 71 ? -11.352 29.467 48.496 1.00 18.67 78 ALA D CA 1
ATOM 11999 C C . ALA D 1 71 ? -10.049 29.064 47.804 1.00 19.01 78 ALA D C 1
ATOM 12000 O O . ALA D 1 71 ? -9.920 27.951 47.304 1.00 20.37 78 ALA D O 1
ATOM 12007 N N . ALA D 1 72 ? -9.077 29.968 47.813 1.00 17.37 79 ALA D N 1
ATOM 12008 C CA . ALA D 1 72 ? -7.781 29.737 47.166 1.00 16.31 79 ALA D CA 1
ATOM 12009 C C . ALA D 1 72 ? -6.960 28.720 47.946 1.00 15.25 79 ALA D C 1
ATOM 12010 O O . ALA D 1 72 ? -6.315 27.859 47.361 1.00 15.97 79 ALA D O 1
ATOM 12017 N N . VAL D 1 73 ? -6.996 28.786 49.269 1.00 12.91 80 VAL D N 1
ATOM 12018 C CA . VAL D 1 73 ? -6.262 27.805 50.064 1.00 12.34 80 VAL D CA 1
ATOM 12019 C C . VAL D 1 73 ? -6.891 26.422 49.911 1.00 12.66 80 VAL D C 1
ATOM 12020 O O . VAL D 1 73 ? -6.199 25.404 49.818 1.00 12.41 80 VAL D O 1
ATOM 12033 N N . ALA D 1 74 ? -8.212 26.384 49.885 1.00 14.23 81 ALA D N 1
ATOM 12034 C CA . ALA D 1 74 ? -8.882 25.108 49.788 1.00 16.44 81 ALA D CA 1
ATOM 12035 C C . ALA D 1 74 ? -8.525 24.453 48.461 1.00 17.17 81 ALA D C 1
ATOM 12036 O O . ALA D 1 74 ? -8.430 23.211 48.364 1.00 19.55 81 ALA D O 1
ATOM 12043 N N . GLU D 1 75 ? -8.300 25.259 47.436 1.00 15.04 82 GLU D N 1
ATOM 12044 C CA . GLU D 1 75 ? -7.964 24.681 46.138 1.00 15.68 82 GLU D CA 1
ATOM 12045 C C . GLU D 1 75 ? -6.512 24.178 46.146 1.00 14.25 82 GLU D C 1
ATOM 12046 O O . GLU D 1 75 ? -6.172 23.174 45.509 1.00 14.15 82 GLU D O 1
ATOM 12058 N N . ILE D 1 76 ? -5.646 24.848 46.881 1.00 12.95 83 ILE D N 1
ATOM 12059 C CA . ILE D 1 76 ? -4.272 24.386 46.947 1.00 13.82 83 ILE D CA 1
ATOM 12060 C C . ILE D 1 76 ? -4.198 23.036 47.665 1.00 16.87 83 ILE D C 1
ATOM 12061 O O . ILE D 1 76 ? -3.529 22.113 47.192 1.00 17.09 83 ILE D O 1
ATOM 12077 N N . ILE D 1 77 ? -4.875 22.928 48.808 1.00 16.47 84 ILE D N 1
ATOM 12078 C CA . ILE D 1 77 ? -4.846 21.695 49.595 1.00 15.14 84 ILE D CA 1
ATOM 12079 C C . ILE D 1 77 ? -5.463 20.524 48.804 1.00 15.58 84 ILE D C 1
ATOM 12080 O O . ILE D 1 77 ? -4.876 19.441 48.720 1.00 15.05 84 ILE D O 1
ATOM 12096 N N . ALA D 1 78 ? -6.636 20.736 48.218 1.00 16.60 85 ALA D N 1
ATOM 12097 C CA . ALA D 1 78 ? -7.232 19.703 47.359 1.00 18.22 85 ALA D CA 1
ATOM 12098 C C . ALA D 1 78 ? -6.276 19.223 46.232 1.00 19.95 85 ALA D C 1
ATOM 12099 O O . ALA D 1 78 ? -6.176 18.014 45.946 1.00 21.52 85 ALA D O 1
ATOM 12106 N N . GLU D 1 79 ? -5.566 20.155 45.607 1.00 19.16 86 GLU D N 1
ATOM 12107 C CA . GLU D 1 79 ? -4.685 19.826 44.484 1.00 19.50 86 GLU D CA 1
ATOM 12108 C C . GLU D 1 79 ? -3.341 19.236 44.961 1.00 16.77 86 GLU D C 1
ATOM 12109 O O . GLU D 1 79 ? -2.892 18.227 44.419 1.00 13.72 86 GLU D O 1
ATOM 12121 N N . HIS D 1 80 ? -2.721 19.831 45.983 1.00 15.81 87 HIS D N 1
ATOM 12122 C CA . HIS D 1 80 ? -1.361 19.479 46.377 1.00 14.21 87 HIS D CA 1
ATOM 12123 C C . HIS D 1 80 ? -1.240 18.906 47.808 1.00 14.21 87 HIS D C 1
ATOM 12124 O O . HIS D 1 80 ? -0.195 18.404 48.190 1.00 15.25 87 HIS D O 1
ATOM 12137 N N . GLY D 1 81 ? -2.282 19.034 48.620 1.00 14.43 88 GLY D N 1
ATOM 12138 C CA . GLY D 1 81 ? -2.313 18.398 49.936 1.00 14.39 88 GLY D CA 1
ATOM 12139 C C . GLY D 1 81 ? -1.493 19.051 51.041 1.00 14.61 88 GLY D C 1
ATOM 12140 O O . GLY D 1 81 ? -1.466 18.526 52.157 1.00 14.70 88 GLY D O 1
ATOM 12144 N N . ARG D 1 82 ? -0.829 20.178 50.732 1.00 11.97 89 ARG D N 1
ATOM 12145 C CA . ARG D 1 82 ? 0.088 20.837 51.665 1.00 10.92 89 ARG D CA 1
ATOM 12146 C C . ARG D 1 82 ? 0.339 22.311 51.322 1.00 10.58 89 ARG D C 1
ATOM 12147 O O . ARG D 1 82 ? 0.288 22.699 50.152 1.00 12.17 89 ARG D O 1
ATOM 12168 N N . VAL D 1 83 ? 0.579 23.114 52.353 1.00 9.39 90 VAL D N 1
ATOM 12169 C CA . VAL D 1 83 ? 1.138 24.467 52.222 1.00 9.13 90 VAL D CA 1
ATOM 12170 C C . VAL D 1 83 ? 2.323 24.583 53.180 1.00 8.73 90 VAL D C 1
ATOM 12171 O O . VAL D 1 83 ? 2.161 24.598 54.389 1.00 9.01 90 VAL D O 1
ATOM 12184 N N . ASP D 1 84 ? 3.517 24.627 52.639 1.00 8.49 91 ASP D N 1
ATOM 12185 C CA . ASP D 1 84 ? 4.705 24.683 53.468 1.00 8.18 91 ASP D CA 1
ATOM 12186 C C . ASP D 1 84 ? 5.046 26.122 53.821 1.00 9.13 91 ASP D C 1
ATOM 12187 O O . ASP D 1 84 ? 5.346 26.417 54.986 1.00 8.94 91 ASP D O 1
ATOM 12196 N N . VAL D 1 85 ? 4.910 27.014 52.848 1.00 8.87 92 VAL D N 1
ATOM 12197 C CA . VAL D 1 85 ? 5.331 28.398 53.006 1.00 9.39 92 VAL D CA 1
ATOM 12198 C C . VAL D 1 85 ? 4.292 29.403 52.551 1.00 10.85 92 VAL D C 1
ATOM 12199 O O . VAL D 1 85 ? 3.677 29.228 51.488 1.00 9.53 92 VAL D O 1
ATOM 12212 N N . LEU D 1 86 ? 4.143 30.475 53.336 1.00 10.61 93 LEU D N 1
ATOM 12213 C CA . LEU D 1 86 ? 3.430 31.660 52.897 1.00 10.60 93 LEU D CA 1
ATOM 12214 C C . LEU D 1 86 ? 4.292 32.918 52.990 1.00 10.21 93 LEU D C 1
ATOM 12215 O O . LEU D 1 86 ? 4.739 33.304 54.072 1.00 9.69 93 LEU D O 1
ATOM 12231 N N . VAL D 1 87 ? 4.493 33.559 51.842 1.00 10.02 94 VAL D N 1
ATOM 12232 C CA . VAL D 1 87 ? 5.071 34.891 51.791 1.00 9.27 94 VAL D CA 1
ATOM 12233 C C . VAL D 1 87 ? 3.962 35.915 51.555 1.00 8.86 94 VAL D C 1
ATOM 12234 O O . VAL D 1 87 ? 3.414 35.975 50.455 1.00 10.05 94 VAL D O 1
ATOM 12247 N N . ASN D 1 88 ? 3.616 36.683 52.592 1.00 8.75 95 ASN D N 1
ATOM 12248 C CA . ASN D 1 88 ? 2.644 37.793 52.483 1.00 9.30 95 ASN D CA 1
ATOM 12249 C C . ASN D 1 88 ? 3.323 39.078 52.044 1.00 9.19 95 ASN D C 1
ATOM 12250 O O . ASN D 1 88 ? 3.667 39.930 52.877 1.00 9.10 95 ASN D O 1
ATOM 12261 N N . ASN D 1 89 ? 3.471 39.223 50.734 1.00 9.49 96 ASN D N 1
ATOM 12262 C CA . ASN D 1 89 ? 4.260 40.290 50.146 1.00 9.73 96 ASN D CA 1
ATOM 12263 C C . ASN D 1 89 ? 3.360 41.314 49.466 1.00 10.19 96 ASN D C 1
ATOM 12264 O O . ASN D 1 89 ? 3.782 42.415 49.087 1.00 10.47 96 ASN D O 1
ATOM 12275 N N . ALA D 1 90 ? 2.101 40.956 49.276 1.00 10.36 97 ALA D N 1
ATOM 12276 C CA . ALA D 1 90 ? 1.215 41.892 48.607 1.00 10.88 97 ALA D CA 1
ATOM 12277 C C . ALA D 1 90 ? 1.103 43.201 49.342 1.00 12.18 97 ALA D C 1
ATOM 12278 O O . ALA D 1 90 ? 0.920 43.217 50.553 1.00 14.14 97 ALA D O 1
ATOM 12285 N N . GLY D 1 91 ? 1.121 44.292 48.588 1.00 11.79 98 GLY D N 1
ATOM 12286 C CA . GLY D 1 91 ? 0.968 45.608 49.174 1.00 13.67 98 GLY D CA 1
ATOM 12287 C C . GLY D 1 91 ? 0.586 46.715 48.205 1.00 15.44 98 GLY D C 1
ATOM 12288 O O . GLY D 1 91 ? 0.680 46.581 46.991 1.00 15.91 98 GLY D O 1
ATOM 12292 N N . ILE D 1 92 ? 0.135 47.823 48.777 1.00 15.11 99 ILE D N 1
ATOM 12293 C CA . ILE D 1 92 ? -0.154 49.016 48.011 1.00 15.51 99 ILE D CA 1
ATOM 12294 C C . ILE D 1 92 ? 0.269 50.229 48.815 1.00 15.86 99 ILE D C 1
ATOM 12295 O O . ILE D 1 92 ? 0.437 50.143 50.025 1.00 15.49 99 ILE D O 1
ATOM 12311 N N . LEU D 1 93 ? 0.409 51.348 48.119 1.00 17.11 100 LEU D N 1
ATOM 12312 C CA . LEU D 1 93 ? 0.745 52.640 48.707 1.00 18.05 100 LEU D CA 1
ATOM 12313 C C . LEU D 1 93 ? -0.256 53.690 48.285 1.00 19.18 100 LEU D C 1
ATOM 12314 O O . LEU D 1 93 ? -0.757 53.684 47.156 1.00 20.22 100 LEU D O 1
ATOM 12330 N N . HIS D 1 94 ? -0.514 54.624 49.190 1.00 19.22 101 HIS D N 1
ATOM 12331 C CA . HIS D 1 94 ? -1.271 55.826 48.864 1.00 19.29 101 HIS D CA 1
ATOM 12332 C C . HIS D 1 94 ? -0.794 56.872 49.821 1.00 15.99 101 HIS D C 1
ATOM 12333 O O . HIS D 1 94 ? -1.426 57.084 50.848 1.00 15.74 101 HIS D O 1
ATOM 12346 N N . ASP D 1 95 ? 0.329 57.498 49.496 1.00 15.53 102 ASP D N 1
ATOM 12347 C CA . ASP D 1 95 ? 1.007 58.426 50.390 1.00 16.98 102 ASP D CA 1
ATOM 12348 C C . ASP D 1 95 ? 0.355 59.798 50.460 1.00 19.50 102 ASP D C 1
ATOM 12349 O O . ASP D 1 95 ? -0.460 60.165 49.596 1.00 20.95 102 ASP D O 1
ATOM 12358 N N . GLY D 1 96 ? 0.742 60.563 51.484 1.00 18.03 103 GLY D N 1
ATOM 12359 C CA . GLY D 1 96 ? 0.329 61.957 51.612 1.00 17.03 103 GLY D CA 1
ATOM 12360 C C . GLY D 1 96 ? 0.346 62.376 53.070 1.00 16.84 103 GLY D C 1
ATOM 12361 O O . GLY D 1 96 ? 0.149 61.555 53.948 1.00 16.47 103 GLY D O 1
ATOM 12365 N N . GLN D 1 97 ? 0.555 63.664 53.331 1.00 16.84 104 GLN D N 1
ATOM 12366 C CA . GLN D 1 97 ? 0.567 64.166 54.696 1.00 16.72 104 GLN D CA 1
ATOM 12367 C C . GLN D 1 97 ? -0.787 63.928 55.386 1.00 16.09 104 GLN D C 1
ATOM 12368 O O . GLN D 1 97 ? -1.826 63.853 54.730 1.00 16.36 104 GLN D O 1
ATOM 12382 N N . LEU D 1 98 ? -0.766 6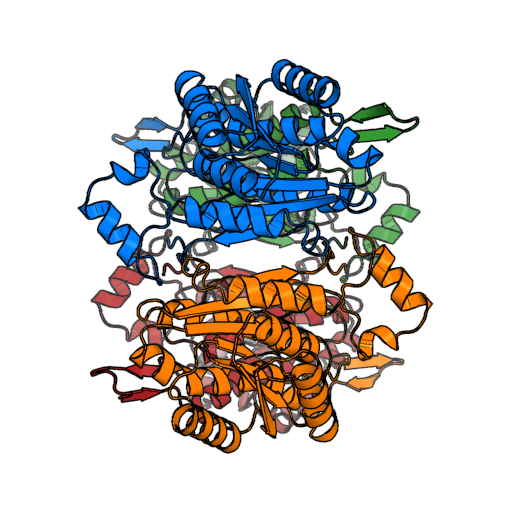3.794 56.717 1.00 15.74 105 LEU D N 1
ATOM 12383 C CA . LEU D 1 98 ? -1.990 63.772 57.476 1.00 15.74 105 LEU D CA 1
ATOM 12384 C C . LEU D 1 98 ? -2.810 65.004 57.140 1.00 16.46 105 LEU D C 1
ATOM 12385 O O . LEU D 1 98 ? -3.999 64.910 56.833 1.00 16.71 105 LEU D O 1
ATOM 12401 N N . VAL D 1 99 ? -2.123 66.146 57.186 1.00 22.63 106 VAL D N 1
ATOM 12402 C CA . VAL D 1 99 ? -2.666 67.471 56.911 1.00 24.08 106 VAL D CA 1
ATOM 12403 C C . VAL D 1 99 ? -1.627 68.272 56.153 1.00 24.67 106 VAL D C 1
ATOM 12404 O O . VAL D 1 99 ? -0.558 68.518 56.677 1.00 25.25 106 VAL D O 1
ATOM 12417 N N . LYS D 1 100 ? -1.931 68.658 54.917 1.00 26.30 107 LYS D N 1
ATOM 12418 C CA . LYS D 1 100 ? -1.045 69.514 54.125 1.00 29.25 107 LYS D CA 1
ATOM 12419 C C . LYS D 1 100 ? -1.536 70.939 54.154 1.00 32.30 107 LYS D C 1
ATOM 12420 O O . LYS D 1 100 ? -2.702 71.206 53.846 1.00 32.36 107 LYS D O 1
ATOM 12439 N N . VAL D 1 101 ? -0.639 71.855 54.498 1.00 35.20 108 VAL D N 1
ATOM 12440 C CA . VAL D 1 101 ? -1.024 73.242 54.733 1.00 38.97 108 VAL D CA 1
ATOM 12441 C C . VAL D 1 101 ? -0.189 74.209 53.903 1.00 41.89 108 VAL D C 1
ATOM 12442 O O . VAL D 1 101 ? 0.995 73.967 53.672 1.00 42.17 108 VAL D O 1
ATOM 12455 N N . LYS D 1 102 ? -0.838 75.270 53.424 1.00 44.37 109 LYS D N 1
ATOM 12456 C CA . LYS D 1 102 ? -0.158 76.519 53.066 1.00 47.16 109 LYS D CA 1
ATOM 12457 C C . LYS D 1 102 ? -1.135 77.681 53.193 1.00 50.06 109 LYS D C 1
ATOM 12458 O O . LYS D 1 102 ? -2.267 77.599 52.731 1.00 49.76 109 LYS D O 1
ATOM 12477 N N . GLY D 1 103 ? -0.687 78.749 53.847 1.00 53.21 110 GLY D N 1
ATOM 12478 C CA . GLY D 1 103 ? -1.506 79.921 54.079 1.00 55.54 110 GLY D CA 1
ATOM 12479 C C . GLY D 1 103 ? -2.297 79.712 55.347 1.00 56.17 110 GLY D C 1
ATOM 12480 O O . GLY D 1 103 ? -3.361 80.307 55.531 1.00 57.52 110 GLY D O 1
ATOM 12484 N N . GLY D 1 104 ? -1.772 78.862 56.227 1.00 55.19 111 GLY D N 1
ATOM 12485 C CA . GLY D 1 104 ? -2.492 78.477 57.429 1.00 55.60 111 GLY D CA 1
ATOM 12486 C C . GLY D 1 104 ? -3.825 77.907 56.995 1.00 54.19 111 GLY D C 1
ATOM 12487 O O . GLY D 1 104 ? -4.847 78.012 57.689 1.00 55.84 111 GLY D O 1
ATOM 12491 N N . GLU D 1 105 ? -3.801 77.317 55.806 1.00 50.56 112 GLU D N 1
ATOM 12492 C CA . GLU D 1 105 ? -4.993 76.779 55.190 1.00 46.48 112 GLU D CA 1
ATOM 12493 C C . GLU D 1 105 ? -4.713 75.375 54.680 1.00 39.33 112 GLU D C 1
ATOM 12494 O O . GLU D 1 105 ? -3.645 75.120 54.123 1.00 36.56 112 GLU D O 1
ATOM 12506 N N . VAL D 1 106 ? -5.675 74.477 54.878 1.00 37.35 113 VAL D N 1
ATOM 12507 C CA . VAL D 1 106 ? -5.506 73.072 54.527 1.00 34.96 113 VAL D CA 1
ATOM 12508 C C . VAL D 1 106 ? -5.810 72.855 53.043 1.00 32.61 113 VAL D C 1
ATOM 12509 O O . VAL D 1 106 ? -6.914 73.101 52.574 1.00 33.47 113 VAL D O 1
ATOM 12522 N N . VAL D 1 107 ? -4.824 72.374 52.307 1.00 29.82 114 VAL D N 1
ATOM 12523 C CA . VAL D 1 107 ? -4.985 72.212 50.866 1.00 29.04 114 VAL D CA 1
ATOM 12524 C C . VAL D 1 107 ? -5.239 70.760 50.507 1.00 27.71 114 VAL D C 1
ATOM 12525 O O . VAL D 1 107 ? -5.813 70.474 49.455 1.00 28.12 114 VAL D O 1
ATOM 12538 N N . LYS D 1 108 ? -4.840 69.855 51.401 1.00 25.77 115 LYS D N 1
ATOM 12539 C CA . LYS D 1 108 ? -5.078 68.421 51.241 1.00 23.59 115 LYS D CA 1
ATOM 12540 C C . LYS D 1 108 ? -4.947 67.748 52.600 1.00 24.04 115 LYS D C 1
ATOM 12541 O O . LYS D 1 108 ? -4.332 68.294 53.516 1.00 24.50 115 LYS D O 1
ATOM 12560 N N . LYS D 1 109 ? -5.549 66.576 52.733 1.00 22.40 11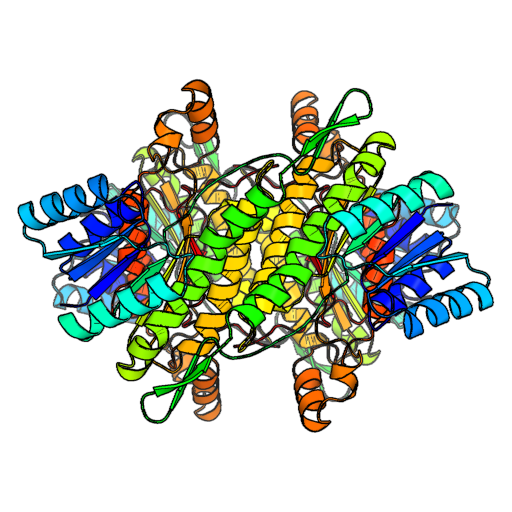6 LYS D N 1
ATOM 12561 C CA . LYS D 1 109 ? -5.345 65.741 53.911 1.00 21.25 116 LYS D CA 1
ATOM 12562 C C . LYS D 1 109 ? -5.516 64.293 53.481 1.00 19.60 116 LYS D C 1
ATOM 12563 O O . LYS D 1 109 ? -6.152 64.016 52.455 1.00 19.20 116 LYS D O 1
ATOM 12582 N N . MET D 1 110 ? -4.952 63.363 54.236 1.00 18.73 117 MET D N 1
ATOM 12583 C CA . MET D 1 110 ? -5.070 61.958 53.848 1.00 17.23 117 MET D CA 1
ATOM 12584 C C . MET D 1 110 ? -6.534 61.498 53.906 1.00 17.16 117 MET D C 1
ATOM 12585 O O . MET D 1 110 ? -7.200 61.549 54.959 1.00 17.72 117 MET D O 1
ATOM 12599 N N . ALA D 1 111 ? -7.043 61.094 52.751 1.00 16.65 118 ALA D N 1
ATOM 12600 C CA . ALA D 1 111 ? -8.427 60.669 52.665 1.00 16.73 118 ALA D CA 1
ATOM 12601 C C . ALA D 1 111 ? -8.622 59.408 53.513 1.00 15.86 118 ALA D C 1
ATOM 12602 O O . ALA D 1 111 ? -7.733 58.555 53.612 1.00 14.81 118 ALA D O 1
ATOM 12609 N N . GLU D 1 112 ? -9.784 59.311 54.132 1.00 16.73 119 GLU D N 1
ATOM 12610 C CA . GLU D 1 112 ? -10.139 58.159 54.946 1.00 15.44 119 GLU D CA 1
ATOM 12611 C C . GLU D 1 112 ? -10.100 56.823 54.181 1.00 15.47 119 GLU D C 1
ATOM 12612 O O . GLU D 1 112 ? -9.684 55.797 54.726 1.00 14.91 119 GLU D O 1
ATOM 12624 N N . ALA D 1 113 ? -10.555 56.837 52.929 1.00 15.83 120 ALA D N 1
ATOM 12625 C CA . ALA D 1 113 ? -10.566 55.629 52.096 1.00 15.19 120 ALA D CA 1
ATOM 12626 C C . ALA D 1 113 ? -9.144 55.229 51.678 1.00 14.35 120 ALA D C 1
ATOM 12627 O O . ALA D 1 113 ? -8.863 54.062 51.393 1.00 14.66 120 ALA D O 1
ATOM 12634 N N . GLN D 1 114 ? -8.270 56.224 51.655 1.00 14.69 121 GLN D N 1
ATOM 12635 C CA . GLN D 1 114 ? -6.826 56.083 51.394 1.00 14.49 121 GLN D CA 1
ATOM 12636 C C . GLN D 1 114 ? -6.128 55.397 52.552 1.00 13.38 121 GLN D C 1
ATOM 12637 O O . GLN D 1 114 ? -5.238 54.555 52.379 1.00 12.92 121 GLN D O 1
ATOM 12651 N N . PHE D 1 115 ? -6.494 55.829 53.753 1.00 13.14 122 PHE D N 1
ATOM 12652 C CA . PHE D 1 115 ? -6.023 55.182 54.962 1.00 12.24 122 PHE D CA 1
ATOM 12653 C C . PHE D 1 115 ? -6.562 53.760 54.999 1.00 11.56 122 PHE D C 1
ATOM 12654 O O . PHE D 1 115 ? -5.816 52.824 55.212 1.00 10.93 122 PHE D O 1
ATOM 12671 N N . ASP D 1 116 ? -7.864 53.618 54.799 1.00 11.85 123 ASP D N 1
ATOM 12672 C CA . ASP D 1 116 ? -8.521 52.338 54.915 1.00 11.49 123 ASP D CA 1
ATOM 12673 C C . ASP D 1 116 ? -8.009 51.330 53.866 1.00 11.49 123 ASP D C 1
ATOM 12674 O O . ASP D 1 116 ? -7.800 50.165 54.195 1.00 12.40 123 ASP D O 1
ATOM 12683 N N . ALA D 1 117 ? -7.802 51.763 52.624 1.00 12.02 124 ALA D N 1
ATOM 12684 C CA . ALA D 1 117 ? -7.372 50.828 51.569 1.00 12.15 124 ALA D CA 1
ATOM 12685 C C . ALA D 1 117 ? -5.985 50.233 51.863 1.00 11.53 124 ALA D C 1
ATOM 12686 O O . ALA D 1 117 ? -5.766 49.023 51.718 1.00 11.30 124 ALA D O 1
ATOM 12693 N N . VAL D 1 118 ? -5.044 51.079 52.270 1.00 11.43 125 VAL D N 1
ATOM 12694 C CA . VAL D 1 118 ? -3.707 50.609 52.631 1.00 11.04 125 VAL D CA 1
ATOM 12695 C C . VAL D 1 118 ? -3.742 49.658 53.861 1.00 11.75 125 VAL D C 1
ATOM 12696 O O . VAL D 1 118 ? -3.066 48.628 53.875 1.00 13.00 125 VAL D O 1
ATOM 12709 N N . ILE D 1 119 ? -4.526 49.982 54.883 1.00 10.22 126 ILE D N 1
ATOM 12710 C CA . ILE D 1 119 ? -4.618 49.109 56.044 1.00 9.29 126 ILE D CA 1
ATOM 12711 C C . ILE D 1 119 ? -5.214 47.763 55.619 1.00 10.78 126 ILE D C 1
ATOM 12712 O O . ILE D 1 119 ? -4.792 46.728 56.068 1.00 11.65 126 ILE D O 1
ATOM 12728 N N . SER D 1 120 ? -6.176 47.819 54.710 1.00 12.98 127 SER D N 1
ATOM 12729 C CA . SER D 1 120 ? -6.907 46.648 54.262 1.00 14.80 127 SER D CA 1
ATOM 12730 C C . SER D 1 120 ? -5.982 45.610 53.625 1.00 14.86 127 SER D C 1
ATOM 12731 O O . SER D 1 120 ? -6.058 44.421 53.934 1.00 15.94 127 SER D O 1
ATOM 12739 N N . VAL D 1 121 ? -5.100 46.062 52.744 1.00 14.05 128 VAL D N 1
ATOM 12740 C CA . VAL D 1 121 ? -4.244 45.152 51.973 1.00 14.13 128 VAL D CA 1
ATOM 12741 C C . VAL D 1 121 ? -3.000 44.777 52.755 1.00 12.72 128 VAL D C 1
ATOM 12742 O O . VAL D 1 121 ? -2.620 43.609 52.792 1.00 10.69 128 VAL D O 1
ATOM 12755 N N . ASN D 1 122 ? -2.373 45.782 53.373 1.00 10.41 129 ASN D N 1
ATOM 12756 C CA . ASN D 1 122 ? -1.030 45.630 53.929 1.00 10.87 129 ASN D CA 1
ATOM 12757 C C . ASN D 1 122 ? -1.061 45.093 55.351 1.00 9.84 129 ASN D C 1
ATOM 12758 O O . ASN D 1 122 ? -0.046 44.588 55.843 1.00 9.02 129 ASN D O 1
ATOM 12769 N N . LEU D 1 123 ? -2.199 45.264 56.024 1.00 8.62 130 LEU D N 1
ATOM 12770 C CA . LEU D 1 123 ? -2.364 44.744 57.381 1.00 8.26 130 LEU D CA 1
ATOM 12771 C C . LEU D 1 123 ? -3.389 43.630 57.453 1.00 8.42 130 LEU D C 1
ATOM 12772 O O . LEU D 1 123 ? -3.047 42.523 57.836 1.00 8.43 130 LEU D O 1
ATOM 12788 N N . LYS D 1 124 ? -4.635 43.906 57.078 1.00 11.02 131 LYS D N 1
ATOM 12789 C CA . LYS D 1 124 ? -5.655 42.885 57.218 1.00 11.06 131 LYS D CA 1
ATOM 12790 C C . LYS D 1 124 ? -5.368 41.658 56.359 1.00 11.15 131 LYS D C 1
ATOM 12791 O O . LYS D 1 124 ? -5.563 40.534 56.808 1.00 10.75 131 LYS D O 1
ATOM 12810 N N . GLY D 1 125 ? -4.907 41.881 55.130 1.00 11.57 132 GLY D N 1
ATOM 12811 C CA . GLY D 1 125 ? -4.623 40.788 54.216 1.00 12.62 132 GLY D CA 1
ATOM 12812 C C . GLY D 1 125 ? -3.610 39.802 54.755 1.00 12.95 132 GLY D C 1
ATOM 12813 O O . GLY D 1 125 ? -3.696 38.585 54.507 1.00 13.40 132 GLY D O 1
ATOM 12817 N N . VAL D 1 126 ? -2.624 40.319 55.477 1.00 12.37 133 VAL D N 1
ATOM 12818 C CA . VAL D 1 126 ? -1.633 39.465 56.097 1.00 11.98 133 VAL D CA 1
ATOM 12819 C C . VAL D 1 126 ? -2.351 38.557 57.105 1.00 12.56 133 VAL D C 1
ATOM 12820 O O . VAL D 1 126 ? -2.164 37.359 57.097 1.00 13.42 133 VAL D O 1
ATOM 12833 N N . PHE D 1 127 ? -3.215 39.142 57.927 1.00 11.37 134 PHE D N 1
ATOM 12834 C CA . PHE D 1 127 ? -4.010 38.396 58.926 1.00 11.25 134 PHE D CA 1
ATOM 12835 C C . PHE D 1 127 ? -4.919 37.329 58.286 1.00 12.36 134 PHE D C 1
ATOM 12836 O O . PHE D 1 127 ? -5.037 36.194 58.784 1.00 11.77 134 PHE D O 1
ATOM 12853 N N . LEU D 1 128 ? -5.553 37.684 57.177 1.00 12.77 135 LEU D N 1
ATOM 12854 C CA . LEU D 1 128 ? -6.439 36.732 56.518 1.00 12.58 135 LEU D CA 1
ATOM 12855 C C . LEU D 1 128 ? -5.678 35.564 55.932 1.00 10.34 135 LEU D C 1
ATOM 12856 O O . LEU D 1 128 ? -6.083 34.422 56.057 1.00 10.34 135 LEU D O 1
ATOM 12872 N N . CYS D 1 129 ? -4.586 35.849 55.242 1.00 10.53 136 CYS D N 1
ATOM 12873 C CA . CYS D 1 129 ? -3.837 34.795 54.559 1.00 11.50 136 CYS D CA 1
ATOM 12874 C C . CYS D 1 129 ? -3.212 33.793 55.550 1.00 11.56 136 CYS D C 1
ATOM 12875 O O . CYS D 1 129 ? -3.375 32.596 55.418 1.00 10.52 136 CYS D O 1
ATOM 12883 N N . THR D 1 130 ? -2.530 34.304 56.566 1.00 12.86 137 THR D N 1
ATOM 12884 C CA . THR D 1 130 ? -1.913 33.480 57.586 1.00 12.60 137 THR D CA 1
ATOM 12885 C C . THR D 1 130 ? -2.986 32.623 58.252 1.00 11.96 137 THR D C 1
ATOM 12886 O O . THR D 1 130 ? -2.830 31.398 58.445 1.00 12.64 137 THR D O 1
ATOM 12897 N N . GLN D 1 131 ? -4.104 33.254 58.568 1.00 11.96 138 GLN D N 1
ATOM 12898 C CA . GLN D 1 131 ? -5.137 32.560 59.311 1.00 11.97 138 GLN D CA 1
ATOM 12899 C C . GLN D 1 131 ? -5.680 31.431 58.483 1.00 10.94 138 GLN D C 1
ATOM 12900 O O . GLN D 1 131 ? -6.164 30.435 59.030 1.00 11.81 138 GLN D O 1
ATOM 12914 N N . ALA D 1 132 ? -5.590 31.575 57.168 1.00 11.84 139 ALA D N 1
ATOM 12915 C CA . ALA D 1 132 ? -6.183 30.612 56.264 1.00 12.63 139 ALA D CA 1
ATOM 12916 C C . ALA D 1 132 ? -5.268 29.405 56.036 1.00 13.08 139 ALA D C 1
ATOM 12917 O O . ALA D 1 132 ? -5.771 28.302 55.840 1.00 14.87 139 ALA D O 1
ATOM 12924 N N . VAL D 1 133 ? -3.938 29.597 56.075 1.00 11.17 140 VAL D N 1
ATOM 12925 C CA . VAL D 1 133 ? -2.999 28.493 55.865 1.00 10.98 140 VAL D CA 1
ATOM 12926 C C . VAL D 1 133 ? -2.658 27.770 57.162 1.00 9.40 140 VAL D C 1
ATOM 12927 O O . VAL D 1 133 ? -2.258 26.602 57.177 1.00 9.77 140 VAL D O 1
ATOM 12940 N N . ALA D 1 134 ? -2.805 28.479 58.265 1.00 9.39 141 ALA D N 1
ATOM 12941 C CA . ALA D 1 134 ? -2.246 28.026 59.533 1.00 10.53 141 ALA D CA 1
ATOM 12942 C C . ALA D 1 134 ? -2.743 26.648 59.985 1.00 10.24 141 ALA D C 1
ATOM 12943 O O . ALA D 1 134 ? -1.949 25.858 60.466 1.00 10.04 141 ALA D O 1
ATOM 12950 N N . PRO D 1 135 ? -4.040 26.354 59.825 1.00 9.67 142 PRO D N 1
ATOM 12951 C CA . PRO D 1 135 ? -4.522 25.047 60.294 1.00 9.84 142 PRO D CA 1
ATOM 12952 C C . PRO D 1 135 ? -3.864 23.874 59.579 1.00 9.77 142 PRO D C 1
ATOM 12953 O O . PRO D 1 135 ? -3.627 22.811 60.163 1.00 9.81 142 PRO D O 1
ATOM 12964 N N . HIS D 1 136 ? -3.557 24.080 58.315 1.00 9.87 143 HIS D N 1
ATOM 12965 C CA . HIS D 1 136 ? -2.912 23.058 57.516 1.00 9.62 143 HIS D CA 1
ATOM 12966 C C . HIS D 1 136 ? -1.468 22.846 57.933 1.00 9.37 143 HIS D C 1
ATOM 12967 O O . HIS D 1 136 ? -1.001 21.707 57.981 1.00 10.81 143 HIS D O 1
ATOM 12980 N N . MET D 1 137 ? -0.762 23.944 58.231 1.00 9.74 144 MET D N 1
ATOM 12981 C CA . MET D 1 137 ? 0.610 23.883 58.768 1.00 10.52 144 MET D CA 1
ATOM 12982 C C . MET D 1 137 ? 0.650 23.195 60.155 1.00 12.64 144 MET D C 1
ATOM 12983 O O . MET D 1 137 ? 1.525 22.383 60.437 1.00 12.08 144 MET D O 1
ATOM 12997 N N . ILE D 1 138 ? -0.320 23.519 61.010 1.00 12.18 145 ILE D N 1
ATOM 12998 C CA . ILE D 1 138 ? -0.446 22.867 62.311 1.00 13.34 145 ILE D CA 1
ATOM 12999 C C . ILE D 1 138 ? -0.621 21.349 62.106 1.00 13.00 145 ILE D C 1
ATOM 13000 O O . ILE D 1 138 ? 0.189 20.574 62.578 1.00 14.26 145 ILE D O 1
ATOM 13016 N N . ALA D 1 139 ? -1.642 20.941 61.366 1.00 11.17 146 ALA D N 1
ATOM 13017 C CA . ALA D 1 139 ? -1.831 19.511 61.047 1.00 13.73 146 ALA D CA 1
ATOM 13018 C C . ALA D 1 139 ? -0.534 18.786 60.626 1.00 13.44 146 ALA D C 1
ATOM 13019 O O . ALA D 1 139 ? -0.267 17.658 61.046 1.00 13.76 146 ALA D O 1
ATOM 13026 N N . ALA D 1 140 ? 0.266 19.466 59.800 1.00 12.66 147 ALA D N 1
ATOM 13027 C CA . ALA D 1 140 ? 1.470 18.903 59.183 1.00 11.55 147 ALA D CA 1
ATOM 13028 C C . ALA D 1 140 ? 2.695 19.027 60.067 1.00 9.82 147 ALA D C 1
ATOM 13029 O O . ALA D 1 140 ? 3.771 18.520 59.734 1.00 9.91 147 ALA D O 1
ATOM 13036 N N . LYS D 1 141 ? 2.525 19.754 61.167 1.00 9.18 148 LYS D N 1
ATOM 13037 C CA . LYS D 1 141 ? 3.580 20.084 62.108 1.00 10.86 148 LYS D CA 1
ATOM 13038 C C . LYS D 1 141 ? 4.743 20.763 61.430 1.00 9.15 148 LYS D C 1
ATOM 13039 O O . LYS D 1 141 ? 5.887 20.539 61.803 1.00 9.85 148 LYS D O 1
ATOM 13058 N N . TYR D 1 142 ? 4.449 21.618 60.455 1.00 8.74 149 TYR D N 1
ATOM 13059 C CA . TYR D 1 142 ? 5.490 22.362 59.764 1.00 8.55 149 TYR D CA 1
ATOM 13060 C C . TYR D 1 142 ? 4.939 23.608 59.084 1.00 8.49 149 TYR D C 1
ATOM 13061 O O . TYR D 1 142 ? 3.848 23.609 58.535 1.00 8.59 149 TYR D O 1
ATOM 13079 N N . GLY D 1 143 ? 5.725 24.670 59.082 1.00 8.36 150 GLY D N 1
ATOM 13080 C CA . GLY D 1 143 ? 5.354 25.868 58.333 1.00 8.34 150 GLY D CA 1
ATOM 13081 C C . GLY D 1 143 ? 6.330 27.021 58.460 1.00 10.21 150 GLY D C 1
ATOM 13082 O O . GLY D 1 143 ? 7.096 27.102 59.411 1.00 10.40 150 GLY D O 1
ATOM 13086 N N . ARG D 1 144 ? 6.296 27.902 57.465 1.00 11.25 151 ARG D N 1
ATOM 13087 C CA . ARG D 1 144 ? 7.078 29.116 57.429 1.00 11.54 151 ARG D CA 1
ATOM 13088 C C . ARG D 1 144 ? 6.142 30.278 57.047 1.00 13.58 151 ARG D C 1
ATOM 13089 O O . ARG D 1 144 ? 5.604 30.277 55.946 1.00 14.28 151 ARG D O 1
ATOM 13110 N N . ILE D 1 145 ? 5.889 31.205 57.973 1.00 14.73 152 ILE D N 1
ATOM 13111 C CA . ILE D 1 145 ? 5.137 32.436 57.678 1.00 13.58 152 ILE D CA 1
ATOM 13112 C C . ILE D 1 145 ? 6.104 33.609 57.585 1.00 12.59 152 ILE D C 1
ATOM 13113 O O . ILE D 1 145 ? 6.876 33.861 58.509 1.00 11.81 152 ILE D O 1
ATOM 13129 N N . LEU D 1 146 ? 6.035 34.335 56.476 1.00 10.93 153 LEU D N 1
ATOM 13130 C CA . LEU D 1 146 ? 7.015 35.369 56.153 1.00 10.47 153 LEU D CA 1
ATOM 13131 C C . LEU D 1 146 ? 6.297 36.647 55.693 1.00 11.39 153 LEU D C 1
ATOM 13132 O O . LEU D 1 146 ? 5.673 36.657 54.645 1.00 12.47 153 LEU D O 1
ATOM 13148 N N . ASN D 1 147 ? 6.368 37.700 56.514 1.00 9.55 154 ASN D N 1
ATOM 13149 C CA . ASN D 1 147 ? 5.600 38.922 56.301 1.00 10.10 154 ASN D CA 1
ATOM 13150 C C . ASN D 1 147 ? 6.464 40.111 55.820 1.00 9.06 154 ASN D C 1
ATOM 13151 O O . ASN D 1 147 ? 7.552 40.387 56.348 1.00 8.98 154 ASN D O 1
ATOM 13162 N N . ALA D 1 148 ? 5.983 40.781 54.769 1.00 9.29 155 ALA D N 1
ATOM 13163 C CA . ALA D 1 148 ? 6.671 41.957 54.235 1.00 9.47 155 ALA D CA 1
ATOM 13164 C C . ALA D 1 148 ? 6.398 43.167 55.127 1.00 9.59 155 ALA D C 1
ATOM 13165 O O . ALA D 1 148 ? 5.271 43.650 55.196 1.00 9.76 155 ALA D O 1
ATOM 13172 N N . SER D 1 149 ? 7.423 43.626 55.832 1.00 9.53 156 SER D N 1
ATOM 13173 C CA . SER D 1 149 ? 7.392 44.916 56.510 1.00 9.69 156 SER D CA 1
ATOM 13174 C C . SER D 1 149 ? 8.164 45.919 55.631 1.00 9.93 156 SER D C 1
ATOM 13175 O O . SER D 1 149 ? 8.202 45.797 54.393 1.00 10.06 156 SER D O 1
ATOM 13183 N N . SER D 1 150 ? 8.785 46.897 56.268 1.00 10.03 157 SER D N 1
ATOM 13184 C CA . SER D 1 150 ? 9.571 47.911 55.573 1.00 10.30 157 SER D CA 1
ATOM 13185 C C . SER D 1 150 ? 10.452 48.657 56.577 1.00 10.32 157 SER D C 1
ATOM 13186 O O . SER D 1 150 ? 10.100 48.761 57.772 1.00 10.21 157 SER D O 1
ATOM 13194 N N . VAL D 1 151 ? 11.558 49.209 56.077 1.00 10.49 158 VAL D N 1
ATOM 13195 C CA . VAL D 1 151 ? 12.502 49.977 56.894 1.00 10.57 158 VAL D CA 1
ATOM 13196 C C . VAL D 1 151 ? 11.767 51.163 57.524 1.00 12.16 158 VAL D C 1
ATOM 13197 O O . VAL D 1 151 ? 12.126 51.680 58.572 1.00 14.53 158 VAL D O 1
ATOM 13210 N N . VAL D 1 152 ? 10.709 51.551 56.840 1.00 10.97 159 VAL D N 1
ATOM 13211 C CA . VAL D 1 152 ? 9.860 52.669 57.189 1.00 12.54 159 VAL D CA 1
ATOM 13212 C C . VAL D 1 152 ? 8.979 52.331 58.441 1.00 13.91 159 VAL D C 1
ATOM 13213 O O . VAL D 1 152 ? 8.499 53.214 59.167 1.00 13.45 159 VAL D O 1
ATOM 13226 N N . GLY D 1 153 ? 8.820 51.039 58.722 1.00 12.97 160 GLY D N 1
ATOM 13227 C CA . GLY D 1 153 ? 8.054 50.609 59.888 1.00 10.46 160 GLY D CA 1
ATOM 13228 C C . GLY D 1 153 ? 8.921 50.648 61.112 1.00 10.32 160 GLY D C 1
ATOM 13229 O O . GLY D 1 153 ? 8.452 50.575 62.255 1.00 10.22 160 GLY D O 1
ATOM 13233 N N . LEU D 1 154 ? 10.220 50.744 60.874 1.00 10.33 161 LEU D N 1
ATOM 13234 C CA . LEU D 1 154 ? 11.176 50.905 61.953 1.00 10.26 161 LEU D CA 1
ATOM 13235 C C . LEU D 1 154 ? 11.291 52.366 62.413 1.00 10.55 161 LEU D C 1
ATOM 13236 O O . LEU D 1 154 ? 11.233 52.659 63.611 1.00 10.53 161 LEU D O 1
ATOM 13252 N N . TYR D 1 155 ? 11.455 53.267 61.452 1.00 10.86 162 TYR D N 1
ATOM 13253 C CA . TYR D 1 155 ? 11.782 54.666 61.755 1.00 11.19 162 TYR D CA 1
ATOM 13254 C C . TYR D 1 155 ? 10.667 55.694 61.505 1.00 11.50 162 TYR D C 1
ATOM 13255 O O . TYR D 1 155 ? 10.803 56.883 61.846 1.00 11.79 162 TYR D O 1
ATOM 13273 N N . GLY D 1 156 ? 9.579 55.270 60.882 1.00 11.47 163 GLY D N 1
ATOM 13274 C CA . GLY D 1 156 ? 8.588 56.214 60.405 1.00 11.82 163 GLY D CA 1
ATOM 13275 C C . GLY D 1 156 ? 9.106 56.902 59.139 1.00 12.17 163 GLY D C 1
ATOM 13276 O O . GLY D 1 156 ? 10.264 56.723 58.767 1.00 12.14 163 GLY D O 1
ATOM 13280 N N . ASN D 1 157 ? 8.258 57.680 58.475 1.00 12.53 164 ASN D N 1
ATOM 13281 C CA . ASN D 1 157 ? 8.651 58.365 57.225 1.00 12.93 164 ASN D CA 1
ATOM 13282 C C . ASN D 1 157 ? 7.620 59.411 56.886 1.00 13.38 164 ASN D C 1
ATOM 13283 O O . ASN D 1 157 ? 6.430 59.156 56.978 1.00 13.35 164 ASN D O 1
ATOM 13294 N N . PHE D 1 158 ? 8.089 60.583 56.485 1.00 13.84 165 PHE D N 1
ATOM 13295 C CA . PHE D 1 158 ? 7.232 61.680 56.080 1.00 14.35 165 PHE D CA 1
ATOM 13296 C C . PHE D 1 158 ? 6.226 61.236 55.020 1.00 14.46 165 PHE D C 1
ATOM 13297 O O . PHE D 1 158 ? 6.599 60.567 54.072 1.00 14.38 165 PHE D O 1
ATOM 13314 N N . GLY D 1 159 ? 4.950 61.571 55.202 1.00 14.64 166 GLY D N 1
ATOM 13315 C CA . GLY D 1 159 ? 3.925 61.290 54.210 1.00 14.83 166 GLY D CA 1
ATOM 13316 C C . GLY D 1 159 ? 3.390 59.859 54.181 1.00 14.38 166 GLY D C 1
ATOM 13317 O O . GLY D 1 159 ? 2.656 59.522 53.258 1.00 14.53 166 GLY D O 1
ATOM 13321 N N . GLN D 1 160 ? 3.705 59.039 55.196 1.00 13.86 167 GLN D N 1
ATOM 13322 C CA . GLN D 1 160 ? 3.358 57.612 55.161 1.00 13.42 167 GLN D CA 1
ATOM 13323 C C . GLN D 1 160 ? 2.606 57.083 56.392 1.00 13.11 167 GLN D C 1
ATOM 13324 O O . GLN D 1 160 ? 2.799 55.924 56.795 1.00 12.67 167 GLN D O 1
ATOM 13338 N N . THR D 1 161 ? 1.746 57.926 56.955 1.00 13.38 168 THR D N 1
ATOM 13339 C CA . THR D 1 161 ? 0.830 57.551 58.026 1.00 13.20 168 THR D CA 1
ATOM 13340 C C . THR D 1 161 ? 0.240 56.138 57.847 1.00 12.88 168 THR D C 1
ATOM 13341 O O . THR D 1 161 ? 0.376 55.281 58.723 1.00 12.48 168 THR D O 1
ATOM 13352 N N . ASN D 1 162 ? -0.389 55.896 56.703 1.00 13.09 169 ASN D N 1
ATOM 13353 C CA . ASN D 1 162 ? -1.131 54.679 56.515 1.00 12.88 169 ASN D CA 1
ATOM 13354 C C . ASN D 1 162 ? -0.184 53.498 56.271 1.00 12.44 169 ASN D C 1
ATOM 13355 O O . ASN D 1 162 ? -0.352 52.422 56.859 1.00 12.09 169 ASN D O 1
ATOM 13366 N N . TYR D 1 163 ? 0.837 53.720 55.450 1.00 12.50 170 TYR D N 1
ATOM 13367 C CA . TYR D 1 163 ? 1.790 52.667 55.120 1.00 12.14 170 TYR D CA 1
ATOM 13368 C C . TYR D 1 163 ? 2.638 52.252 56.350 1.00 11.73 170 TYR D C 1
ATOM 13369 O O . TYR D 1 163 ? 2.872 51.056 56.590 1.00 11.37 170 TYR D O 1
ATOM 13387 N N . VAL D 1 164 ? 3.062 53.237 57.145 1.00 11.83 171 VAL D N 1
ATOM 13388 C CA . VAL D 1 164 ? 3.889 52.955 58.324 1.00 11.51 171 VAL D CA 1
ATOM 13389 C C . VAL D 1 164 ? 3.062 52.215 59.373 1.00 11.27 171 VAL D C 1
ATOM 13390 O O . VAL D 1 164 ? 3.545 51.273 60.017 1.00 10.92 171 VAL D O 1
ATOM 13403 N N . ALA D 1 165 ? 1.813 52.636 59.552 1.00 11.49 172 ALA D N 1
ATOM 13404 C CA . ALA D 1 165 ? 0.935 51.964 60.488 1.00 11.33 172 ALA D CA 1
ATOM 13405 C C . ALA D 1 165 ? 0.862 50.463 60.172 1.00 11.03 172 ALA D C 1
ATOM 13406 O O . ALA D 1 165 ? 0.927 49.622 61.071 1.00 10.75 172 ALA D O 1
ATOM 13413 N N . ALA D 1 166 ? 0.709 50.162 58.890 1.00 11.12 173 ALA D N 1
ATOM 13414 C CA . ALA D 1 166 ? 0.568 48.787 58.414 1.00 10.90 173 ALA D CA 1
ATOM 13415 C C . ALA D 1 166 ? 1.824 47.999 58.621 1.00 10.55 173 ALA D C 1
ATOM 13416 O O . ALA D 1 166 ? 1.782 46.849 59.098 1.00 10.28 173 ALA D O 1
ATOM 13423 N N . LYS D 1 167 ? 2.920 48.556 58.199 1.00 10.59 174 LYS D N 1
ATOM 13424 C CA . LYS D 1 167 ? 4.152 47.839 58.220 1.00 10.31 174 LYS D CA 1
ATOM 13425 C C . LYS D 1 167 ? 4.698 47.673 59.641 1.00 10.08 174 LYS D C 1
ATOM 13426 O O . LYS D 1 167 ? 5.247 46.651 59.941 1.00 9.81 174 LYS D O 1
ATOM 13445 N N . SER D 1 168 ? 4.461 48.647 60.495 1.00 10.22 175 SER D N 1
ATOM 13446 C CA . SER D 1 168 ? 4.848 48.483 61.894 1.00 10.03 175 SER D CA 1
ATOM 13447 C C . SER D 1 168 ? 3.876 47.504 62.546 1.00 9.89 175 SER D C 1
ATOM 13448 O O . SER D 1 168 ? 4.279 46.648 63.315 1.00 9.66 175 SER D O 1
ATOM 13456 N N . GLY D 1 169 ? 2.600 47.586 62.197 1.00 10.06 176 GLY D N 1
ATOM 13457 C CA . GLY D 1 169 ? 1.631 46.634 62.702 1.00 9.97 176 GLY D CA 1
ATOM 13458 C C . GLY D 1 169 ? 1.891 45.183 62.287 1.00 9.73 176 GLY D C 1
ATOM 13459 O O . GLY D 1 169 ? 1.701 44.272 63.066 1.00 9.58 176 GLY D O 1
ATOM 13463 N N . VAL D 1 170 ? 2.339 44.971 61.053 1.00 9.73 177 VAL D N 1
ATOM 13464 C CA . VAL D 1 170 ? 2.691 43.627 60.574 1.00 9.52 177 VAL D CA 1
ATOM 13465 C C . VAL D 1 170 ? 3.784 42.993 61.428 1.00 9.26 177 VAL D C 1
ATOM 13466 O O . VAL D 1 170 ? 3.748 41.797 61.734 1.00 9.10 177 VAL D O 1
ATOM 13479 N N . ILE D 1 171 ? 4.757 43.802 61.830 1.00 9.26 178 ILE D N 1
ATOM 13480 C CA . ILE D 1 171 ? 5.791 43.318 62.734 1.00 10.33 178 ILE D CA 1
ATOM 13481 C C . ILE D 1 171 ? 5.150 42.843 64.058 1.00 11.60 178 ILE D C 1
ATOM 13482 O O . ILE D 1 171 ? 5.477 41.763 64.555 1.00 11.07 178 ILE D O 1
ATOM 13498 N N . GLY D 1 172 ? 4.210 43.625 64.594 1.00 11.67 179 GLY D N 1
ATOM 13499 C CA . GLY D 1 172 ? 3.486 43.220 65.793 1.00 11.43 179 GLY D CA 1
ATOM 13500 C C . GLY D 1 172 ? 2.797 41.865 65.648 1.00 11.78 179 GLY D C 1
ATOM 13501 O O . GLY D 1 172 ? 2.876 40.996 66.543 1.00 9.63 179 GLY D O 1
ATOM 13505 N N . MET D 1 173 ? 2.113 41.683 64.520 1.00 11.16 180 MET D N 1
ATOM 13506 C CA . MET D 1 173 ? 1.379 40.463 64.301 1.00 9.25 180 MET D CA 1
ATOM 13507 C C . MET D 1 173 ? 2.342 39.294 64.168 1.00 8.92 180 MET D C 1
ATOM 13508 O O . MET D 1 173 ? 2.037 38.215 64.635 1.00 8.87 180 MET D O 1
ATOM 13522 N N . THR D 1 174 ? 3.488 39.546 63.541 1.00 8.83 181 THR D N 1
ATOM 13523 C CA . THR D 1 174 ? 4.573 38.571 63.413 1.00 9.42 181 THR D CA 1
ATOM 13524 C C . THR D 1 174 ? 5.014 38.052 64.798 1.00 10.17 181 THR D C 1
ATOM 13525 O O . THR D 1 174 ? 5.296 36.860 64.971 1.00 10.72 181 THR D O 1
ATOM 13536 N N . LYS D 1 175 ? 5.082 38.954 65.764 1.00 9.61 182 LYS D N 1
ATOM 13537 C CA . LYS D 1 175 ? 5.499 38.602 67.113 1.00 10.41 182 LYS D CA 1
ATOM 13538 C C . LYS D 1 175 ? 4.428 37.787 67.842 1.00 11.94 182 LYS D C 1
ATOM 13539 O O . LYS D 1 175 ? 4.748 36.903 68.640 1.00 12.49 182 LYS D O 1
ATOM 13558 N N . VAL D 1 176 ? 3.161 38.067 67.579 1.00 10.68 183 VAL D N 1
ATOM 13559 C CA . VAL D 1 176 ? 2.093 37.274 68.179 1.00 9.17 183 VAL D CA 1
ATOM 13560 C C . VAL D 1 176 ? 2.117 35.845 67.632 1.00 9.77 183 VAL D C 1
ATOM 13561 O O . VAL D 1 176 ? 2.047 34.854 68.369 1.00 9.06 183 VAL D O 1
ATOM 13574 N N . TRP D 1 177 ? 2.177 35.741 66.317 1.00 9.62 184 TRP D N 1
ATOM 13575 C CA . TRP D 1 177 ? 2.072 34.430 65.682 1.00 10.42 184 TRP D CA 1
ATOM 13576 C C . TRP D 1 177 ? 3.282 33.538 66.027 1.00 8.58 184 TRP D C 1
ATOM 13577 O O . TRP D 1 177 ? 3.136 32.334 66.161 1.00 8.59 184 TRP D O 1
ATOM 13598 N N . ALA D 1 178 ? 4.460 34.133 66.195 1.00 8.48 185 ALA D N 1
ATOM 13599 C CA . ALA D 1 178 ? 5.640 33.381 66.614 1.00 8.39 185 ALA D CA 1
ATOM 13600 C C . ALA D 1 178 ? 5.348 32.634 67.906 1.00 8.48 185 ALA D C 1
ATOM 13601 O O . ALA D 1 178 ? 5.649 31.427 68.028 1.00 8.48 185 ALA D O 1
ATOM 13608 N N . ARG D 1 179 ? 4.735 33.356 68.841 1.00 8.58 186 ARG D N 1
ATOM 13609 C CA . ARG D 1 179 ? 4.395 32.820 70.168 1.00 8.70 186 ARG D CA 1
ATOM 13610 C C . ARG D 1 179 ? 3.343 31.714 70.136 1.00 8.82 186 ARG D C 1
ATOM 13611 O O . ARG D 1 179 ? 3.448 30.708 70.838 1.00 8.91 186 ARG D O 1
ATOM 13632 N N . GLU D 1 180 ? 2.327 31.908 69.321 1.00 8.86 187 GLU D N 1
ATOM 13633 C CA . GLU D 1 180 ? 1.207 30.993 69.250 1.00 9.02 187 GLU D CA 1
ATOM 13634 C C . GLU D 1 180 ? 1.505 29.731 68.423 1.00 10.35 187 GLU D C 1
ATOM 13635 O O . GLU D 1 180 ? 0.929 28.665 68.679 1.00 11.60 187 GLU D O 1
ATOM 13647 N N . LEU D 1 181 ? 2.388 29.841 67.436 1.00 8.83 188 LEU D N 1
ATOM 13648 C CA . LEU D 1 181 ? 2.483 28.791 66.396 1.00 10.03 188 LEU D CA 1
ATOM 13649 C C . LEU D 1 181 ? 3.748 27.964 66.480 1.00 9.56 188 LEU D C 1
ATOM 13650 O O . LEU D 1 181 ? 3.851 26.900 65.847 1.00 9.99 188 LEU D O 1
ATOM 13666 N N . GLY D 1 182 ? 4.713 28.459 67.248 1.00 10.92 189 GLY D N 1
ATOM 13667 C CA . GLY D 1 182 ? 5.987 27.797 67.398 1.00 11.94 189 GLY D CA 1
ATOM 13668 C C . GLY D 1 182 ? 5.839 26.343 67.810 1.00 13.15 189 GLY D C 1
ATOM 13669 O O . GLY D 1 182 ? 6.509 25.482 67.255 1.00 12.55 189 GLY D O 1
ATOM 13673 N N . ARG D 1 183 ? 4.962 26.080 68.783 1.00 12.98 190 ARG D N 1
ATOM 13674 C CA . ARG D 1 183 ? 4.729 24.714 69.283 1.00 13.75 190 ARG D CA 1
ATOM 13675 C C . ARG D 1 183 ? 4.271 23.690 68.222 1.00 13.54 190 ARG D C 1
ATOM 13676 O O . ARG D 1 183 ? 4.260 22.494 68.475 1.00 11.77 190 ARG D O 1
ATOM 13697 N N . TYR D 1 184 ? 3.863 24.171 67.057 1.00 12.30 191 TYR D N 1
ATOM 13698 C CA . TYR D 1 184 ? 3.424 23.292 65.982 1.00 10.80 191 TYR D CA 1
ATOM 13699 C C . TYR D 1 184 ? 4.460 23.180 64.856 1.00 11.47 191 TYR D C 1
ATOM 13700 O O . TYR D 1 184 ? 4.135 22.769 63.762 1.00 14.02 191 TYR D O 1
ATOM 13718 N N . GLY D 1 185 ? 5.722 23.491 65.126 1.00 11.53 192 GLY D N 1
ATOM 13719 C CA . GLY D 1 185 ? 6.745 23.388 64.093 1.00 11.50 192 GLY D CA 1
ATOM 13720 C C . GLY D 1 185 ? 6.695 24.526 63.075 1.00 13.11 192 GLY D C 1
ATOM 13721 O O . GLY D 1 185 ? 7.285 24.428 61.966 1.00 12.44 192 GLY D O 1
ATOM 13725 N N . ILE D 1 186 ? 6.003 25.612 63.447 1.00 11.71 193 ILE D N 1
ATOM 13726 C CA . ILE D 1 186 ? 5.827 26.769 62.549 1.00 10.79 193 ILE D CA 1
ATOM 13727 C C . ILE D 1 186 ? 6.614 27.976 63.003 1.00 9.82 193 ILE D C 1
ATOM 13728 O O . ILE D 1 186 ? 6.537 28.355 64.149 1.00 9.66 193 ILE D O 1
ATOM 13744 N N . THR D 1 187 ? 7.325 28.616 62.080 1.00 9.86 194 THR D N 1
ATOM 13745 C CA . THR D 1 187 ? 8.047 29.848 62.389 1.00 9.67 194 THR D CA 1
ATOM 13746 C C . THR D 1 187 ? 7.378 31.025 61.679 1.00 9.61 194 THR D C 1
ATOM 13747 O O . THR D 1 187 ? 6.738 30.852 60.641 1.00 9.77 194 THR D O 1
ATOM 13758 N N . VAL D 1 188 ? 7.539 32.218 62.239 1.00 9.49 195 VAL D N 1
ATOM 13759 C CA . VAL D 1 188 ? 6.925 33.427 61.710 1.00 9.49 195 VAL D CA 1
ATOM 13760 C C . VAL D 1 188 ? 7.939 34.555 61.808 1.00 9.72 195 VAL D C 1
ATOM 13761 O O . VAL D 1 188 ? 8.405 34.898 62.894 1.00 9.52 195 VAL D O 1
ATOM 13774 N N . ASN D 1 189 ? 8.321 35.083 60.646 1.00 10.15 196 ASN D N 1
ATOM 13775 C CA . ASN D 1 189 ? 9.294 36.168 60.606 1.00 9.56 196 ASN D CA 1
ATOM 13776 C C . ASN D 1 189 ? 8.803 37.256 59.656 1.00 10.10 196 ASN D C 1
ATOM 13777 O O . ASN D 1 189 ? 7.859 37.031 58.878 1.00 9.70 196 ASN D O 1
ATOM 13788 N N . ALA D 1 190 ? 9.411 38.437 59.764 1.00 9.87 197 ALA D N 1
ATOM 13789 C CA . ALA D 1 190 ? 9.163 39.547 58.834 1.00 11.20 197 ALA D CA 1
ATOM 13790 C C . ALA D 1 190 ? 10.453 39.918 58.135 1.00 11.37 197 ALA D C 1
ATOM 13791 O O . ALA D 1 190 ? 11.525 39.669 58.672 1.00 11.45 197 ALA D O 1
ATOM 13798 N N . ILE D 1 191 ? 10.348 40.500 56.937 1.00 10.74 198 ILE D N 1
ATOM 13799 C CA . ILE D 1 191 ? 11.489 41.172 56.321 1.00 11.26 198 ILE D CA 1
ATOM 13800 C C . ILE D 1 191 ? 11.161 42.638 56.156 1.00 10.36 198 ILE D C 1
ATOM 13801 O O . ILE D 1 191 ? 10.033 42.997 55.812 1.00 10.48 198 ILE D O 1
ATOM 13817 N N . ALA D 1 192 ? 12.150 43.482 56.433 1.00 10.48 199 ALA D N 1
ATOM 13818 C CA . ALA D 1 192 ? 11.993 44.934 56.305 1.00 10.79 199 ALA D CA 1
ATOM 13819 C C . ALA D 1 192 ? 12.925 45.482 55.235 1.00 10.92 199 ALA D C 1
ATOM 13820 O O . ALA D 1 192 ? 14.049 45.909 55.551 1.00 11.48 199 ALA D O 1
ATOM 13827 N N . PRO D 1 193 ? 12.478 45.468 53.956 1.00 11.00 200 PRO D N 1
ATOM 13828 C CA . PRO D 1 193 ? 13.290 46.015 52.867 1.00 11.23 200 PRO D CA 1
ATOM 13829 C C . PRO D 1 193 ? 13.553 47.515 52.982 1.00 11.52 200 PRO D C 1
ATOM 13830 O O . PRO D 1 193 ? 12.690 48.256 53.422 1.00 11.71 200 PRO D O 1
ATOM 13841 N N . GLY D 1 194 ? 14.729 47.949 52.554 1.00 11.68 201 GLY D N 1
ATOM 13842 C CA . GLY D 1 194 ? 15.005 49.371 52.394 1.00 12.05 201 GLY D CA 1
ATOM 13843 C C . GLY D 1 194 ? 14.446 49.880 51.066 1.00 12.55 201 GLY D C 1
ATOM 13844 O O . GLY D 1 194 ? 13.368 49.477 50.639 1.00 13.32 201 GLY D O 1
ATOM 13848 N N . PHE D 1 195 ? 15.171 50.790 50.422 1.00 12.93 202 PHE D N 1
ATOM 13849 C CA . PHE D 1 195 ? 14.824 51.257 49.084 1.00 14.00 202 PHE D CA 1
ATOM 13850 C C . PHE D 1 195 ? 15.140 50.168 48.034 1.00 14.54 202 PHE D C 1
ATOM 13851 O O . PHE D 1 195 ? 16.274 49.738 47.907 1.00 13.57 202 PHE D O 1
ATOM 13868 N N . ILE D 1 196 ? 14.119 49.707 47.320 1.00 15.37 203 ILE D N 1
ATOM 13869 C CA . ILE D 1 196 ? 14.289 48.620 46.358 1.00 16.08 203 ILE D CA 1
ATOM 13870 C C . ILE D 1 196 ? 13.778 49.083 45.001 1.00 17.24 203 ILE D C 1
ATOM 13871 O O . ILE D 1 196 ? 12.744 49.760 44.901 1.00 17.83 203 ILE D O 1
ATOM 13887 N N . ALA D 1 197 ? 14.512 48.702 43.960 1.00 18.54 204 ALA D N 1
ATOM 13888 C CA . ALA D 1 197 ? 14.277 49.193 42.611 1.00 18.96 204 ALA D CA 1
ATOM 13889 C C . ALA D 1 197 ? 13.131 48.454 41.946 1.00 19.50 204 ALA D C 1
ATOM 13890 O O . ALA D 1 197 ? 13.329 47.647 41.024 1.00 18.60 204 ALA D O 1
ATOM 13897 N N . THR D 1 198 ? 11.921 48.712 42.421 1.00 20.83 205 THR D N 1
ATOM 13898 C CA . THR D 1 198 ? 10.737 48.278 41.703 1.00 23.86 205 THR D CA 1
ATOM 13899 C C . THR D 1 198 ? 10.158 49.491 40.981 1.00 26.49 205 THR D C 1
ATOM 13900 O O . THR D 1 198 ? 10.757 50.571 40.991 1.00 27.30 205 THR D O 1
ATOM 13911 N N . GLU D 1 199 ? 8.992 49.320 40.364 1.00 28.41 206 GLU D N 1
ATOM 13912 C CA . GLU D 1 199 ? 8.536 50.284 39.368 1.00 30.87 206 GLU D CA 1
ATOM 13913 C C . GLU D 1 199 ? 8.423 51.697 39.949 1.00 29.14 206 GLU D C 1
ATOM 13914 O O . GLU D 1 199 ? 8.991 52.627 39.396 1.00 30.29 206 GLU D O 1
ATOM 13926 N N . MET D 1 200 ? 7.736 51.842 41.077 1.00 28.04 207 MET D N 1
ATOM 13927 C CA . MET D 1 200 ? 7.561 53.155 41.714 1.00 29.78 207 MET D CA 1
ATOM 13928 C C . MET D 1 200 ? 8.872 53.900 41.963 1.00 29.32 207 MET D C 1
ATOM 13929 O O . MET D 1 200 ? 9.030 55.060 41.546 1.00 30.92 207 MET D O 1
ATOM 13943 N N . VAL D 1 201 ? 9.808 53.239 42.637 1.00 26.07 208 VAL D N 1
ATOM 13944 C CA . VAL D 1 201 ? 11.130 53.823 42.852 1.00 23.53 208 VAL D CA 1
ATOM 13945 C C . VAL D 1 201 ? 11.804 54.152 41.499 1.00 23.39 208 VAL D C 1
ATOM 13946 O O . VAL D 1 201 ? 12.371 55.233 41.312 1.00 21.98 208 VAL D O 1
ATOM 13959 N N . GLN D 1 202 ? 11.721 53.221 40.552 1.00 25.91 209 GLN D N 1
ATOM 13960 C CA . GLN D 1 202 ? 12.356 53.405 39.249 1.00 28.20 209 GLN D CA 1
ATOM 13961 C C . GLN D 1 202 ? 11.810 54.630 38.494 1.00 28.74 209 GLN D C 1
ATOM 13962 O O . GLN D 1 202 ? 12.500 55.193 37.648 1.00 30.04 209 GLN D O 1
ATOM 13976 N N . GLN D 1 203 ? 10.581 55.027 38.814 1.00 28.92 210 GLN D N 1
ATOM 13977 C CA . GLN D 1 203 ? 9.920 56.189 38.208 1.00 30.60 210 GLN D CA 1
ATOM 13978 C C . GLN D 1 203 ? 10.239 57.506 38.939 1.00 29.10 210 GLN D C 1
ATOM 13979 O O . GLN D 1 203 ? 9.789 58.587 38.537 1.00 29.73 210 GLN D O 1
ATOM 13993 N N . MET D 1 204 ? 11.018 57.425 40.009 1.00 25.21 211 MET D N 1
ATOM 13994 C CA . MET D 1 204 ? 11.353 58.632 40.772 1.00 22.82 211 MET D CA 1
ATOM 13995 C C . MET D 1 204 ? 12.262 59.598 39.995 1.00 22.14 211 MET D C 1
ATOM 13996 O O . MET D 1 204 ? 13.028 59.195 39.123 1.00 22.22 211 MET D O 1
ATOM 14010 N N . PRO D 1 205 ? 12.155 60.896 40.297 1.00 22.55 212 PRO D N 1
ATOM 14011 C CA . PRO D 1 205 ? 13.039 61.854 39.611 1.00 23.38 212 PRO D CA 1
ATOM 14012 C C . PRO D 1 205 ? 14.531 61.575 39.784 1.00 22.10 212 PRO D C 1
ATOM 14013 O O . PRO D 1 205 ? 14.956 60.982 40.761 1.00 21.21 212 PRO D O 1
ATOM 14024 N N . GLU D 1 206 ? 15.322 62.042 38.837 1.00 18.13 213 GLU D N 1
ATOM 14025 C CA . GLU D 1 206 ? 16.753 61.844 38.910 1.00 17.79 213 GLU D CA 1
ATOM 14026 C C . GLU D 1 206 ? 17.320 62.321 40.240 1.00 17.23 213 GLU D C 1
ATOM 14027 O O . GLU D 1 206 ? 18.009 61.572 40.909 1.00 16.62 213 GLU D O 1
ATOM 14039 N N . ARG D 1 207 ? 16.994 63.543 40.646 1.00 17.50 214 ARG D N 1
ATOM 14040 C CA . ARG D 1 207 ? 17.606 64.130 41.837 1.00 17.11 214 ARG D CA 1
ATOM 14041 C C . ARG D 1 207 ? 17.229 63.400 43.132 1.00 16.40 214 ARG D C 1
ATOM 14042 O O . ARG D 1 207 ? 18.041 63.325 44.061 1.00 15.93 214 ARG D O 1
ATOM 14063 N N . VAL D 1 208 ? 15.994 62.918 43.216 1.00 16.38 215 VAL D N 1
ATOM 14064 C CA . VAL D 1 208 ? 15.576 62.189 44.418 1.00 15.73 215 VAL D CA 1
ATOM 14065 C C . VAL D 1 208 ? 16.280 60.826 44.518 1.00 15.51 215 VAL D C 1
ATOM 14066 O O . VAL D 1 208 ? 16.714 60.404 45.615 1.00 16.68 215 VAL D O 1
ATOM 14079 N N . LEU D 1 209 ? 16.391 60.119 43.395 1.00 15.35 216 LEU D N 1
ATOM 14080 C CA . LEU D 1 209 ? 17.083 58.835 43.386 1.00 14.90 216 LEU D CA 1
ATOM 14081 C C . LEU D 1 209 ? 18.545 59.002 43.799 1.00 14.65 216 LEU D C 1
ATOM 14082 O O . LEU D 1 209 ? 19.043 58.218 44.595 1.00 15.27 216 LEU D O 1
ATOM 14098 N N . GLU D 1 210 ? 19.234 59.997 43.240 1.00 15.09 217 GLU D N 1
ATOM 14099 C CA . GLU D 1 210 ? 20.633 60.253 43.602 1.00 14.94 217 GLU D CA 1
ATOM 14100 C C . GLU D 1 210 ? 20.811 60.369 45.092 1.00 15.69 217 GLU D C 1
ATOM 14101 O O . GLU D 1 210 ? 21.735 59.793 45.651 1.00 16.71 217 GLU D O 1
ATOM 14113 N N . ALA D 1 211 ? 19.979 61.207 45.708 1.00 14.97 218 ALA D N 1
ATOM 14114 C CA . ALA D 1 211 ? 20.098 61.457 47.135 1.00 14.64 218 ALA D CA 1
ATOM 14115 C C . ALA D 1 211 ? 19.774 60.166 47.901 1.00 13.93 218 ALA D C 1
ATOM 14116 O O . ALA D 1 211 ? 20.414 59.853 48.893 1.00 13.60 218 ALA D O 1
ATOM 14123 N N . MET D 1 212 ? 18.803 59.400 47.428 1.00 13.71 219 MET D N 1
ATOM 14124 C CA . MET D 1 212 ? 18.515 58.096 48.048 1.00 12.93 219 MET D CA 1
ATOM 14125 C C . MET D 1 212 ? 19.728 57.139 48.069 1.00 12.63 219 MET D C 1
ATOM 14126 O O . MET D 1 212 ? 20.011 56.502 49.111 1.00 12.16 219 MET D O 1
ATOM 14140 N N . VAL D 1 213 ? 20.420 56.996 46.938 1.00 12.94 220 VAL D N 1
ATOM 14141 C CA . VAL D 1 213 ? 21.671 56.235 46.909 1.00 12.77 220 VAL D CA 1
ATOM 14142 C C . VAL D 1 213 ? 22.704 56.853 47.882 1.00 12.65 220 VAL D C 1
ATOM 14143 O O . VAL D 1 213 ? 23.319 56.156 48.679 1.00 12.30 220 VAL D O 1
ATOM 14156 N N . ALA D 1 214 ? 22.886 58.167 47.821 1.00 13.00 221 ALA D N 1
ATOM 14157 C CA . ALA D 1 214 ? 23.853 58.851 48.701 1.00 12.99 221 ALA D CA 1
ATOM 14158 C C . ALA D 1 214 ? 23.641 58.527 50.185 1.00 12.53 221 ALA D C 1
ATOM 14159 O O . ALA D 1 214 ? 24.598 58.425 50.965 1.00 12.40 221 ALA D O 1
ATOM 14166 N N . ARG D 1 215 ? 22.380 58.366 50.554 1.00 12.33 222 ARG D N 1
ATOM 14167 C CA . ARG D 1 215 ? 21.986 58.178 51.945 1.00 11.95 222 ARG D CA 1
ATOM 14168 C C . ARG D 1 215 ? 21.987 56.675 52.334 1.00 11.74 222 ARG D C 1
ATOM 14169 O O . ARG D 1 215 ? 21.533 56.296 53.422 1.00 13.40 222 ARG D O 1
ATOM 14190 N N . THR D 1 216 ? 22.508 55.839 51.449 1.00 11.48 223 THR D N 1
ATOM 14191 C CA . THR D 1 216 ? 22.500 54.371 51.628 1.00 11.10 223 THR D CA 1
ATOM 14192 C C . THR D 1 216 ? 23.941 53.921 51.730 1.00 11.12 223 THR D C 1
ATOM 14193 O O . THR D 1 216 ? 24.698 54.008 50.740 1.00 11.45 223 THR D O 1
ATOM 14204 N N . PRO D 1 217 ? 24.358 53.502 52.926 1.00 10.84 224 PRO D N 1
ATOM 14205 C CA . PRO D 1 217 ? 25.788 53.210 53.098 1.00 10.95 224 PRO D CA 1
ATOM 14206 C C . PRO D 1 217 ? 26.443 52.329 51.999 1.00 11.12 224 PRO D C 1
ATOM 14207 O O . PRO D 1 217 ? 27.576 52.632 51.556 1.00 11.47 224 PRO D O 1
ATOM 14218 N N . VAL D 1 218 ? 25.746 51.282 51.560 1.00 10.94 225 VAL D N 1
ATOM 14219 C CA . VAL D 1 218 ? 26.328 50.335 50.592 1.00 11.14 225 VAL D CA 1
ATOM 14220 C C . VAL D 1 218 ? 26.305 50.874 49.151 1.00 12.94 225 VAL D C 1
ATOM 14221 O O . VAL D 1 218 ? 26.884 50.253 48.249 1.00 14.96 225 VAL D O 1
ATOM 14234 N N . GLY D 1 219 ? 25.745 52.079 48.962 1.00 11.85 226 GLY D N 1
ATOM 14235 C CA . GLY D 1 219 ? 25.950 52.801 47.713 1.00 12.21 226 GLY D CA 1
ATOM 14236 C C . GLY D 1 219 ? 25.073 52.480 46.499 1.00 12.43 226 GLY D C 1
ATOM 14237 O O . GLY D 1 219 ? 25.481 52.755 45.332 1.00 12.91 226 GLY D O 1
ATOM 14241 N N . ARG D 1 220 ? 23.890 51.901 46.735 1.00 12.15 227 ARG D N 1
ATOM 14242 C CA . ARG D 1 220 ? 22.921 51.654 45.664 1.00 12.41 227 ARG D CA 1
ATOM 14243 C C . ARG D 1 220 ? 21.525 51.453 46.184 1.00 12.12 227 ARG D C 1
ATOM 14244 O O . ARG D 1 220 ? 21.319 51.230 47.375 1.00 12.83 227 ARG D O 1
ATOM 14265 N N . ILE D 1 221 ? 20.569 51.488 45.258 1.00 13.47 228 ILE D N 1
ATOM 14266 C CA . ILE D 1 221 ? 19.217 51.051 45.523 1.00 12.77 228 ILE D CA 1
ATOM 14267 C C . ILE D 1 221 ? 19.261 49.524 45.535 1.00 12.27 228 ILE D C 1
ATOM 14268 O O . ILE D 1 221 ? 20.021 48.924 44.777 1.00 12.29 228 ILE D O 1
ATOM 14284 N N . GLY D 1 222 ? 18.467 48.903 46.396 1.00 12.99 229 GLY D N 1
ATOM 14285 C CA . GLY D 1 222 ? 18.378 47.446 46.440 1.00 11.44 229 GLY D CA 1
ATOM 14286 C C . GLY D 1 222 ? 17.657 46.888 45.217 1.00 12.87 229 GLY D C 1
ATOM 14287 O O . GLY D 1 222 ? 16.949 47.616 44.492 1.00 13.94 229 GLY D O 1
ATOM 14291 N N . ASP D 1 223 ? 17.847 45.597 44.979 1.00 12.06 230 ASP D N 1
ATOM 14292 C CA . ASP D 1 223 ? 17.185 44.921 43.896 1.00 14.29 230 ASP D CA 1
ATOM 14293 C C . ASP D 1 223 ? 16.145 43.973 44.477 1.00 13.20 230 ASP D C 1
ATOM 14294 O O . ASP D 1 223 ? 16.329 43.480 45.594 1.00 13.71 230 ASP D O 1
ATOM 14303 N N . PRO D 1 224 ? 15.053 43.713 43.726 1.00 12.44 231 PRO D N 1
ATOM 14304 C CA . PRO D 1 224 ? 14.073 42.743 44.225 1.00 14.52 231 PRO D CA 1
ATOM 14305 C C . PRO D 1 224 ? 14.717 41.391 44.568 1.00 15.76 231 PRO D C 1
ATOM 14306 O O . PRO D 1 224 ? 14.287 40.756 45.515 1.00 14.34 231 PRO D O 1
ATOM 14317 N N . VAL D 1 225 ? 15.774 41.013 43.854 1.00 16.36 232 VAL D N 1
ATOM 14318 C CA . VAL D 1 225 ? 16.455 39.737 44.080 1.00 17.11 232 VAL D CA 1
ATOM 14319 C C . VAL D 1 225 ? 17.124 39.682 45.479 1.00 14.60 232 VAL D C 1
ATOM 14320 O O . VAL D 1 225 ? 17.253 38.608 46.081 1.00 12.41 232 VAL D O 1
ATOM 14333 N N . ASP D 1 226 ? 17.508 40.835 46.001 1.00 13.25 233 ASP D N 1
ATOM 14334 C CA . ASP D 1 226 ? 18.023 40.933 47.369 1.00 12.72 233 ASP D CA 1
ATOM 14335 C C . ASP D 1 226 ? 17.008 40.430 48.387 1.00 10.44 233 ASP D C 1
ATOM 14336 O O . ASP D 1 226 ? 17.357 39.783 49.367 1.00 9.85 233 ASP D O 1
ATOM 14345 N N . ILE D 1 227 ? 15.750 40.735 48.133 1.00 11.13 234 ILE D N 1
ATOM 14346 C CA . ILE D 1 227 ? 14.707 40.414 49.054 1.00 10.40 234 ILE D CA 1
ATOM 14347 C C . ILE D 1 227 ? 14.244 38.976 48.785 1.00 12.35 234 ILE D C 1
ATOM 14348 O O . ILE D 1 227 ? 13.921 38.249 49.700 1.00 14.31 234 ILE D O 1
ATOM 14364 N N . ALA D 1 228 ? 14.226 38.576 47.523 1.00 12.80 235 ALA D N 1
ATOM 14365 C CA . ALA D 1 228 ? 13.855 37.202 47.160 1.00 11.90 235 ALA D CA 1
ATOM 14366 C C . ALA D 1 228 ? 14.731 36.210 47.870 1.00 10.47 235 ALA D C 1
ATOM 14367 O O . ALA D 1 228 ? 14.246 35.204 48.447 1.00 10.26 235 ALA D O 1
ATOM 14374 N N . ARG D 1 229 ? 16.027 36.492 47.844 1.00 10.49 236 ARG D N 1
ATOM 14375 C CA . ARG D 1 229 ? 17.017 35.616 48.456 1.00 10.31 236 ARG D CA 1
ATOM 14376 C C . ARG D 1 229 ? 16.827 35.528 49.952 1.00 9.69 236 ARG D C 1
ATOM 14377 O O . ARG D 1 229 ? 16.997 34.469 50.544 1.00 9.54 236 ARG D O 1
ATOM 14398 N N . ALA D 1 230 ? 16.454 36.640 50.561 1.00 9.39 237 ALA D N 1
ATOM 14399 C CA . ALA D 1 230 ? 16.262 36.671 52.012 1.00 8.85 237 ALA D CA 1
ATOM 14400 C C . ALA D 1 230 ? 15.038 35.849 52.424 1.00 8.66 237 ALA D C 1
ATOM 14401 O O . ALA D 1 230 ? 15.094 35.144 53.417 1.00 8.52 237 ALA D O 1
ATOM 14408 N N . TYR D 1 231 ? 13.935 35.968 51.692 1.00 8.90 238 TYR D N 1
ATOM 14409 C CA . TYR D 1 231 ? 12.751 35.153 51.952 1.00 9.08 238 TYR D CA 1
ATOM 14410 C C . TYR D 1 231 ? 13.082 33.656 51.847 1.00 8.92 238 TYR D C 1
ATOM 14411 O O . TYR D 1 231 ? 12.633 32.845 52.666 1.00 8.64 238 TYR D O 1
ATOM 14429 N N . LEU D 1 232 ? 13.875 33.301 50.836 1.00 9.90 239 LEU D N 1
ATOM 14430 C CA . LEU D 1 232 ? 14.234 31.903 50.598 1.00 9.57 239 LEU D CA 1
ATOM 14431 C C . LEU D 1 232 ? 15.021 31.336 51.771 1.00 9.18 239 LEU D C 1
ATOM 14432 O O . LEU D 1 232 ? 14.748 30.230 52.268 1.00 10.51 239 LEU D O 1
ATOM 14448 N N . PHE D 1 233 ? 16.015 32.092 52.213 1.00 9.01 240 PHE D N 1
ATOM 14449 C CA . PHE D 1 233 ? 16.788 31.704 53.399 1.00 9.26 240 PHE D CA 1
ATOM 14450 C C . PHE D 1 233 ? 15.871 31.499 54.624 1.00 8.21 240 PHE D C 1
ATOM 14451 O O . PHE D 1 233 ? 15.919 30.466 55.296 1.00 8.71 240 PHE D O 1
ATOM 14468 N N . LEU D 1 234 ? 14.998 32.458 54.884 1.00 7.98 241 LEU D N 1
ATOM 14469 C CA . LEU D 1 234 ? 14.152 32.388 56.073 1.00 7.55 241 LEU D CA 1
ATOM 14470 C C . LEU D 1 234 ? 13.202 31.207 55.962 1.00 7.92 241 LEU D C 1
ATOM 14471 O O . LEU D 1 234 ? 12.843 30.612 56.970 1.00 7.96 241 LEU D O 1
ATOM 14487 N N . ALA D 1 235 ? 12.828 30.830 54.740 1.00 9.44 242 ALA D N 1
ATOM 14488 C CA . ALA D 1 235 ? 11.861 29.753 54.564 1.00 9.65 242 ALA D CA 1
ATOM 14489 C C . ALA D 1 235 ? 12.518 28.366 54.601 1.00 9.28 242 ALA D C 1
ATOM 14490 O O . ALA D 1 235 ? 11.835 27.363 54.553 1.00 9.41 242 ALA D O 1
ATOM 14497 N N . SER D 1 236 ? 13.846 28.308 54.660 1.00 9.40 243 SER D N 1
ATOM 14498 C CA . SER D 1 236 ? 14.553 27.029 54.622 1.00 9.35 243 SER D CA 1
ATOM 14499 C C . SER D 1 236 ? 14.115 26.102 55.758 1.00 8.91 243 SER D C 1
ATOM 14500 O O . SER D 1 236 ? 13.887 26.549 56.891 1.00 8.41 243 SER D O 1
ATOM 14508 N N . GLU D 1 237 ? 14.040 24.808 55.464 1.00 8.45 244 GLU D N 1
ATOM 14509 C CA . GLU D 1 237 ? 13.698 23.838 56.485 1.00 8.36 244 GLU D CA 1
ATOM 14510 C C . GLU D 1 237 ? 14.794 23.812 57.510 1.00 7.96 244 GLU D C 1
ATOM 14511 O O . GLU D 1 237 ? 14.579 23.306 58.595 1.00 7.89 244 GLU D O 1
ATOM 14523 N N . GLU D 1 238 ? 15.953 24.413 57.196 1.00 7.75 245 GLU D N 1
ATOM 14524 C CA . GLU D 1 238 ? 17.077 24.518 58.135 1.00 7.43 245 GLU D CA 1
ATOM 14525 C C . GLU D 1 238 ? 16.993 25.824 58.976 1.00 7.43 245 GLU D C 1
ATOM 14526 O O . GLU D 1 238 ? 17.841 26.061 59.846 1.00 7.23 245 GLU D O 1
ATOM 14538 N N . SER D 1 239 ? 15.961 26.647 58.745 1.00 7.72 246 SER D N 1
ATOM 14539 C CA . SER D 1 239 ? 15.795 27.892 59.514 1.00 7.80 246 SER D CA 1
ATOM 14540 C C . SER D 1 239 ? 14.736 27.782 60.628 1.00 8.28 246 SER D C 1
ATOM 14541 O O . SER D 1 239 ? 14.142 28.803 61.063 1.00 8.21 246 SER D O 1
ATOM 14549 N N . GLY D 1 240 ? 14.559 26.568 61.149 1.00 8.10 247 GLY D N 1
ATOM 14550 C CA . GLY D 1 240 ? 13.560 26.322 62.178 1.00 8.30 247 GLY D CA 1
ATOM 14551 C C . GLY D 1 240 ? 13.804 26.985 63.528 1.00 8.09 247 GLY D C 1
ATOM 14552 O O . GLY D 1 240 ? 12.906 27.034 64.355 1.00 8.34 247 GLY D O 1
ATOM 14556 N N . PHE D 1 241 ? 15.030 27.427 63.791 1.00 7.82 248 PHE D N 1
ATOM 14557 C CA . PHE D 1 241 ? 15.328 28.182 65.004 1.00 8.71 248 PHE D CA 1
ATOM 14558 C C . PHE D 1 241 ? 15.304 29.707 64.759 1.00 8.01 248 PHE D C 1
ATOM 14559 O O . PHE D 1 241 ? 15.624 30.476 65.666 1.00 11.05 248 PHE D O 1
ATOM 14576 N N . ILE D 1 242 ? 14.947 30.152 63.551 1.00 8.12 249 ILE D N 1
ATOM 14577 C CA . ILE D 1 242 ? 14.679 31.578 63.321 1.00 8.38 249 ILE D CA 1
ATOM 14578 C C . ILE D 1 242 ? 13.174 31.831 63.378 1.00 8.82 249 ILE D C 1
ATOM 14579 O O . ILE D 1 242 ? 12.425 31.361 62.527 1.00 9.71 249 ILE D O 1
ATOM 14595 N N . SER D 1 243 ? 12.730 32.571 64.397 1.00 9.09 250 SER D N 1
ATOM 14596 C CA . SER D 1 243 ? 11.316 32.886 64.530 1.00 9.59 250 SER D CA 1
ATOM 14597 C C . SER D 1 243 ? 11.083 34.151 65.368 1.00 9.92 250 SER D C 1
ATOM 14598 O O . SER D 1 243 ? 11.856 34.470 66.255 1.00 9.77 250 SER D O 1
ATOM 14606 N N . GLY D 1 244 ? 10.004 34.851 65.070 1.00 10.42 251 GLY D N 1
ATOM 14607 C CA . GLY D 1 244 ? 9.667 36.077 65.767 1.00 10.83 251 GLY D CA 1
ATOM 14608 C C . GLY D 1 244 ? 10.543 37.259 65.390 1.00 11.19 251 GLY D C 1
ATOM 14609 O O . GLY D 1 244 ? 10.467 38.308 66.066 1.00 14.10 251 GLY D O 1
ATOM 14613 N N . THR D 1 245 ? 11.362 37.141 64.336 1.00 10.50 252 THR D N 1
ATOM 14614 C CA . THR D 1 245 ? 12.266 38.250 64.023 1.00 12.98 252 THR D CA 1
ATOM 14615 C C . THR D 1 245 ? 11.944 39.023 62.724 1.00 15.13 252 THR D C 1
ATOM 14616 O O . THR D 1 245 ? 11.146 38.587 61.880 1.00 17.35 252 THR D O 1
ATOM 14627 N N . THR D 1 246 ? 12.551 40.201 62.639 1.00 14.15 253 THR D N 1
ATOM 14628 C CA . THR D 1 246 ? 12.428 41.128 61.521 1.00 12.31 253 THR D CA 1
ATOM 14629 C C . THR D 1 246 ? 13.815 41.297 60.914 1.00 11.25 253 THR D C 1
ATOM 14630 O O . THR D 1 246 ? 14.697 41.893 61.531 1.00 11.55 253 THR D O 1
ATOM 14641 N N . LEU D 1 247 ? 14.029 40.733 59.737 1.00 10.54 254 LEU D N 1
ATOM 14642 C CA . LEU D 1 247 ? 15.315 40.861 59.069 1.00 10.18 254 LEU D CA 1
ATOM 14643 C C . LEU D 1 247 ? 15.263 42.116 58.199 1.00 10.59 254 LEU D C 1
ATOM 14644 O O . LEU D 1 247 ? 14.386 42.250 57.369 1.00 10.96 254 LEU D O 1
ATOM 14660 N N . SER D 1 248 ? 16.174 43.045 58.432 1.00 10.59 255 SER D N 1
ATOM 14661 C CA . SER D 1 248 ? 16.279 44.233 57.599 1.00 11.25 255 SER D CA 1
ATOM 14662 C C . SER D 1 248 ? 17.188 43.946 56.424 1.00 11.03 255 SER D C 1
ATOM 14663 O O . SER D 1 248 ? 18.304 43.472 56.625 1.00 10.68 255 SER D O 1
ATOM 14671 N N . VAL D 1 249 ? 16.715 44.271 55.219 1.00 11.53 256 VAL D N 1
ATOM 14672 C CA . VAL D 1 249 ? 17.537 44.221 54.008 1.00 11.10 256 VAL D CA 1
ATOM 14673 C C . VAL D 1 249 ? 17.422 45.580 53.359 1.00 11.59 256 VAL D C 1
ATOM 14674 O O . VAL D 1 249 ? 16.608 45.769 52.470 1.00 12.01 256 VAL D O 1
ATOM 14687 N N . ASP D 1 250 ? 18.249 46.527 53.819 1.00 11.94 257 ASP D N 1
ATOM 14688 C CA . ASP D 1 250 ? 18.078 47.958 53.495 1.00 12.17 257 ASP D CA 1
ATOM 14689 C C . ASP D 1 250 ? 19.407 48.671 53.210 1.00 12.66 257 ASP D C 1
ATOM 14690 O O . ASP D 1 250 ? 19.470 49.894 53.122 1.00 14.22 257 ASP D O 1
ATOM 14699 N N . GLY D 1 251 ? 20.477 47.892 53.065 1.00 11.95 258 GLY D N 1
ATOM 14700 C CA . GLY D 1 251 ? 21.771 48.442 52.699 1.00 11.68 258 GLY D CA 1
ATOM 14701 C C . GLY D 1 251 ? 22.385 49.353 53.740 1.00 12.97 258 GLY D C 1
ATOM 14702 O O . GLY D 1 251 ? 23.272 50.144 53.420 1.00 13.78 258 GLY D O 1
ATOM 14706 N N . GLY D 1 252 ? 21.944 49.214 54.992 1.00 12.08 259 GLY D N 1
ATOM 14707 C CA . GLY D 1 252 ? 22.460 50.028 56.082 1.00 11.69 259 GLY D CA 1
ATOM 14708 C C . GLY D 1 252 ? 21.728 51.350 56.148 1.00 12.29 259 GLY D C 1
ATOM 14709 O O . GLY D 1 252 ? 22.070 52.244 56.921 1.00 12.51 259 GLY D O 1
ATOM 14713 N N . MET D 1 253 ? 20.697 51.508 55.331 1.00 12.63 260 MET D N 1
ATOM 14714 C CA . MET D 1 253 ? 19.975 52.776 55.312 1.00 13.28 260 MET D CA 1
ATOM 14715 C C . MET D 1 253 ? 19.110 52.996 56.579 1.00 13.44 260 MET D C 1
ATOM 14716 O O . MET D 1 253 ? 18.290 52.155 56.935 1.00 13.27 260 MET D O 1
ATOM 14730 N N . VAL D 1 254 ? 19.297 54.143 57.228 1.00 13.94 261 VAL D N 1
ATOM 14731 C CA . VAL D 1 254 ? 18.439 54.605 58.332 1.00 14.16 261 VAL D CA 1
ATOM 14732 C C . VAL D 1 254 ? 17.772 55.911 57.919 1.00 14.93 261 VAL D C 1
ATOM 14733 O O . VAL D 1 254 ? 18.443 56.846 57.508 1.00 15.21 261 VAL D O 1
ATOM 14746 N N . VAL D 1 255 ? 16.449 55.978 58.032 1.00 15.33 262 VAL D N 1
ATOM 14747 C CA . VAL D 1 255 ? 15.703 57.126 57.533 1.00 16.13 262 VAL D CA 1
ATOM 14748 C C . VAL D 1 255 ? 15.821 58.386 58.413 1.00 16.65 262 VAL D C 1
ATOM 14749 O O . VAL D 1 255 ? 15.113 58.524 59.428 1.00 16.90 262 VAL D O 1
ATOM 14762 N N . GLY D 1 256 ? 16.700 59.298 58.021 1.00 26.41 263 GLY D N 1
ATOM 14763 C CA . GLY D 1 256 ? 16.872 60.544 58.750 1.00 26.41 263 GLY D CA 1
ATOM 14764 C C . GLY D 1 256 ? 15.625 61.403 58.766 1.00 26.41 263 GLY D C 1
ATOM 14765 O O . GLY D 1 256 ? 14.778 61.269 57.900 1.00 26.41 263 GLY D O 1
ATOM 14769 N N . SER D 1 257 ? 15.510 62.269 59.775 1.00 26.41 264 SER D N 1
ATOM 14770 C CA . SER D 1 257 ? 14.388 63.199 59.879 1.00 26.41 264 SER D CA 1
ATOM 14771 C C . SER D 1 257 ? 14.734 64.570 59.266 1.00 26.41 264 SER D C 1
ATOM 14772 O O . SER D 1 257 ? 13.905 65.484 59.265 1.00 26.41 264 SER D O 1
#

Solvent-accessible surface area: 35974 Å² total; per-residue (Å²): 135,71,2,0,0,0,2,14,0,0,90,24,30,0,56,14,0,0,56,41,0,6,157,61,37,25,13,0,4,0,0,21,93,40,99,155,26,0,58,50,0,36,54,83,5,64,134,92,70,20,39,18,46,48,36,140,6,46,11,27,20,24,132,33,1,83,67,12,1,59,92,6,45,85,98,65,55,91,6,6,0,0,0,4,24,19,42,78,91,89,78,26,32,0,7,83,38,149,73,66,120,62,79,140,96,8,47,67,68,58,2,51,36,0,14,34,29,0,0,30,1,7,0,9,0,0,11,9,0,0,23,66,0,13,71,69,151,43,0,7,0,0,0,12,6,12,5,11,6,48,41,0,41,83,7,14,0,0,39,0,0,0,8,9,0,0,22,0,0,2,57,0,0,3,21,7,4,1,154,73,35,0,2,0,0,0,0,0,13,13,44,11,26,40,120,143,29,113,134,59,85,140,208,66,37,114,48,10,43,82,107,4,14,27,43,94,31,1,64,21,86,15,0,2,37,0,1,40,33,0,1,31,103,87,5,19,2,5,1,22,10,33,1,10,0,8,0,6,2,17,18,24,24,152,65,4,0,0,0,1,13,0,3,84,16,28,0,114,14,0,0,47,26,0,9,147,56,27,23,15,0,4,0,1,22,94,36,106,157,27,0,62,58,2,45,64,78,2,67,131,71,69,26,36,21,57,50,32,135,7,43,12,29,37,39,149,35,2,113,64,13,5,59,126,10,39,94,127,61,55,96,6,6,0,0,0,4,22,17,43,52,54,79,73,17,44,0,4,76,28,129,89,74,109,46,78,118,108,2,43,68,72,45,2,53,35,0,13,38,27,0,0,24,1,4,0,9,0,0,12,24,0,0,39,63,0,10,75,64,170,37,0,6,0,0,0,10,5,12,2,8,6,52,44,0,39,108,6,14,0,0,33,0,0,0,5,9,0,0,15,0,0,0,59,0,0,2,25,2,3,1,119,46,35,0,2,0,0,0,0,0,13,13,52,9,30,21,115,99,10,106,127,72,86,140,203,66,46,103,51,19,49,62,120,5,16,28,42,93,30,0,64,20,60,14,0,0,84,0,1,44,15,0,0,22,112,110,1,15,1,2,2,23,13,31,0,12,0,7,0,8,4,17,14,30,51,138,63,2,0,0,0,1,14,0,0,78,26,29,0,62,14,0,0,55,47,0,7,154,58,37,24,14,0,3,0,0,21,94,41,93,163,26,0,59,50,0,37,54,81,4,60,131,89,70,24,32,19,47,44,34,141,4,46,12,26,35,21,152,42,1,87,66,13,4,58,93,8,46,85,100,64,54,93,6,7,0,0,0,4,22,17,44,75,95,94,73,25,66,0,8,75,38,144,82,73,110,59,70,138,87,1,38,69,73,40,2,51,46,0,13,35,26,0,0,28,1,7,0,10,1,0,13,19,0,0,22,64,0,15,75,68,160,42,0,5,0,0,0,9,4,12,4,12,5,60,40,0,41,74,8,15,0,0,39,0,0,0,8,8,0,0,16,0,0,1,56,0,0,2,26,2,4,1,135,71,37,0,3,0,0,0,0,0,12,14,45,11,22,35,117,142,28,129,130,67,85,135,201,63,37,106,45,11,47,83,108,5,15,27,40,93,29,1,57,18,92,12,0,1,43,0,1,42,32,0,1,32,95,90,5,13,1,5,2,22,15,28,0,9,0,7,0,6,3,18,19,25,28,151,64,3,0,0,0,1,15,0,7,94,19,32,0,87,6,0,0,35,28,0,10,146,56,30,22,15,0,5,0,1,25,90,44,104,157,26,0,63,62,3,43,61,64,2,66,131,77,72,26,34,20,49,51,28,131,6,42,13,27,36,37,143,35,1,111,60,10,5,60,97,8,40,90,108,63,56,97,7,7,0,0,0,5,21,16,42,58,63,81,74,20,33,0,4,88,29,158,52,58,97,62,91,127,103,2,46,67,76,39,2,52,37,0,14,38,27,0,0,29,1,5,0,9,0,0,18,22,0,0,32,64,0,12,87,69,161,40,0,5,0,1,0,9,4,12,2,8,6,50,44,0,38,94,7,11,0,0,35,0,0,0,7,9,0,0,18,0,0,1,60,0,0,3,30,4,2,0,177,33,36,0,3,0,0,0,0,0,11,12,53,10,31,34,105,118,20,112,128,70,93,135,197,56,44,98,57,19,49,64,124,4,16,26,43,97,29,0,62,18,50,17,0,0,85,0,1,44,18,0,0,22,112,115,1,17,2,2,1,22,13,31,0,11,1,7,0,7,4,17,16,31,49

B-factor: mean 16.83, std 9.82, range [2.06, 101.49]